Protein AF-A0A955AS54-F1 (afdb_monomer_lite)

Foldseek 3Di:
DDDDDPPPDPDQPPVNVLLVVLVVLLDPVLLVVLVVLLVVLVLLLVLVLLQAANLVSCVQAAPDQFKHWGQLCSVVRCVRPVPQDSLNSLLVVLVVVLVVVVVVVVVVVVVPDDDPDPVPVVCVVVSVVVSVVSSVCNSRTHIGGGNNNSLVSNLSNLVSNCVPVFAWPDDDPLLVVLVVLLVVLVVLVVVLLQCVLVCVDCLVDPPDPLLVLVVVVLVVLLVQLVVLCVCLVPPDDDDPLSPLSSLVSNLSSLVSNVVSVVCVVCDCVPVPDDLVSSLVSLLVSLLVSLVSQLVSLCSTGNLCSLVVLLSVLVSLVSVLVVVQVVPKDKWKDKAWAQDKDQKTFDLQWKWKWKFFPPDPVQPRNGPIDTDTQGDSNHGDPQQDQDWDDDPPDQKIKTFHHKAQAKDKDFAADPVQNVFEDDPNHGIDIDHDRHDRNPDDPDRGKMKTWMWMAGPVRHTQGIYIAIQPQDDDDPPDRDPSAWDWDDDPNTIMTIHIHGDIDGHPKMKHWNDWDFDFQPPDPHGPKIKTWIDIRDDPRIDMEMAPRWDADPSKTWHFDDWDADPNVRIIMTMIIIMNGSRPSSNSSSVSSSVSSVVSSVSSCSSVDDDDDDPDPPPQDPVSSCCVSVVVVVVVVVVVVVVVDDDDDDPPDDPLVVQQQDWDQDSSDTHGLLVVLQVVLCLFQVGQKFWAFDDQVVCVVCVVVLLVVLCVVPVQDDSVLQPVQFDDDPHDTGGNLVVSLVSSPVRDPDDSQVSNVSSSVSGIDIGGSSVLVCCVVPPVPRNQQTQRGAQDDPVVCVLQVHDDDDSRTDGNVSRVVNVVSLVVLQVVLVVDDPVPDDPVNVSSVSRD

Secondary structure (DSSP, 8-state):
--------PPPPPHHHHHHHHHHHHT-HHHHHHHHHHHHHHHHHHHHHTTTS-HHHHIIIIIS-SSEEEE-GGGGS-TTT-TT--HHHHHHHHHHHHHHHHHHHHHHHHHTS-S--SSSHHHHHHHHHHHHHHHHHHHHT-EEEE-HHHHHHHHHHHHHHHHHHH------THHHHHHHHHHHHHHHHHHHHHHHTT-TTTTTTS-SS-HHHHHHHHHHHHHHHHHHHHHHHHHSPP-SHHHHHHHHHHHHHHHHHHHHHHHHHHHGGGG---HHHHHHHHHHHHHHHHHHHHHHHHHHHHGGGHHHHHHHHHHHHHHHHHHHHHHH-EEEEEEEETT-EEEEEEEEEEEEEEEEETT-GGGTTS---EEEESEETTEE-GGGSS-EEE-TT-SEEEEEEEEESSEEEEES--STTTTTEEGGGGTEEEEE-PPPPTTT--PPP--EEEEEEEETT--EEEEEEEES-S---SSS-----S-EEEEETTEEEEEEEEEEEEEEEEEEEEEEEEEEEPTTSSSEEEEEEEEEESSTT-EEEEETTB-EEETTEEEEEEEEEE-TTT--EEEEEEEEE-SSTHHHHHHHHHHHHHHHHHHHHHHHH---SS--------TTHHHHHHHHHHHHHHHHHHHHHSPPPPPTTS--HHHHHHSEEEETTEEEEHHHHHHHHHHHHHSSSEEEEEPPHHHHHHHHHHHHHHHHHH-TT--GGGGGGGEEEETTEEEE-HHHHHHHHHHHS-S-HHHHHHHHHHHHEEEEEHHHHHHHHHH-TTTGGGS--EE---HHHHHHTT----TT-EE-HHHHGGGHHHHHHHHHHHHTS-TTT--HHHHHHHHH-

pLDDT: mean 81.89, std 12.98, range [36.34, 98.0]

Structure (mmCIF, N/CA/C/O backbone):
data_AF-A0A955AS54-F1
#
_entry.id   AF-A0A955AS54-F1
#
loop_
_atom_site.group_PDB
_atom_site.id
_atom_site.type_symbol
_atom_site.label_atom_id
_atom_site.label_alt_id
_atom_site.label_comp_id
_atom_site.label_asym_id
_atom_site.label_entity_id
_atom_site.label_seq_id
_atom_site.pdbx_PDB_ins_code
_atom_site.Cartn_x
_atom_site.Cartn_y
_atom_site.Cartn_z
_atom_site.occupancy
_atom_site.B_iso_or_equiv
_atom_site.auth_seq_id
_atom_site.auth_comp_id
_atom_site.auth_asym_id
_atom_site.auth_atom_id
_atom_site.pdbx_PDB_model_num
ATOM 1 N N . MET A 1 1 ? -10.988 -20.288 79.671 1.00 38.31 1 MET A N 1
ATOM 2 C CA . MET A 1 1 ? -12.114 -19.622 78.988 1.00 38.31 1 MET A CA 1
ATOM 3 C C . MET A 1 1 ? -11.554 -18.543 78.075 1.00 38.31 1 MET A C 1
ATOM 5 O O . MET A 1 1 ? -10.853 -17.669 78.559 1.00 38.31 1 MET A O 1
ATOM 9 N N . SER A 1 2 ? -11.781 -18.737 76.771 1.00 37.91 2 SER A N 1
ATOM 10 C CA . SER A 1 2 ? -11.820 -17.765 75.661 1.00 37.91 2 SER A CA 1
ATOM 11 C C . SER A 1 2 ? -10.861 -16.563 75.667 1.00 37.91 2 SER A C 1
ATOM 13 O O . SER A 1 2 ? -11.193 -15.494 76.169 1.00 37.91 2 SER A O 1
ATOM 15 N N . VAL A 1 3 ? -9.738 -16.714 74.957 1.00 40.75 3 VAL A N 1
ATOM 16 C CA . VAL A 1 3 ? -9.064 -15.597 74.276 1.00 40.75 3 VAL A CA 1
ATOM 17 C C . VAL A 1 3 ? -9.625 -15.548 72.854 1.00 40.75 3 VAL A C 1
ATOM 19 O O . VAL A 1 3 ? -9.291 -16.389 72.020 1.00 40.75 3 VAL A O 1
ATOM 22 N N . GLU A 1 4 ? -10.530 -14.603 72.597 1.00 44.72 4 GLU A N 1
ATOM 23 C CA . GLU A 1 4 ? -10.999 -14.272 71.249 1.00 44.72 4 GLU A CA 1
ATOM 24 C C . GLU A 1 4 ? -9.835 -13.710 70.429 1.00 44.72 4 GLU A C 1
ATOM 26 O O . GLU A 1 4 ? -9.341 -12.608 70.665 1.00 44.72 4 GLU A O 1
ATOM 31 N N . THR A 1 5 ? -9.397 -14.477 69.435 1.00 44.41 5 THR A N 1
ATOM 32 C CA . THR A 1 5 ? -8.552 -13.975 68.354 1.00 44.41 5 THR A CA 1
ATOM 33 C C . THR A 1 5 ? -9.470 -13.468 67.249 1.00 44.41 5 THR A C 1
ATOM 35 O O . THR A 1 5 ? -9.893 -14.209 66.368 1.00 44.41 5 THR A O 1
ATOM 38 N N . ASN A 1 6 ? -9.800 -12.177 67.299 1.00 42.59 6 ASN A N 1
ATOM 39 C CA . ASN A 1 6 ? -10.427 -11.484 66.177 1.00 42.59 6 ASN A CA 1
ATOM 40 C C . ASN A 1 6 ? -9.415 -11.364 65.026 1.00 42.59 6 ASN A C 1
ATOM 42 O O . ASN A 1 6 ? -8.720 -10.357 64.882 1.00 42.59 6 ASN A O 1
ATOM 46 N N . SER A 1 7 ? -9.322 -12.399 64.190 1.00 43.31 7 SER A N 1
ATOM 47 C CA . SER A 1 7 ? -8.664 -12.319 62.888 1.00 43.31 7 SER A CA 1
ATOM 48 C C . SER A 1 7 ? -9.579 -11.580 61.911 1.00 43.31 7 SER A C 1
ATOM 50 O O . SER A 1 7 ? -10.291 -12.186 61.110 1.00 43.31 7 SER A O 1
ATOM 52 N N . VAL A 1 8 ? -9.576 -10.250 61.979 1.00 46.72 8 VAL A N 1
ATOM 53 C CA . VAL A 1 8 ? -10.167 -9.419 60.929 1.00 46.72 8 VAL A CA 1
ATOM 54 C C . VAL A 1 8 ? -9.272 -9.549 59.697 1.00 46.72 8 VAL A C 1
ATOM 56 O O . VAL A 1 8 ? -8.224 -8.913 59.598 1.00 46.72 8 VAL A O 1
ATOM 59 N N . THR A 1 9 ? -9.656 -10.402 58.747 1.00 53.22 9 THR A N 1
ATOM 60 C CA . THR A 1 9 ? -9.115 -10.350 57.385 1.00 53.22 9 THR A CA 1
ATOM 61 C C . THR A 1 9 ? -9.379 -8.951 56.823 1.00 53.22 9 THR A C 1
ATOM 63 O O . THR A 1 9 ? -10.548 -8.560 56.758 1.00 53.22 9 THR A O 1
ATOM 66 N N . PRO A 1 10 ? -8.356 -8.175 56.418 1.00 54.34 10 PRO A N 1
ATOM 67 C CA . PRO A 1 10 ? -8.595 -6.870 55.823 1.00 54.34 10 PRO A CA 1
ATOM 68 C C . PRO A 1 10 ? -9.382 -7.073 54.527 1.00 54.34 10 PRO A C 1
ATOM 70 O O . PRO A 1 10 ? -8.944 -7.801 53.630 1.00 54.34 10 PRO A O 1
ATOM 73 N N . SER A 1 11 ? -10.558 -6.452 54.435 1.00 59.31 11 SER A N 1
ATOM 74 C CA . SER A 1 11 ? -11.320 -6.397 53.193 1.00 59.31 11 SER A CA 1
ATOM 75 C C . SER A 1 11 ? -10.424 -5.762 52.128 1.00 59.31 11 SER A C 1
ATOM 77 O O . SER A 1 11 ? -9.921 -4.649 52.287 1.00 59.31 11 SER A O 1
ATOM 79 N N . ARG A 1 12 ? -10.127 -6.508 51.057 1.00 61.66 12 ARG A N 1
ATOM 80 C CA . ARG A 1 12 ? -9.329 -5.965 49.954 1.00 61.66 12 ARG A CA 1
ATOM 81 C C . ARG A 1 12 ? -10.096 -4.786 49.373 1.00 61.66 12 ARG A C 1
ATOM 83 O O . ARG A 1 12 ? -11.229 -4.950 48.928 1.00 61.66 12 ARG A O 1
ATOM 90 N N . SER A 1 13 ? -9.473 -3.613 49.366 1.00 79.38 13 SER A N 1
ATOM 91 C CA . SER A 1 13 ? -10.045 -2.443 48.709 1.00 79.38 13 SER A CA 1
ATOM 92 C C . SER A 1 13 ? -10.291 -2.749 47.227 1.00 79.38 13 SER A C 1
ATOM 94 O O . SER A 1 13 ? -9.527 -3.492 46.604 1.00 79.38 13 SER A O 1
ATOM 96 N N . ILE A 1 14 ? -11.324 -2.145 46.631 1.00 76.00 14 ILE A N 1
ATOM 97 C CA . ILE A 1 14 ? -11.624 -2.256 45.190 1.00 76.00 14 ILE A CA 1
ATOM 98 C C . ILE A 1 14 ? -10.370 -1.951 44.351 1.00 76.00 14 ILE A C 1
ATOM 100 O O . ILE A 1 14 ? -10.112 -2.595 43.335 1.00 76.00 14 ILE A O 1
ATOM 104 N N . THR A 1 15 ? -9.525 -1.026 44.811 1.00 77.94 15 THR A N 1
ATOM 105 C CA . THR A 1 15 ? -8.265 -0.669 44.146 1.00 77.94 15 THR A CA 1
ATOM 106 C C . THR A 1 15 ? -7.228 -1.794 44.156 1.00 77.94 15 THR A C 1
ATOM 108 O O . THR A 1 15 ? -6.478 -1.935 43.186 1.00 77.94 15 THR A O 1
ATOM 111 N N . ASP A 1 16 ? -7.191 -2.618 45.203 1.00 81.56 16 ASP A N 1
ATOM 112 C CA . ASP A 1 16 ? -6.292 -3.770 45.297 1.00 81.56 16 ASP A CA 1
ATOM 113 C C . ASP A 1 16 ? -6.770 -4.922 44.413 1.00 81.56 16 ASP A C 1
ATOM 115 O O . ASP A 1 16 ? -5.950 -5.589 43.776 1.00 81.56 16 ASP A O 1
ATOM 119 N N . ILE A 1 17 ? -8.088 -5.105 44.295 1.00 83.00 17 ILE A N 1
ATOM 120 C CA . ILE A 1 17 ? -8.697 -6.067 43.366 1.00 83.00 17 ILE A CA 1
ATOM 121 C C . ILE A 1 17 ? -8.372 -5.672 41.919 1.00 83.00 17 ILE A C 1
ATOM 123 O O . ILE A 1 17 ? -7.788 -6.465 41.180 1.00 83.00 17 ILE A O 1
ATOM 127 N N . VAL A 1 18 ? -8.637 -4.416 41.538 1.00 82.81 18 VAL A N 1
ATOM 128 C CA . VAL A 1 18 ? -8.337 -3.891 40.193 1.00 82.81 18 VAL A CA 1
ATOM 129 C C . VAL A 1 18 ? -6.844 -4.000 39.875 1.00 82.81 18 VAL A C 1
ATOM 131 O O . VAL A 1 18 ? -6.465 -4.449 38.793 1.00 82.81 18 VAL A O 1
ATOM 134 N N . ARG A 1 19 ? -5.962 -3.654 40.821 1.00 83.81 19 ARG A N 1
ATOM 135 C CA . ARG A 1 19 ? -4.511 -3.791 40.622 1.00 83.81 19 ARG A CA 1
ATOM 136 C C . ARG A 1 19 ? -4.092 -5.249 40.436 1.00 83.81 19 ARG A C 1
ATOM 138 O O . ARG A 1 19 ? -3.207 -5.511 39.623 1.00 83.81 19 ARG A O 1
ATOM 145 N N . THR A 1 20 ? -4.693 -6.176 41.179 1.00 88.19 20 THR A N 1
ATOM 146 C CA . THR A 1 20 ? -4.393 -7.612 41.078 1.00 88.19 20 THR A CA 1
ATOM 147 C C . THR A 1 20 ? -4.753 -8.152 39.694 1.00 88.19 20 THR A C 1
ATOM 149 O O . THR A 1 20 ? -3.956 -8.887 39.116 1.00 88.19 20 THR A O 1
ATOM 152 N N . ILE A 1 21 ? -5.878 -7.706 39.125 1.00 87.19 21 ILE A N 1
ATOM 153 C CA . ILE A 1 21 ? -6.333 -8.087 37.778 1.00 87.19 21 ILE A CA 1
ATOM 154 C C . ILE A 1 21 ? -5.460 -7.454 36.681 1.00 87.19 21 ILE A C 1
ATOM 156 O O . ILE A 1 21 ? -5.039 -8.134 35.749 1.00 87.19 21 ILE A O 1
ATOM 160 N N . LEU A 1 22 ? -5.136 -6.161 36.788 1.00 89.38 22 LEU A N 1
ATOM 161 C CA . LEU A 1 22 ? -4.386 -5.451 35.742 1.00 89.38 22 LEU A CA 1
ATOM 162 C C . LEU A 1 22 ? -2.899 -5.827 35.689 1.00 89.38 22 LEU A C 1
ATOM 164 O O . LEU A 1 22 ? -2.266 -5.686 34.645 1.00 89.38 22 LEU A O 1
ATOM 168 N N . LYS A 1 23 ? -2.304 -6.276 36.801 1.00 90.19 23 LYS A N 1
ATOM 169 C CA . LYS A 1 23 ? -0.862 -6.562 36.885 1.00 90.19 23 LYS A CA 1
ATOM 170 C C . LYS A 1 23 ? -0.374 -7.615 35.875 1.00 90.19 23 LYS A C 1
ATOM 172 O O . LYS A 1 23 ? 0.630 -7.328 35.219 1.00 90.19 23 LYS A O 1
ATOM 177 N N . PRO A 1 24 ? -1.015 -8.791 35.715 1.00 91.38 24 PRO A N 1
ATOM 178 C CA . PRO A 1 24 ? -0.625 -9.748 34.679 1.00 91.38 24 PRO A CA 1
ATOM 179 C C . PRO A 1 24 ? -0.858 -9.197 33.266 1.00 91.38 24 PRO A C 1
ATOM 181 O O . PRO A 1 24 ? 0.007 -9.356 32.407 1.00 91.38 24 PRO A O 1
ATOM 184 N N . LEU A 1 25 ? -1.965 -8.477 33.047 1.00 92.62 25 LEU A N 1
ATOM 185 C CA . LEU A 1 25 ? -2.293 -7.868 31.753 1.00 92.62 25 LEU A CA 1
ATOM 186 C C . LEU A 1 25 ? -1.279 -6.798 31.341 1.00 92.62 25 LEU A C 1
ATOM 188 O O . LEU A 1 25 ? -0.974 -6.670 30.168 1.00 92.62 25 LEU A O 1
ATOM 192 N N . ALA A 1 26 ? -0.683 -6.081 32.291 1.00 91.81 26 ALA A N 1
ATOM 193 C CA . ALA A 1 26 ? 0.346 -5.075 32.046 1.00 91.81 26 ALA A CA 1
ATOM 194 C C . ALA A 1 26 ? 1.759 -5.653 31.827 1.00 91.81 26 ALA A C 1
ATOM 196 O O . ALA A 1 26 ? 2.728 -4.889 31.820 1.00 91.81 26 ALA A O 1
ATOM 197 N N . SER A 1 27 ? 1.927 -6.975 31.724 1.00 93.38 27 SER A N 1
ATOM 198 C CA . SER A 1 27 ? 3.239 -7.632 31.652 1.00 93.38 27 SER A CA 1
ATOM 199 C C . SER A 1 27 ? 3.988 -7.327 30.350 1.00 93.38 27 SER A C 1
ATOM 201 O O . SER A 1 27 ? 3.429 -7.448 29.266 1.00 93.38 27 SER A O 1
ATOM 203 N N . LEU A 1 28 ? 5.291 -7.021 30.450 1.00 90.31 28 LEU A N 1
ATOM 204 C CA . LEU A 1 28 ? 6.166 -6.893 29.272 1.00 90.31 28 LEU A CA 1
ATOM 205 C C . LEU A 1 28 ? 6.380 -8.248 28.577 1.00 90.31 28 LEU A C 1
ATOM 207 O O . LEU A 1 28 ? 6.509 -8.298 27.361 1.00 90.31 28 LEU A O 1
ATOM 211 N N . LYS A 1 29 ? 6.387 -9.354 29.337 1.00 93.31 29 LYS A N 1
ATOM 212 C CA . LYS A 1 29 ? 6.490 -10.705 28.760 1.00 93.31 29 LYS A CA 1
ATOM 213 C C . LYS A 1 29 ? 5.277 -11.017 27.887 1.00 93.31 29 LYS A C 1
ATOM 215 O O . LYS A 1 29 ? 5.438 -11.590 26.819 1.00 93.31 29 LYS A O 1
ATOM 220 N N . LEU A 1 30 ? 4.090 -10.588 28.330 1.00 93.31 30 LEU A N 1
ATOM 221 C CA . LEU A 1 30 ? 2.868 -10.698 27.538 1.00 93.31 30 LEU A CA 1
ATOM 222 C C . LEU A 1 30 ? 2.982 -9.862 26.260 1.00 93.31 30 LEU A C 1
ATOM 224 O O . LEU A 1 30 ? 2.704 -10.379 25.189 1.00 93.31 30 LEU A O 1
ATOM 228 N N . THR A 1 31 ? 3.469 -8.621 26.355 1.00 92.56 31 THR A N 1
ATOM 229 C CA . THR A 1 31 ? 3.711 -7.764 25.184 1.00 92.56 31 THR A CA 1
ATOM 230 C C . THR A 1 31 ? 4.609 -8.451 24.151 1.00 92.56 31 THR A C 1
ATOM 232 O O . THR A 1 31 ? 4.241 -8.537 22.987 1.00 92.56 31 THR A O 1
ATOM 235 N N . VAL A 1 32 ? 5.763 -8.981 24.571 1.00 94.81 32 VAL A N 1
ATOM 236 C CA . VAL A 1 32 ? 6.710 -9.665 23.671 1.00 94.81 32 VAL A CA 1
ATOM 237 C C . VAL A 1 32 ? 6.087 -10.918 23.050 1.00 94.81 32 VAL A C 1
ATOM 239 O O . VAL A 1 32 ? 6.248 -11.137 21.854 1.00 94.81 32 VAL A O 1
ATOM 242 N N . ALA A 1 33 ? 5.344 -11.709 23.829 1.00 94.62 33 ALA A N 1
ATOM 243 C CA . ALA A 1 33 ? 4.651 -12.890 23.316 1.00 94.62 33 ALA A CA 1
ATOM 244 C C . ALA A 1 33 ? 3.589 -12.524 22.265 1.00 94.62 33 ALA A C 1
ATOM 246 O O . ALA A 1 33 ? 3.561 -13.123 21.195 1.00 94.62 33 ALA A O 1
ATOM 247 N N . LEU A 1 34 ? 2.768 -11.504 22.533 1.00 95.19 34 LEU A N 1
ATOM 248 C CA . LEU A 1 34 ? 1.750 -11.023 21.596 1.00 95.19 34 LEU A CA 1
ATOM 249 C C . LEU A 1 34 ? 2.367 -10.458 20.313 1.00 95.19 34 LEU A C 1
ATOM 251 O O . LEU A 1 34 ? 1.862 -10.740 19.233 1.00 95.19 34 LEU A O 1
ATOM 255 N N . PHE A 1 35 ? 3.484 -9.728 20.406 1.00 94.50 35 PHE A N 1
ATOM 256 C CA . PHE A 1 35 ? 4.236 -9.302 19.222 1.00 94.50 35 PHE A CA 1
ATOM 257 C C . PHE A 1 35 ? 4.791 -10.490 18.432 1.00 94.50 35 PHE A C 1
ATOM 259 O O . PHE A 1 35 ? 4.710 -10.488 17.208 1.00 94.50 35 PHE A O 1
ATOM 266 N N . GLY A 1 36 ? 5.316 -11.514 19.110 1.00 95.44 36 GLY A N 1
ATOM 267 C CA . GLY A 1 36 ? 5.751 -12.752 18.462 1.00 95.44 36 GLY A CA 1
ATOM 268 C C . GLY A 1 36 ? 4.611 -13.439 17.708 1.00 95.44 36 GLY A C 1
ATOM 269 O O . GLY A 1 36 ? 4.785 -13.821 16.553 1.00 95.44 36 GLY A O 1
ATOM 270 N N . PHE A 1 37 ? 3.423 -13.521 18.317 1.00 95.94 37 PHE A N 1
ATOM 271 C CA . PHE A 1 37 ? 2.237 -14.058 17.650 1.00 95.94 37 PHE A CA 1
ATOM 272 C C . PHE A 1 37 ? 1.770 -13.193 16.477 1.00 95.94 37 PHE A C 1
ATOM 274 O O . PHE A 1 37 ? 1.427 -13.738 15.433 1.00 95.94 37 PHE A O 1
ATOM 281 N N . ALA A 1 38 ? 1.813 -11.865 16.609 1.00 94.56 38 ALA A N 1
ATOM 282 C CA . ALA A 1 38 ? 1.482 -10.945 15.523 1.00 94.56 38 ALA A CA 1
ATOM 283 C C . ALA A 1 38 ? 2.431 -11.115 14.322 1.00 94.56 38 ALA A C 1
ATOM 285 O O . ALA A 1 38 ? 1.981 -11.176 13.184 1.00 94.56 38 ALA A O 1
ATOM 286 N N . ILE A 1 39 ? 3.739 -11.248 14.561 1.00 95.88 39 ILE A N 1
ATOM 287 C CA . ILE A 1 39 ? 4.719 -11.498 13.492 1.00 95.88 39 ILE A CA 1
ATOM 288 C C . ILE A 1 39 ? 4.445 -12.847 12.818 1.00 95.88 39 ILE A C 1
ATOM 290 O O . ILE A 1 39 ? 4.434 -12.928 11.592 1.00 95.88 39 ILE A O 1
ATOM 294 N N . ALA A 1 40 ? 4.193 -13.895 13.606 1.00 93.94 40 ALA A N 1
ATOM 295 C CA . ALA A 1 40 ? 3.927 -15.228 13.078 1.00 93.94 40 ALA A CA 1
ATOM 296 C C . ALA A 1 40 ? 2.650 -15.274 12.222 1.00 93.94 40 ALA A C 1
ATOM 298 O O . ALA A 1 40 ? 2.688 -15.828 11.128 1.00 93.94 40 ALA A O 1
ATOM 299 N N . ILE A 1 41 ? 1.546 -14.658 12.664 1.00 94.25 41 ILE A N 1
ATOM 300 C CA . ILE A 1 41 ? 0.297 -14.661 11.886 1.00 94.25 41 ILE A CA 1
ATOM 301 C C . ILE A 1 41 ? 0.397 -13.817 10.613 1.00 94.25 41 ILE A C 1
ATOM 303 O O . ILE A 1 41 ? -0.155 -14.201 9.586 1.00 94.25 41 ILE A O 1
ATOM 307 N N . ILE A 1 42 ? 1.158 -12.714 10.643 1.00 94.19 42 ILE A N 1
ATOM 308 C CA . ILE A 1 42 ? 1.462 -11.927 9.440 1.00 94.19 42 ILE A CA 1
ATOM 309 C C . ILE A 1 42 ? 2.254 -12.772 8.438 1.00 94.19 42 ILE A C 1
ATOM 311 O O . ILE A 1 42 ? 1.934 -12.770 7.249 1.00 94.19 42 ILE A O 1
ATOM 315 N N . LEU A 1 43 ? 3.251 -13.528 8.907 1.00 93.69 43 LEU A N 1
ATOM 316 C CA . LEU A 1 43 ? 4.032 -14.426 8.057 1.00 93.69 43 LEU A CA 1
ATOM 317 C C . LEU A 1 43 ? 3.165 -15.543 7.456 1.00 93.69 43 LEU A C 1
ATOM 319 O O . LEU A 1 43 ? 3.228 -15.768 6.251 1.00 93.69 43 LEU A O 1
ATOM 323 N N . ILE A 1 44 ? 2.325 -16.189 8.273 1.00 93.44 44 ILE A N 1
ATOM 324 C CA . ILE A 1 44 ? 1.377 -17.224 7.829 1.00 93.44 44 ILE A CA 1
ATOM 325 C C . ILE A 1 44 ? 0.449 -16.668 6.745 1.00 93.44 44 ILE A C 1
ATOM 327 O O . ILE A 1 44 ? 0.347 -17.257 5.672 1.00 93.44 44 ILE A O 1
ATOM 331 N N . GLY A 1 45 ? -0.169 -15.508 6.984 1.00 92.44 45 GLY A N 1
ATOM 332 C CA . GLY A 1 45 ? -1.041 -14.868 6.002 1.00 92.44 45 GLY A CA 1
ATOM 333 C C . GLY A 1 45 ? -0.308 -14.503 4.709 1.00 92.44 45 GLY A C 1
ATOM 334 O O . GLY A 1 45 ? -0.844 -14.699 3.625 1.00 92.44 45 GLY A O 1
ATOM 335 N N . THR A 1 46 ? 0.942 -14.042 4.801 1.00 91.56 46 THR A N 1
ATOM 336 C CA . THR A 1 46 ? 1.766 -13.720 3.621 1.00 91.56 46 THR A CA 1
ATOM 337 C C . THR A 1 46 ? 2.057 -14.961 2.779 1.00 91.56 46 THR A C 1
ATOM 339 O O . THR A 1 46 ? 2.002 -14.896 1.555 1.00 91.56 46 THR A O 1
ATOM 342 N N . PHE A 1 47 ? 2.341 -16.105 3.406 1.00 90.75 47 PHE A N 1
ATOM 343 C CA . PHE A 1 47 ? 2.532 -17.354 2.669 1.00 90.75 47 PHE A CA 1
ATOM 344 C C . PHE A 1 47 ? 1.227 -17.904 2.091 1.00 90.75 47 PHE A C 1
ATOM 346 O O . PHE A 1 47 ? 1.232 -18.410 0.971 1.00 90.75 47 PHE A O 1
ATOM 353 N N . ALA A 1 48 ? 0.105 -17.744 2.794 1.00 89.44 48 ALA A N 1
ATOM 354 C CA . ALA A 1 48 ? -1.202 -18.161 2.295 1.00 89.44 48 ALA A CA 1
ATOM 355 C C . ALA A 1 48 ? -1.618 -17.409 1.014 1.00 89.44 48 ALA A C 1
ATOM 357 O O . ALA A 1 48 ? -2.286 -17.992 0.165 1.00 89.44 48 ALA A O 1
ATOM 358 N N . GLN A 1 49 ? -1.159 -16.165 0.814 1.00 88.12 49 GLN A N 1
ATOM 359 C CA . GLN A 1 49 ? -1.428 -15.377 -0.406 1.00 88.12 49 GLN A CA 1
ATOM 360 C C . GLN A 1 49 ? -0.827 -15.970 -1.694 1.00 88.12 49 GLN A C 1
ATOM 362 O O . GLN A 1 49 ? -1.119 -15.494 -2.791 1.00 88.12 49 GLN A O 1
ATOM 367 N N . VAL A 1 50 ? 0.033 -16.990 -1.590 1.00 83.44 50 VAL A N 1
ATOM 368 C CA . VAL A 1 50 ? 0.548 -17.713 -2.763 1.00 83.44 50 VAL A CA 1
ATOM 369 C C . VAL A 1 50 ? -0.551 -18.535 -3.435 1.00 83.44 50 VAL A C 1
ATOM 371 O O . VAL A 1 50 ? -0.572 -18.605 -4.662 1.00 83.44 50 VAL A O 1
ATOM 374 N N . ASP A 1 51 ? -1.451 -19.119 -2.641 1.00 78.69 51 ASP A N 1
ATOM 375 C CA . ASP A 1 51 ? -2.506 -20.023 -3.114 1.00 78.69 51 ASP A CA 1
ATOM 376 C C . ASP A 1 51 ? -3.917 -19.421 -2.990 1.00 78.69 51 ASP A C 1
ATOM 378 O O . ASP A 1 51 ? -4.846 -19.948 -3.595 1.00 78.69 51 ASP A O 1
ATOM 382 N N . ASN A 1 52 ? -4.075 -18.342 -2.218 1.00 81.38 52 ASN A N 1
ATOM 383 C CA . ASN A 1 52 ? -5.359 -17.717 -1.912 1.00 81.38 52 ASN A CA 1
ATOM 384 C C . ASN A 1 52 ? -5.346 -16.213 -2.213 1.00 81.38 52 ASN A C 1
ATOM 386 O O . ASN A 1 52 ? -4.304 -15.550 -2.138 1.00 81.38 52 ASN A O 1
ATOM 390 N N . ASP A 1 53 ? -6.529 -15.657 -2.462 1.00 78.94 53 ASP A N 1
ATOM 391 C CA . ASP A 1 53 ? -6.721 -14.218 -2.570 1.00 78.94 53 ASP A CA 1
ATOM 392 C C . ASP A 1 53 ? -6.552 -13.521 -1.204 1.00 78.94 53 ASP A C 1
ATOM 394 O O . ASP A 1 53 ? -6.694 -14.113 -0.126 1.00 78.94 53 ASP A O 1
ATOM 398 N N . ILE A 1 54 ? -6.241 -12.223 -1.232 1.00 83.94 54 ILE A N 1
ATOM 399 C CA . ILE A 1 54 ? -5.968 -11.453 -0.012 1.00 83.94 54 ILE A CA 1
ATOM 400 C C . ILE A 1 54 ? -7.183 -11.360 0.924 1.00 83.94 54 ILE A C 1
ATOM 402 O O . ILE A 1 54 ? -7.013 -11.277 2.143 1.00 83.94 54 ILE A O 1
ATOM 406 N N . TRP A 1 55 ? -8.405 -11.385 0.388 1.00 82.19 55 TRP A N 1
ATOM 407 C CA . TRP A 1 55 ? -9.627 -11.227 1.171 1.00 82.19 55 TRP A CA 1
ATOM 408 C C . TRP A 1 55 ? -9.947 -12.495 1.949 1.00 82.19 55 TRP A C 1
ATOM 410 O O . TRP A 1 55 ? -10.233 -12.410 3.146 1.00 82.19 55 TRP A O 1
ATOM 420 N N . LEU A 1 56 ? -9.804 -13.659 1.316 1.00 85.44 56 LEU A N 1
ATOM 421 C CA . LEU A 1 56 ? -9.924 -14.941 1.998 1.00 85.44 56 LEU A CA 1
ATOM 422 C C . LEU A 1 56 ? -8.880 -15.072 3.111 1.00 85.44 56 LEU A C 1
ATOM 424 O O . LEU A 1 56 ? -9.229 -15.410 4.240 1.00 85.44 56 LEU A O 1
ATOM 428 N N . VAL A 1 57 ? -7.622 -14.705 2.844 1.00 89.62 57 VAL A N 1
ATOM 429 C CA . VAL A 1 57 ? -6.557 -14.694 3.864 1.00 89.62 57 VAL A CA 1
ATOM 430 C C . VAL A 1 57 ? -6.927 -13.792 5.052 1.00 89.62 57 VAL A C 1
ATOM 432 O O . VAL A 1 57 ? -6.718 -14.155 6.214 1.00 89.62 57 VAL A O 1
ATOM 435 N N . MET A 1 58 ? -7.518 -12.622 4.795 1.00 88.38 58 MET A N 1
ATOM 436 C CA . MET A 1 58 ? -8.003 -11.730 5.851 1.00 88.38 58 MET A CA 1
ATOM 437 C C . MET A 1 58 ? -9.118 -12.363 6.699 1.00 88.38 58 MET A C 1
ATOM 439 O O . MET A 1 58 ? -9.083 -12.238 7.927 1.00 88.38 58 MET A O 1
ATOM 443 N N . GLU A 1 59 ? -10.078 -13.051 6.078 1.00 87.88 59 GLU A N 1
ATOM 444 C CA . GLU A 1 59 ? -11.175 -13.746 6.770 1.00 87.88 59 GLU A CA 1
ATOM 445 C C . GLU A 1 59 ? -10.739 -15.025 7.504 1.00 87.88 59 GLU A C 1
ATOM 447 O O . GLU A 1 59 ? -11.345 -15.382 8.516 1.00 87.88 59 GLU A O 1
ATOM 452 N N . GLU A 1 60 ? -9.700 -15.719 7.039 1.00 89.31 60 GLU A N 1
ATOM 453 C CA . GLU A 1 60 ? -9.245 -16.986 7.629 1.00 89.31 60 GLU A CA 1
ATOM 454 C C . GLU A 1 60 ? -8.232 -16.817 8.762 1.00 89.31 60 GLU A C 1
ATOM 456 O O . GLU A 1 60 ? -8.237 -17.610 9.707 1.00 89.31 60 GLU A O 1
ATOM 461 N N . TYR A 1 61 ? -7.387 -15.783 8.709 1.00 92.62 61 TYR A N 1
ATOM 462 C CA . TYR A 1 61 ? -6.304 -15.612 9.683 1.00 92.62 61 TYR A CA 1
ATOM 463 C C . TYR A 1 61 ? -6.476 -14.375 10.569 1.00 92.62 61 TYR A C 1
ATOM 465 O O . TYR A 1 61 ? -6.268 -14.442 11.784 1.00 92.62 61 TYR A O 1
ATOM 473 N N . PHE A 1 62 ? -6.884 -13.235 10.008 1.00 91.19 62 PHE A N 1
ATOM 474 C CA . PHE A 1 62 ? -6.823 -11.959 10.728 1.00 91.19 62 PHE A CA 1
ATOM 475 C C . PHE A 1 62 ? -8.126 -11.580 11.436 1.00 91.19 62 PHE A C 1
ATOM 477 O O . PHE A 1 62 ? -8.083 -11.134 12.582 1.00 91.19 62 PHE A O 1
ATOM 484 N N . LYS A 1 63 ? -9.280 -11.768 10.792 1.00 88.50 63 LYS A N 1
ATOM 485 C CA . LYS A 1 63 ? -10.598 -11.445 11.361 1.00 88.50 63 LYS A CA 1
ATOM 486 C C . LYS A 1 63 ? -11.144 -12.441 12.395 1.00 88.50 63 LYS A C 1
ATOM 488 O O . LYS A 1 63 ? -11.898 -11.985 13.259 1.00 88.50 63 LYS A O 1
ATOM 493 N N . PRO A 1 64 ? -10.803 -13.749 12.390 1.00 87.75 64 PRO A N 1
ATOM 494 C CA . PRO A 1 64 ? -11.310 -14.666 13.401 1.00 87.75 64 PRO A CA 1
ATOM 495 C C . PRO A 1 64 ? -10.952 -14.206 14.811 1.00 87.75 64 PRO A C 1
ATOM 497 O O . PRO A 1 64 ? -9.793 -13.933 15.127 1.00 87.75 64 PRO A O 1
ATOM 500 N N . PHE A 1 65 ? -11.966 -14.125 15.674 1.00 84.62 65 PHE A N 1
ATOM 501 C CA . PHE A 1 65 ? -11.783 -13.583 17.017 1.00 84.62 65 PHE A CA 1
ATOM 502 C C . PHE A 1 65 ? -11.037 -14.528 17.958 1.00 84.62 65 PHE A C 1
ATOM 504 O O . PHE A 1 65 ? -10.392 -14.050 18.876 1.00 84.62 65 PHE A O 1
ATOM 511 N N . TRP A 1 66 ? -11.126 -15.846 17.770 1.00 85.88 66 TRP A N 1
ATOM 512 C CA . TRP A 1 66 ? -10.554 -16.815 18.712 1.00 85.88 66 TRP A CA 1
ATOM 513 C C . TRP A 1 66 ? -9.392 -17.595 18.102 1.00 85.88 66 TRP A C 1
ATOM 515 O O . TRP A 1 66 ? -8.270 -17.533 18.602 1.00 85.88 66 TRP A O 1
ATOM 525 N N . ILE A 1 67 ? -9.659 -18.329 17.022 1.00 90.75 67 ILE A N 1
ATOM 526 C CA . ILE A 1 67 ? -8.734 -19.307 16.451 1.00 90.75 67 ILE A CA 1
ATOM 527 C C . ILE A 1 67 ? -8.689 -19.128 14.934 1.00 90.75 67 ILE A C 1
ATOM 529 O O . ILE A 1 67 ? -9.735 -19.039 14.294 1.00 90.75 67 ILE A O 1
ATOM 533 N N . ALA A 1 68 ? -7.477 -19.113 14.388 1.00 91.50 68 ALA A N 1
ATOM 534 C CA . ALA A 1 68 ? -7.180 -19.301 12.977 1.00 91.50 68 ALA A CA 1
ATOM 535 C C . ALA A 1 68 ? -6.641 -20.724 12.777 1.00 91.50 68 ALA A C 1
ATOM 537 O O . ALA A 1 68 ? -5.753 -21.165 13.512 1.00 91.50 68 ALA A O 1
ATOM 538 N N . HIS A 1 69 ? -7.191 -21.458 11.815 1.00 91.44 69 HIS A N 1
ATOM 539 C CA . HIS A 1 69 ? -6.692 -22.783 11.457 1.00 91.44 69 HIS A CA 1
ATOM 540 C C . HIS A 1 69 ? -5.663 -22.649 10.332 1.00 91.44 69 HIS A C 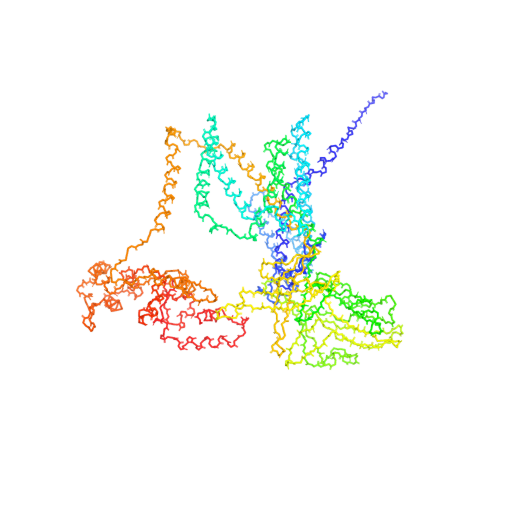1
ATOM 542 O O . HIS A 1 69 ? -5.919 -21.981 9.334 1.00 91.44 69 HIS A O 1
ATOM 548 N N . VAL A 1 70 ? -4.486 -23.241 10.515 1.00 90.69 70 VAL A N 1
ATOM 549 C CA . VAL A 1 70 ? -3.328 -23.083 9.635 1.00 90.69 70 VAL A CA 1
ATOM 550 C C . VAL A 1 70 ? -2.941 -24.450 9.075 1.00 90.69 70 VAL A C 1
ATOM 552 O O . VAL A 1 70 ? -2.322 -25.237 9.796 1.00 90.69 70 VAL A O 1
ATOM 555 N N . PRO A 1 71 ? -3.261 -24.737 7.801 1.00 89.12 71 PRO A N 1
ATOM 556 C CA . PRO A 1 71 ? -2.735 -25.913 7.117 1.00 89.12 71 PRO A CA 1
ATOM 557 C C . PRO A 1 71 ? -1.201 -25.880 7.117 1.00 89.12 71 PRO A C 1
ATOM 559 O O . PRO A 1 71 ? -0.591 -24.832 6.885 1.00 89.12 71 PRO A O 1
ATOM 562 N N . ALA A 1 72 ? -0.551 -27.010 7.376 1.00 86.62 72 ALA A N 1
ATOM 563 C CA . ALA A 1 72 ? 0.903 -27.113 7.398 1.00 86.62 72 ALA A CA 1
ATOM 564 C C . ALA A 1 72 ? 1.528 -26.774 6.041 1.00 86.62 72 ALA A C 1
ATOM 566 O O . ALA A 1 72 ? 2.622 -26.202 6.009 1.00 86.62 72 ALA A O 1
ATOM 567 N N . LYS A 1 73 ? 0.836 -27.047 4.925 1.00 86.38 73 LYS A N 1
ATOM 568 C CA . LYS A 1 73 ? 1.308 -26.677 3.583 1.00 86.38 73 LYS A CA 1
ATOM 569 C C . LYS A 1 73 ? 1.488 -25.171 3.400 1.00 86.38 73 LYS A C 1
ATOM 571 O O . LYS A 1 73 ? 2.359 -24.769 2.637 1.00 86.38 73 LYS A O 1
ATOM 576 N N . VAL A 1 74 ? 0.770 -24.330 4.151 1.00 88.06 74 VAL A N 1
ATOM 577 C CA . VAL A 1 74 ? 0.954 -22.866 4.105 1.00 88.06 74 VAL A CA 1
ATOM 578 C C . VAL A 1 74 ? 2.382 -22.466 4.488 1.00 88.06 74 VAL A C 1
ATOM 580 O O . VAL A 1 74 ? 2.920 -21.514 3.938 1.00 88.06 74 VAL A O 1
ATOM 583 N N . LEU A 1 75 ? 3.045 -23.204 5.385 1.00 87.88 75 LEU A N 1
ATOM 584 C CA . LEU A 1 75 ? 4.433 -22.914 5.775 1.00 87.88 75 LEU A CA 1
ATOM 585 C C . LEU A 1 75 ? 5.473 -23.373 4.739 1.00 87.88 75 LEU A C 1
ATOM 587 O O . LEU A 1 75 ? 6.657 -23.066 4.886 1.00 87.88 75 LEU A O 1
ATOM 591 N N . PHE A 1 76 ? 5.038 -24.070 3.688 1.00 86.81 76 PHE A N 1
ATOM 592 C CA . PHE A 1 76 ? 5.868 -24.522 2.576 1.00 86.81 76 PHE A CA 1
ATOM 593 C C . PHE A 1 76 ? 5.225 -24.098 1.251 1.00 86.81 76 PHE A C 1
ATOM 595 O O . PHE A 1 76 ? 4.605 -24.924 0.576 1.00 86.81 76 PHE A O 1
ATOM 602 N N . PRO A 1 77 ? 5.365 -22.816 0.864 1.00 78.38 77 PRO A N 1
ATOM 603 C CA . PRO A 1 77 ? 4.782 -22.302 -0.367 1.00 78.38 77 PRO A CA 1
ATOM 604 C C . PRO A 1 77 ? 5.097 -23.182 -1.580 1.00 78.38 77 PRO A C 1
ATOM 606 O O . PRO A 1 77 ? 6.231 -23.641 -1.754 1.00 78.38 77 PRO A O 1
ATOM 609 N N . ARG A 1 78 ? 4.116 -23.362 -2.473 1.00 70.81 78 ARG A N 1
ATOM 610 C CA . ARG A 1 78 ? 4.265 -24.192 -3.687 1.00 70.81 78 ARG A CA 1
ATOM 611 C C . ARG A 1 78 ? 5.391 -23.729 -4.608 1.00 70.81 78 ARG A C 1
ATOM 613 O O . ARG A 1 78 ? 5.949 -24.526 -5.347 1.00 70.81 78 ARG A O 1
ATOM 620 N N . THR A 1 79 ? 5.756 -22.451 -4.541 1.00 72.81 79 THR A N 1
ATOM 621 C CA . THR A 1 79 ? 6.912 -21.894 -5.258 1.00 72.81 79 THR A CA 1
ATOM 622 C C . THR A 1 79 ? 8.238 -22.525 -4.838 1.00 72.81 79 THR A C 1
ATOM 624 O O . THR A 1 79 ? 9.189 -22.496 -5.614 1.00 72.81 79 THR A O 1
ATOM 627 N N . TRP A 1 80 ? 8.321 -23.078 -3.627 1.00 79.06 80 TRP A N 1
ATOM 628 C CA . TRP A 1 80 ? 9.485 -23.819 -3.144 1.00 79.06 80 TRP A CA 1
ATOM 629 C C . TRP A 1 80 ? 9.315 -25.324 -3.336 1.00 79.06 80 TRP A C 1
ATOM 631 O O . TRP A 1 80 ? 10.279 -26.003 -3.678 1.00 79.06 80 TRP A O 1
ATOM 641 N N . LEU A 1 81 ? 8.108 -25.846 -3.085 1.00 80.00 81 LEU A N 1
ATOM 642 C CA . LEU A 1 81 ? 7.796 -27.279 -3.110 1.00 80.00 81 LEU A CA 1
ATOM 643 C C . LEU A 1 81 ? 6.416 -27.523 -3.770 1.00 80.00 81 LEU A C 1
ATOM 645 O O . LEU A 1 81 ? 5.413 -27.608 -3.057 1.00 80.00 81 LEU A O 1
ATOM 649 N N . PRO A 1 82 ? 6.338 -27.627 -5.112 1.00 73.25 82 PRO A N 1
ATOM 650 C CA . PRO A 1 82 ? 5.067 -27.631 -5.846 1.00 73.25 82 PRO A CA 1
ATOM 651 C C . PRO A 1 82 ? 4.161 -28.833 -5.535 1.00 73.25 82 PRO A C 1
ATOM 653 O O . PRO A 1 82 ? 2.955 -28.657 -5.347 1.00 73.25 82 PRO A O 1
ATOM 656 N N . ASP A 1 83 ? 4.750 -30.023 -5.390 1.00 81.50 83 ASP A N 1
ATOM 657 C CA . ASP A 1 83 ? 4.022 -31.298 -5.257 1.00 81.50 83 ASP A CA 1
ATOM 658 C C . ASP A 1 83 ? 3.907 -31.795 -3.808 1.00 81.50 83 ASP A C 1
ATOM 660 O O . ASP A 1 83 ? 3.632 -32.966 -3.546 1.00 81.50 83 ASP A O 1
ATOM 664 N N . LEU A 1 84 ? 4.134 -30.917 -2.827 1.00 81.31 84 LEU A N 1
ATOM 665 C CA . LEU A 1 84 ? 4.037 -31.299 -1.423 1.00 81.31 84 LEU A CA 1
ATOM 666 C C . LEU A 1 84 ? 2.562 -31.485 -1.024 1.00 81.31 84 LEU A C 1
ATOM 668 O O . LEU A 1 84 ? 1.765 -30.538 -1.077 1.00 81.31 84 LEU A O 1
ATOM 672 N N . SER A 1 85 ? 2.192 -32.703 -0.622 1.00 82.75 85 SER A N 1
ATOM 673 C CA . SER A 1 85 ? 0.883 -32.975 -0.020 1.00 82.75 85 SER A CA 1
ATOM 674 C C . SER A 1 85 ? 0.797 -32.376 1.390 1.00 82.75 85 SER A C 1
ATOM 676 O O . SER A 1 85 ? 1.820 -32.147 2.040 1.00 82.75 85 SER A O 1
ATOM 678 N N . GLU A 1 86 ? -0.423 -32.128 1.875 1.00 80.62 86 GLU A N 1
ATOM 679 C CA . GLU A 1 86 ? -0.659 -31.624 3.239 1.00 80.62 86 GLU A CA 1
ATOM 680 C C . GLU A 1 86 ? -0.036 -32.552 4.292 1.00 80.62 86 GLU A C 1
ATOM 682 O O . GLU A 1 86 ? 0.651 -32.105 5.211 1.00 80.62 86 GLU A O 1
ATOM 687 N N . GLU A 1 87 ? -0.174 -33.863 4.084 1.00 81.31 87 GLU A N 1
ATOM 688 C CA . GLU A 1 87 ? 0.381 -34.877 4.974 1.00 81.31 87 GLU A CA 1
ATOM 689 C C . GLU A 1 87 ? 1.914 -34.795 5.049 1.00 81.31 87 GLU A C 1
ATOM 691 O O . GLU A 1 87 ? 2.498 -34.747 6.136 1.00 81.31 87 GLU A O 1
ATOM 696 N N . MET A 1 88 ? 2.584 -34.699 3.895 1.00 82.56 88 MET A N 1
ATOM 697 C CA . MET A 1 88 ? 4.040 -34.560 3.832 1.00 82.56 88 MET A CA 1
ATOM 698 C C . MET A 1 88 ? 4.517 -33.228 4.419 1.00 82.56 88 MET A C 1
ATOM 700 O O . MET A 1 88 ? 5.584 -33.174 5.037 1.00 82.56 88 MET A O 1
ATOM 704 N N . ALA A 1 89 ? 3.750 -32.151 4.239 1.00 82.00 89 ALA A N 1
ATOM 705 C CA . ALA A 1 89 ? 4.045 -30.850 4.827 1.00 82.00 89 ALA A CA 1
ATOM 706 C C . ALA A 1 89 ? 4.002 -30.908 6.360 1.00 82.00 89 ALA A C 1
ATOM 708 O O . ALA A 1 89 ? 4.951 -30.470 7.018 1.00 82.00 89 ALA A O 1
ATOM 709 N N . GLY A 1 90 ? 2.959 -31.520 6.929 1.00 80.44 90 GLY A N 1
ATOM 710 C CA . GLY A 1 90 ? 2.839 -31.731 8.371 1.00 80.44 90 GLY A CA 1
ATOM 711 C C . GLY A 1 90 ? 3.980 -32.573 8.941 1.00 80.44 90 GLY A C 1
ATOM 712 O O . GLY A 1 90 ? 4.605 -32.180 9.930 1.00 80.44 90 GLY A O 1
ATOM 713 N N . GLN A 1 91 ? 4.341 -33.671 8.269 1.00 80.94 91 GLN A N 1
ATOM 714 C CA . GLN A 1 91 ? 5.478 -34.513 8.661 1.00 80.94 91 GLN A CA 1
ATOM 715 C C . GLN A 1 91 ? 6.813 -33.750 8.633 1.00 80.94 91 GLN A C 1
ATOM 717 O O . GLN A 1 91 ? 7.606 -33.844 9.576 1.00 80.94 91 GLN A O 1
ATOM 722 N N . ARG A 1 92 ? 7.068 -32.953 7.585 1.00 82.50 92 ARG A N 1
ATOM 723 C CA . ARG A 1 92 ? 8.284 -32.126 7.476 1.00 82.50 92 ARG A CA 1
ATOM 724 C C . ARG A 1 92 ? 8.351 -31.069 8.571 1.00 82.50 92 ARG A C 1
ATOM 726 O O . ARG A 1 92 ? 9.400 -30.911 9.195 1.00 82.50 92 ARG A O 1
ATOM 733 N N . LEU A 1 93 ? 7.244 -30.378 8.837 1.00 80.88 93 LEU A N 1
ATOM 734 C CA . LEU A 1 93 ? 7.165 -29.386 9.907 1.00 80.88 93 LEU A CA 1
ATOM 735 C C . LEU A 1 93 ? 7.435 -30.014 11.275 1.00 80.88 93 LEU A C 1
ATOM 737 O O . LEU A 1 93 ? 8.234 -29.487 12.049 1.00 80.88 93 LEU A O 1
ATOM 741 N N . ALA A 1 94 ? 6.832 -31.172 11.548 1.00 78.19 94 ALA A N 1
ATOM 742 C CA . ALA A 1 94 ? 7.068 -31.923 12.774 1.00 78.19 94 ALA A CA 1
ATOM 743 C C . ALA A 1 94 ? 8.542 -32.323 12.924 1.00 78.19 94 ALA A C 1
ATOM 745 O O . ALA A 1 94 ? 9.113 -32.187 14.008 1.00 78.19 94 ALA A O 1
ATOM 746 N N . GLY A 1 95 ? 9.180 -32.762 11.833 1.00 78.31 95 GLY A N 1
ATOM 747 C CA . GLY A 1 95 ? 10.613 -33.050 11.788 1.00 78.31 95 GLY A CA 1
ATOM 748 C C . GLY A 1 95 ? 11.483 -31.827 12.100 1.00 78.31 95 GLY A C 1
ATOM 749 O O . GLY A 1 95 ? 12.404 -31.923 12.911 1.00 78.31 95 GLY A O 1
ATOM 750 N N . ILE A 1 96 ? 11.163 -30.661 11.525 1.00 80.75 96 ILE A N 1
ATOM 751 C CA . ILE A 1 96 ? 11.877 -29.398 11.787 1.00 80.75 96 ILE A CA 1
ATOM 752 C C . ILE A 1 96 ? 11.739 -28.987 13.258 1.00 80.75 96 ILE A C 1
ATOM 754 O O . ILE A 1 96 ? 12.738 -28.662 13.902 1.00 80.75 96 ILE A O 1
ATOM 758 N N . ILE A 1 97 ? 10.524 -29.024 13.814 1.00 76.00 97 ILE A N 1
ATOM 759 C CA . ILE A 1 97 ? 10.279 -28.668 15.219 1.00 76.00 97 ILE A CA 1
ATOM 760 C C . ILE A 1 97 ? 11.015 -29.628 16.157 1.00 76.00 97 ILE A C 1
ATOM 762 O O . ILE A 1 97 ? 11.645 -29.176 17.115 1.00 76.00 97 ILE A O 1
ATOM 766 N N . ALA A 1 98 ? 10.998 -30.932 15.871 1.00 73.19 98 ALA A N 1
ATOM 767 C CA . ALA A 1 98 ? 11.757 -31.909 16.644 1.00 73.19 98 ALA A CA 1
ATOM 768 C C . ALA A 1 98 ? 13.263 -31.628 16.587 1.00 73.19 98 ALA A C 1
ATOM 770 O O . ALA A 1 98 ? 13.910 -31.588 17.632 1.00 73.19 98 ALA A O 1
ATOM 771 N N . ALA A 1 99 ? 13.816 -31.359 15.401 1.00 74.19 99 ALA A N 1
ATOM 772 C CA . ALA A 1 99 ? 15.228 -31.021 15.234 1.00 74.19 99 ALA A CA 1
ATOM 773 C C . ALA A 1 99 ? 15.619 -29.759 16.023 1.00 74.19 99 ALA A C 1
ATOM 775 O O . ALA A 1 99 ? 16.633 -29.761 16.721 1.00 74.19 99 ALA A O 1
ATOM 776 N N . LEU A 1 100 ? 14.793 -28.705 15.985 1.00 75.44 100 LEU A N 1
ATOM 777 C CA . LEU A 1 100 ? 14.993 -27.492 16.788 1.00 75.44 100 LEU A CA 1
ATOM 778 C C . LEU A 1 100 ? 14.897 -27.771 18.294 1.00 75.44 100 LEU A C 1
ATOM 780 O O . LEU A 1 100 ? 15.677 -27.217 19.073 1.00 75.44 100 LEU A O 1
ATOM 784 N N . GLY A 1 101 ? 13.976 -28.644 18.708 1.00 70.19 101 GLY A N 1
ATOM 785 C CA . GLY A 1 101 ? 13.845 -29.109 20.087 1.00 70.19 101 GLY A CA 1
ATOM 786 C C . GLY A 1 101 ? 15.096 -29.845 20.570 1.00 70.19 101 GLY A C 1
ATOM 787 O O . GLY A 1 101 ? 15.637 -29.508 21.625 1.00 70.19 101 GLY A O 1
ATOM 788 N N . PHE A 1 102 ? 15.615 -30.782 19.771 1.00 71.50 102 PHE A N 1
ATOM 789 C CA . PHE A 1 102 ? 16.863 -31.496 20.053 1.00 71.50 102 PHE A CA 1
ATOM 790 C C . PHE A 1 102 ? 18.073 -30.562 20.084 1.00 71.50 102 PHE A C 1
ATOM 792 O O . PHE A 1 102 ? 18.894 -30.662 20.993 1.00 71.50 102 PHE A O 1
ATOM 799 N N . LEU A 1 103 ? 18.164 -29.615 19.147 1.00 70.94 103 LEU A N 1
ATOM 800 C CA . LEU A 1 103 ? 19.240 -28.625 19.106 1.00 70.94 103 LEU A CA 1
ATOM 801 C C . LEU A 1 103 ? 19.213 -27.714 20.344 1.00 70.94 103 LEU A C 1
ATOM 803 O O . LEU A 1 103 ? 20.250 -27.459 20.953 1.00 70.94 103 LEU A O 1
ATOM 807 N N . SER A 1 104 ? 18.021 -27.287 20.768 1.00 67.12 104 SER A N 1
ATOM 808 C CA . SER A 1 104 ? 17.821 -26.488 21.983 1.00 67.12 104 SER A CA 1
ATOM 809 C C . SER A 1 104 ? 18.186 -27.271 23.246 1.00 67.12 104 SER A C 1
ATOM 811 O O . SER A 1 104 ? 18.894 -26.753 24.110 1.00 67.12 104 SER A O 1
ATOM 813 N N . ALA A 1 105 ? 17.761 -28.533 23.347 1.00 66.12 105 ALA A N 1
ATOM 814 C CA . ALA A 1 105 ? 18.130 -29.420 24.449 1.00 66.12 105 ALA A CA 1
ATOM 815 C C . ALA A 1 105 ? 19.646 -29.685 24.487 1.00 66.12 105 ALA A C 1
ATOM 817 O O . ALA A 1 105 ? 20.244 -29.667 25.563 1.00 66.12 105 ALA A O 1
ATOM 818 N N . GLY A 1 106 ? 20.280 -29.850 23.321 1.00 65.62 106 GLY A N 1
ATOM 819 C CA . GLY A 1 106 ? 21.729 -29.978 23.172 1.00 65.62 106 GLY A CA 1
ATOM 820 C C . GLY A 1 106 ? 22.485 -28.727 23.623 1.00 65.62 106 GLY A C 1
ATOM 821 O O . GLY A 1 106 ? 23.442 -28.837 24.384 1.00 65.62 106 GLY A O 1
ATOM 822 N N . LEU A 1 107 ? 22.018 -27.532 23.244 1.00 66.06 107 LEU A N 1
ATOM 823 C CA . LEU A 1 107 ? 22.585 -26.249 23.684 1.00 66.06 107 LEU A CA 1
ATOM 824 C C . LEU A 1 107 ? 22.448 -26.034 25.199 1.00 66.06 107 LEU A C 1
ATOM 826 O O . LEU A 1 107 ? 23.378 -25.551 25.845 1.00 66.06 107 LEU A O 1
ATOM 830 N N . VAL A 1 108 ? 21.312 -26.419 25.789 1.00 63.59 108 VAL A N 1
ATOM 831 C CA . VAL A 1 108 ? 21.103 -26.364 27.246 1.00 63.59 108 VAL A CA 1
ATOM 832 C C . VAL A 1 108 ? 21.994 -27.380 27.968 1.00 63.59 108 VAL A C 1
ATOM 834 O O . VAL A 1 108 ? 22.585 -27.048 28.996 1.00 63.59 108 VAL A O 1
ATOM 837 N N . GLY A 1 109 ? 22.147 -28.587 27.415 1.00 61.56 109 GLY A N 1
ATOM 838 C CA . GLY A 1 109 ? 23.048 -29.619 27.932 1.00 61.56 109 GLY A CA 1
ATOM 839 C C . GLY A 1 109 ? 24.528 -29.226 27.854 1.00 61.56 109 GLY A C 1
ATOM 840 O O . GLY A 1 109 ? 25.277 -29.469 28.799 1.00 61.56 109 GLY A O 1
ATOM 841 N N . ALA A 1 110 ? 24.935 -28.539 26.783 1.00 60.19 110 ALA A N 1
ATOM 842 C CA . ALA A 1 110 ? 26.292 -28.023 26.598 1.00 60.19 110 ALA A CA 1
ATOM 843 C C . ALA A 1 110 ? 26.662 -26.908 27.597 1.00 60.19 110 ALA A C 1
ATOM 845 O O . ALA A 1 110 ? 27.841 -26.685 27.857 1.00 60.19 110 ALA A O 1
ATOM 846 N N . ASN A 1 111 ? 25.674 -26.251 28.222 1.00 57.06 111 ASN A N 1
ATOM 847 C CA . ASN A 1 111 ? 25.881 -25.193 29.220 1.00 57.06 111 ASN A CA 1
ATOM 848 C C . ASN A 1 111 ? 26.143 -25.715 30.659 1.00 57.06 111 ASN A C 1
ATOM 850 O O . ASN A 1 111 ? 26.087 -24.963 31.634 1.00 57.06 111 ASN A O 1
ATOM 854 N N . GLY A 1 112 ? 26.472 -27.006 30.801 1.00 51.88 112 GLY A N 1
ATOM 855 C CA . GLY A 1 112 ? 27.433 -27.486 31.803 1.00 51.88 112 GLY A CA 1
ATOM 856 C C . GLY A 1 112 ? 26.982 -27.627 33.263 1.00 51.88 112 GLY A C 1
ATOM 857 O O . GLY A 1 112 ? 27.845 -27.730 34.132 1.00 51.88 112 GLY A O 1
ATOM 858 N N . LYS A 1 113 ? 25.679 -27.650 33.587 1.00 57.94 113 LYS A N 1
ATOM 859 C CA . LYS A 1 113 ? 25.219 -27.790 34.994 1.00 57.94 113 LYS A CA 1
ATOM 860 C C . LYS A 1 113 ? 24.275 -28.953 35.314 1.00 57.94 113 LYS A C 1
ATOM 862 O O . LYS A 1 113 ? 23.886 -29.095 36.471 1.00 57.94 113 LYS A O 1
ATOM 867 N N . THR A 1 114 ? 23.940 -29.824 34.367 1.00 55.50 114 THR A N 1
ATOM 868 C CA . THR A 1 114 ? 23.018 -30.949 34.610 1.00 55.50 114 THR A CA 1
ATOM 869 C C . THR A 1 114 ? 23.659 -32.299 34.267 1.00 55.50 114 THR A C 1
ATOM 871 O O . THR A 1 114 ? 24.134 -32.519 33.155 1.00 55.50 114 THR A O 1
ATOM 874 N N . ARG A 1 115 ? 23.689 -33.216 35.252 1.00 53.12 115 ARG A N 1
ATOM 875 C CA . ARG A 1 115 ? 24.148 -34.613 35.109 1.00 53.12 115 ARG A CA 1
ATOM 876 C C . ARG A 1 115 ? 23.313 -35.323 34.033 1.00 53.12 115 ARG A C 1
ATOM 878 O O . ARG A 1 115 ? 22.106 -35.482 34.184 1.00 53.12 115 ARG A O 1
ATOM 885 N N . THR A 1 116 ? 23.971 -35.746 32.959 1.00 57.28 116 THR A N 1
ATOM 886 C CA . THR A 1 116 ? 23.398 -35.905 31.609 1.00 57.28 116 THR A CA 1
ATOM 887 C C . THR A 1 116 ? 23.199 -37.360 31.150 1.00 57.28 116 THR A C 1
ATOM 889 O O . THR A 1 116 ? 23.124 -37.614 29.956 1.00 57.28 116 THR A O 1
ATOM 892 N N . GLY A 1 117 ? 23.084 -38.333 32.063 1.00 52.12 117 GLY A N 1
ATOM 893 C CA . GLY A 1 117 ? 22.906 -39.753 31.693 1.00 52.12 117 GLY A CA 1
ATOM 894 C C . GLY A 1 117 ? 21.481 -40.295 31.862 1.00 52.12 117 GLY A C 1
ATOM 895 O O . GLY A 1 117 ? 20.924 -40.907 30.958 1.00 52.12 117 GLY A O 1
ATOM 896 N N . THR A 1 118 ? 20.856 -40.056 33.016 1.00 51.09 118 THR A N 1
ATOM 897 C CA . THR A 1 118 ? 19.663 -40.816 33.448 1.00 51.09 118 THR A CA 1
ATOM 898 C C . THR A 1 118 ? 18.323 -40.202 33.025 1.00 51.09 118 THR A C 1
ATOM 900 O O . THR A 1 118 ? 17.298 -40.872 33.063 1.00 51.09 118 THR A O 1
ATOM 903 N N . ILE A 1 119 ? 18.318 -38.937 32.590 1.00 54.78 119 ILE A N 1
ATOM 904 C CA . ILE A 1 119 ? 17.117 -38.210 32.124 1.00 54.78 119 ILE A CA 1
ATOM 905 C C . ILE A 1 119 ? 16.971 -38.302 30.590 1.00 54.78 119 ILE A C 1
ATOM 907 O O . ILE A 1 119 ? 15.914 -38.006 30.037 1.00 54.78 119 ILE A O 1
ATOM 911 N N . PHE A 1 120 ? 18.013 -38.764 29.891 1.00 56.94 120 PHE A N 1
ATOM 912 C CA . PHE A 1 120 ? 18.097 -38.704 28.433 1.00 56.94 120 PHE A CA 1
ATOM 913 C C . PHE A 1 120 ? 17.149 -39.690 27.738 1.00 56.94 120 PHE A C 1
ATOM 915 O O . PHE A 1 120 ? 16.459 -39.312 26.798 1.00 56.94 120 PHE A O 1
ATOM 922 N N . LEU A 1 121 ? 17.057 -40.931 28.230 1.00 56.94 121 LEU A N 1
ATOM 923 C CA . LEU A 1 121 ? 16.213 -41.967 27.627 1.00 56.94 121 LEU A CA 1
ATOM 924 C C . LEU A 1 121 ? 14.706 -41.739 27.883 1.00 56.94 121 LEU A C 1
ATOM 926 O O . LEU A 1 121 ? 13.946 -41.769 26.916 1.00 56.94 121 LEU A O 1
ATOM 930 N N . PRO A 1 122 ? 14.247 -41.407 29.111 1.00 57.62 122 PRO A N 1
ATOM 931 C CA . PRO A 1 122 ? 12.859 -40.993 29.330 1.00 57.62 122 PRO A CA 1
ATOM 932 C C . PRO A 1 122 ? 12.513 -39.701 28.580 1.00 57.62 122 PRO A C 1
ATOM 934 O O . PRO A 1 122 ? 11.411 -39.581 28.058 1.00 57.62 122 PRO A O 1
ATOM 937 N N . GLY A 1 123 ? 13.457 -38.757 28.474 1.00 57.31 123 GLY A N 1
ATOM 938 C CA . GLY A 1 123 ? 13.300 -37.527 27.694 1.00 57.31 123 GLY A CA 1
ATOM 939 C C . GLY A 1 123 ? 13.203 -37.767 26.184 1.00 57.31 123 GLY A C 1
ATOM 940 O O . GLY A 1 123 ? 12.417 -37.099 25.524 1.00 57.31 123 GLY A O 1
ATOM 941 N N . LEU A 1 124 ? 13.929 -38.750 25.642 1.00 62.16 124 LEU A N 1
ATOM 942 C CA . LEU A 1 124 ? 13.812 -39.194 24.248 1.00 62.16 124 LEU A CA 1
ATOM 943 C C . LEU A 1 124 ? 12.480 -39.893 23.980 1.00 62.16 124 LEU A C 1
ATOM 945 O O . LEU A 1 124 ? 11.871 -39.637 22.951 1.00 62.16 124 LEU A O 1
ATOM 949 N N . ILE A 1 125 ? 12.002 -40.734 24.901 1.00 64.19 125 ILE A N 1
ATOM 950 C CA . ILE A 1 125 ? 10.711 -41.427 24.765 1.00 64.19 125 ILE A CA 1
ATOM 951 C C . ILE A 1 125 ? 9.546 -40.434 24.891 1.00 64.19 125 ILE A C 1
ATOM 953 O O . ILE A 1 125 ? 8.620 -40.465 24.081 1.00 64.19 125 ILE A O 1
ATOM 957 N N . LEU A 1 126 ? 9.606 -39.502 25.849 1.00 59.81 126 LEU A N 1
ATOM 958 C CA . LEU A 1 126 ? 8.655 -38.388 25.967 1.00 59.81 126 LEU A CA 1
ATOM 959 C C . LEU A 1 126 ? 8.748 -37.431 24.768 1.00 59.81 126 LEU A C 1
ATOM 961 O O . LEU A 1 126 ? 7.733 -36.928 24.301 1.00 59.81 126 LEU A O 1
ATOM 965 N N . GLY A 1 127 ? 9.950 -37.216 24.231 1.00 63.34 127 GLY A N 1
ATOM 966 C CA . GLY A 1 127 ? 10.185 -36.422 23.028 1.00 63.34 127 GLY A CA 1
ATOM 967 C C . GLY A 1 127 ? 9.666 -37.091 21.757 1.00 63.34 127 GLY A C 1
ATOM 968 O O . GLY A 1 127 ? 9.106 -36.408 20.911 1.00 63.34 127 GLY A O 1
ATOM 969 N N . TYR A 1 128 ? 9.784 -38.415 21.636 1.00 66.31 128 TYR A N 1
ATOM 970 C CA . TYR A 1 128 ? 9.285 -39.195 20.501 1.00 66.31 128 TYR A CA 1
ATOM 971 C C . TYR A 1 128 ? 7.762 -39.352 20.539 1.00 66.31 128 TYR A C 1
ATOM 973 O O . TYR A 1 128 ? 7.097 -39.162 19.528 1.00 66.31 128 TYR A O 1
ATOM 981 N N . SER A 1 129 ? 7.186 -39.625 21.712 1.00 62.03 129 SER A N 1
ATOM 982 C CA . SER A 1 129 ? 5.726 -39.627 21.897 1.00 62.03 129 SER A CA 1
ATOM 983 C C . SER A 1 129 ? 5.127 -38.227 21.723 1.00 62.03 129 SER A C 1
ATOM 985 O O . SER A 1 129 ? 4.095 -38.078 21.071 1.00 62.03 129 SER A O 1
ATOM 987 N N . GLY A 1 130 ? 5.814 -37.189 22.211 1.00 64.69 130 GLY A N 1
ATOM 988 C CA . GLY A 1 130 ? 5.497 -35.794 21.921 1.00 64.69 130 GLY A CA 1
ATOM 989 C C . GLY A 1 130 ? 5.619 -35.464 20.433 1.00 64.69 130 GLY A C 1
ATOM 990 O O . GLY A 1 130 ? 4.746 -34.799 19.894 1.00 64.69 130 GLY A O 1
ATOM 991 N N . TRP A 1 131 ? 6.641 -35.976 19.744 1.00 67.12 131 TRP A N 1
ATOM 992 C CA . TRP A 1 131 ? 6.807 -35.828 18.298 1.00 67.12 131 TRP A CA 1
ATOM 993 C C . TRP A 1 131 ? 5.690 -36.519 17.520 1.00 67.12 131 TRP A C 1
ATOM 995 O O . TRP A 1 131 ? 5.151 -35.899 16.616 1.00 67.12 131 TRP A O 1
ATOM 1005 N N . LEU A 1 132 ? 5.274 -37.732 17.892 1.00 66.94 132 LEU A N 1
ATOM 1006 C CA . LEU A 1 132 ? 4.135 -38.413 17.267 1.00 66.94 132 LEU A CA 1
ATOM 1007 C C . LEU A 1 132 ? 2.838 -37.614 17.452 1.00 66.94 132 LEU A C 1
ATOM 1009 O O . LEU A 1 132 ? 2.120 -37.375 16.483 1.00 66.94 132 LEU A O 1
ATOM 1013 N N . ALA A 1 133 ? 2.576 -37.123 18.665 1.00 66.56 133 ALA A N 1
ATOM 1014 C CA . ALA A 1 133 ? 1.408 -36.291 18.944 1.00 66.56 133 ALA A CA 1
ATOM 1015 C C . ALA A 1 133 ? 1.440 -34.954 18.179 1.00 66.56 133 ALA A C 1
ATOM 1017 O O . ALA A 1 133 ? 0.439 -34.560 17.584 1.00 66.56 133 ALA A O 1
ATOM 1018 N N . VAL A 1 134 ? 2.596 -34.282 18.145 1.00 68.50 134 VAL A N 1
ATOM 1019 C CA . VAL A 1 134 ? 2.806 -33.036 17.390 1.00 68.50 134 VAL A CA 1
ATOM 1020 C C . VAL A 1 134 ? 2.721 -33.294 15.890 1.00 68.50 134 VAL A C 1
ATOM 1022 O O . VAL A 1 134 ? 2.130 -32.492 15.185 1.00 68.50 134 VAL A O 1
ATOM 1025 N N . SER A 1 135 ? 3.245 -34.414 15.395 1.00 68.19 135 SER A N 1
ATOM 1026 C CA . SER A 1 135 ? 3.176 -34.770 13.980 1.00 68.19 135 SER A CA 1
ATOM 1027 C C . SER A 1 135 ? 1.734 -34.963 13.542 1.00 68.19 135 SER A C 1
ATOM 1029 O O . SER A 1 135 ? 1.308 -34.254 12.647 1.00 68.19 135 SER A O 1
ATOM 1031 N N . ASN A 1 136 ? 0.941 -35.766 14.257 1.00 70.44 136 ASN A N 1
ATOM 1032 C CA . ASN A 1 136 ? -0.478 -35.950 13.953 1.00 70.44 136 ASN A CA 1
ATOM 1033 C C . ASN A 1 136 ? -1.283 -34.648 14.046 1.00 70.44 136 ASN A C 1
ATOM 1035 O O . ASN A 1 136 ? -2.213 -34.444 13.267 1.00 70.44 136 ASN A O 1
ATOM 1039 N N . TRP A 1 137 ? -0.929 -33.766 14.986 1.00 71.31 137 TRP A N 1
ATOM 1040 C CA . TRP A 1 137 ? -1.530 -32.438 15.081 1.00 71.31 137 TRP A CA 1
ATOM 1041 C C . TRP A 1 137 ? -1.169 -31.559 13.879 1.00 71.31 137 TRP A C 1
ATOM 1043 O O . TRP A 1 137 ? -2.042 -30.899 13.338 1.00 71.31 137 TRP A O 1
ATOM 1053 N N . LEU A 1 138 ? 0.080 -31.581 13.413 1.00 76.19 138 LEU A N 1
ATOM 1054 C CA . LEU A 1 138 ? 0.533 -30.785 12.269 1.00 76.19 138 LEU A CA 1
ATOM 1055 C C . LEU A 1 138 ? 0.095 -31.358 10.915 1.00 76.19 138 LEU A C 1
ATOM 1057 O O . LEU A 1 138 ? -0.082 -30.589 9.978 1.00 76.19 138 LEU A O 1
ATOM 1061 N N . THR A 1 139 ? -0.109 -32.672 10.802 1.00 71.81 139 THR A N 1
ATOM 1062 C CA . THR A 1 139 ? -0.575 -33.349 9.577 1.00 71.81 139 THR A CA 1
ATOM 1063 C C . THR A 1 139 ? -1.936 -32.845 9.105 1.00 71.81 139 THR A C 1
ATOM 1065 O O . THR A 1 139 ? -2.178 -32.790 7.907 1.00 71.81 139 THR A O 1
ATOM 1068 N N . ASN A 1 140 ? -2.806 -32.441 10.032 1.00 70.69 140 ASN A N 1
ATOM 1069 C CA . ASN A 1 140 ? -4.130 -31.897 9.720 1.00 70.69 140 ASN A CA 1
ATOM 1070 C C . ASN A 1 140 ? -4.177 -30.363 9.818 1.00 70.69 140 ASN A C 1
ATOM 1072 O O . ASN A 1 140 ? -5.260 -29.793 9.920 1.00 70.69 140 ASN A O 1
ATOM 1076 N N . GLY A 1 141 ? -3.017 -29.700 9.855 1.00 78.94 141 GLY A N 1
ATOM 1077 C CA . GLY A 1 141 ? -2.914 -28.282 10.183 1.00 78.94 141 GLY A CA 1
ATOM 1078 C C . GLY A 1 141 ? -3.088 -27.989 11.678 1.00 78.94 141 GLY A C 1
ATOM 1079 O O . GLY A 1 141 ? -3.669 -28.755 12.443 1.00 78.94 141 GLY A O 1
ATOM 1080 N N . PHE A 1 142 ? -2.585 -26.838 12.117 1.00 86.50 142 PHE A N 1
ATOM 1081 C CA . PHE A 1 142 ? -2.591 -26.438 13.522 1.00 86.50 142 PHE A CA 1
ATOM 1082 C C . PHE A 1 142 ? -3.489 -25.240 13.805 1.00 86.50 142 PHE A C 1
ATOM 1084 O O . PHE A 1 142 ? -3.800 -24.434 12.934 1.00 86.50 142 PHE A O 1
ATOM 1091 N N . THR A 1 143 ? -3.903 -25.092 15.061 1.00 90.19 143 THR A N 1
ATOM 1092 C CA . THR A 1 143 ? -4.647 -23.917 15.519 1.00 90.19 143 THR A CA 1
ATOM 1093 C C . THR A 1 143 ? -3.696 -22.843 16.034 1.00 90.19 143 THR A C 1
ATOM 1095 O O . THR A 1 143 ? -2.754 -23.112 16.780 1.00 90.19 143 THR A O 1
ATOM 1098 N N . PHE A 1 144 ? -3.959 -21.600 15.648 1.00 92.38 144 PHE A N 1
ATOM 1099 C CA . PHE A 1 144 ? -3.201 -20.423 16.052 1.00 92.38 144 PHE A CA 1
ATOM 1100 C C . PHE A 1 144 ? -4.156 -19.341 16.583 1.00 92.38 144 PHE A C 1
ATOM 1102 O O . PHE A 1 144 ? -5.307 -19.290 16.146 1.00 92.38 144 PHE A O 1
ATOM 1109 N N . PRO A 1 145 ? -3.748 -18.472 17.527 1.00 93.69 145 PRO A N 1
ATOM 1110 C CA . PRO A 1 145 ? -4.580 -17.343 17.942 1.00 93.69 145 PRO A CA 1
ATOM 1111 C C . PRO A 1 145 ? -4.933 -16.449 16.748 1.00 93.69 145 PRO A C 1
ATOM 1113 O O . PRO A 1 145 ? -4.040 -16.034 16.015 1.00 93.69 145 PRO A O 1
ATOM 1116 N N . GLY A 1 146 ? -6.218 -16.140 16.559 1.00 92.81 146 GLY A N 1
ATOM 1117 C CA . GLY A 1 146 ? -6.657 -15.268 15.464 1.00 92.81 146 GLY A CA 1
ATOM 1118 C C . GLY A 1 146 ? -6.136 -13.830 15.602 1.00 92.81 146 GLY A C 1
ATOM 1119 O O . GLY A 1 146 ? -5.877 -13.350 16.712 1.00 92.81 146 GLY A O 1
ATOM 1120 N N . GLY A 1 147 ? -5.991 -13.118 14.481 1.00 92.25 147 GLY A N 1
ATOM 1121 C CA . GLY A 1 147 ? -5.426 -11.761 14.465 1.00 92.25 147 GLY A CA 1
ATOM 1122 C C . GLY A 1 147 ? -6.202 -10.765 15.334 1.00 92.25 147 GLY A C 1
ATOM 1123 O O . GLY A 1 147 ? -5.596 -9.974 16.061 1.00 92.25 147 GLY A O 1
ATOM 1124 N N . ALA A 1 148 ? -7.534 -10.856 15.343 1.00 91.38 148 ALA A N 1
ATOM 1125 C CA . ALA A 1 148 ? -8.401 -10.027 16.173 1.00 91.38 148 ALA A CA 1
ATOM 1126 C C . ALA A 1 148 ? -8.194 -10.285 17.678 1.00 91.38 148 ALA A C 1
ATOM 1128 O O . ALA A 1 148 ? -8.172 -9.326 18.455 1.00 91.38 148 ALA A O 1
ATOM 1129 N N . LEU A 1 149 ? -7.948 -11.539 18.093 1.00 93.81 149 LEU A N 1
ATOM 1130 C CA . LEU A 1 149 ? -7.596 -11.861 19.482 1.00 93.81 149 LEU A CA 1
ATOM 1131 C C . LEU A 1 149 ? -6.290 -11.188 19.883 1.00 93.81 149 LEU A C 1
ATOM 1133 O O . LEU A 1 149 ? -6.205 -10.544 20.928 1.00 93.81 149 LEU A O 1
ATOM 1137 N N . ILE A 1 150 ? -5.263 -11.357 19.045 1.00 94.31 150 ILE A N 1
ATOM 1138 C CA . ILE A 1 150 ? -3.925 -10.819 19.289 1.00 94.31 150 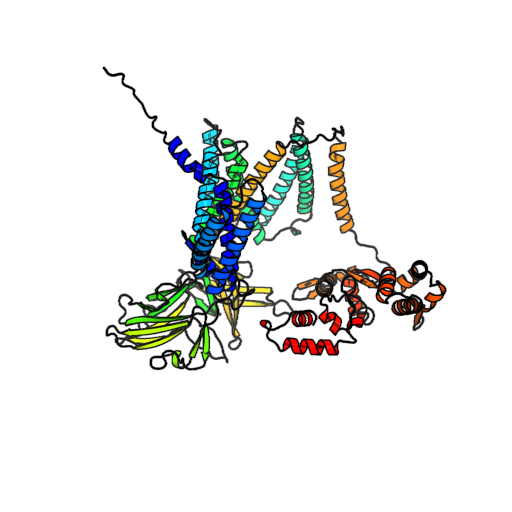ILE A CA 1
ATOM 1139 C C . ILE A 1 150 ? -4.012 -9.294 19.400 1.00 94.31 150 ILE A C 1
ATOM 1141 O O . ILE A 1 150 ? -3.522 -8.726 20.377 1.00 94.31 150 ILE A O 1
ATOM 1145 N N . GLY A 1 151 ? -4.703 -8.641 18.460 1.00 92.00 151 GLY A N 1
ATOM 1146 C CA . GLY A 1 151 ? -4.931 -7.197 18.466 1.00 92.00 151 GLY A CA 1
ATOM 1147 C C . GLY A 1 151 ? -5.650 -6.708 19.726 1.00 92.00 151 GLY A C 1
ATOM 1148 O O . GLY A 1 151 ? -5.185 -5.761 20.368 1.00 92.00 151 GLY A O 1
ATOM 1149 N N . LEU A 1 152 ? -6.730 -7.382 20.142 1.00 92.75 152 LEU A N 1
ATOM 1150 C CA . LEU A 1 152 ? -7.458 -7.051 21.371 1.00 92.75 152 LEU A CA 1
ATOM 1151 C C . LEU A 1 152 ? -6.578 -7.216 22.613 1.00 92.75 152 LEU A C 1
ATOM 1153 O O . LEU A 1 152 ? -6.527 -6.325 23.461 1.00 92.75 152 LEU A O 1
ATOM 1157 N N . LEU A 1 153 ? -5.858 -8.333 22.728 1.00 94.38 153 LEU A N 1
ATOM 1158 C CA . LEU A 1 153 ? -4.969 -8.586 23.860 1.00 94.38 153 LEU A CA 1
ATOM 1159 C C . LEU A 1 153 ? -3.823 -7.574 23.912 1.00 94.38 153 LEU A C 1
ATOM 1161 O O . LEU A 1 153 ? -3.446 -7.145 25.003 1.00 94.38 153 LEU A O 1
ATOM 1165 N N . MET A 1 154 ? -3.301 -7.139 22.762 1.00 93.94 154 MET A N 1
ATOM 1166 C CA . MET A 1 154 ? -2.312 -6.062 22.692 1.00 93.94 154 MET A CA 1
ATOM 1167 C C . MET A 1 154 ? -2.904 -4.732 23.161 1.00 93.94 154 MET A C 1
ATOM 1169 O O . MET A 1 154 ? -2.258 -4.020 23.931 1.00 93.94 154 MET A O 1
ATOM 1173 N N . PHE A 1 155 ? -4.137 -4.410 22.762 1.00 93.62 155 PHE A N 1
ATOM 1174 C CA . PHE A 1 155 ? -4.825 -3.198 23.207 1.00 93.62 155 PHE A CA 1
ATOM 1175 C C . PHE A 1 155 ? -5.072 -3.213 24.723 1.00 93.62 155 PHE A C 1
ATOM 1177 O O . PHE A 1 155 ? -4.746 -2.251 25.422 1.00 93.62 155 PHE A O 1
ATOM 1184 N N . VAL A 1 156 ? -5.566 -4.331 25.263 1.00 94.12 156 VAL A N 1
ATOM 1185 C CA . VAL A 1 156 ? -5.765 -4.524 26.708 1.00 94.12 156 VAL A CA 1
ATOM 1186 C C . VAL A 1 156 ? -4.434 -4.451 27.459 1.00 94.12 156 VAL A C 1
ATOM 1188 O O . VAL A 1 156 ? -4.353 -3.797 28.500 1.00 94.12 156 VAL A O 1
ATOM 1191 N N . ASN A 1 157 ? -3.374 -5.070 26.933 1.00 94.25 157 ASN A N 1
ATOM 1192 C CA . ASN A 1 157 ? -2.029 -5.004 27.502 1.00 94.25 157 ASN A CA 1
ATOM 1193 C C . ASN A 1 157 ? -1.514 -3.562 27.561 1.00 94.25 157 ASN A C 1
ATOM 1195 O O . ASN A 1 157 ? -1.023 -3.126 28.607 1.00 94.25 157 ASN A O 1
ATOM 1199 N N . LEU A 1 158 ? -1.683 -2.812 26.472 1.00 91.94 158 LEU A N 1
ATOM 1200 C CA . LEU A 1 158 ? -1.316 -1.407 26.383 1.00 91.94 158 LEU A CA 1
ATOM 1201 C C . LEU A 1 158 ? -2.080 -0.568 27.419 1.00 91.94 158 LEU A C 1
ATOM 1203 O O . LEU A 1 158 ? -1.462 0.159 28.202 1.00 91.94 158 LEU A O 1
ATOM 1207 N N . ALA A 1 159 ? -3.406 -0.713 27.479 1.00 91.62 159 ALA A N 1
ATOM 1208 C CA . ALA A 1 159 ? -4.260 0.004 28.421 1.00 91.62 159 ALA A CA 1
ATOM 1209 C C . ALA A 1 159 ? -3.911 -0.323 29.886 1.00 91.62 159 ALA A C 1
ATOM 1211 O O . ALA A 1 159 ? -3.735 0.584 30.705 1.00 91.62 159 ALA A O 1
ATOM 1212 N N . ALA A 1 160 ? -3.723 -1.605 30.215 1.00 92.06 160 ALA A N 1
ATOM 1213 C CA . ALA A 1 160 ? -3.342 -2.055 31.553 1.00 92.06 160 ALA A CA 1
ATOM 1214 C C . ALA A 1 160 ? -1.951 -1.542 31.961 1.00 92.06 160 ALA A C 1
ATOM 1216 O O . ALA A 1 160 ? -1.751 -1.090 33.096 1.00 92.06 160 ALA A O 1
ATOM 1217 N N . ALA A 1 161 ? -0.983 -1.566 31.037 1.00 89.00 161 ALA A N 1
ATOM 1218 C CA . ALA A 1 161 ? 0.347 -1.012 31.264 1.00 89.00 161 ALA A CA 1
ATOM 1219 C C . ALA A 1 161 ? 0.285 0.491 31.558 1.00 89.00 161 ALA A C 1
ATOM 1221 O O . ALA A 1 161 ? 0.968 0.954 32.480 1.00 89.00 161 ALA A O 1
ATOM 1222 N N . HIS A 1 162 ? -0.566 1.233 30.844 1.00 87.44 162 HIS A N 1
ATOM 1223 C CA . HIS A 1 162 ? -0.769 2.658 31.091 1.00 87.44 162 HIS A CA 1
ATOM 1224 C C . HIS A 1 162 ? -1.409 2.938 32.447 1.00 87.44 162 HIS A C 1
ATOM 1226 O O . HIS A 1 162 ? -0.853 3.707 33.238 1.00 87.44 162 HIS A O 1
ATOM 1232 N N . ALA A 1 163 ? -2.493 2.231 32.768 1.00 85.38 163 ALA A N 1
ATOM 1233 C CA . ALA A 1 163 ? -3.212 2.374 34.031 1.00 85.38 163 ALA A CA 1
ATOM 1234 C C . ALA A 1 163 ? -2.329 2.107 35.267 1.00 85.38 163 ALA A C 1
ATOM 1236 O O . ALA A 1 163 ? -2.473 2.772 36.296 1.00 85.38 163 ALA A O 1
ATOM 1237 N N . LEU A 1 164 ? -1.384 1.160 35.187 1.00 85.88 164 LEU A N 1
ATOM 1238 C CA . LEU A 1 164 ? -0.535 0.794 36.326 1.00 85.88 164 LEU A CA 1
ATOM 1239 C C . LEU A 1 164 ? 0.778 1.582 36.427 1.00 85.88 164 LEU A C 1
ATOM 1241 O O . LEU A 1 164 ? 1.200 1.922 37.538 1.00 85.88 164 LEU A O 1
ATOM 1245 N N . ARG A 1 165 ? 1.458 1.853 35.304 1.00 84.62 165 ARG A N 1
ATOM 1246 C CA . ARG A 1 165 ? 2.822 2.429 35.305 1.00 84.62 165 ARG A CA 1
ATOM 1247 C C . ARG A 1 165 ? 2.835 3.961 35.322 1.00 84.62 165 ARG A C 1
ATOM 1249 O O . ARG A 1 165 ? 3.829 4.566 35.757 1.00 84.62 165 ARG A O 1
ATOM 1256 N N . TYR A 1 166 ? 1.758 4.600 34.867 1.00 84.75 166 TYR A N 1
ATOM 1257 C CA . TYR A 1 166 ? 1.683 6.049 34.674 1.00 84.75 166 TYR A CA 1
ATOM 1258 C C . TYR A 1 166 ? 0.608 6.649 35.576 1.00 84.75 166 TYR A C 1
ATOM 1260 O O . TYR A 1 166 ? -0.546 6.813 35.202 1.00 84.75 166 TYR A O 1
ATOM 1268 N N . ARG A 1 167 ? 1.004 7.003 36.802 1.00 85.06 167 ARG A N 1
ATOM 1269 C CA . ARG A 1 167 ? 0.110 7.692 37.738 1.00 85.06 167 ARG A CA 1
ATOM 1270 C C . ARG A 1 167 ? 0.020 9.180 37.420 1.00 85.06 167 ARG A C 1
ATOM 1272 O O . ARG A 1 167 ? 1.019 9.810 37.062 1.00 85.06 167 ARG A O 1
ATOM 1279 N N . ILE A 1 168 ? -1.170 9.737 37.606 1.00 89.25 168 ILE A N 1
ATOM 1280 C CA . ILE A 1 168 ? -1.399 11.179 37.560 1.00 89.25 168 ILE A CA 1
ATOM 1281 C C . ILE A 1 168 ? -0.718 11.813 38.779 1.00 89.25 168 ILE A C 1
ATOM 1283 O O . ILE A 1 168 ? -0.882 11.350 39.907 1.00 89.25 168 ILE A O 1
ATOM 1287 N N . HIS A 1 169 ? 0.077 12.857 38.546 1.00 88.50 169 HIS A N 1
ATOM 1288 C CA . HIS A 1 169 ? 0.804 13.585 39.594 1.00 88.50 169 HIS A CA 1
ATOM 1289 C C . HIS A 1 169 ? 0.105 14.896 39.991 1.00 88.50 169 HIS A C 1
ATOM 1291 O O . HIS A 1 169 ? 0.523 15.553 40.944 1.00 88.50 169 HIS A O 1
ATOM 1297 N N . ALA A 1 170 ? -0.921 15.312 39.246 1.00 89.38 170 ALA A N 1
ATOM 1298 C CA . ALA A 1 170 ? -1.672 16.535 39.503 1.00 89.38 170 ALA A CA 1
ATOM 1299 C C . ALA A 1 170 ? -2.677 16.371 40.658 1.00 89.38 170 ALA A C 1
ATOM 1301 O O . ALA A 1 170 ? -3.246 15.300 40.854 1.00 89.38 170 ALA A O 1
ATOM 1302 N N . ARG A 1 171 ? -2.909 17.457 41.404 1.00 92.00 171 ARG A N 1
ATOM 1303 C CA . ARG A 1 171 ? -3.928 17.583 42.460 1.00 92.00 171 ARG A CA 1
ATOM 1304 C C . ARG A 1 171 ? -4.593 18.962 42.364 1.00 92.00 171 ARG A C 1
ATOM 1306 O O . ARG A 1 171 ? -4.010 19.872 41.772 1.00 92.00 171 ARG A O 1
ATOM 1313 N N . GLY A 1 172 ? -5.779 19.115 42.954 1.00 94.12 172 GLY A N 1
ATOM 1314 C CA . GLY A 1 172 ? -6.495 20.395 43.020 1.00 94.12 172 GLY A CA 1
ATOM 1315 C C . GLY A 1 172 ? -6.870 20.948 41.641 1.00 94.12 172 GLY A C 1
ATOM 1316 O O . GLY A 1 172 ? -7.228 20.192 40.741 1.00 94.12 172 GLY A O 1
ATOM 1317 N N . THR A 1 173 ? -6.752 22.264 41.456 1.00 91.31 173 THR A N 1
ATOM 1318 C CA . THR A 1 173 ? -7.101 22.962 40.202 1.00 91.31 173 THR A CA 1
ATOM 1319 C C . THR A 1 173 ? -6.346 22.416 38.994 1.00 91.31 173 THR A C 1
ATOM 1321 O O . THR A 1 173 ? -6.943 22.167 37.955 1.00 91.31 173 THR A O 1
ATOM 1324 N N . ARG A 1 174 ? -5.052 22.113 39.145 1.00 92.31 174 ARG A N 1
ATOM 1325 C CA . ARG A 1 174 ? -4.222 21.551 38.071 1.00 92.31 174 ARG A CA 1
ATOM 1326 C C . ARG A 1 174 ? -4.727 20.195 37.565 1.00 92.31 174 ARG A C 1
ATOM 1328 O O . ARG A 1 174 ? -4.547 19.896 36.388 1.00 92.31 174 ARG A O 1
ATOM 1335 N N . LEU A 1 175 ? -5.311 19.369 38.439 1.00 94.06 175 LEU A N 1
ATOM 1336 C CA . LEU A 1 175 ? -5.902 18.089 38.038 1.00 94.06 175 LEU A CA 1
ATOM 1337 C C . LEU A 1 175 ? -7.107 18.332 37.129 1.00 94.06 175 LEU A C 1
ATOM 1339 O O . LEU A 1 175 ? -7.152 17.786 36.034 1.00 94.06 175 LEU A O 1
ATOM 1343 N N . TRP A 1 176 ? -8.028 19.192 37.560 1.00 95.38 176 TRP A N 1
ATOM 1344 C CA . TRP A 1 176 ? -9.237 19.514 36.805 1.00 95.38 176 TRP A CA 1
ATOM 1345 C C . TRP A 1 176 ? -8.940 20.245 35.499 1.00 95.38 176 TRP A C 1
ATOM 1347 O O . TRP A 1 176 ? -9.492 19.869 34.472 1.00 95.38 176 TRP A O 1
ATOM 1357 N N . SER A 1 177 ? -8.007 21.203 35.494 1.00 94.56 177 SER A N 1
ATOM 1358 C CA . SER A 1 177 ? -7.547 21.841 34.256 1.00 94.56 177 SER A CA 1
ATOM 1359 C C . SER A 1 177 ? -6.917 20.823 33.308 1.00 94.56 177 SER A C 1
ATOM 1361 O O . SER A 1 177 ? -7.245 20.807 32.131 1.00 94.56 177 SER A O 1
ATOM 1363 N N . GLY A 1 178 ? -6.058 19.930 33.816 1.00 94.81 178 GLY A N 1
ATOM 1364 C CA . GLY A 1 178 ? -5.441 18.881 33.005 1.00 94.81 178 GLY A CA 1
ATOM 1365 C C . GLY A 1 178 ? -6.461 17.914 32.402 1.00 94.81 178 GLY A C 1
ATOM 1366 O O . GLY A 1 178 ? -6.396 17.635 31.209 1.00 94.81 178 GLY A O 1
ATOM 1367 N N . LEU A 1 179 ? -7.420 17.438 33.203 1.00 96.06 179 LEU A N 1
ATOM 1368 C CA . LEU A 1 179 ? -8.506 16.568 32.741 1.00 96.06 179 LEU A CA 1
ATOM 1369 C C . LEU A 1 179 ? -9.408 17.279 31.727 1.00 96.06 179 LEU A C 1
ATOM 1371 O O . LEU A 1 179 ? -9.716 16.697 30.693 1.00 96.06 179 LEU A O 1
ATOM 1375 N N . GLY A 1 180 ? -9.768 18.539 31.986 1.00 97.19 180 GLY A N 1
ATOM 1376 C CA . GLY A 1 180 ? -10.547 19.366 31.067 1.00 97.19 180 GLY A CA 1
ATOM 1377 C C . GLY A 1 180 ? -9.848 19.539 29.720 1.00 97.19 180 GLY A C 1
ATOM 1378 O O . GLY A 1 180 ? -10.449 19.276 28.687 1.00 97.19 180 GLY A O 1
ATOM 1379 N N . THR A 1 181 ? -8.553 19.874 29.713 1.00 97.31 181 THR A N 1
ATOM 1380 C CA . THR A 1 181 ? -7.775 19.999 28.469 1.00 97.31 181 THR A CA 1
ATOM 1381 C C . THR A 1 181 ? -7.660 18.671 27.716 1.00 97.31 181 THR A C 1
ATOM 1383 O O . THR A 1 181 ? -7.779 18.659 26.493 1.00 97.31 181 THR A O 1
ATOM 1386 N N . VAL A 1 182 ? -7.466 17.541 28.412 1.00 96.69 182 VAL A N 1
ATOM 1387 C CA . VAL A 1 182 ? -7.478 16.216 27.761 1.00 96.69 182 VAL A CA 1
ATOM 1388 C C . VAL A 1 182 ? -8.849 15.923 27.152 1.00 96.69 182 VAL A C 1
ATOM 1390 O O . VAL A 1 182 ? -8.905 15.488 26.007 1.00 96.69 182 VAL A O 1
ATOM 1393 N N . ALA A 1 183 ? -9.941 16.202 27.867 1.00 97.44 183 ALA A N 1
ATOM 1394 C CA . ALA A 1 183 ? -11.294 16.020 27.350 1.00 97.44 183 ALA A CA 1
ATOM 1395 C C . ALA A 1 183 ? -11.547 16.881 26.101 1.00 97.44 183 ALA A C 1
ATOM 1397 O O . ALA A 1 183 ? -12.061 16.365 25.114 1.00 97.44 183 ALA A O 1
ATOM 1398 N N . THR A 1 184 ? -11.105 18.144 26.088 1.00 97.56 184 THR A N 1
ATOM 1399 C CA . THR A 1 184 ? -11.152 19.002 24.891 1.00 97.56 184 THR A CA 1
ATOM 1400 C C . THR A 1 184 ? -10.352 18.406 23.733 1.00 97.56 184 THR A C 1
ATOM 1402 O O . THR A 1 184 ? -10.835 18.387 22.605 1.00 97.56 184 THR A O 1
ATOM 1405 N N . GLY A 1 185 ? -9.146 17.890 23.991 1.00 97.25 185 GLY A N 1
ATOM 1406 C CA . GLY A 1 185 ? -8.318 17.259 22.961 1.00 97.25 185 GLY A CA 1
ATOM 1407 C C . GLY A 1 185 ? -8.938 15.980 22.389 1.00 97.25 185 GLY A C 1
ATOM 1408 O O . GLY A 1 185 ? -8.890 15.764 21.178 1.00 97.25 185 GLY A O 1
ATOM 1409 N N . LEU A 1 186 ? -9.563 15.155 23.235 1.00 96.75 186 LEU A N 1
ATOM 1410 C CA . LEU A 1 186 ? -10.297 13.957 22.814 1.00 96.75 186 LEU A CA 1
ATOM 1411 C C . LEU A 1 186 ? -11.564 14.316 22.031 1.00 96.75 186 LEU A C 1
ATOM 1413 O O . LEU A 1 186 ? -11.829 13.697 21.006 1.00 96.75 186 LEU A O 1
ATOM 1417 N N . LEU A 1 187 ? -12.306 15.336 22.468 1.00 96.62 187 LEU A N 1
ATOM 1418 C CA . LEU A 1 187 ? -13.477 15.834 21.749 1.00 96.62 187 LEU A CA 1
ATOM 1419 C C . LEU A 1 187 ? -13.082 16.371 20.371 1.00 96.62 187 LEU A C 1
ATOM 1421 O O . LEU A 1 187 ? -13.702 16.003 19.383 1.00 96.62 187 LEU A O 1
ATOM 1425 N N . LEU A 1 188 ? -12.021 17.179 20.283 1.00 95.62 188 LEU A N 1
ATOM 1426 C CA . LEU A 1 188 ? -11.516 17.671 19.002 1.00 95.62 188 LEU A CA 1
ATOM 1427 C C . LEU A 1 188 ? -11.054 16.519 18.099 1.00 95.62 188 LEU A C 1
ATOM 1429 O O . LEU A 1 188 ? -11.356 16.522 16.913 1.00 95.62 188 LEU A O 1
ATOM 1433 N N . THR A 1 189 ? -10.370 15.517 18.658 1.00 95.00 189 THR A N 1
ATOM 1434 C CA . THR A 1 189 ? -9.978 14.298 17.928 1.00 95.00 189 THR A CA 1
ATOM 1435 C C . THR A 1 189 ? -11.200 13.590 17.346 1.00 95.00 189 THR A C 1
ATOM 1437 O O . THR A 1 189 ? -11.211 13.270 16.162 1.00 95.00 189 THR A O 1
ATOM 1440 N N . TYR A 1 190 ? -12.240 13.387 18.160 1.00 93.25 190 TYR A N 1
ATOM 1441 C CA . TYR A 1 190 ? -13.498 12.788 17.725 1.00 93.25 190 TYR A CA 1
ATOM 1442 C C . TYR A 1 190 ? -14.156 13.612 16.615 1.00 93.25 190 TYR A C 1
ATOM 1444 O O . TYR A 1 190 ? -14.455 13.057 15.567 1.00 93.25 190 TYR A O 1
ATOM 1452 N N . LEU A 1 191 ? -14.293 14.930 16.802 1.00 91.69 191 LEU A N 1
ATOM 1453 C CA . LEU A 1 191 ? -14.891 15.831 15.813 1.00 91.69 191 LEU A CA 1
ATOM 1454 C C . LEU A 1 191 ? -14.125 15.847 14.485 1.00 91.69 191 LEU A C 1
ATOM 1456 O O . LEU A 1 191 ? -14.750 15.872 13.436 1.00 91.69 191 LEU A O 1
ATOM 1460 N N . ILE A 1 192 ? -12.788 15.812 14.502 1.00 91.12 192 ILE A N 1
ATOM 1461 C CA . ILE A 1 192 ? -11.982 15.739 13.271 1.00 91.12 192 ILE A CA 1
ATOM 1462 C C . ILE A 1 192 ? -12.227 14.414 12.546 1.00 91.12 192 ILE A C 1
ATOM 1464 O O . ILE A 1 192 ? -12.372 14.403 11.325 1.00 91.12 192 ILE A O 1
ATOM 1468 N N . VAL A 1 193 ? -12.265 13.302 13.289 1.00 89.25 193 VAL A N 1
ATOM 1469 C CA . VAL A 1 193 ? -12.494 11.970 12.717 1.00 89.25 193 VAL A CA 1
ATOM 1470 C C . VAL A 1 193 ? -13.899 11.866 12.129 1.00 89.25 193 VAL A C 1
ATOM 1472 O O . VAL A 1 193 ? -14.031 11.425 10.993 1.00 89.25 193 VAL A O 1
ATOM 1475 N N . THR A 1 194 ? -14.931 12.312 12.849 1.00 84.44 194 THR A N 1
ATOM 1476 C CA . THR A 1 194 ? -16.317 12.255 12.362 1.00 84.44 194 THR A CA 1
ATOM 1477 C C . THR A 1 194 ? -16.593 13.255 11.245 1.00 84.44 194 THR A C 1
ATOM 1479 O O . THR A 1 194 ? -17.313 12.928 10.309 1.00 84.44 194 THR A O 1
ATOM 1482 N N . ALA A 1 195 ? -15.969 14.437 11.271 1.00 83.00 195 ALA A N 1
ATOM 1483 C CA . ALA A 1 195 ? -16.012 15.372 10.147 1.00 83.00 195 ALA A CA 1
ATOM 1484 C C . ALA A 1 195 ? -15.311 14.821 8.894 1.00 83.00 195 ALA A C 1
ATOM 1486 O O . ALA A 1 195 ? -15.529 15.339 7.805 1.00 83.00 195 ALA A O 1
ATOM 1487 N N . GLY A 1 196 ? -14.499 13.761 9.019 1.00 74.56 196 GLY A N 1
ATOM 1488 C CA . GLY A 1 196 ? -13.926 13.018 7.894 1.00 74.56 196 GLY A CA 1
ATOM 1489 C C . GLY A 1 196 ? -14.965 12.552 6.867 1.00 74.56 196 GLY A C 1
ATOM 1490 O O . GLY A 1 196 ? -14.646 12.450 5.683 1.00 74.56 196 GLY A O 1
ATOM 1491 N N . HIS A 1 197 ? -16.200 12.289 7.297 1.00 67.50 197 HIS A N 1
ATOM 1492 C CA . HIS A 1 197 ? -17.306 11.878 6.425 1.00 67.50 197 HIS A CA 1
ATOM 1493 C C . HIS A 1 197 ? -17.942 12.976 5.616 1.00 67.50 197 HIS A C 1
ATOM 1495 O O . HIS A 1 197 ? -18.546 12.689 4.584 1.00 67.50 197 HIS A O 1
ATOM 1501 N N . ASP A 1 198 ? -17.863 14.203 6.116 1.00 67.38 198 ASP A N 1
ATOM 1502 C CA . ASP A 1 198 ? -18.500 15.341 5.487 1.00 67.38 198 ASP A CA 1
ATOM 1503 C C . ASP A 1 198 ? -17.577 15.871 4.390 1.00 67.38 198 ASP A C 1
ATOM 1505 O O . ASP A 1 198 ? -16.713 16.731 4.587 1.00 67.38 198 ASP A O 1
ATOM 1509 N N . GLN A 1 199 ? -17.703 15.229 3.234 1.00 57.97 199 GLN A N 1
ATOM 1510 C CA . GLN A 1 199 ? -16.797 15.379 2.106 1.00 57.97 199 GLN A CA 1
ATOM 1511 C C . GLN A 1 199 ? -17.036 16.655 1.286 1.00 57.97 199 GLN A C 1
ATOM 1513 O O . GLN A 1 199 ? -16.142 17.038 0.529 1.00 57.97 199 GLN A O 1
ATOM 1518 N N . GLU A 1 200 ? -18.177 17.321 1.482 1.00 60.09 200 GLU A N 1
ATOM 1519 C CA . GLU A 1 200 ? -18.468 18.681 0.996 1.00 60.09 200 GLU A CA 1
ATOM 1520 C C . GLU A 1 200 ? -18.138 19.752 2.055 1.00 60.09 200 GLU A C 1
ATOM 1522 O O . GLU A 1 200 ? -18.094 20.941 1.755 1.00 60.09 200 GLU A O 1
ATOM 1527 N N . GLY A 1 201 ? -17.860 19.335 3.294 1.00 63.81 201 GLY A N 1
ATOM 1528 C CA . GLY A 1 201 ? -17.487 20.211 4.396 1.00 63.81 201 GLY A CA 1
ATOM 1529 C C . GLY A 1 201 ? -15.980 20.477 4.516 1.00 63.81 201 GLY A C 1
ATOM 1530 O O . GLY A 1 201 ? -15.191 20.375 3.574 1.00 63.81 201 GLY A O 1
ATOM 1531 N N . LEU A 1 202 ? -15.560 20.781 5.750 1.00 69.94 202 LEU A N 1
ATOM 1532 C CA . LEU A 1 202 ? -14.219 21.260 6.135 1.00 69.94 202 LEU A CA 1
ATOM 1533 C C . LEU A 1 202 ? -13.032 20.380 5.692 1.00 69.94 202 LEU A C 1
ATOM 1535 O O . LEU A 1 202 ? -11.886 20.826 5.787 1.00 69.94 202 LEU A O 1
ATOM 1539 N N . GLN A 1 203 ? -13.267 19.129 5.286 1.00 71.56 203 GLN A N 1
ATOM 1540 C CA . GLN A 1 203 ? -12.227 18.179 4.870 1.00 71.56 203 GLN A CA 1
ATOM 1541 C C . GLN A 1 203 ? -12.001 18.141 3.354 1.00 71.56 203 GLN A C 1
ATOM 1543 O O . GLN A 1 203 ? -10.881 17.871 2.907 1.00 71.56 203 GLN A O 1
ATOM 1548 N N . GLY A 1 204 ? -13.049 18.384 2.560 1.00 64.75 204 GLY A N 1
ATOM 1549 C CA . GLY A 1 204 ? -12.980 18.425 1.097 1.00 64.75 204 GLY A CA 1
ATOM 1550 C C . GLY A 1 204 ? -12.510 19.783 0.585 1.00 64.75 204 GLY A C 1
ATOM 1551 O O . GLY A 1 204 ? -11.585 19.853 -0.236 1.00 64.75 204 GLY A O 1
ATOM 1552 N N . GLU A 1 205 ? -13.092 20.841 1.148 1.00 72.31 205 GLU A N 1
ATOM 1553 C CA . GLU A 1 205 ? -12.795 22.236 0.841 1.00 72.31 205 GLU A CA 1
ATOM 1554 C C . GLU A 1 205 ? -12.434 22.975 2.136 1.00 72.31 205 GLU A C 1
ATOM 1556 O O . GLU A 1 205 ? -13.310 23.354 2.916 1.00 72.31 205 GLU A O 1
ATOM 1561 N N . PRO A 1 206 ? -11.130 23.154 2.427 1.00 78.69 206 PRO A N 1
ATOM 1562 C CA . PRO A 1 206 ? -10.720 23.927 3.585 1.00 78.69 206 PRO A CA 1
ATOM 1563 C C . PRO A 1 206 ? -11.331 25.334 3.528 1.00 78.69 206 PRO A C 1
ATOM 1565 O O . PRO A 1 206 ? -11.401 25.925 2.450 1.00 78.69 206 PRO A O 1
ATOM 1568 N N . PRO A 1 207 ? -11.689 25.929 4.678 1.00 82.75 207 PRO A N 1
ATOM 1569 C CA . PRO A 1 207 ? -12.329 27.248 4.729 1.00 82.75 207 PRO A CA 1
ATOM 1570 C C . PRO A 1 207 ? -11.415 28.382 4.236 1.00 82.75 207 PRO A C 1
ATOM 1572 O O . PRO A 1 207 ? -11.845 29.525 4.107 1.00 82.75 207 PRO A O 1
ATOM 1575 N N . ILE A 1 208 ? -10.140 28.075 3.994 1.00 87.56 208 ILE A N 1
ATOM 1576 C CA . ILE A 1 208 ? -9.142 28.972 3.429 1.00 87.56 208 ILE A CA 1
ATOM 1577 C C . ILE A 1 208 ? -8.638 28.408 2.096 1.00 87.56 208 ILE A C 1
ATOM 1579 O O . ILE A 1 208 ? -8.356 27.207 2.012 1.00 87.56 208 ILE A O 1
ATOM 1583 N N . PRO A 1 209 ? -8.449 29.253 1.065 1.00 90.12 209 PRO A N 1
ATOM 1584 C CA . PRO A 1 209 ? -7.858 28.826 -0.196 1.00 90.12 209 PRO A CA 1
ATOM 1585 C C . PRO A 1 209 ? -6.512 28.122 0.014 1.00 90.12 209 PRO A C 1
ATOM 1587 O O . PRO A 1 209 ? -5.688 28.548 0.828 1.00 90.12 209 PRO A O 1
ATOM 1590 N N . LEU A 1 210 ? -6.255 27.058 -0.751 1.00 88.50 210 LEU A N 1
ATOM 1591 C CA . LEU A 1 210 ? -5.067 26.214 -0.566 1.00 88.50 210 LEU A CA 1
ATOM 1592 C C . LEU A 1 210 ? -3.744 26.978 -0.762 1.00 88.50 210 LEU A C 1
ATOM 1594 O O . LEU A 1 210 ? -2.735 26.637 -0.146 1.00 88.50 210 LEU A O 1
ATOM 1598 N N . GLU A 1 211 ? -3.739 28.031 -1.576 1.00 88.75 211 GLU A N 1
ATOM 1599 C CA . GLU A 1 211 ? -2.589 28.929 -1.767 1.00 88.75 211 GLU A CA 1
ATOM 1600 C C . GLU A 1 211 ? -2.308 29.793 -0.524 1.00 88.75 211 GLU A C 1
ATOM 1602 O O . GLU A 1 211 ? -1.155 30.014 -0.135 1.00 88.75 211 GLU A O 1
ATOM 1607 N N . GLN A 1 212 ? -3.365 30.234 0.163 1.00 91.38 212 GLN A N 1
ATOM 1608 C CA . GLN A 1 212 ? -3.239 30.956 1.429 1.00 91.38 212 GLN A CA 1
ATOM 1609 C C . GLN A 1 212 ? -2.773 30.015 2.539 1.00 91.38 212 GLN A C 1
ATOM 1611 O O . GLN A 1 212 ? -1.870 30.362 3.302 1.00 91.38 212 GLN A O 1
ATOM 1616 N N . LEU A 1 213 ? -3.304 28.788 2.577 1.00 91.31 213 LEU A N 1
ATOM 1617 C CA . LEU A 1 213 ? -2.817 27.746 3.479 1.00 91.31 213 LEU A CA 1
ATOM 1618 C C . LEU A 1 213 ? -1.316 27.482 3.270 1.00 91.31 213 LEU A C 1
ATOM 1620 O O . LEU A 1 213 ? -0.569 27.392 4.243 1.00 91.31 213 LEU A O 1
ATOM 1624 N N . TRP A 1 214 ? -0.846 27.423 2.020 1.00 92.50 214 TRP A N 1
ATOM 1625 C CA . TRP A 1 214 ? 0.582 27.288 1.714 1.00 92.50 214 TRP A CA 1
ATOM 1626 C C . TRP A 1 214 ? 1.412 28.454 2.264 1.00 92.50 214 TRP A C 1
ATOM 1628 O O . TRP A 1 214 ? 2.488 28.257 2.835 1.00 92.50 214 TRP A O 1
ATOM 1638 N N . SER A 1 215 ? 0.890 29.675 2.169 1.00 92.06 215 SER A N 1
ATOM 1639 C CA . SER A 1 215 ? 1.532 30.857 2.748 1.00 92.06 215 SER A CA 1
ATOM 1640 C C . SER A 1 215 ? 1.622 30.782 4.276 1.00 92.06 215 SER A C 1
ATOM 1642 O O . SER A 1 215 ? 2.666 31.119 4.835 1.00 92.06 215 SER A O 1
ATOM 1644 N N . PHE A 1 216 ? 0.598 30.256 4.956 1.00 92.12 216 PHE A N 1
ATOM 1645 C CA . PHE A 1 216 ? 0.658 30.008 6.400 1.00 92.12 216 PHE A CA 1
ATOM 1646 C C . PHE A 1 216 ? 1.666 28.926 6.781 1.00 92.12 216 PHE A C 1
ATOM 1648 O O . PHE A 1 216 ? 2.350 29.077 7.790 1.00 92.12 216 PHE A O 1
ATOM 1655 N N . VAL A 1 217 ? 1.825 27.875 5.973 1.00 91.88 217 VAL A N 1
ATOM 1656 C CA . VAL A 1 217 ? 2.870 26.861 6.194 1.00 91.88 217 VAL A CA 1
ATOM 1657 C C . VAL A 1 217 ? 4.260 27.491 6.093 1.00 91.88 217 VAL A C 1
ATOM 1659 O O . VAL A 1 217 ? 5.077 27.311 6.999 1.00 91.88 217 VAL A O 1
ATOM 1662 N N . LYS A 1 218 ? 4.521 28.289 5.046 1.00 92.31 218 LYS A N 1
ATOM 1663 C CA . LYS A 1 218 ? 5.787 29.031 4.896 1.00 92.31 218 LYS A CA 1
ATOM 1664 C C . LYS A 1 218 ? 6.034 29.959 6.086 1.00 92.31 218 LYS A C 1
ATOM 1666 O O . LYS A 1 218 ? 7.115 29.925 6.671 1.00 92.31 218 LYS A O 1
ATOM 1671 N N . ALA A 1 219 ? 5.025 30.733 6.484 1.00 93.69 219 ALA A N 1
ATOM 1672 C CA . ALA A 1 219 ? 5.111 31.633 7.631 1.00 93.69 219 ALA A CA 1
ATOM 1673 C C . ALA A 1 219 ? 5.348 30.879 8.951 1.00 93.69 219 ALA A C 1
ATOM 1675 O O . ALA A 1 219 ? 6.162 31.308 9.766 1.00 93.69 219 ALA A O 1
ATOM 1676 N N . GLY A 1 220 ? 4.696 29.730 9.146 1.00 92.25 220 GLY A N 1
ATOM 1677 C CA . GLY A 1 220 ? 4.885 28.861 10.306 1.00 92.25 220 GLY A CA 1
ATOM 1678 C C . GLY A 1 220 ? 6.304 28.298 10.395 1.00 92.25 220 GLY A C 1
ATOM 1679 O O . GLY A 1 220 ? 6.899 28.311 11.471 1.00 92.25 220 GLY A O 1
ATOM 1680 N N . LEU A 1 221 ? 6.888 27.880 9.266 1.00 91.62 221 LEU A N 1
ATOM 1681 C CA . LEU A 1 221 ? 8.291 27.457 9.197 1.00 91.62 221 LEU A CA 1
ATOM 1682 C C . LEU A 1 221 ? 9.252 28.611 9.506 1.00 91.62 221 LEU A C 1
ATOM 1684 O O . LEU A 1 221 ? 10.207 28.414 10.258 1.00 91.62 221 LEU A O 1
ATOM 1688 N N . SER A 1 222 ? 8.984 29.816 8.989 1.00 93.25 222 SER A N 1
ATOM 1689 C CA . SER A 1 222 ? 9.760 31.017 9.326 1.00 93.25 222 SER A CA 1
ATOM 1690 C C . SER A 1 222 ? 9.692 31.322 10.824 1.00 93.25 222 SER A C 1
ATOM 1692 O O . SER A 1 222 ? 10.720 31.539 11.463 1.00 93.25 222 SER A O 1
ATOM 1694 N N . ALA A 1 223 ? 8.491 31.284 11.404 1.00 94.00 223 ALA A N 1
ATOM 1695 C CA . ALA A 1 223 ? 8.274 31.537 12.823 1.00 94.00 223 ALA A CA 1
ATOM 1696 C C . ALA A 1 223 ? 8.976 30.493 13.702 1.00 94.00 223 ALA A C 1
ATOM 1698 O O . ALA A 1 223 ? 9.612 30.857 14.691 1.00 94.00 223 ALA A O 1
ATOM 1699 N N . LEU A 1 224 ? 8.923 29.212 13.323 1.00 91.81 224 LEU A N 1
ATOM 1700 C CA . LEU A 1 224 ? 9.625 28.136 14.021 1.00 91.81 224 LEU A CA 1
ATOM 1701 C C . LEU A 1 224 ? 11.148 28.308 13.940 1.00 91.81 224 LEU A C 1
ATOM 1703 O O . LEU A 1 224 ? 11.826 28.183 14.958 1.00 91.81 224 LEU A O 1
ATOM 1707 N N . ALA A 1 225 ? 11.681 28.657 12.765 1.00 91.94 225 ALA A N 1
ATOM 1708 C CA . ALA A 1 225 ? 13.100 28.957 12.592 1.00 91.94 225 ALA A CA 1
ATOM 1709 C C . ALA A 1 225 ? 13.542 30.098 13.522 1.00 91.94 225 ALA A C 1
ATOM 1711 O O . ALA A 1 225 ? 14.520 29.962 14.259 1.00 91.94 225 ALA A O 1
ATOM 1712 N N . CYS A 1 226 ? 12.781 31.197 13.548 1.00 92.12 226 CYS A N 1
ATOM 1713 C CA . CYS A 1 226 ? 13.027 32.315 14.453 1.00 92.12 226 CYS A CA 1
ATOM 1714 C C . CYS A 1 226 ? 12.950 31.889 15.924 1.00 92.12 226 CYS A C 1
ATOM 1716 O O . CYS A 1 226 ? 13.832 32.251 16.698 1.00 92.12 226 CYS A O 1
ATOM 1718 N N . ALA A 1 227 ? 11.942 31.107 16.318 1.00 88.44 227 ALA A N 1
ATOM 1719 C CA . ALA A 1 227 ? 11.766 30.650 17.694 1.00 88.44 227 ALA A CA 1
ATOM 1720 C C . ALA A 1 227 ? 12.935 29.774 18.176 1.00 88.44 227 ALA A C 1
ATOM 1722 O O . ALA A 1 227 ? 13.439 29.992 19.276 1.00 88.44 227 ALA A O 1
ATOM 1723 N N . GLU A 1 228 ? 13.409 28.835 17.354 1.00 88.25 228 GLU A N 1
ATOM 1724 C CA . GLU A 1 228 ? 14.550 27.965 17.676 1.00 88.25 228 GLU A CA 1
ATOM 1725 C C . GLU A 1 228 ? 15.862 28.756 17.794 1.00 88.25 228 GLU A C 1
ATOM 1727 O O . GLU A 1 228 ? 16.643 28.554 18.730 1.00 88.25 228 GLU A O 1
ATOM 1732 N N . ILE A 1 229 ? 16.083 29.720 16.892 1.00 85.94 229 ILE A N 1
ATOM 1733 C CA . ILE A 1 229 ? 17.238 30.624 16.949 1.00 85.94 229 ILE A CA 1
ATOM 1734 C C . ILE A 1 229 ? 17.169 31.482 18.219 1.00 85.94 229 ILE A C 1
ATOM 1736 O O . ILE A 1 229 ? 18.128 31.526 18.992 1.00 85.94 229 ILE A O 1
ATOM 1740 N N . LEU A 1 230 ? 16.026 32.124 18.480 1.00 86.38 230 LEU A N 1
ATOM 1741 C CA . LEU A 1 230 ? 15.811 32.937 19.677 1.00 86.38 230 LEU A CA 1
ATOM 1742 C C . LEU A 1 230 ? 15.997 32.114 20.951 1.00 86.38 230 LEU A C 1
ATOM 1744 O O . LEU A 1 230 ? 16.658 32.577 21.878 1.00 86.38 230 LEU A O 1
ATOM 1748 N N . TYR A 1 231 ? 15.488 30.882 20.996 1.00 84.75 231 TYR A N 1
ATOM 1749 C CA . TYR A 1 231 ? 15.695 29.969 22.116 1.00 84.75 231 TYR A CA 1
ATOM 1750 C C . TYR A 1 231 ? 17.184 29.662 22.330 1.00 84.75 231 TYR A C 1
ATOM 1752 O O . TYR A 1 231 ? 17.676 29.738 23.461 1.00 84.75 231 TYR A O 1
ATOM 1760 N N . ALA A 1 232 ? 17.936 29.387 21.260 1.00 84.31 232 ALA A N 1
ATOM 1761 C CA . ALA A 1 232 ? 19.375 29.137 21.338 1.00 84.31 232 ALA A CA 1
ATOM 1762 C C . ALA A 1 232 ? 20.155 30.324 21.947 1.00 84.31 232 ALA A C 1
ATOM 1764 O O . ALA A 1 232 ? 21.117 30.112 22.705 1.00 84.31 232 ALA A O 1
ATOM 1765 N N . PHE A 1 233 ? 19.716 31.560 21.680 1.00 80.31 233 PHE A N 1
ATOM 1766 C CA . PHE A 1 233 ? 20.300 32.784 22.239 1.00 80.31 233 PHE A CA 1
ATOM 1767 C C . PHE A 1 233 ? 19.816 33.106 23.661 1.00 80.31 233 PHE A C 1
ATOM 1769 O O . PHE A 1 233 ? 20.641 33.401 24.527 1.00 80.31 233 PHE A O 1
ATOM 1776 N N . ALA A 1 234 ? 18.510 33.019 23.920 1.00 79.56 234 ALA A N 1
ATOM 1777 C CA . ALA A 1 234 ? 17.879 33.469 25.161 1.00 79.56 234 ALA A CA 1
ATOM 1778 C C . ALA A 1 234 ? 17.979 32.458 26.318 1.00 79.56 234 ALA A C 1
ATOM 1780 O O . ALA A 1 234 ? 17.902 32.841 27.489 1.00 79.56 234 ALA A O 1
ATOM 1781 N N . ALA A 1 235 ? 18.151 31.163 26.034 1.00 75.75 235 ALA A N 1
ATOM 1782 C CA . ALA A 1 235 ? 18.196 30.139 27.073 1.00 75.75 235 ALA A CA 1
ATOM 1783 C C . ALA A 1 235 ? 19.444 30.283 27.972 1.00 75.75 235 ALA A C 1
ATOM 1785 O O . ALA A 1 235 ? 20.591 30.165 27.524 1.00 75.75 235 ALA A O 1
ATOM 1786 N N . LYS A 1 236 ? 19.219 30.494 29.279 1.00 73.31 236 LYS A N 1
ATOM 1787 C CA . LYS A 1 236 ? 20.285 30.701 30.274 1.00 73.31 236 LYS A CA 1
ATOM 1788 C C . LYS A 1 236 ? 21.226 29.480 30.354 1.00 73.31 236 LYS A C 1
ATOM 1790 O O . LYS A 1 236 ? 20.760 28.348 30.526 1.00 73.31 236 LYS A O 1
ATOM 1795 N N . PRO A 1 237 ? 22.555 29.667 30.240 1.00 61.47 237 PRO A N 1
ATOM 1796 C CA . PRO A 1 237 ? 23.516 28.589 30.439 1.00 61.47 237 PRO A CA 1
ATOM 1797 C C . PRO A 1 237 ? 23.532 28.184 31.917 1.00 61.47 237 PRO A C 1
ATOM 1799 O O . PRO A 1 237 ? 23.758 29.018 32.785 1.00 61.47 237 PRO A O 1
ATOM 1802 N N . GLY A 1 238 ? 23.276 26.907 32.201 1.00 59.00 238 GLY A N 1
ATOM 1803 C CA . GLY A 1 238 ? 23.250 26.408 33.580 1.00 59.00 238 GLY A CA 1
ATOM 1804 C C . GLY A 1 238 ? 23.557 24.920 33.735 1.00 59.00 238 GLY A C 1
ATOM 1805 O O . GLY A 1 238 ? 23.936 24.502 34.822 1.00 59.00 238 GLY A O 1
ATOM 1806 N N . GLN A 1 239 ? 23.438 24.106 32.675 1.00 61.34 239 GLN A N 1
ATOM 1807 C CA . GLN A 1 239 ? 23.751 22.669 32.700 1.00 61.34 239 GLN A CA 1
ATOM 1808 C C . GLN A 1 239 ? 24.271 22.197 31.325 1.00 61.34 239 GLN A C 1
ATOM 1810 O O . GLN A 1 239 ? 23.884 22.734 30.289 1.00 61.34 239 GLN A O 1
ATOM 1815 N N . ARG A 1 240 ? 25.127 21.163 31.273 1.00 59.72 240 ARG A N 1
ATOM 1816 C CA . ARG A 1 240 ? 25.684 20.615 30.007 1.00 59.72 240 ARG A CA 1
ATOM 1817 C C . ARG A 1 240 ? 24.593 20.126 29.037 1.00 59.72 240 ARG A C 1
ATOM 1819 O O . ARG A 1 240 ? 24.741 20.258 27.822 1.00 59.72 240 ARG A O 1
ATOM 1826 N N . ALA A 1 241 ? 23.467 19.653 29.571 1.00 58.47 241 ALA A N 1
ATOM 1827 C CA . ALA A 1 241 ? 22.291 19.297 28.782 1.00 58.47 241 ALA A CA 1
ATOM 1828 C C . ALA A 1 241 ? 21.598 20.530 28.158 1.00 58.47 241 ALA A C 1
ATOM 1830 O O . ALA A 1 241 ? 21.210 20.480 26.993 1.00 58.47 241 ALA A O 1
ATOM 1831 N N . SER A 1 242 ? 21.558 21.682 28.852 1.00 68.44 242 SER A N 1
ATOM 1832 C CA . SER A 1 242 ? 21.039 22.930 28.266 1.00 68.44 242 SER A CA 1
ATOM 1833 C C . SER A 1 242 ? 21.966 23.506 27.192 1.00 68.44 242 SER A C 1
ATOM 1835 O O . SER A 1 242 ? 21.489 24.093 26.228 1.00 68.44 242 SER A O 1
ATOM 1837 N N . LYS A 1 243 ? 23.285 23.279 27.289 1.00 73.81 243 LYS A N 1
ATOM 1838 C CA . LYS A 1 243 ? 24.242 23.618 26.218 1.00 73.81 243 LYS A CA 1
ATOM 1839 C C . LYS A 1 243 ? 23.992 22.796 24.946 1.00 73.81 243 LYS A C 1
ATOM 1841 O O . LYS A 1 243 ? 23.958 23.375 23.867 1.00 73.81 243 LYS A O 1
ATOM 1846 N N . THR A 1 244 ? 23.803 21.480 25.071 1.00 74.69 244 THR A N 1
ATOM 1847 C CA . THR A 1 244 ? 23.547 20.585 23.922 1.00 74.69 244 THR A CA 1
ATOM 1848 C C . THR A 1 244 ? 22.242 20.951 23.224 1.00 74.69 244 THR A C 1
ATOM 1850 O O . THR A 1 244 ? 22.238 21.165 22.017 1.00 74.69 244 THR A O 1
ATOM 1853 N N . LEU A 1 245 ? 21.163 21.127 23.994 1.00 79.19 245 LEU A N 1
ATOM 1854 C CA . LEU A 1 245 ? 19.861 21.509 23.454 1.00 79.19 245 LEU A CA 1
ATOM 1855 C C . LEU A 1 245 ? 19.920 22.846 22.700 1.00 79.19 245 LEU A C 1
ATOM 1857 O O . LEU A 1 245 ? 19.418 22.931 21.590 1.00 79.19 245 LEU A O 1
ATOM 1861 N N . ARG A 1 246 ? 20.612 23.859 23.239 1.00 81.31 246 ARG A N 1
ATOM 1862 C CA . ARG A 1 246 ? 20.804 25.152 22.558 1.00 81.31 246 ARG A CA 1
ATOM 1863 C C . ARG A 1 246 ? 21.565 25.037 21.238 1.00 81.31 246 ARG A C 1
ATOM 1865 O O . ARG A 1 246 ? 21.211 25.723 20.288 1.00 81.31 246 ARG A O 1
ATOM 1872 N N . ILE A 1 247 ? 22.606 24.203 21.180 1.00 81.44 247 ILE A N 1
ATOM 1873 C CA . ILE A 1 247 ? 23.377 23.977 19.946 1.00 81.44 247 ILE A CA 1
ATOM 1874 C C . ILE A 1 247 ? 22.500 23.279 18.903 1.00 81.44 247 ILE A C 1
ATOM 1876 O O . ILE A 1 247 ? 22.456 23.722 17.759 1.00 81.44 247 ILE A O 1
ATOM 1880 N N . CYS A 1 248 ? 21.777 22.228 19.301 1.00 82.19 248 CYS A N 1
ATOM 1881 C CA . CYS A 1 248 ? 20.862 21.511 18.417 1.00 82.19 248 CYS A CA 1
ATOM 1882 C C . CYS A 1 248 ? 19.741 22.424 17.899 1.00 82.19 248 CYS A C 1
ATOM 1884 O O . CYS A 1 248 ? 19.526 22.471 16.693 1.00 82.19 248 CYS A O 1
ATOM 1886 N N . SER A 1 249 ? 19.095 23.192 18.781 1.00 83.19 249 SER A N 1
ATOM 1887 C CA . SER A 1 249 ? 18.083 24.194 18.421 1.00 83.19 249 SER A CA 1
ATOM 1888 C C . SER A 1 249 ? 18.634 25.265 17.484 1.00 83.19 249 SER A C 1
ATOM 1890 O O . SER A 1 249 ? 18.023 25.563 16.467 1.00 83.19 249 SER A O 1
ATOM 1892 N N . GLY A 1 250 ? 19.829 25.802 17.754 1.00 85.44 250 GLY A N 1
ATOM 1893 C CA . GLY A 1 250 ? 20.460 26.794 16.880 1.00 85.44 250 GLY A CA 1
ATOM 1894 C C . GLY A 1 250 ? 20.766 26.241 15.485 1.00 85.44 250 GLY A C 1
ATOM 1895 O O . GLY A 1 250 ? 20.470 26.894 14.487 1.00 85.44 250 GLY A O 1
ATOM 1896 N N . ALA A 1 251 ? 21.309 25.023 15.402 1.00 85.06 251 ALA A N 1
ATOM 1897 C CA . ALA A 1 251 ? 21.576 24.359 14.127 1.00 85.06 251 ALA A CA 1
ATOM 1898 C C . ALA A 1 251 ? 20.280 24.061 13.352 1.00 85.06 251 ALA A C 1
ATOM 1900 O O . ALA A 1 251 ? 20.192 24.377 12.166 1.00 85.06 251 ALA A O 1
ATOM 1901 N N . ALA A 1 252 ? 19.262 23.514 14.025 1.00 85.56 252 ALA A N 1
ATOM 1902 C CA . ALA A 1 252 ? 17.951 23.259 13.435 1.00 85.56 252 ALA A CA 1
ATOM 1903 C C . ALA A 1 252 ? 17.288 24.558 12.952 1.00 85.56 252 ALA A C 1
ATOM 1905 O O . ALA A 1 252 ? 16.800 24.616 11.827 1.00 85.56 252 ALA A O 1
ATOM 1906 N N . GLY A 1 253 ? 17.342 25.619 13.758 1.00 89.50 253 GLY A N 1
ATOM 1907 C CA . GLY A 1 253 ? 16.813 26.935 13.421 1.00 89.50 253 GLY A CA 1
ATOM 1908 C C . GLY A 1 253 ? 17.482 27.556 12.192 1.00 89.50 253 GLY A C 1
ATOM 1909 O O . GLY A 1 253 ? 16.783 28.069 11.325 1.00 89.50 253 GLY A O 1
ATOM 1910 N N . ILE A 1 254 ? 18.812 27.454 12.054 1.00 87.81 254 ILE A N 1
ATOM 1911 C CA . ILE A 1 254 ? 19.535 27.930 10.858 1.00 87.81 254 ILE A CA 1
ATOM 1912 C C . ILE A 1 254 ? 19.119 27.141 9.612 1.00 87.81 254 ILE A C 1
ATOM 1914 O O . ILE A 1 254 ? 18.841 27.743 8.576 1.00 87.81 254 ILE A O 1
ATOM 1918 N N . ILE A 1 255 ? 19.042 25.809 9.701 1.00 87.00 255 ILE A N 1
ATOM 1919 C CA . ILE A 1 255 ? 18.600 24.963 8.581 1.00 87.00 255 ILE A CA 1
ATOM 1920 C C . ILE A 1 255 ? 17.180 25.353 8.159 1.00 87.00 255 ILE A C 1
ATOM 1922 O O . ILE A 1 255 ? 16.933 25.588 6.977 1.00 87.00 255 ILE A O 1
ATOM 1926 N N . LEU A 1 256 ? 16.262 25.486 9.121 1.00 88.56 256 LEU A N 1
ATOM 1927 C CA . LEU A 1 256 ? 14.890 25.911 8.856 1.00 88.56 256 LEU A CA 1
ATOM 1928 C C . LEU A 1 256 ? 14.829 27.323 8.265 1.00 88.56 256 LEU A C 1
ATOM 1930 O O . LEU A 1 256 ? 14.022 27.554 7.372 1.00 88.56 256 LEU A O 1
ATOM 1934 N N . ALA A 1 257 ? 15.691 28.249 8.693 1.00 89.38 257 ALA A N 1
ATOM 1935 C CA . ALA A 1 257 ? 15.759 29.598 8.133 1.00 89.38 257 ALA A CA 1
ATOM 1936 C C . ALA A 1 257 ? 16.221 29.589 6.668 1.00 89.38 257 ALA A C 1
ATOM 1938 O O . ALA A 1 257 ? 15.636 30.290 5.845 1.00 89.38 257 ALA A O 1
ATOM 1939 N N . VAL A 1 258 ? 17.218 28.765 6.320 1.00 88.50 258 VAL A N 1
ATOM 1940 C CA . VAL A 1 258 ? 17.684 28.597 4.931 1.00 88.50 258 VAL A CA 1
ATOM 1941 C C . VAL A 1 258 ? 16.583 27.995 4.059 1.00 88.50 258 VAL A C 1
ATOM 1943 O O . VAL A 1 258 ? 16.284 28.535 2.995 1.00 88.50 258 VAL A O 1
ATOM 1946 N N . VAL A 1 259 ? 15.940 26.919 4.522 1.00 87.88 259 VAL A N 1
ATOM 1947 C CA . VAL A 1 259 ? 14.823 26.279 3.806 1.00 87.88 259 VAL A CA 1
ATOM 1948 C C . VAL A 1 259 ? 13.661 27.256 3.642 1.00 87.88 259 VAL A C 1
ATOM 1950 O O . VAL A 1 259 ? 13.145 27.423 2.542 1.00 87.88 259 VAL A O 1
ATOM 1953 N N . SER A 1 260 ? 13.282 27.951 4.712 1.00 90.38 260 SER A N 1
ATOM 1954 C CA . SER A 1 260 ? 12.234 28.967 4.691 1.00 90.38 260 SER A CA 1
ATOM 1955 C C . SER A 1 260 ? 12.567 30.092 3.709 1.00 90.38 260 SER A C 1
ATOM 1957 O O . SER A 1 260 ? 11.716 30.472 2.910 1.00 90.38 260 SER A O 1
ATOM 1959 N N . GLY A 1 261 ? 13.796 30.616 3.728 1.00 89.25 261 GLY A N 1
ATOM 1960 C CA . GLY A 1 261 ? 14.246 31.643 2.788 1.00 89.25 261 GLY A CA 1
ATOM 1961 C C . GLY A 1 261 ? 14.160 31.168 1.338 1.00 89.25 261 GLY A C 1
ATOM 1962 O O . GLY A 1 261 ? 13.637 31.883 0.487 1.00 89.25 261 GLY A O 1
ATOM 1963 N N . TRP A 1 262 ? 14.578 29.931 1.067 1.00 88.00 262 TRP A N 1
ATOM 1964 C CA . TRP A 1 262 ? 14.449 29.317 -0.253 1.00 88.00 262 TRP A CA 1
ATOM 1965 C C . TRP A 1 262 ? 12.984 29.182 -0.704 1.00 88.00 262 TRP A C 1
ATOM 1967 O O . TRP A 1 262 ? 12.673 29.530 -1.844 1.00 88.00 262 TRP A O 1
ATOM 1977 N N . LEU A 1 263 ? 12.071 28.761 0.179 1.00 88.00 263 LEU A N 1
ATOM 1978 C CA . LEU A 1 263 ? 10.632 28.668 -0.117 1.00 88.00 263 LEU A CA 1
ATOM 1979 C C . LEU A 1 263 ? 10.007 30.034 -0.437 1.00 88.00 263 LEU A C 1
ATOM 1981 O O . LEU A 1 263 ? 9.159 30.137 -1.321 1.00 88.00 263 LEU A O 1
ATOM 1985 N N . TRP A 1 264 ? 10.427 31.097 0.254 1.00 89.38 264 TRP A N 1
ATOM 1986 C CA . TRP A 1 264 ? 9.957 32.453 -0.039 1.00 89.38 264 TRP A CA 1
ATOM 1987 C C . TRP A 1 264 ? 10.523 32.996 -1.356 1.00 89.38 264 TRP A C 1
ATOM 1989 O O . TRP A 1 264 ? 9.772 33.578 -2.132 1.00 89.38 264 TRP A O 1
ATOM 1999 N N . VAL A 1 265 ? 11.809 32.761 -1.647 1.00 89.56 265 VAL A N 1
ATOM 2000 C CA . VAL A 1 265 ? 12.465 33.221 -2.889 1.00 89.56 265 VAL A CA 1
ATOM 2001 C C . VAL A 1 265 ? 11.912 32.517 -4.128 1.00 89.56 265 VAL A C 1
ATOM 2003 O O . VAL A 1 265 ? 11.751 33.132 -5.178 1.00 89.56 265 VAL A O 1
ATOM 2006 N N . THR A 1 266 ? 11.628 31.220 -4.028 1.00 80.38 266 THR A N 1
ATOM 2007 C CA . THR A 1 266 ? 11.097 30.432 -5.152 1.00 80.38 266 THR A CA 1
ATOM 2008 C C . THR A 1 266 ? 9.602 30.648 -5.394 1.00 80.38 266 THR A C 1
ATOM 2010 O O . THR A 1 266 ? 9.118 30.333 -6.485 1.00 80.38 266 THR A O 1
ATOM 2013 N N . GLY A 1 267 ? 8.881 31.215 -4.420 1.00 80.56 267 GLY A N 1
ATOM 2014 C CA . GLY A 1 267 ? 7.470 31.571 -4.542 1.00 80.56 267 GLY A CA 1
ATOM 2015 C C . GLY A 1 267 ? 6.591 30.367 -4.883 1.00 80.56 267 GLY A C 1
ATOM 2016 O O . GLY A 1 267 ? 6.757 29.277 -4.331 1.00 80.56 267 GLY A O 1
ATOM 2017 N N . ASP A 1 268 ? 5.670 30.555 -5.825 1.00 78.69 268 ASP A N 1
ATOM 2018 C CA . ASP A 1 268 ? 4.663 29.546 -6.183 1.00 78.69 268 ASP A CA 1
ATOM 2019 C C . ASP A 1 268 ? 5.230 28.370 -6.983 1.00 78.69 268 ASP A C 1
ATOM 2021 O O . ASP A 1 268 ? 4.582 27.335 -7.111 1.00 78.69 268 ASP A O 1
ATOM 2025 N N . ARG A 1 269 ? 6.491 28.451 -7.435 1.00 78.12 269 ARG A N 1
ATOM 2026 C CA . ARG A 1 269 ? 7.178 27.323 -8.091 1.00 78.12 269 ARG A CA 1
ATOM 2027 C C . ARG A 1 269 ? 7.346 26.110 -7.172 1.00 78.12 269 ARG A C 1
ATOM 2029 O O . ARG A 1 269 ? 7.614 25.018 -7.660 1.00 78.12 269 ARG A O 1
ATOM 2036 N N . THR A 1 270 ? 7.228 26.305 -5.857 1.00 83.06 270 THR A N 1
ATOM 2037 C CA . THR A 1 270 ? 7.292 25.235 -4.849 1.00 83.06 270 THR A CA 1
ATOM 2038 C C . THR A 1 270 ? 5.923 24.805 -4.334 1.00 83.06 270 THR A C 1
ATOM 2040 O O . THR A 1 270 ? 5.853 23.960 -3.442 1.00 83.06 270 THR A O 1
ATOM 2043 N N . TYR A 1 271 ? 4.832 25.357 -4.879 1.00 84.56 271 TYR A N 1
ATOM 2044 C CA . TYR A 1 271 ? 3.488 24.924 -4.526 1.00 84.56 271 TYR A CA 1
ATOM 2045 C C . TYR A 1 271 ? 3.298 23.449 -4.898 1.00 84.56 271 TYR A C 1
ATOM 2047 O O . TYR A 1 271 ? 3.457 23.046 -6.048 1.00 84.56 271 TYR A O 1
ATOM 2055 N N . ILE A 1 272 ? 2.954 22.635 -3.902 1.00 83.19 272 ILE A N 1
ATOM 2056 C CA . ILE A 1 272 ? 2.912 21.168 -4.017 1.00 83.19 272 ILE A CA 1
ATOM 2057 C C . ILE A 1 272 ? 1.617 20.631 -4.653 1.00 83.19 272 ILE A C 1
ATOM 2059 O O . ILE A 1 272 ? 1.438 19.420 -4.768 1.00 83.19 272 ILE A O 1
ATOM 2063 N N . GLY A 1 273 ? 0.722 21.520 -5.085 1.00 84.00 273 GLY A N 1
ATOM 2064 C CA . GLY A 1 273 ? -0.534 21.180 -5.746 1.00 84.00 273 GLY A CA 1
ATOM 2065 C C . GLY A 1 273 ? -1.719 20.982 -4.784 1.00 84.00 273 GLY A C 1
ATOM 2066 O O . GLY A 1 273 ? -1.524 20.725 -3.590 1.00 84.00 273 GLY A O 1
ATOM 2067 N N . PRO A 1 274 ? -2.968 21.056 -5.288 1.00 80.75 274 PRO A N 1
ATOM 2068 C CA . PRO A 1 274 ? -4.171 21.013 -4.452 1.00 80.75 274 PRO A CA 1
ATOM 2069 C C . PRO A 1 274 ? -4.310 19.727 -3.628 1.00 80.75 274 PRO A C 1
ATOM 2071 O O . PRO A 1 274 ? -4.615 19.773 -2.436 1.00 80.75 274 PRO A O 1
ATOM 2074 N N . SER A 1 275 ? -4.036 18.571 -4.237 1.00 79.00 275 SER A N 1
ATOM 2075 C CA . SER A 1 275 ? -4.168 17.268 -3.574 1.00 79.00 275 SER A CA 1
ATOM 2076 C C . SER A 1 275 ? -3.207 17.116 -2.396 1.00 79.00 275 SER A C 1
ATOM 2078 O O . SER A 1 275 ? -3.614 16.670 -1.326 1.00 79.00 275 SER A O 1
ATOM 2080 N N . ALA A 1 276 ? -1.951 17.541 -2.555 1.00 85.00 276 ALA A N 1
ATOM 2081 C CA . ALA A 1 276 ? -0.974 17.497 -1.472 1.00 85.00 276 ALA A CA 1
ATOM 2082 C C . ALA A 1 276 ? -1.308 18.511 -0.364 1.00 85.00 276 ALA A C 1
ATOM 2084 O O . ALA A 1 276 ? -1.171 18.201 0.818 1.00 85.00 276 ALA A O 1
ATOM 2085 N N . MET A 1 277 ? -1.825 19.691 -0.720 1.00 89.12 277 MET A N 1
ATOM 2086 C CA . MET A 1 277 ? -2.255 20.688 0.265 1.00 89.12 277 MET A CA 1
ATOM 2087 C C . MET A 1 277 ? -3.450 20.234 1.111 1.00 89.12 277 MET A C 1
ATOM 2089 O O . MET A 1 277 ? -3.500 20.562 2.296 1.00 89.12 277 MET A O 1
ATOM 2093 N N . ARG A 1 278 ? -4.372 19.430 0.563 1.00 84.38 278 ARG A N 1
ATOM 2094 C CA . ARG A 1 278 ? -5.434 18.787 1.362 1.00 84.38 278 ARG A CA 1
ATOM 2095 C C . ARG A 1 278 ? -4.860 17.843 2.424 1.00 84.38 278 ARG A C 1
ATOM 2097 O O . ARG A 1 278 ? -5.336 17.840 3.554 1.00 84.38 278 ARG A O 1
ATOM 2104 N N . ILE A 1 279 ? -3.799 17.101 2.101 1.00 87.38 279 ILE A N 1
ATOM 2105 C CA . ILE A 1 279 ? -3.108 16.249 3.082 1.00 87.38 279 ILE A CA 1
ATOM 2106 C C . ILE A 1 279 ? -2.461 17.108 4.171 1.00 87.38 279 ILE A C 1
ATOM 2108 O O . ILE A 1 279 ? -2.595 16.816 5.358 1.00 87.38 279 ILE A O 1
ATOM 2112 N N . VAL A 1 280 ? -1.801 18.206 3.792 1.00 91.12 280 VAL A N 1
ATOM 2113 C CA . VAL A 1 280 ? -1.221 19.147 4.763 1.00 91.12 280 VAL A CA 1
ATOM 2114 C C . VAL A 1 280 ? -2.293 19.693 5.710 1.00 91.12 280 VAL A C 1
ATOM 2116 O O . VAL A 1 280 ? -2.062 19.748 6.917 1.00 91.12 280 VAL A O 1
ATOM 2119 N N . TRP A 1 281 ? -3.478 20.031 5.199 1.00 90.75 281 TRP A N 1
ATOM 2120 C CA . TRP A 1 281 ? -4.615 20.456 6.019 1.00 90.75 281 TRP A CA 1
ATOM 2121 C C . TRP A 1 281 ? -5.028 19.399 7.058 1.00 90.75 281 TRP A C 1
ATOM 2123 O O . TRP A 1 281 ? -5.126 19.709 8.247 1.00 90.75 281 TRP A O 1
ATOM 2133 N N . GLN A 1 282 ? -5.175 18.140 6.643 1.00 90.50 282 GLN A N 1
ATOM 2134 C CA . GLN A 1 282 ? -5.529 17.018 7.527 1.00 90.50 282 GLN A CA 1
ATOM 2135 C C . GLN A 1 282 ? -4.473 16.801 8.623 1.00 90.50 282 GLN A C 1
ATOM 2137 O O . GLN A 1 282 ? -4.799 16.595 9.797 1.00 90.50 282 GLN A O 1
ATOM 2142 N N . LEU A 1 283 ? -3.189 16.912 8.264 1.00 93.50 283 LEU A N 1
ATOM 2143 C CA . LEU A 1 283 ? -2.080 16.818 9.213 1.00 93.50 283 LEU A CA 1
ATOM 2144 C C . LEU A 1 283 ? -2.078 17.982 10.214 1.00 93.50 283 LEU A C 1
ATOM 2146 O O . LEU A 1 283 ? -1.810 17.757 11.392 1.00 93.50 283 LEU A O 1
ATOM 2150 N N . ILE A 1 284 ? -2.415 19.206 9.792 1.00 92.88 284 ILE A N 1
ATOM 2151 C CA . ILE A 1 284 ? -2.525 20.370 10.689 1.00 92.88 284 ILE A CA 1
ATOM 2152 C C . ILE A 1 284 ? -3.630 20.157 11.729 1.00 92.88 284 ILE A C 1
ATOM 2154 O O . ILE A 1 284 ? -3.418 20.424 12.912 1.00 92.88 284 ILE A O 1
ATOM 2158 N N . GLN A 1 285 ? -4.786 19.633 11.324 1.00 93.06 285 GLN A N 1
ATOM 2159 C CA . GLN A 1 285 ? -5.878 19.329 12.252 1.00 93.06 285 GLN A CA 1
ATOM 2160 C C . GLN A 1 285 ? -5.474 18.251 13.267 1.00 93.06 285 GLN A C 1
ATOM 2162 O O . GLN A 1 285 ? -5.640 18.437 14.477 1.00 93.06 285 GLN A O 1
ATOM 2167 N N . GLY A 1 286 ? -4.872 17.153 12.795 1.00 94.88 286 GLY A N 1
ATOM 2168 C CA . GLY A 1 286 ? -4.331 16.109 13.670 1.00 94.88 286 GLY A CA 1
ATOM 2169 C C . GLY A 1 286 ? -3.256 16.643 14.623 1.00 94.88 286 GLY A C 1
ATOM 2170 O O . GLY A 1 286 ? -3.227 16.281 15.802 1.00 94.88 286 GLY A O 1
ATOM 2171 N N . ALA A 1 287 ? -2.406 17.559 14.147 1.00 95.69 287 ALA A N 1
ATOM 2172 C CA . ALA A 1 287 ? -1.401 18.229 14.964 1.00 95.69 287 ALA A CA 1
ATOM 2173 C C . ALA A 1 287 ? -2.040 19.087 16.063 1.00 95.69 287 ALA A C 1
ATOM 2175 O O . ALA A 1 287 ? -1.622 19.014 17.218 1.00 95.69 287 ALA A O 1
ATOM 2176 N N . ALA A 1 288 ? -3.076 19.862 15.735 1.00 95.62 288 ALA A N 1
ATOM 2177 C CA . ALA A 1 288 ? -3.788 20.693 16.702 1.00 95.62 288 ALA A CA 1
ATOM 2178 C C . ALA A 1 288 ? -4.382 19.847 17.842 1.00 95.62 288 ALA A C 1
ATOM 2180 O O . ALA A 1 288 ? -4.163 20.153 19.018 1.00 95.62 288 ALA A O 1
ATOM 2181 N N . ALA A 1 289 ? -5.041 18.731 17.512 1.00 96.81 289 ALA A N 1
ATOM 2182 C CA . ALA A 1 289 ? -5.546 17.784 18.505 1.00 96.81 289 ALA A CA 1
ATOM 2183 C C . ALA A 1 289 ? -4.420 17.204 19.379 1.00 96.81 289 ALA A C 1
ATOM 2185 O O . ALA A 1 289 ? -4.517 17.209 20.611 1.00 96.81 289 ALA A O 1
ATOM 2186 N N . GLY A 1 290 ? -3.310 16.781 18.764 1.00 97.44 290 GLY A N 1
ATOM 2187 C CA . GLY A 1 290 ? -2.148 16.269 19.489 1.00 97.44 290 GLY A CA 1
ATOM 2188 C C . GLY A 1 290 ? -1.497 17.296 20.422 1.00 97.44 290 GLY A C 1
ATOM 2189 O O . GLY A 1 290 ? -1.076 16.931 21.521 1.00 97.44 290 GLY A O 1
ATOM 2190 N N . VAL A 1 291 ? -1.451 18.581 20.048 1.00 97.62 291 VAL A N 1
ATOM 2191 C CA . VAL A 1 291 ? -0.901 19.657 20.892 1.00 97.62 291 VAL A CA 1
ATOM 2192 C C . VAL A 1 291 ? -1.780 19.883 22.120 1.00 97.62 291 VAL A C 1
ATOM 2194 O O . VAL A 1 291 ? -1.258 19.965 23.232 1.00 97.62 291 VAL A O 1
ATOM 2197 N N . ILE A 1 292 ? -3.105 19.923 21.959 1.00 97.75 292 ILE A N 1
ATOM 2198 C CA . ILE A 1 292 ? -4.037 20.075 23.088 1.00 97.75 292 ILE A CA 1
ATOM 2199 C C . ILE A 1 292 ? -3.914 18.881 24.043 1.00 97.75 292 ILE A C 1
ATOM 2201 O O . ILE A 1 292 ? -3.753 19.065 25.254 1.00 97.75 292 ILE A O 1
ATOM 2205 N N . LEU A 1 293 ? -3.890 17.657 23.504 1.00 98.00 293 LEU A N 1
ATOM 2206 C CA . LEU A 1 293 ? -3.661 16.441 24.290 1.00 98.00 293 LEU A CA 1
ATOM 2207 C C . LEU A 1 293 ? -2.314 16.484 25.023 1.00 98.00 293 LEU A C 1
ATOM 2209 O O . LEU A 1 293 ? -2.239 16.102 26.192 1.00 98.00 293 LEU A O 1
ATOM 2213 N N . MET A 1 294 ? -1.264 17.004 24.382 1.00 97.81 294 MET A N 1
ATOM 2214 C CA . MET A 1 294 ? 0.042 17.195 25.008 1.00 97.81 294 MET A CA 1
ATOM 2215 C C . MET A 1 294 ? -0.009 18.184 26.171 1.00 97.81 294 MET A C 1
ATOM 2217 O O . MET A 1 294 ? 0.519 17.877 27.239 1.00 97.81 294 MET A O 1
ATOM 2221 N N . ILE A 1 295 ? -0.664 19.337 26.017 1.00 97.31 295 ILE A N 1
ATOM 2222 C CA . ILE A 1 295 ? -0.807 20.327 27.097 1.00 97.31 295 ILE A CA 1
ATOM 2223 C C . ILE A 1 295 ? -1.497 19.683 28.307 1.00 97.31 295 ILE A C 1
ATOM 2225 O O . ILE A 1 295 ? -0.970 19.738 29.424 1.00 97.31 295 ILE A O 1
ATOM 2229 N N . GLY A 1 296 ? -2.621 18.994 28.085 1.00 96.31 296 GLY A N 1
ATOM 2230 C CA . GLY A 1 296 ? -3.328 18.262 29.137 1.00 96.31 296 GLY A CA 1
ATOM 2231 C C . GLY A 1 296 ? -2.457 17.179 29.788 1.00 96.31 296 GLY A C 1
ATOM 2232 O O . GLY A 1 296 ? -2.345 17.102 31.015 1.00 96.31 296 GLY A O 1
ATOM 2233 N N . ALA A 1 297 ? -1.739 16.393 28.984 1.00 95.94 297 ALA A N 1
ATOM 2234 C CA . ALA A 1 297 ? -0.847 15.351 29.481 1.00 95.94 297 ALA A CA 1
ATOM 2235 C C . ALA A 1 297 ? 0.336 15.913 30.289 1.00 95.94 297 ALA A C 1
ATOM 2237 O O . ALA A 1 297 ? 0.720 15.322 31.300 1.00 95.94 297 ALA A O 1
ATOM 2238 N N . VAL A 1 298 ? 0.904 17.062 29.913 1.00 95.94 298 VAL A N 1
ATOM 2239 C CA . VAL A 1 298 ? 1.969 17.742 30.673 1.00 95.94 298 VAL A CA 1
ATOM 2240 C C . VAL A 1 298 ? 1.456 18.203 32.037 1.00 95.94 298 VAL A C 1
ATOM 2242 O O . VAL A 1 298 ? 2.149 18.041 33.055 1.00 95.94 298 VAL A O 1
ATOM 2245 N N . LEU A 1 299 ? 0.223 18.717 32.098 1.00 95.31 299 LEU A N 1
ATOM 2246 C CA . LEU A 1 299 ? -0.420 19.084 33.357 1.00 95.31 299 LEU A CA 1
ATOM 2247 C C . LEU A 1 299 ? -0.580 17.866 34.276 1.00 95.31 299 LEU A C 1
ATOM 2249 O O . LEU A 1 299 ? -0.211 17.967 35.451 1.00 95.31 299 LEU A O 1
ATOM 2253 N N . LEU A 1 300 ? -1.019 16.721 33.744 1.00 94.00 300 LEU A N 1
ATOM 2254 C CA . LEU A 1 300 ? -1.321 15.505 34.510 1.00 94.00 300 LEU A CA 1
ATOM 2255 C C . LEU A 1 300 ? -0.089 14.651 34.869 1.00 94.00 300 LEU A C 1
ATOM 2257 O O . LEU A 1 300 ? 0.046 14.207 36.014 1.00 94.00 300 LEU A O 1
ATOM 2261 N N . TYR A 1 301 ? 0.822 14.426 33.920 1.00 93.19 301 TYR A N 1
ATOM 2262 C CA . TYR A 1 301 ? 1.886 13.411 33.997 1.00 93.19 301 TYR A CA 1
ATOM 2263 C C . TYR A 1 301 ? 3.314 13.979 34.004 1.00 93.19 301 TYR A C 1
ATOM 2265 O O . TYR A 1 301 ? 4.271 13.231 34.239 1.00 93.19 301 TYR A O 1
ATOM 2273 N N . ARG A 1 302 ? 3.493 15.288 33.770 1.00 90.44 302 ARG A N 1
ATOM 2274 C CA . ARG A 1 302 ? 4.805 15.963 33.713 1.00 90.44 302 ARG A CA 1
ATOM 2275 C C . ARG A 1 302 ? 5.786 15.243 32.775 1.00 90.44 302 ARG A C 1
ATOM 2277 O O . ARG A 1 302 ? 5.541 15.138 31.582 1.00 90.44 302 ARG A O 1
ATOM 2284 N N . ARG A 1 303 ? 6.885 14.698 33.316 1.00 87.75 303 ARG A N 1
ATOM 2285 C CA . ARG A 1 303 ? 7.968 14.051 32.555 1.00 87.75 303 ARG A CA 1
ATOM 2286 C C . ARG A 1 303 ? 7.506 12.839 31.746 1.00 87.75 303 ARG A C 1
ATOM 2288 O O . ARG A 1 303 ? 8.175 12.461 30.795 1.00 87.75 303 ARG A O 1
ATOM 2295 N N . LYS A 1 304 ? 6.384 12.216 32.115 1.00 90.94 304 LYS A N 1
ATOM 2296 C CA . LYS A 1 304 ? 5.856 11.059 31.385 1.00 90.94 304 LYS A CA 1
ATOM 2297 C C . LYS A 1 304 ? 4.812 11.425 30.323 1.00 90.94 304 LYS A C 1
ATOM 2299 O O . LYS A 1 304 ? 4.343 10.524 29.638 1.00 90.94 304 LYS A O 1
ATOM 2304 N N . ALA A 1 305 ? 4.473 12.708 30.164 1.00 93.62 305 ALA A N 1
ATOM 2305 C CA . ALA A 1 305 ? 3.432 13.171 29.245 1.00 93.62 305 ALA A CA 1
ATOM 2306 C C . ALA A 1 305 ? 3.648 12.691 27.805 1.00 93.62 305 ALA A C 1
ATOM 2308 O O . ALA A 1 305 ? 2.749 12.081 27.238 1.00 93.62 305 ALA A O 1
ATOM 2309 N N . GLY A 1 306 ? 4.858 12.864 27.259 1.00 94.12 306 GLY A N 1
ATOM 2310 C CA . GLY A 1 306 ? 5.159 12.445 25.884 1.00 94.12 306 GLY A CA 1
ATOM 2311 C C . GLY A 1 306 ? 4.936 10.955 25.639 1.00 94.12 306 GLY A C 1
ATOM 2312 O O . GLY A 1 306 ? 4.356 10.577 24.629 1.00 94.12 306 GLY A O 1
ATOM 2313 N N . VAL A 1 307 ? 5.295 10.107 26.609 1.00 93.56 307 VAL A N 1
ATOM 2314 C CA . VAL A 1 307 ? 5.070 8.659 26.509 1.00 93.56 307 VAL A CA 1
ATOM 2315 C C . VAL A 1 307 ? 3.578 8.324 26.556 1.00 93.56 307 VAL A C 1
ATOM 2317 O O . VAL A 1 307 ? 3.140 7.445 25.825 1.00 93.56 307 VAL A O 1
ATOM 2320 N N . VAL A 1 308 ? 2.788 9.013 27.385 1.00 93.69 308 VAL A N 1
ATOM 2321 C CA . VAL A 1 308 ? 1.331 8.801 27.460 1.00 93.69 308 VAL A CA 1
ATOM 2322 C C . VAL A 1 308 ? 0.653 9.198 26.148 1.00 93.69 308 VAL A C 1
ATOM 2324 O O . VAL A 1 308 ? -0.109 8.409 25.601 1.00 93.69 308 VAL A O 1
ATOM 2327 N N . VAL A 1 309 ? 0.980 10.373 25.601 1.00 96.19 309 VAL A N 1
ATOM 2328 C CA . VAL A 1 309 ? 0.403 10.860 24.334 1.00 96.19 309 VAL A CA 1
ATOM 2329 C C . VAL A 1 309 ? 0.818 9.976 23.157 1.00 96.19 309 VAL A C 1
ATOM 2331 O O . VAL A 1 309 ? -0.022 9.623 22.338 1.00 96.19 309 VAL A O 1
ATOM 2334 N N . LEU A 1 310 ? 2.081 9.538 23.105 1.00 95.56 310 LEU A N 1
ATOM 2335 C CA . LEU A 1 310 ? 2.563 8.624 22.067 1.00 95.56 310 LEU A CA 1
ATOM 2336 C C . LEU A 1 310 ? 1.728 7.340 21.998 1.00 95.56 310 LEU A C 1
ATOM 2338 O O . LEU A 1 310 ? 1.289 6.942 20.919 1.00 95.56 310 LEU A O 1
ATOM 2342 N N . HIS A 1 311 ? 1.493 6.716 23.151 1.00 93.69 311 HIS A N 1
ATOM 2343 C CA . HIS A 1 311 ? 0.712 5.488 23.231 1.00 93.69 311 HIS A CA 1
ATOM 2344 C C . HIS A 1 311 ? -0.790 5.714 23.057 1.00 93.69 311 HIS A C 1
ATOM 2346 O O . HIS A 1 311 ? -1.466 4.803 22.596 1.00 93.69 311 HIS A O 1
ATOM 2352 N N . LEU A 1 312 ? -1.311 6.901 23.385 1.00 95.06 312 LEU A N 1
ATOM 2353 C CA . LEU A 1 312 ? -2.682 7.274 23.039 1.00 95.06 312 LEU A CA 1
ATOM 2354 C C . LEU A 1 312 ? -2.868 7.279 21.515 1.00 95.06 312 LEU A C 1
ATOM 2356 O O . LEU A 1 312 ? -3.849 6.724 21.034 1.00 95.06 312 LEU A O 1
ATOM 2360 N N . GLY A 1 313 ? -1.903 7.822 20.764 1.00 96.06 313 GLY A N 1
ATOM 2361 C CA . GLY A 1 313 ? -1.904 7.755 19.298 1.00 96.06 313 GLY A CA 1
ATOM 2362 C C . GLY A 1 313 ? -1.824 6.317 18.770 1.00 96.06 313 GLY A C 1
ATOM 2363 O O . GLY A 1 313 ? -2.610 5.940 17.909 1.00 96.06 313 GLY A O 1
ATOM 2364 N N . ILE A 1 314 ? -0.962 5.469 19.348 1.00 94.38 314 ILE A N 1
ATOM 2365 C CA . ILE A 1 314 ? -0.890 4.038 18.987 1.00 94.38 314 ILE A CA 1
ATOM 2366 C C . ILE A 1 314 ? -2.218 3.326 19.286 1.00 94.38 314 ILE A C 1
ATOM 2368 O O . ILE A 1 314 ? -2.722 2.585 18.448 1.00 94.38 314 ILE A O 1
ATOM 2372 N N . GLY A 1 315 ? -2.810 3.566 20.458 1.00 94.00 315 GLY A N 1
ATOM 2373 C CA . GLY A 1 315 ? -4.095 2.984 20.842 1.00 94.00 315 GLY A CA 1
ATOM 2374 C C . GLY A 1 315 ? -5.234 3.423 19.921 1.00 94.00 315 GLY A C 1
ATOM 2375 O O . GLY A 1 315 ? -6.051 2.590 19.537 1.00 94.00 315 GLY A O 1
ATOM 2376 N N . LEU A 1 316 ? -5.252 4.697 19.515 1.00 94.75 316 LEU A N 1
ATOM 2377 C CA . LEU A 1 316 ? -6.207 5.219 18.537 1.00 94.75 316 LEU A CA 1
ATOM 2378 C C . LEU A 1 316 ? -6.015 4.573 17.158 1.00 94.75 316 LEU A C 1
ATOM 2380 O O . LEU A 1 316 ? -7.001 4.216 16.525 1.00 94.75 316 LEU A O 1
ATOM 2384 N N . MET A 1 317 ? -4.772 4.345 16.724 1.00 94.06 317 MET A N 1
ATOM 2385 C CA . MET A 1 317 ? -4.485 3.642 15.471 1.00 94.06 317 MET A CA 1
ATOM 2386 C C . MET A 1 317 ? -4.966 2.188 15.516 1.00 94.06 317 MET A C 1
ATOM 2388 O O . MET A 1 317 ? -5.616 1.735 14.578 1.00 94.06 317 MET A O 1
ATOM 2392 N N . MET A 1 318 ? -4.698 1.466 16.609 1.00 91.81 318 MET A N 1
ATOM 2393 C CA . MET A 1 318 ? -5.173 0.089 16.798 1.00 91.81 318 MET A CA 1
ATOM 2394 C C . MET A 1 318 ? -6.703 0.014 16.795 1.00 91.81 318 MET A C 1
ATOM 2396 O O . MET A 1 318 ? -7.278 -0.836 16.118 1.00 91.81 318 MET A O 1
ATOM 2400 N N . PHE A 1 319 ? -7.360 0.928 17.513 1.00 90.50 319 PHE A N 1
ATOM 2401 C CA . PHE A 1 319 ? -8.815 1.054 17.493 1.00 90.50 319 PHE A CA 1
ATOM 2402 C C . PHE A 1 319 ? -9.333 1.383 16.089 1.00 90.50 319 PHE A C 1
ATOM 2404 O O . PHE A 1 319 ? -10.312 0.792 15.650 1.00 90.50 319 PHE A O 1
ATOM 2411 N N . GLY A 1 320 ? -8.653 2.278 15.370 1.00 90.06 320 GLY A N 1
ATOM 2412 C CA . GLY A 1 320 ? -8.997 2.671 14.008 1.00 90.06 320 GLY A CA 1
ATOM 2413 C C . GLY A 1 320 ? -8.985 1.509 13.026 1.00 90.06 320 GLY A C 1
ATOM 2414 O O . GLY A 1 320 ? -9.916 1.386 12.242 1.00 90.06 320 GLY A O 1
ATOM 2415 N N . GLN A 1 321 ? -7.983 0.629 13.105 1.00 87.62 321 GLN A N 1
ATOM 2416 C CA . GLN A 1 321 ? -7.921 -0.562 12.251 1.00 87.62 321 GLN A CA 1
ATOM 2417 C C . GLN A 1 321 ? -9.080 -1.522 12.521 1.00 87.62 321 GLN A C 1
ATOM 2419 O O . GLN A 1 321 ? -9.704 -2.023 11.586 1.00 87.62 321 GLN A O 1
ATOM 2424 N N . TRP A 1 322 ? -9.421 -1.738 13.795 1.00 86.56 322 TRP A N 1
ATOM 2425 C CA . TRP A 1 322 ? -10.614 -2.505 14.140 1.00 86.56 322 TRP A CA 1
ATOM 2426 C C . TRP A 1 322 ? -11.882 -1.819 13.617 1.00 86.56 322 TRP A C 1
ATOM 2428 O O . TRP A 1 322 ? -12.667 -2.461 12.932 1.00 86.56 322 TRP A O 1
ATOM 2438 N N . PHE A 1 323 ? -12.052 -0.519 13.856 1.00 86.62 323 PHE A N 1
ATOM 2439 C CA . PHE A 1 323 ? -13.217 0.247 13.416 1.00 86.62 323 PHE A CA 1
ATOM 2440 C C . PHE A 1 323 ? -13.417 0.172 11.893 1.00 86.62 323 PHE A C 1
ATOM 2442 O O . PHE A 1 323 ? -14.469 -0.259 11.432 1.00 86.62 323 PHE A O 1
ATOM 2449 N N . VAL A 1 324 ? -12.383 0.492 11.112 1.00 84.75 324 VAL A N 1
ATOM 2450 C CA . VAL A 1 324 ? -12.397 0.397 9.643 1.00 84.75 324 VAL A CA 1
ATOM 2451 C C . VAL A 1 324 ? -12.781 -1.009 9.184 1.00 84.75 324 VAL A C 1
ATOM 2453 O O . VAL A 1 324 ? -13.667 -1.154 8.350 1.00 84.75 324 VAL A O 1
ATOM 2456 N N . SER A 1 325 ? -12.218 -2.057 9.797 1.00 79.50 325 SER A N 1
ATOM 2457 C CA . SER A 1 325 ? -12.532 -3.442 9.417 1.00 79.50 325 SER A CA 1
ATOM 2458 C C . SER A 1 325 ? -14.006 -3.839 9.588 1.00 79.50 325 SER A C 1
ATOM 2460 O O . SER A 1 325 ? -14.433 -4.821 8.982 1.00 79.50 325 SER A O 1
ATOM 2462 N N . GLN A 1 326 ? -14.757 -3.128 10.440 1.00 81.31 326 GLN A N 1
ATOM 2463 C CA . GLN A 1 326 ? -16.164 -3.416 10.728 1.00 81.31 326 GLN A CA 1
ATOM 2464 C C . GLN A 1 326 ? -17.134 -2.556 9.911 1.00 81.31 326 GLN A C 1
ATOM 2466 O O . GLN A 1 326 ? -18.242 -3.009 9.631 1.00 81.31 326 GLN A O 1
ATOM 2471 N N . TYR A 1 327 ? -16.751 -1.323 9.566 1.00 82.69 327 TYR A N 1
ATOM 2472 C CA . TYR A 1 327 ? -17.673 -0.325 9.008 1.00 82.69 327 TYR A CA 1
ATOM 2473 C C . TYR A 1 327 ? -17.362 0.100 7.572 1.00 82.69 327 TYR A C 1
ATOM 2475 O O . TYR A 1 327 ? -18.238 0.680 6.923 1.00 82.69 327 TYR A O 1
ATOM 2483 N N . ASP A 1 328 ? -16.150 -0.148 7.072 1.00 82.00 328 ASP A N 1
ATOM 2484 C CA . ASP A 1 328 ? -15.804 0.236 5.708 1.00 82.00 328 ASP A CA 1
ATOM 2485 C C . ASP A 1 328 ? -16.421 -0.730 4.700 1.00 82.00 328 ASP A C 1
ATOM 2487 O O . ASP A 1 328 ? -16.400 -1.953 4.856 1.00 82.00 328 ASP A O 1
ATOM 2491 N N . VAL A 1 329 ? -16.985 -0.147 3.645 1.00 84.19 329 VAL A N 1
ATOM 2492 C CA . VAL A 1 329 ? -17.623 -0.881 2.557 1.00 84.19 329 VAL A CA 1
ATOM 2493 C C . VAL A 1 329 ? -16.937 -0.484 1.261 1.00 84.19 329 VAL A C 1
ATOM 2495 O O . VAL A 1 329 ? -16.895 0.692 0.902 1.00 84.19 329 VAL A O 1
ATOM 2498 N N . GLU A 1 330 ? -16.402 -1.481 0.567 1.00 87.12 330 GLU A N 1
ATOM 2499 C CA . GLU A 1 330 ? -15.780 -1.328 -0.750 1.00 87.12 330 GLU A CA 1
ATOM 2500 C C . GLU A 1 330 ? -16.613 -2.062 -1.791 1.00 87.12 330 GLU A C 1
ATOM 2502 O O . GLU A 1 330 ? -17.003 -3.210 -1.575 1.00 87.12 330 GLU A O 1
ATOM 2507 N N . GLN A 1 331 ? -16.904 -1.384 -2.892 1.00 90.12 331 GLN A N 1
ATOM 2508 C CA . GLN A 1 331 ? -17.775 -1.854 -3.960 1.00 90.12 331 GLN A CA 1
ATOM 2509 C C . GLN A 1 331 ? -17.223 -1.403 -5.312 1.00 90.12 331 GLN A C 1
ATOM 2511 O O . GLN A 1 331 ? -16.324 -0.564 -5.387 1.00 90.12 331 GLN A O 1
ATOM 2516 N N . GLN A 1 332 ? -17.793 -1.929 -6.387 1.00 89.38 332 GLN A N 1
ATOM 2517 C CA . GLN A 1 332 ? -17.511 -1.501 -7.749 1.00 89.38 332 GLN A CA 1
ATOM 2518 C C . GLN A 1 332 ? -18.806 -1.259 -8.519 1.00 89.38 332 GLN A C 1
ATOM 2520 O O . GLN A 1 332 ? -19.813 -1.933 -8.304 1.00 89.38 332 GLN A O 1
ATOM 2525 N N . ILE A 1 333 ? -18.777 -0.290 -9.425 1.00 87.75 333 ILE A N 1
ATOM 2526 C CA . ILE A 1 333 ? -19.805 -0.093 -10.438 1.00 87.75 333 ILE A CA 1
ATOM 2527 C C . ILE A 1 333 ? -19.107 -0.180 -11.790 1.00 87.75 333 ILE A C 1
ATOM 2529 O O . ILE A 1 333 ? -18.299 0.680 -12.126 1.00 87.75 333 ILE A O 1
ATOM 2533 N N . THR A 1 334 ? -19.411 -1.224 -12.552 1.00 86.25 334 THR A N 1
ATOM 2534 C CA . THR A 1 334 ? -19.009 -1.339 -13.958 1.00 86.25 334 THR A CA 1
ATOM 2535 C C . THR A 1 334 ? -20.157 -0.827 -14.811 1.00 86.25 334 THR A C 1
ATOM 2537 O O . THR A 1 334 ? -21.273 -1.309 -14.641 1.00 86.25 334 THR A O 1
ATOM 2540 N N . ILE A 1 335 ? -19.913 0.169 -15.659 1.00 85.12 335 ILE A N 1
ATOM 2541 C CA . ILE A 1 335 ? -20.936 0.819 -16.489 1.00 85.12 335 ILE A CA 1
ATOM 2542 C C . ILE A 1 335 ? -20.378 0.992 -17.897 1.00 85.12 335 ILE A C 1
ATOM 2544 O O . ILE A 1 335 ? -19.241 1.443 -18.059 1.00 85.12 335 ILE A O 1
ATOM 2548 N N . THR A 1 336 ? -21.185 0.657 -18.893 1.00 88.06 336 THR A N 1
ATOM 2549 C CA . THR A 1 336 ? -20.872 0.861 -20.309 1.00 88.06 336 THR A CA 1
ATOM 2550 C C . THR A 1 336 ? -21.329 2.250 -20.758 1.00 88.06 336 THR A C 1
ATOM 2552 O O . THR A 1 336 ? -22.286 2.794 -20.208 1.00 88.06 336 THR A O 1
ATOM 2555 N N . GLU A 1 337 ? -20.670 2.869 -21.734 1.00 87.69 337 GLU A N 1
ATOM 2556 C CA . GLU A 1 337 ? -21.104 4.174 -22.246 1.00 87.69 337 GLU A CA 1
ATOM 2557 C C . GLU A 1 337 ? -22.571 4.164 -22.692 1.00 87.69 337 GLU A C 1
ATOM 2559 O O . GLU A 1 337 ? -23.019 3.278 -23.425 1.00 87.69 337 GLU A O 1
ATOM 2564 N N . GLY A 1 338 ? -23.325 5.159 -22.216 1.00 87.38 338 GLY A N 1
ATOM 2565 C CA . GLY A 1 338 ? -24.766 5.293 -22.418 1.00 87.38 338 GLY A CA 1
ATOM 2566 C C . GLY A 1 338 ? -25.634 4.560 -21.388 1.00 87.38 338 GLY A C 1
ATOM 2567 O O . GLY A 1 338 ? -26.813 4.897 -21.260 1.00 87.38 338 GLY A O 1
ATOM 2568 N N . GLU A 1 339 ? -25.075 3.615 -20.628 1.00 84.56 339 GLU A N 1
ATOM 2569 C CA . GLU A 1 339 ? -25.787 2.824 -19.621 1.00 84.56 339 GLU A CA 1
ATOM 2570 C C . GLU A 1 339 ? -26.009 3.624 -18.323 1.00 84.56 339 GLU A C 1
ATOM 2572 O O . GLU A 1 339 ? -25.168 4.425 -17.897 1.00 84.56 339 GLU A O 1
ATOM 2577 N N . THR A 1 340 ? -27.145 3.370 -17.669 1.00 87.75 340 THR A N 1
ATOM 2578 C CA . THR A 1 340 ? -27.482 3.899 -16.342 1.00 87.75 340 THR A CA 1
ATOM 2579 C C . THR A 1 340 ? -27.545 2.758 -15.333 1.00 87.75 340 THR A C 1
ATOM 2581 O O . THR A 1 340 ? -28.211 1.751 -15.572 1.00 87.75 340 THR A O 1
ATOM 2584 N N . ARG A 1 341 ? -26.900 2.921 -14.171 1.00 86.88 341 ARG A N 1
ATOM 2585 C CA . ARG A 1 341 ? -26.961 1.965 -13.055 1.00 86.88 341 ARG A CA 1
ATOM 2586 C C . ARG A 1 341 ? -27.357 2.623 -11.739 1.00 86.88 341 ARG A C 1
ATOM 2588 O O . ARG A 1 341 ? -26.898 3.711 -11.405 1.00 86.88 341 ARG A O 1
ATOM 2595 N N . ALA A 1 342 ? -28.154 1.896 -10.958 1.00 87.62 342 ALA A N 1
ATOM 2596 C CA . ALA A 1 342 ? -28.638 2.290 -9.631 1.00 87.62 342 ALA A CA 1
ATOM 2597 C C . ALA A 1 342 ? -28.107 1.380 -8.504 1.00 87.62 342 ALA A C 1
ATOM 2599 O O . ALA A 1 342 ? -28.663 1.334 -7.408 1.00 87.62 342 ALA A O 1
ATOM 2600 N N . TYR A 1 343 ? -27.064 0.589 -8.765 1.00 86.94 343 TYR A N 1
ATOM 2601 C CA . TYR A 1 343 ? -26.485 -0.330 -7.786 1.00 86.94 343 TYR A CA 1
ATOM 2602 C C . TYR A 1 343 ? -24.965 -0.396 -7.909 1.00 86.94 343 TYR A C 1
ATOM 2604 O O . TYR A 1 343 ? -24.401 -0.177 -8.979 1.00 86.94 343 TYR A O 1
ATOM 2612 N N . ALA A 1 344 ? -24.315 -0.751 -6.804 1.00 89.25 344 ALA A N 1
ATOM 2613 C CA . ALA A 1 344 ? -22.912 -1.142 -6.770 1.00 89.25 344 ALA A CA 1
ATOM 2614 C C . ALA A 1 344 ? -22.785 -2.610 -6.356 1.00 89.25 344 ALA A C 1
ATOM 2616 O O . ALA A 1 344 ? -23.682 -3.160 -5.722 1.00 89.25 344 ALA A O 1
ATOM 2617 N N . GLN A 1 345 ? -21.691 -3.259 -6.728 1.00 85.75 345 GLN A N 1
ATOM 2618 C CA . GLN A 1 345 ? -21.454 -4.679 -6.491 1.00 85.75 345 GLN A CA 1
ATOM 2619 C C . GLN A 1 345 ? -20.293 -4.880 -5.519 1.00 85.75 345 GLN A C 1
ATOM 2621 O O . GLN A 1 345 ? -19.268 -4.207 -5.620 1.00 85.75 345 GLN A O 1
ATOM 2626 N N . ASP A 1 346 ? -20.437 -5.812 -4.579 1.00 87.56 346 ASP A N 1
ATOM 2627 C CA . ASP A 1 346 ? -19.319 -6.305 -3.769 1.00 87.56 346 ASP A CA 1
ATOM 2628 C C . ASP A 1 346 ? -18.718 -7.541 -4.440 1.00 87.56 346 ASP A C 1
ATOM 2630 O O . ASP A 1 346 ? -19.241 -8.645 -4.300 1.00 87.56 346 ASP A O 1
ATOM 2634 N N . ILE A 1 347 ? -17.601 -7.354 -5.148 1.00 81.50 347 ILE A N 1
ATOM 2635 C CA . ILE A 1 347 ? -16.938 -8.418 -5.922 1.00 81.50 347 ILE A CA 1
ATOM 2636 C C . ILE A 1 347 ? -16.378 -9.563 -5.061 1.00 81.50 347 ILE A C 1
ATOM 2638 O O . ILE A 1 347 ? -15.930 -10.578 -5.580 1.00 81.50 347 ILE A O 1
ATOM 2642 N N . ARG A 1 348 ? -16.400 -9.419 -3.731 1.00 82.31 348 ARG A N 1
ATOM 2643 C CA . ARG A 1 348 ? -15.963 -10.457 -2.786 1.00 82.31 348 ARG A CA 1
ATOM 2644 C C . ARG A 1 348 ? -17.106 -11.374 -2.361 1.00 82.31 348 ARG A C 1
ATOM 2646 O O . ARG A 1 348 ? -16.853 -12.407 -1.751 1.00 82.31 348 ARG A O 1
ATOM 2653 N N . SER A 1 349 ? -18.357 -11.000 -2.607 1.00 87.81 349 SER A N 1
ATOM 2654 C CA . SER A 1 349 ? -19.524 -11.733 -2.115 1.00 87.81 349 SER A CA 1
ATOM 2655 C C . SER A 1 349 ? -20.392 -12.172 -3.285 1.00 87.81 349 SER A C 1
ATOM 2657 O O . SER A 1 349 ? -20.778 -11.356 -4.119 1.00 87.81 349 SER A O 1
ATOM 2659 N N . LEU A 1 350 ? -20.717 -13.459 -3.326 1.00 88.62 350 LEU A N 1
ATOM 2660 C CA . LEU A 1 350 ? -21.496 -14.076 -4.389 1.00 88.62 350 LEU A CA 1
ATOM 2661 C C . LEU A 1 350 ? -22.852 -14.497 -3.880 1.00 88.62 350 LEU A C 1
ATOM 2663 O O . LEU A 1 350 ? -22.973 -15.113 -2.818 1.00 88.62 350 LEU A O 1
ATOM 2667 N N . GLU A 1 351 ? -23.859 -14.201 -4.684 1.00 89.50 351 GLU A N 1
ATOM 2668 C CA . GLU A 1 351 ? -25.230 -14.587 -4.432 1.00 89.50 351 GLU A CA 1
ATOM 2669 C C . GLU A 1 351 ? -25.829 -15.279 -5.653 1.00 89.50 351 GLU A C 1
ATOM 2671 O O . GLU A 1 351 ? -25.596 -14.894 -6.802 1.00 89.50 351 GLU A O 1
ATOM 2676 N N . LEU A 1 352 ? -26.614 -16.310 -5.374 1.00 89.94 352 LEU A N 1
ATOM 2677 C CA . LEU A 1 352 ? -27.520 -16.919 -6.326 1.00 89.94 352 LEU A CA 1
ATOM 2678 C C . LEU A 1 352 ? -28.849 -16.171 -6.220 1.00 89.94 352 LEU A C 1
ATOM 2680 O O . LEU A 1 352 ? -29.562 -16.304 -5.225 1.00 89.94 352 LEU A O 1
ATOM 2684 N N . ALA A 1 353 ? -29.128 -15.323 -7.202 1.00 87.69 353 ALA A N 1
ATOM 2685 C CA . ALA A 1 353 ? -30.327 -14.506 -7.260 1.00 87.69 353 ALA A CA 1
ATOM 2686 C C . ALA A 1 353 ? -31.431 -15.250 -8.011 1.00 87.69 353 ALA A C 1
ATOM 2688 O O . ALA A 1 353 ? -31.214 -15.718 -9.127 1.00 87.69 353 ALA A O 1
ATOM 2689 N N . VAL A 1 354 ? -32.606 -15.322 -7.395 1.00 87.25 354 VAL A N 1
ATOM 2690 C CA . VAL A 1 354 ? -33.841 -15.822 -7.997 1.00 87.25 354 VAL A CA 1
ATOM 2691 C C . VAL A 1 354 ? -34.751 -14.629 -8.250 1.00 87.25 354 VAL A C 1
ATOM 2693 O O . VAL A 1 354 ? -35.021 -13.851 -7.330 1.00 87.25 354 VAL A O 1
ATOM 2696 N N . ILE A 1 355 ? -35.183 -14.483 -9.498 1.00 81.19 355 ILE A N 1
ATOM 2697 C CA . ILE A 1 355 ? -35.955 -13.352 -10.007 1.00 81.19 355 ILE A CA 1
ATOM 2698 C C . ILE A 1 355 ? -37.271 -13.894 -10.567 1.00 81.19 355 ILE A C 1
ATOM 2700 O O . ILE A 1 355 ? -37.282 -14.866 -11.320 1.00 81.19 355 ILE A O 1
ATOM 2704 N N . ASP A 1 356 ? -38.384 -13.275 -10.189 1.00 78.31 356 ASP A N 1
ATOM 2705 C CA . ASP A 1 356 ? -39.703 -13.579 -10.743 1.00 78.31 356 ASP A CA 1
ATOM 2706 C C . ASP A 1 356 ? -39.908 -12.818 -12.060 1.00 78.31 356 ASP A C 1
ATOM 2708 O O . ASP A 1 356 ? -40.094 -11.600 -12.068 1.00 78.31 356 ASP A O 1
ATOM 2712 N N . SER A 1 357 ? -39.873 -13.535 -13.185 1.00 66.88 357 SER A N 1
ATOM 2713 C CA . SER A 1 357 ? -39.891 -12.942 -14.527 1.00 66.88 357 SER A CA 1
ATOM 2714 C C . SER A 1 357 ? -41.256 -12.368 -14.931 1.00 66.88 357 SER A C 1
ATOM 2716 O O . SER A 1 357 ? -41.342 -11.652 -15.930 1.00 66.88 357 SER A O 1
ATOM 2718 N N . ASN A 1 358 ? -42.335 -12.694 -14.205 1.00 62.44 358 ASN A N 1
ATOM 2719 C CA . ASN A 1 358 ? -43.702 -12.275 -14.539 1.00 62.44 358 ASN A CA 1
ATOM 2720 C C . ASN A 1 358 ? -44.158 -11.017 -13.784 1.00 62.44 358 ASN A C 1
ATOM 2722 O O . ASN A 1 358 ? -45.231 -10.486 -14.086 1.00 62.44 358 ASN A O 1
ATOM 2726 N N . ASN A 1 359 ? -43.370 -10.515 -12.830 1.00 53.84 359 ASN A N 1
ATOM 2727 C CA . ASN A 1 359 ? -43.738 -9.328 -12.075 1.00 53.84 359 ASN A CA 1
ATOM 2728 C C . ASN A 1 359 ? -43.164 -8.041 -12.703 1.00 53.84 359 ASN A C 1
ATOM 2730 O O . ASN A 1 359 ? -42.015 -7.664 -12.484 1.00 53.84 359 ASN A O 1
ATOM 2734 N N . SER A 1 360 ? -43.997 -7.330 -13.472 1.00 45.00 360 SER A N 1
ATOM 2735 C CA . SER A 1 360 ? -43.644 -6.040 -14.087 1.00 45.00 360 SER A CA 1
ATOM 2736 C C . SER A 1 360 ? -43.501 -4.884 -13.089 1.00 45.00 360 SER A C 1
ATOM 2738 O O . SER A 1 360 ? -43.014 -3.820 -13.464 1.00 45.00 360 SER A O 1
ATOM 2740 N N . GLU A 1 361 ? -43.941 -5.057 -11.838 1.00 41.00 361 GLU A N 1
ATOM 2741 C CA . GLU A 1 361 ? -43.815 -4.059 -10.762 1.00 41.00 361 GLU A CA 1
ATOM 2742 C C . GLU A 1 361 ? -42.348 -3.849 -10.337 1.00 41.00 361 GLU A C 1
ATOM 2744 O O . GLU A 1 361 ? -42.010 -2.831 -9.732 1.00 41.00 361 GLU A O 1
ATOM 2749 N N . TYR A 1 362 ? -41.468 -4.784 -10.710 1.00 46.03 362 TYR A N 1
ATOM 2750 C CA . TYR A 1 362 ? -40.096 -4.891 -10.222 1.00 46.03 362 TYR A CA 1
ATOM 2751 C C . TYR A 1 362 ? -39.008 -4.655 -11.274 1.00 46.03 362 TYR A C 1
ATOM 2753 O O . TYR A 1 362 ? -37.824 -4.777 -10.968 1.00 46.03 362 TYR A O 1
ATOM 2761 N N . ALA A 1 363 ? -39.364 -4.219 -12.486 1.00 43.72 363 ALA A N 1
ATOM 2762 C CA . ALA A 1 363 ? -38.389 -3.772 -13.480 1.00 43.72 363 ALA A CA 1
ATOM 2763 C C . ALA A 1 363 ? -37.480 -2.664 -12.895 1.00 43.72 363 ALA A C 1
ATOM 2765 O O . ALA A 1 363 ? -37.877 -1.507 -12.763 1.00 43.72 363 ALA A O 1
ATOM 2766 N N . GLY A 1 364 ? -36.254 -3.036 -12.509 1.00 49.66 364 GLY A N 1
ATOM 2767 C CA . GLY A 1 364 ? -35.267 -2.143 -11.892 1.00 49.66 364 GLY A CA 1
ATOM 2768 C C . GLY A 1 364 ? -35.287 -2.061 -10.357 1.00 49.66 364 GLY A C 1
ATOM 2769 O O . GLY A 1 364 ? -34.435 -1.369 -9.796 1.00 49.66 364 GLY A O 1
ATOM 2770 N N . LYS A 1 365 ? -36.192 -2.762 -9.659 1.00 48.31 365 LYS A N 1
ATOM 2771 C CA . LYS A 1 365 ? -36.239 -2.876 -8.187 1.00 48.31 365 LYS A CA 1
ATOM 2772 C C . LYS A 1 365 ? -36.885 -4.204 -7.800 1.00 48.31 365 LYS A C 1
ATOM 2774 O O . LYS A 1 365 ? -38.101 -4.288 -7.773 1.00 48.31 365 LYS A O 1
ATOM 2779 N N . ASP A 1 366 ? -36.091 -5.215 -7.474 1.00 51.62 366 ASP A N 1
ATOM 2780 C CA . ASP A 1 366 ? -36.632 -6.568 -7.329 1.00 51.62 366 ASP A CA 1
ATOM 2781 C C . ASP A 1 366 ? -37.024 -6.963 -5.898 1.00 51.62 366 ASP A C 1
ATOM 2783 O O . ASP A 1 366 ? -36.251 -6.765 -4.954 1.00 51.62 366 ASP A O 1
ATOM 2787 N N . ASP A 1 367 ? -38.136 -7.700 -5.789 1.00 55.50 367 ASP A N 1
ATOM 2788 C CA . ASP A 1 367 ? -38.268 -8.847 -4.875 1.00 55.50 367 ASP A CA 1
ATOM 2789 C C . ASP A 1 367 ? -37.285 -9.962 -5.307 1.00 55.50 367 ASP A C 1
ATOM 2791 O O . ASP A 1 367 ? -37.667 -11.035 -5.768 1.00 55.50 367 ASP A O 1
ATOM 2795 N N . VAL A 1 368 ? -35.974 -9.678 -5.244 1.00 73.38 368 VAL A N 1
ATOM 2796 C CA . VAL A 1 368 ? -34.931 -10.694 -5.443 1.00 73.38 368 VAL A CA 1
ATOM 2797 C C . VAL A 1 368 ? -34.775 -11.458 -4.146 1.00 73.38 368 VAL A C 1
ATOM 2799 O O . VAL A 1 368 ? -34.415 -10.898 -3.105 1.00 73.38 368 VAL A O 1
ATOM 2802 N N . ARG A 1 369 ? -34.885 -12.777 -4.251 1.00 83.81 369 ARG A N 1
ATOM 2803 C CA . ARG A 1 369 ? -34.435 -13.681 -3.198 1.00 83.81 369 ARG A CA 1
ATOM 2804 C C . ARG A 1 369 ? -33.032 -14.151 -3.541 1.00 83.81 369 ARG A C 1
ATOM 2806 O O . ARG A 1 369 ? -32.801 -14.728 -4.599 1.00 83.81 369 ARG A O 1
ATOM 2813 N N . ALA A 1 370 ? -32.087 -13.866 -2.656 1.00 86.38 370 ALA A N 1
ATOM 2814 C CA . ALA A 1 370 ? -30.672 -14.137 -2.866 1.00 86.38 370 ALA A CA 1
ATOM 2815 C C . ALA A 1 370 ? -30.170 -15.185 -1.866 1.00 86.38 370 ALA A C 1
ATOM 2817 O O . ALA A 1 370 ? -30.311 -15.008 -0.655 1.00 86.38 370 ALA A O 1
ATOM 2818 N N . ILE A 1 371 ? -29.546 -16.252 -2.365 1.00 88.25 371 ILE A N 1
ATOM 2819 C CA . ILE A 1 371 ? -28.849 -17.245 -1.541 1.00 88.25 371 ILE A CA 1
ATOM 2820 C C . ILE A 1 371 ? -27.359 -16.882 -1.543 1.00 88.25 371 ILE A C 1
ATOM 2822 O O . ILE A 1 371 ? -26.721 -16.953 -2.596 1.00 88.25 371 ILE A O 1
ATOM 2826 N N . PRO A 1 372 ? -26.770 -16.474 -0.406 1.00 90.38 372 PRO A N 1
ATOM 2827 C CA . PRO A 1 372 ? -25.365 -16.089 -0.367 1.00 90.38 372 PRO A CA 1
ATOM 2828 C C . PRO A 1 372 ? -24.490 -17.342 -0.455 1.00 90.38 372 PRO A C 1
ATOM 2830 O O . PRO A 1 372 ? -24.439 -18.111 0.501 1.00 90.38 372 PRO A O 1
ATOM 2833 N N . LEU A 1 373 ? -23.778 -17.542 -1.565 1.00 89.31 373 LEU A N 1
ATOM 2834 C CA . LEU A 1 373 ? -22.819 -18.645 -1.728 1.00 89.31 373 LEU A CA 1
ATOM 2835 C C . LEU A 1 373 ? -21.458 -18.293 -1.117 1.00 89.31 373 LEU A C 1
ATOM 2837 O O . LEU A 1 373 ? -20.774 -19.145 -0.550 1.00 89.31 373 LEU A O 1
ATOM 2841 N N . THR A 1 374 ? -21.070 -17.017 -1.167 1.00 88.56 374 THR A N 1
ATOM 2842 C CA . THR A 1 374 ? -19.881 -16.519 -0.468 1.00 88.56 374 THR A CA 1
ATOM 2843 C C . THR A 1 374 ? -20.169 -15.215 0.265 1.00 88.56 374 THR A C 1
ATOM 2845 O O . THR A 1 374 ? -21.032 -14.423 -0.115 1.00 88.56 374 THR A O 1
ATOM 2848 N N . LYS A 1 375 ? -19.425 -14.983 1.344 1.00 86.69 375 LYS A N 1
ATOM 2849 C CA . LYS A 1 375 ? -19.435 -13.741 2.113 1.00 86.69 375 LYS A CA 1
ATOM 2850 C C . LYS A 1 375 ? -17.991 -13.345 2.388 1.00 86.69 375 LYS A C 1
ATOM 2852 O O . LYS A 1 375 ? -17.287 -14.077 3.079 1.00 86.69 375 LYS A O 1
ATOM 2857 N N . ASN A 1 376 ? -17.562 -12.197 1.860 1.00 81.00 376 ASN A N 1
ATOM 2858 C CA . ASN A 1 376 ? -16.177 -11.718 1.958 1.00 81.00 376 ASN A CA 1
ATOM 2859 C C . ASN A 1 376 ? -15.142 -12.768 1.481 1.00 81.00 376 ASN A C 1
ATOM 2861 O O . ASN A 1 376 ? -14.207 -13.091 2.202 1.00 81.00 376 ASN A O 1
ATOM 2865 N N . ALA A 1 377 ? -15.338 -13.347 0.298 1.00 80.56 377 ALA A N 1
ATOM 2866 C CA . ALA A 1 377 ? -14.539 -14.413 -0.327 1.00 80.56 377 ALA A CA 1
ATOM 2867 C C . ALA A 1 377 ? -14.602 -15.794 0.360 1.00 80.56 377 ALA A C 1
ATOM 2869 O O . ALA A 1 377 ? -14.226 -16.805 -0.232 1.00 80.56 377 ALA A O 1
ATOM 2870 N N . LYS A 1 378 ? -15.157 -15.893 1.575 1.00 84.56 378 LYS A N 1
ATOM 2871 C CA . LYS A 1 378 ? -15.361 -17.170 2.268 1.00 84.56 378 LYS A CA 1
ATOM 2872 C C . LYS A 1 378 ? -16.669 -17.837 1.834 1.00 84.56 378 LYS A C 1
ATOM 2874 O O . LYS A 1 378 ? -17.718 -17.195 1.826 1.00 84.56 378 LYS A O 1
ATOM 2879 N N . THR A 1 379 ? -16.631 -19.132 1.520 1.00 87.31 379 THR A N 1
ATOM 2880 C CA . THR A 1 379 ? -17.837 -19.932 1.231 1.00 87.31 379 THR A CA 1
ATOM 2881 C C . THR A 1 379 ? -18.753 -20.026 2.443 1.00 87.31 379 THR A C 1
ATOM 2883 O O . THR A 1 379 ? -18.290 -20.220 3.570 1.00 87.31 379 THR A O 1
ATOM 2886 N N . THR A 1 380 ? -20.052 -19.898 2.203 1.00 88.25 380 THR A N 1
ATOM 2887 C CA . THR A 1 380 ? -21.091 -20.113 3.212 1.00 88.25 380 THR A CA 1
ATOM 2888 C C . THR A 1 380 ? -21.470 -21.594 3.284 1.00 88.25 380 THR A C 1
ATOM 2890 O O . THR A 1 380 ? -21.003 -22.413 2.492 1.00 88.25 380 THR A O 1
ATOM 2893 N N . GLU A 1 381 ? -22.353 -21.938 4.220 1.00 85.81 381 GLU A N 1
ATOM 2894 C CA . GLU A 1 381 ? -22.970 -23.268 4.286 1.00 85.81 381 GLU A CA 1
ATOM 2895 C C . GLU A 1 381 ? -23.797 -23.611 3.036 1.00 85.81 381 GLU A C 1
ATOM 2897 O O . GLU A 1 381 ? -23.957 -24.783 2.720 1.00 85.81 381 GLU A O 1
ATOM 2902 N N . PHE A 1 382 ? -24.257 -22.604 2.284 1.00 86.00 382 PHE A N 1
ATOM 2903 C CA . PHE A 1 382 ? -25.090 -22.794 1.097 1.00 86.00 382 PHE A CA 1
ATOM 2904 C C . PHE A 1 382 ? -24.308 -23.196 -0.156 1.00 86.00 382 PHE A C 1
ATOM 2906 O O . PHE A 1 382 ? -24.908 -23.648 -1.122 1.00 86.00 382 PHE A O 1
ATOM 2913 N N . ALA A 1 383 ? -22.982 -23.033 -0.160 1.00 84.50 383 ALA A N 1
ATOM 2914 C CA . ALA A 1 383 ? -22.163 -23.305 -1.338 1.00 84.50 383 ALA A CA 1
ATOM 2915 C C . ALA A 1 383 ? -22.001 -24.801 -1.649 1.00 84.50 383 ALA A C 1
ATOM 2917 O O . ALA A 1 383 ? -21.760 -25.143 -2.798 1.00 84.50 383 ALA A O 1
ATOM 2918 N N . ASN A 1 384 ? -22.114 -25.689 -0.654 1.00 78.12 384 ASN A N 1
ATOM 2919 C CA . ASN A 1 384 ? -21.755 -27.101 -0.814 1.00 78.12 384 ASN A CA 1
ATOM 2920 C C . ASN A 1 384 ? -22.863 -28.031 -0.306 1.00 78.12 384 ASN A C 1
ATOM 2922 O O . ASN A 1 384 ? -22.962 -28.276 0.896 1.00 78.12 384 ASN A O 1
ATOM 2926 N N . GLY A 1 385 ? -23.664 -28.583 -1.222 1.00 72.44 385 GLY A N 1
ATOM 2927 C CA . GLY A 1 385 ? -24.638 -29.642 -0.929 1.00 72.44 385 GLY A CA 1
ATOM 2928 C C . GLY A 1 385 ? -25.849 -29.195 -0.107 1.00 72.44 385 GLY A C 1
ATOM 2929 O O . GLY A 1 385 ? -26.600 -30.033 0.394 1.00 72.44 385 GLY A O 1
ATOM 2930 N N . ALA A 1 386 ? -26.048 -27.887 0.061 1.00 79.19 386 ALA A N 1
ATOM 2931 C CA . ALA A 1 386 ? -27.202 -27.357 0.768 1.00 79.19 386 ALA A CA 1
ATOM 2932 C C . ALA A 1 386 ? -28.439 -27.383 -0.133 1.00 79.19 386 ALA A C 1
ATOM 2934 O O . ALA A 1 386 ? -28.418 -26.884 -1.259 1.00 79.19 386 ALA A O 1
ATOM 2935 N N . THR A 1 387 ? -29.536 -27.921 0.399 1.00 83.25 387 THR A N 1
ATOM 2936 C CA . THR A 1 387 ? -30.874 -27.721 -0.162 1.00 83.25 387 THR A CA 1
ATOM 2937 C C . THR A 1 387 ? -31.522 -26.540 0.547 1.00 83.25 387 THR A C 1
ATOM 2939 O O . THR A 1 387 ? -31.696 -26.560 1.765 1.00 83.25 387 THR A O 1
ATOM 2942 N N . VAL A 1 388 ? -31.875 -25.511 -0.213 1.00 85.50 388 VAL A N 1
ATOM 2943 C CA . VAL A 1 388 ? -32.463 -24.266 0.272 1.00 85.50 388 VAL A CA 1
ATOM 2944 C C . VAL A 1 388 ? -33.899 -24.173 -0.232 1.00 85.50 388 VAL A C 1
ATOM 2946 O O . VAL A 1 388 ? -34.138 -24.161 -1.438 1.00 85.50 388 VAL A O 1
ATOM 2949 N N . GLN A 1 389 ? -34.849 -24.096 0.701 1.00 83.69 389 GLN A N 1
ATOM 2950 C CA . GLN A 1 389 ? -36.220 -23.663 0.425 1.00 83.69 389 GLN A CA 1
ATOM 2951 C C . GLN A 1 389 ? -36.346 -22.207 0.859 1.00 83.69 389 GLN A C 1
ATOM 2953 O O . GLN A 1 389 ? -36.046 -21.882 2.007 1.00 83.69 389 GLN A O 1
ATOM 2958 N N . LEU A 1 390 ? -36.770 -21.332 -0.049 1.00 81.75 390 LEU A N 1
ATOM 2959 C CA . LEU A 1 390 ? -37.001 -19.919 0.251 1.00 81.75 390 LEU A CA 1
ATOM 2960 C C . LEU A 1 390 ? -38.500 -19.681 0.486 1.00 81.75 390 LEU A C 1
ATOM 2962 O O . LEU A 1 390 ? -39.336 -20.193 -0.255 1.00 81.75 390 LEU A O 1
ATOM 2966 N N . ASP A 1 391 ? -38.841 -18.884 1.501 1.00 78.44 391 ASP A N 1
ATOM 2967 C CA . ASP A 1 391 ? -40.217 -18.722 1.999 1.00 78.44 391 ASP A CA 1
ATOM 2968 C C . ASP A 1 391 ? -41.201 -18.154 0.963 1.00 78.44 391 ASP A C 1
ATOM 2970 O O . ASP A 1 391 ? -41.285 -16.941 0.795 1.00 78.44 391 ASP A O 1
ATOM 2974 N N . GLY A 1 392 ? -41.992 -18.990 0.296 1.00 77.75 392 GLY A N 1
ATOM 2975 C CA . GLY A 1 392 ? -42.968 -18.548 -0.712 1.00 77.75 392 GLY A CA 1
ATOM 2976 C C . GLY A 1 392 ? -42.528 -18.749 -2.163 1.00 77.75 392 GLY A C 1
ATOM 2977 O O . GLY A 1 392 ? -43.168 -18.198 -3.053 1.00 77.75 392 GLY A O 1
ATOM 2978 N N . LEU A 1 393 ? -41.474 -19.535 -2.410 1.00 84.50 393 LEU A N 1
ATOM 2979 C CA . LEU A 1 393 ? -41.190 -20.102 -3.733 1.00 84.50 393 LEU A CA 1
ATOM 2980 C C . LEU A 1 393 ? -41.737 -21.542 -3.833 1.00 84.50 393 LEU A C 1
ATOM 2982 O O . LEU A 1 393 ? -41.597 -22.285 -2.862 1.00 84.50 393 LEU A O 1
ATOM 2986 N N . PRO A 1 394 ? -42.312 -21.962 -4.980 1.00 87.62 394 PRO A N 1
ATOM 2987 C CA . PRO A 1 394 ? -42.885 -23.303 -5.168 1.00 87.62 394 PRO A CA 1
ATOM 2988 C C . PRO A 1 394 ? -41.842 -24.383 -5.539 1.00 87.62 394 PRO A C 1
ATOM 2990 O O . PRO A 1 394 ? -42.161 -25.379 -6.199 1.00 87.62 394 PRO A O 1
ATOM 2993 N N . PHE A 1 395 ? -40.568 -24.151 -5.210 1.00 89.75 395 PHE A N 1
ATOM 2994 C CA . PHE A 1 395 ? -39.447 -25.026 -5.548 1.00 89.75 395 PHE A CA 1
ATOM 2995 C C . PHE A 1 395 ? -38.272 -24.865 -4.580 1.00 89.75 395 PHE A C 1
ATOM 2997 O O . PHE A 1 395 ? -38.014 -23.783 -4.050 1.00 89.75 395 PHE A O 1
ATOM 3004 N N . ARG A 1 396 ? -37.511 -25.954 -4.444 1.00 90.81 396 ARG A N 1
ATOM 3005 C CA . ARG A 1 396 ? -36.256 -26.075 -3.703 1.00 90.81 396 ARG A CA 1
ATOM 3006 C C . ARG A 1 396 ? -35.061 -25.964 -4.636 1.00 90.81 396 ARG A C 1
ATOM 3008 O O . ARG A 1 396 ? -35.062 -26.510 -5.740 1.00 90.81 396 ARG A O 1
ATOM 3015 N N . ILE A 1 397 ? -34.015 -25.316 -4.139 1.00 91.31 397 ILE A N 1
ATOM 3016 C CA . ILE A 1 397 ? -32.731 -25.161 -4.820 1.00 91.31 397 ILE A CA 1
ATOM 3017 C C . ILE A 1 397 ? -31.683 -26.003 -4.095 1.00 91.31 397 ILE A C 1
ATOM 3019 O O . ILE A 1 397 ? -31.421 -25.783 -2.918 1.00 91.31 397 ILE A O 1
ATOM 3023 N N . GLU A 1 398 ? -31.052 -26.941 -4.790 1.00 91.75 398 GLU A N 1
ATOM 3024 C CA . GLU A 1 398 ? -29.923 -27.721 -4.281 1.00 91.75 398 GLU A CA 1
ATOM 3025 C C . GLU A 1 398 ? -28.638 -27.282 -4.993 1.00 91.75 398 GLU A C 1
ATOM 3027 O O . GLU A 1 398 ? -28.509 -27.416 -6.211 1.00 91.75 398 GLU A O 1
ATOM 3032 N N . VAL A 1 399 ? -27.673 -26.754 -4.237 1.00 91.94 399 VAL A N 1
ATOM 3033 C CA . VAL A 1 399 ? -26.354 -26.400 -4.778 1.00 91.94 399 VAL A CA 1
ATOM 3034 C C . VAL A 1 399 ? -25.498 -27.660 -4.829 1.00 91.94 399 VAL A C 1
ATOM 3036 O O . VAL A 1 399 ? -24.978 -28.110 -3.807 1.00 91.94 399 VAL A O 1
ATOM 3039 N N . VAL A 1 400 ? -25.386 -28.252 -6.018 1.00 90.50 400 VAL A N 1
ATOM 3040 C CA . VAL A 1 400 ? -24.763 -29.569 -6.203 1.00 90.50 400 VAL A CA 1
ATOM 3041 C C . VAL A 1 400 ? -23.241 -29.462 -6.207 1.00 90.50 400 VAL A C 1
ATOM 3043 O O . VAL A 1 400 ? -22.558 -30.262 -5.572 1.00 90.50 400 VAL A O 1
ATOM 3046 N N . GLU A 1 401 ? -22.709 -28.455 -6.897 1.00 90.75 401 GLU A N 1
ATOM 3047 C CA . GLU A 1 401 ? -21.272 -28.203 -6.979 1.00 90.75 401 GLU A CA 1
ATOM 3048 C C . GLU A 1 401 ? -21.011 -26.705 -7.151 1.00 90.75 401 GLU A C 1
ATOM 3050 O O . GLU A 1 401 ? -21.606 -26.061 -8.016 1.00 90.75 401 GLU A O 1
ATOM 3055 N N . PHE A 1 402 ? -20.103 -26.153 -6.345 1.00 90.81 402 PHE A N 1
ATOM 3056 C CA . PHE A 1 402 ? -19.663 -24.763 -6.427 1.00 90.81 402 PHE A CA 1
ATOM 3057 C C . PHE A 1 402 ? -18.156 -24.695 -6.674 1.00 90.81 402 PHE A C 1
ATOM 3059 O O . PHE A 1 402 ? -17.355 -25.155 -5.860 1.00 90.81 402 PHE A O 1
ATOM 3066 N N . LEU A 1 403 ? -17.775 -24.073 -7.785 1.00 88.44 403 LEU A N 1
ATOM 3067 C CA . LEU A 1 403 ? -16.391 -23.850 -8.187 1.00 88.44 403 LEU A CA 1
ATOM 3068 C C . LEU A 1 403 ? -16.039 -22.390 -7.916 1.00 88.44 403 LEU A C 1
ATOM 3070 O O . LEU A 1 403 ? -16.606 -21.499 -8.544 1.00 88.44 403 LEU A O 1
ATOM 3074 N N . ARG A 1 404 ? -15.104 -22.127 -6.993 1.00 83.81 404 ARG A N 1
ATOM 3075 C CA . ARG A 1 404 ? -14.707 -20.753 -6.613 1.00 83.81 404 ARG A CA 1
ATOM 3076 C C . ARG A 1 404 ? -14.084 -19.969 -7.762 1.00 83.81 404 ARG A C 1
ATOM 3078 O O . ARG A 1 404 ? -14.345 -18.778 -7.888 1.00 83.81 404 ARG A O 1
ATOM 3085 N N . ASN A 1 405 ? -13.276 -20.643 -8.572 1.00 85.81 405 ASN A N 1
ATOM 3086 C CA . ASN A 1 405 ? -12.722 -20.101 -9.797 1.00 85.81 405 ASN A CA 1
ATOM 3087 C C . ASN A 1 405 ? -12.844 -21.153 -10.896 1.00 85.81 405 ASN A C 1
ATOM 3089 O O . ASN A 1 405 ? -12.631 -22.344 -10.663 1.00 85.81 405 ASN A O 1
ATOM 3093 N N . SER A 1 406 ? -13.217 -20.720 -12.088 1.00 85.75 406 SER A N 1
ATOM 3094 C CA . SER A 1 406 ? -13.553 -21.611 -13.186 1.00 85.75 406 SER A CA 1
ATOM 3095 C C . SER A 1 406 ? -13.251 -20.977 -14.533 1.00 85.75 406 SER A C 1
ATOM 3097 O O . SER A 1 406 ? -13.179 -19.755 -14.678 1.00 85.75 406 SER A O 1
ATOM 3099 N N . ARG A 1 407 ? -13.071 -21.832 -15.534 1.00 83.81 407 ARG A N 1
ATOM 3100 C CA . ARG A 1 407 ? -12.986 -21.461 -16.940 1.00 83.81 407 ARG A CA 1
ATOM 3101 C C . ARG A 1 407 ? -14.137 -22.120 -17.675 1.00 83.81 407 ARG A C 1
ATOM 3103 O O . ARG A 1 407 ? -14.365 -23.312 -17.515 1.00 83.81 407 ARG A O 1
ATOM 3110 N N . ILE A 1 408 ? -14.845 -21.337 -18.479 1.00 81.00 408 ILE A N 1
ATOM 3111 C CA . ILE A 1 408 ? -15.923 -21.838 -19.328 1.00 81.00 408 ILE A CA 1
ATOM 3112 C C . ILE A 1 408 ? -15.341 -22.241 -20.672 1.00 81.00 408 ILE A C 1
ATOM 3114 O O . ILE A 1 408 ? -14.643 -21.452 -21.315 1.00 81.00 408 ILE A O 1
ATOM 3118 N N . GLU A 1 409 ? -15.695 -23.438 -21.120 1.00 81.62 409 GLU A N 1
ATOM 3119 C CA . GLU A 1 409 ? -15.320 -23.957 -22.426 1.00 81.62 409 GLU A CA 1
ATOM 3120 C C . GLU A 1 409 ? -16.549 -24.440 -23.206 1.00 81.62 409 GLU A C 1
ATOM 3122 O O . GLU A 1 409 ? -17.594 -24.791 -22.648 1.00 81.62 409 GLU A O 1
ATOM 3127 N N . GLN A 1 410 ? -16.445 -24.395 -24.536 1.00 82.00 410 GLN A N 1
ATOM 3128 C CA . GLN A 1 410 ? -17.530 -24.792 -25.430 1.00 82.00 410 GLN A CA 1
ATOM 3129 C C . GLN A 1 410 ? -17.611 -26.319 -25.512 1.00 82.00 410 GLN A C 1
ATOM 3131 O O . GLN A 1 410 ? -16.609 -26.982 -25.766 1.00 82.00 410 GLN A O 1
ATOM 3136 N N . GLY A 1 411 ? -18.815 -26.863 -25.354 1.00 83.19 411 GLY A N 1
ATOM 3137 C CA . GLY A 1 411 ? -19.099 -28.298 -25.346 1.00 83.19 411 GLY A CA 1
ATOM 3138 C C . GLY A 1 411 ? -20.062 -28.654 -24.209 1.00 83.19 411 GLY A C 1
ATOM 3139 O O . GLY A 1 411 ? -20.023 -27.980 -23.182 1.00 83.19 411 GLY A O 1
ATOM 3140 N N . PRO A 1 412 ? -20.942 -29.659 -24.373 1.00 86.31 412 PRO A N 1
ATOM 3141 C CA . PRO A 1 412 ? -21.869 -30.065 -23.318 1.00 86.31 412 PRO A CA 1
ATOM 3142 C C . PRO A 1 412 ? -21.108 -30.533 -22.075 1.00 86.31 412 PRO A C 1
ATOM 3144 O O . PRO A 1 412 ? -20.067 -31.177 -22.189 1.00 86.31 412 PRO A O 1
ATOM 3147 N N . SER A 1 413 ? -21.644 -30.249 -20.890 1.00 86.31 413 SER A N 1
ATOM 3148 C CA . SER A 1 413 ? -21.092 -30.792 -19.652 1.00 86.31 413 SER A CA 1
ATOM 3149 C C . SER A 1 413 ? -21.332 -32.298 -19.567 1.00 86.31 413 SER A C 1
ATOM 3151 O O . SER A 1 413 ? -22.465 -32.766 -19.671 1.00 86.31 413 SER A O 1
ATOM 3153 N N . GLU A 1 414 ? -20.263 -33.064 -19.341 1.00 88.19 414 GLU A N 1
ATOM 3154 C CA . GLU A 1 414 ? -20.362 -34.493 -19.014 1.00 88.19 414 GLU A CA 1
ATOM 3155 C C . GLU A 1 414 ? -20.919 -34.705 -17.596 1.00 88.19 414 GLU A C 1
ATOM 3157 O O . GLU A 1 414 ? -21.510 -35.743 -17.287 1.00 88.19 414 GLU A O 1
ATOM 3162 N N . LYS A 1 415 ? -20.777 -33.699 -16.720 1.00 84.00 415 LYS A N 1
ATOM 3163 C CA . LYS A 1 415 ? -21.349 -33.725 -15.373 1.00 84.00 415 LYS A CA 1
ATOM 3164 C C . LYS A 1 415 ? -22.865 -33.559 -15.453 1.00 84.00 415 LYS A C 1
ATOM 3166 O O . LYS A 1 415 ? -23.369 -32.603 -16.035 1.00 84.00 415 LYS A O 1
ATOM 3171 N N . TYR A 1 416 ? -23.589 -34.472 -14.806 1.00 85.81 416 TYR A N 1
ATOM 3172 C CA . TYR A 1 416 ? -25.057 -34.495 -14.778 1.00 85.81 416 TYR A CA 1
ATOM 3173 C C . TYR A 1 416 ? -25.704 -34.582 -16.170 1.00 85.81 416 TYR A C 1
ATOM 3175 O O . TYR A 1 416 ? -26.825 -34.112 -16.328 1.00 85.81 416 TYR A O 1
ATOM 3183 N N . ALA A 1 417 ? -25.037 -35.187 -17.161 1.00 84.00 417 ALA A N 1
ATOM 3184 C CA . ALA A 1 417 ? -25.469 -35.197 -18.564 1.00 84.00 417 ALA A CA 1
ATOM 3185 C C . ALA A 1 417 ? -26.947 -35.593 -18.781 1.00 84.00 417 ALA A C 1
ATOM 3187 O O . ALA A 1 417 ? -27.625 -34.990 -19.608 1.00 84.00 417 ALA A O 1
ATOM 3188 N N . ASP A 1 418 ? -27.478 -36.539 -17.997 1.00 85.19 418 ASP A N 1
ATOM 3189 C CA . ASP A 1 418 ? -28.878 -36.987 -18.105 1.00 85.19 418 ASP A CA 1
ATOM 3190 C C . ASP A 1 418 ? -29.903 -35.976 -17.547 1.00 85.19 418 ASP A C 1
ATOM 3192 O O . ASP A 1 418 ? -31.093 -36.058 -17.847 1.00 85.19 418 ASP A O 1
ATOM 3196 N N . GLN A 1 419 ? -29.460 -35.038 -16.705 1.00 89.44 419 GLN A N 1
ATOM 3197 C CA . GLN A 1 419 ? -30.293 -34.063 -15.984 1.00 89.44 419 GLN A CA 1
ATOM 3198 C C . GLN A 1 419 ? -29.985 -32.612 -16.385 1.00 89.44 419 GLN A C 1
ATOM 3200 O O . GLN A 1 419 ? -30.716 -31.707 -15.980 1.00 89.44 419 GLN A O 1
ATOM 3205 N N . ILE A 1 420 ? -28.905 -32.368 -17.136 1.00 91.19 420 ILE A N 1
ATOM 3206 C CA . ILE A 1 420 ? -28.410 -31.026 -17.434 1.00 91.19 420 ILE A CA 1
ATOM 3207 C C . ILE A 1 420 ? -29.357 -30.288 -18.391 1.00 91.19 420 ILE A C 1
ATOM 3209 O O . ILE A 1 420 ? -29.738 -30.775 -19.459 1.00 91.19 420 ILE A O 1
ATOM 3213 N N . GLN A 1 421 ? -29.739 -29.079 -18.000 1.00 90.38 421 GLN A N 1
ATOM 3214 C CA . GLN A 1 421 ? -30.605 -28.185 -18.756 1.00 90.38 421 GLN A CA 1
ATOM 3215 C C . GLN A 1 421 ? -29.877 -26.876 -19.071 1.00 90.38 421 GLN A C 1
ATOM 3217 O O . GLN A 1 421 ? -28.853 -26.529 -18.468 1.00 90.38 421 GLN A O 1
ATOM 3222 N N . GLY A 1 422 ? -30.406 -26.141 -20.049 1.00 87.62 422 GLY A N 1
ATOM 3223 C CA . GLY A 1 422 ? -29.969 -24.777 -20.317 1.00 87.62 422 GLY A CA 1
ATOM 3224 C C . GLY A 1 422 ? -28.506 -24.667 -20.754 1.00 87.62 422 GLY A C 1
ATOM 3225 O O . GLY A 1 422 ? -28.055 -25.399 -21.637 1.00 87.62 422 GLY A O 1
ATOM 3226 N N . ASN A 1 423 ? -27.745 -23.754 -20.141 1.00 85.62 423 ASN A N 1
ATOM 3227 C CA . ASN A 1 423 ? -26.351 -23.492 -20.533 1.00 85.62 423 ASN A CA 1
ATOM 3228 C C . ASN A 1 423 ? -25.447 -24.731 -20.466 1.00 85.62 423 ASN A C 1
ATOM 3230 O O . ASN A 1 423 ? -24.560 -24.870 -21.308 1.00 85.62 423 ASN A O 1
ATOM 3234 N N . GLY A 1 424 ? -25.696 -25.661 -19.541 1.00 84.81 424 GLY A N 1
ATOM 3235 C CA . GLY A 1 424 ? -24.880 -26.870 -19.398 1.00 84.81 424 GLY A CA 1
ATOM 3236 C C . GLY A 1 424 ? -24.961 -27.838 -20.590 1.00 84.81 424 GLY A C 1
ATOM 3237 O O . GLY A 1 424 ? -24.112 -28.711 -20.730 1.00 84.81 424 GLY A O 1
ATOM 3238 N N . GLN A 1 425 ? -25.934 -27.666 -21.494 1.00 88.25 425 GLN A N 1
ATOM 3239 C CA . GLN A 1 425 ? -26.046 -28.452 -22.733 1.00 88.25 425 GLN A CA 1
ATOM 3240 C C . GLN A 1 425 ? -25.095 -27.976 -23.841 1.00 88.25 425 GLN A C 1
ATOM 3242 O O . GLN A 1 425 ? -24.886 -28.679 -24.827 1.00 88.25 425 GLN A O 1
ATOM 3247 N N . ARG A 1 426 ? -24.548 -26.762 -23.719 1.00 84.62 426 ARG A N 1
ATOM 3248 C CA . ARG A 1 426 ? -23.656 -26.148 -24.720 1.00 84.62 426 ARG A CA 1
ATOM 3249 C C . ARG A 1 426 ? -22.282 -25.800 -24.160 1.00 84.62 426 ARG A C 1
ATOM 3251 O O . ARG A 1 426 ? -21.356 -25.597 -24.946 1.00 84.62 426 ARG A O 1
ATOM 3258 N N . TRP A 1 427 ? -22.174 -25.721 -22.839 1.00 86.56 427 TRP A N 1
ATOM 3259 C CA . TRP A 1 427 ? -20.995 -25.264 -22.122 1.00 86.56 427 TRP A CA 1
ATOM 3260 C C . TRP A 1 427 ? -20.682 -26.192 -20.958 1.00 86.56 427 TRP A C 1
ATOM 3262 O O . TRP A 1 427 ? -21.583 -26.725 -20.308 1.00 86.56 427 TRP A O 1
ATOM 3272 N N . HIS A 1 428 ? -19.397 -26.310 -20.662 1.00 88.00 428 HIS A N 1
ATOM 3273 C CA . HIS A 1 428 ? -18.901 -26.933 -19.448 1.00 88.00 428 HIS A CA 1
ATOM 3274 C C . HIS A 1 428 ? -17.922 -25.988 -18.761 1.00 88.00 428 HIS A C 1
ATOM 3276 O O . HIS A 1 428 ? -17.506 -24.968 -19.320 1.00 88.00 428 HIS A O 1
ATOM 3282 N N . VAL A 1 429 ? -17.610 -26.310 -17.512 1.00 88.38 429 VAL A N 1
ATOM 3283 C CA . VAL A 1 429 ? -16.693 -25.527 -16.691 1.00 88.38 429 VAL A CA 1
ATOM 3284 C C . VAL A 1 429 ? -15.600 -26.411 -16.135 1.00 88.38 429 VAL A C 1
ATOM 3286 O O . VAL A 1 429 ? -15.885 -27.445 -15.527 1.00 88.38 429 VAL A O 1
ATOM 3289 N N . ASP A 1 430 ? -14.374 -25.936 -16.293 1.00 86.06 430 ASP A N 1
ATOM 3290 C CA . ASP A 1 430 ? -13.190 -26.505 -15.676 1.00 86.06 430 ASP A CA 1
ATOM 3291 C C . ASP A 1 430 ? -12.814 -25.692 -14.443 1.00 86.06 430 ASP A C 1
ATOM 3293 O O . ASP A 1 430 ? -12.848 -24.457 -14.448 1.00 86.06 430 ASP A O 1
ATOM 3297 N N . GLU A 1 431 ? -12.451 -26.385 -13.369 1.00 86.25 431 GLU A N 1
ATOM 3298 C CA . GLU A 1 431 ? -11.973 -25.738 -12.155 1.00 86.25 431 GLU A CA 1
ATOM 3299 C C . GLU A 1 431 ? -10.609 -25.086 -12.410 1.00 86.25 431 GLU A C 1
ATOM 3301 O O . GLU A 1 431 ? -9.657 -25.718 -12.873 1.00 86.25 431 GLU A O 1
ATOM 3306 N N . MET A 1 432 ? -10.506 -23.804 -12.072 1.00 82.56 432 MET A N 1
ATOM 3307 C CA . MET A 1 432 ? -9.261 -23.051 -12.138 1.00 82.56 432 MET A CA 1
ATOM 3308 C C . MET A 1 432 ? -8.729 -22.822 -10.728 1.00 82.56 432 MET A C 1
ATOM 3310 O O . MET A 1 432 ? -9.474 -22.712 -9.757 1.00 82.56 432 MET A O 1
ATOM 3314 N N . LYS A 1 433 ? -7.407 -22.700 -10.601 1.00 76.50 433 LYS A N 1
ATOM 3315 C CA . LYS A 1 433 ? -6.794 -22.291 -9.330 1.00 76.50 433 LYS A CA 1
ATOM 3316 C C . LYS A 1 433 ? -7.187 -20.848 -9.019 1.00 76.50 433 LYS A C 1
ATOM 3318 O O . LYS A 1 433 ? -7.223 -20.024 -9.930 1.00 76.50 433 LYS A O 1
ATOM 3323 N N . ALA A 1 434 ? -7.440 -20.550 -7.748 1.00 71.88 434 ALA A N 1
ATOM 3324 C CA . ALA A 1 434 ? -7.684 -19.183 -7.297 1.00 71.88 434 ALA A CA 1
ATOM 3325 C C . ALA A 1 434 ? -6.516 -18.256 -7.678 1.00 71.88 434 ALA A C 1
ATOM 3327 O O . ALA A 1 434 ? -5.351 -18.675 -7.720 1.00 71.88 434 ALA A O 1
ATOM 3328 N N . ALA A 1 435 ? -6.834 -17.001 -7.973 1.00 69.25 435 ALA A N 1
ATOM 3329 C CA . ALA A 1 435 ? -5.860 -15.968 -8.261 1.00 69.25 435 ALA A CA 1
ATOM 3330 C C . ALA A 1 435 ? -4.944 -15.753 -7.046 1.00 69.25 435 ALA A C 1
ATOM 3332 O O . ALA A 1 435 ? -5.395 -15.666 -5.903 1.00 69.25 435 ALA A O 1
ATOM 3333 N N . SER A 1 436 ? -3.631 -15.646 -7.283 1.00 69.00 436 SER A N 1
ATOM 3334 C CA . SER A 1 436 ? -2.702 -15.367 -6.185 1.00 69.00 436 SER A CA 1
ATOM 3335 C C . SER A 1 436 ? -2.756 -13.894 -5.792 1.00 69.00 436 SER A C 1
ATOM 3337 O O . SER A 1 436 ? -2.693 -13.005 -6.650 1.00 69.00 436 SER A O 1
ATOM 3339 N N . GLY A 1 437 ? -2.757 -13.626 -4.484 1.00 57.34 437 GLY A N 1
ATOM 3340 C CA . GLY A 1 437 ? -2.688 -12.267 -3.942 1.00 57.34 437 GLY A CA 1
ATOM 3341 C C . GLY A 1 437 ? -1.366 -11.535 -4.228 1.00 57.34 437 GLY A C 1
ATOM 3342 O O . GLY A 1 437 ? -1.245 -10.355 -3.919 1.00 57.34 437 GLY A O 1
ATOM 3343 N N . VAL A 1 438 ? -0.367 -12.213 -4.811 1.00 52.94 438 VAL A N 1
ATOM 3344 C CA . VAL A 1 438 ? 0.984 -11.671 -5.058 1.00 52.94 438 VAL A CA 1
ATOM 3345 C C . VAL A 1 438 ? 1.172 -11.183 -6.500 1.00 52.94 438 VAL A C 1
ATOM 3347 O O . VAL A 1 438 ? 2.081 -10.393 -6.756 1.00 52.94 438 VAL A O 1
ATOM 3350 N N . LYS A 1 439 ? 0.372 -11.668 -7.462 1.00 47.81 439 LYS A N 1
ATOM 3351 C CA . LYS A 1 439 ? 0.653 -11.465 -8.897 1.00 47.81 439 LYS A CA 1
ATOM 3352 C C . LYS A 1 439 ? -0.526 -11.048 -9.774 1.00 47.81 439 LYS A C 1
ATOM 3354 O O . LYS A 1 439 ? -0.277 -10.793 -10.949 1.00 47.81 439 LYS A O 1
ATOM 3359 N N . SER A 1 440 ? -1.765 -11.009 -9.283 1.00 46.75 440 SER A N 1
ATOM 3360 C CA . SER A 1 440 ? -2.910 -10.898 -10.189 1.00 46.75 440 SER A CA 1
ATOM 3361 C C . SER A 1 440 ? -3.833 -9.713 -9.931 1.00 46.75 440 SER A C 1
ATOM 3363 O O . SER A 1 440 ? -4.393 -9.586 -8.850 1.00 46.75 440 SER A O 1
ATOM 3365 N N . ASP A 1 441 ? -4.055 -8.930 -10.989 1.00 51.22 441 ASP A N 1
ATOM 3366 C CA . ASP A 1 441 ? -5.227 -8.060 -11.161 1.00 51.22 441 ASP A CA 1
ATOM 3367 C C . ASP A 1 441 ? -6.455 -8.858 -11.667 1.00 51.22 441 ASP A C 1
ATOM 3369 O O . ASP A 1 441 ? -7.479 -8.270 -12.012 1.00 51.22 441 ASP A O 1
ATOM 3373 N N . SER A 1 442 ? -6.360 -10.195 -11.774 1.00 58.00 442 SER A N 1
ATOM 3374 C CA . SER A 1 442 ? -7.479 -11.038 -12.208 1.00 58.00 442 SER A CA 1
ATOM 3375 C C . SER A 1 442 ? -8.466 -11.298 -11.071 1.00 58.00 442 SER A C 1
ATOM 3377 O O . SER A 1 442 ? -8.087 -11.455 -9.910 1.00 58.00 442 SER A O 1
ATOM 3379 N N . VAL A 1 443 ? -9.747 -11.323 -11.427 1.00 65.12 443 VAL A N 1
ATOM 3380 C CA . VAL A 1 443 ? -10.853 -11.652 -10.527 1.00 65.12 443 VAL A CA 1
ATOM 3381 C C . VAL A 1 443 ? -11.174 -13.133 -10.700 1.00 65.12 443 VAL A C 1
ATOM 3383 O O . VAL A 1 443 ? -11.296 -13.597 -11.833 1.00 65.12 443 VAL A O 1
ATOM 3386 N N . ASP A 1 444 ? -11.315 -13.860 -9.592 1.00 76.12 444 ASP A N 1
ATOM 3387 C CA . ASP A 1 444 ? -11.799 -15.242 -9.613 1.00 76.12 444 ASP A CA 1
ATOM 3388 C C . ASP A 1 444 ? -13.250 -15.283 -10.100 1.00 76.12 444 ASP A C 1
ATOM 3390 O O . ASP A 1 444 ? -14.118 -14.594 -9.559 1.00 76.12 444 ASP A O 1
ATOM 3394 N N . LEU A 1 445 ? -13.522 -16.107 -11.112 1.00 79.50 445 LEU A N 1
ATOM 3395 C CA . LEU A 1 445 ? -14.847 -16.234 -11.709 1.00 79.50 445 LEU A CA 1
ATOM 3396 C C . LEU A 1 445 ? -15.452 -17.579 -11.344 1.00 79.50 445 LEU A C 1
ATOM 3398 O O . LEU A 1 445 ? -15.042 -18.627 -11.846 1.00 79.50 445 LEU A O 1
ATOM 3402 N N . ALA A 1 446 ? -16.447 -17.553 -10.463 1.00 87.94 446 ALA A N 1
ATOM 3403 C CA . ALA A 1 446 ? -17.078 -18.772 -9.986 1.00 87.94 446 ALA A CA 1
ATOM 3404 C C . ALA A 1 446 ? -18.087 -19.340 -10.990 1.00 87.94 446 ALA A C 1
ATOM 3406 O O . ALA A 1 446 ? -18.713 -18.612 -11.771 1.00 87.94 446 ALA A O 1
ATOM 3407 N N . ALA A 1 447 ? -18.305 -20.645 -10.876 1.00 89.69 447 ALA A N 1
ATOM 3408 C CA . ALA A 1 447 ? -19.406 -21.357 -11.501 1.00 89.69 447 ALA A CA 1
ATOM 3409 C C . ALA A 1 447 ? -20.126 -22.221 -10.465 1.00 89.69 447 ALA A C 1
ATOM 3411 O O . ALA A 1 447 ? -19.546 -22.633 -9.460 1.00 89.69 447 ALA A O 1
ATOM 3412 N N . VAL A 1 448 ? -21.407 -22.482 -10.697 1.00 91.31 448 VAL A N 1
ATOM 3413 C CA . VAL A 1 448 ? -22.231 -23.301 -9.815 1.00 91.31 448 VAL A CA 1
ATOM 3414 C C . VAL A 1 448 ? -23.174 -24.179 -10.628 1.00 91.31 448 VAL A C 1
ATOM 3416 O O . VAL A 1 448 ? -23.801 -23.720 -11.583 1.00 91.31 448 VAL A O 1
ATOM 3419 N N . TYR A 1 449 ? -23.274 -25.443 -10.227 1.00 91.75 449 TYR A N 1
ATOM 3420 C CA . TYR A 1 449 ? -24.294 -26.375 -10.687 1.00 91.75 449 TYR A CA 1
ATOM 3421 C C . TYR A 1 449 ? -25.420 -26.419 -9.664 1.00 91.75 449 TYR A C 1
ATOM 3423 O O . TYR A 1 449 ? -25.205 -26.733 -8.490 1.00 91.75 449 TYR A O 1
ATOM 3431 N N . VAL A 1 450 ? -26.628 -26.104 -10.117 1.00 93.06 450 VAL A N 1
ATOM 3432 C CA . VAL A 1 450 ? -27.807 -25.993 -9.263 1.00 93.06 450 VAL A CA 1
ATOM 3433 C C . VAL A 1 450 ? -28.880 -26.951 -9.748 1.00 93.06 450 VAL A C 1
ATOM 3435 O O . VAL A 1 450 ? -29.295 -26.869 -10.900 1.00 93.06 450 VAL A O 1
ATOM 3438 N N . ARG A 1 451 ? -29.353 -27.841 -8.875 1.00 93.00 451 ARG A N 1
ATOM 3439 C CA . ARG A 1 451 ? -30.518 -28.687 -9.140 1.00 93.00 451 ARG A CA 1
ATOM 3440 C C . ARG A 1 451 ? -31.769 -28.009 -8.604 1.00 93.00 451 ARG A C 1
ATOM 3442 O O . ARG A 1 451 ? -31.782 -27.530 -7.470 1.00 93.00 451 ARG A O 1
ATOM 3449 N N . ILE A 1 452 ? -32.821 -27.997 -9.411 1.00 92.75 452 ILE A N 1
ATOM 3450 C CA . ILE A 1 452 ? -34.109 -27.416 -9.037 1.00 92.75 452 ILE A CA 1
ATOM 3451 C C . ILE A 1 452 ? -35.119 -28.549 -8.874 1.00 92.75 452 ILE A C 1
ATOM 3453 O O . ILE A 1 452 ? -35.256 -29.395 -9.756 1.00 92.75 452 ILE A O 1
ATOM 3457 N N . LYS A 1 453 ? -35.831 -28.568 -7.747 1.00 91.75 453 LYS A N 1
ATOM 3458 C CA . LYS A 1 453 ? -36.912 -29.525 -7.479 1.00 91.75 453 LYS A CA 1
ATOM 3459 C C . LYS A 1 453 ? -38.184 -28.788 -7.112 1.00 91.75 453 LYS A C 1
ATOM 3461 O O . LYS A 1 453 ? -38.115 -27.827 -6.357 1.00 91.75 453 LYS A O 1
ATOM 3466 N N . ASP A 1 454 ? -39.335 -29.236 -7.588 1.00 89.38 454 ASP A N 1
ATOM 3467 C CA . ASP A 1 454 ? -40.605 -28.654 -7.144 1.00 89.38 454 ASP A CA 1
ATOM 3468 C C . ASP A 1 454 ? -40.979 -29.085 -5.706 1.00 89.38 454 ASP A C 1
ATOM 3470 O O . ASP A 1 454 ? -40.316 -29.912 -5.062 1.00 89.38 454 ASP A O 1
ATOM 3474 N N . ASP A 1 455 ? -42.063 -28.514 -5.177 1.00 85.44 455 ASP A N 1
ATOM 3475 C CA . ASP A 1 455 ? -42.605 -28.876 -3.859 1.00 85.44 455 ASP A CA 1
ATOM 3476 C C . ASP A 1 455 ? -43.054 -30.350 -3.760 1.00 85.44 455 ASP A C 1
ATOM 3478 O O . ASP A 1 455 ? -43.168 -30.888 -2.658 1.00 85.44 455 ASP A O 1
ATOM 3482 N N . GLN A 1 456 ? -43.274 -31.027 -4.894 1.00 83.31 456 GLN A N 1
ATOM 3483 C CA . GLN A 1 456 ? -43.616 -32.452 -4.979 1.00 83.31 456 GLN A CA 1
ATOM 3484 C C . GLN A 1 456 ? -42.377 -33.356 -5.127 1.00 83.31 456 GLN A C 1
ATOM 3486 O O . GLN A 1 456 ? -42.519 -34.561 -5.333 1.00 83.31 456 GLN A O 1
ATOM 3491 N N . ASP A 1 457 ? -41.171 -32.793 -4.982 1.00 83.94 457 ASP A N 1
ATOM 3492 C CA . ASP A 1 457 ? -39.873 -33.465 -5.132 1.00 83.94 457 ASP A CA 1
ATOM 3493 C C . ASP A 1 457 ? -39.561 -33.952 -6.559 1.00 83.94 457 ASP A C 1
ATOM 3495 O O . ASP A 1 457 ? -38.648 -34.754 -6.767 1.00 83.94 457 ASP A O 1
ATOM 3499 N N . LYS A 1 458 ? -40.279 -33.445 -7.565 1.00 88.06 458 LYS A N 1
ATOM 3500 C CA . LYS A 1 458 ? -39.974 -33.699 -8.973 1.00 88.06 458 LYS A CA 1
ATOM 3501 C C . LYS A 1 458 ? -38.732 -32.910 -9.379 1.00 88.06 458 LYS A C 1
ATOM 3503 O O . LYS A 1 458 ? -38.669 -31.695 -9.193 1.00 88.06 458 LYS A O 1
ATOM 3508 N N . ASP A 1 459 ? -37.767 -33.603 -9.975 1.00 89.94 459 ASP A N 1
ATOM 3509 C CA . ASP A 1 459 ? -36.546 -32.999 -10.513 1.00 89.94 459 ASP A CA 1
ATOM 3510 C C . ASP A 1 459 ? -36.848 -32.230 -11.811 1.00 89.94 459 ASP A C 1
ATOM 3512 O O . ASP A 1 459 ? -37.405 -32.783 -12.764 1.00 89.94 459 ASP A O 1
ATOM 3516 N N . LEU A 1 460 ? -36.509 -30.942 -11.822 1.00 89.81 460 LEU A N 1
ATOM 3517 C CA . LEU A 1 460 ? -36.672 -30.031 -12.956 1.00 89.81 460 LEU A CA 1
ATOM 3518 C C . LEU A 1 460 ? -35.365 -29.841 -13.742 1.00 89.81 460 LEU A C 1
ATOM 3520 O O . LEU A 1 460 ? -35.345 -29.111 -14.736 1.00 89.81 460 LEU A O 1
ATOM 3524 N N . GLY A 1 461 ? -34.289 -30.506 -13.317 1.00 92.31 461 GLY A N 1
ATOM 3525 C CA . GLY A 1 461 ? -32.992 -30.521 -13.976 1.00 92.31 461 GLY A CA 1
ATOM 3526 C C . GLY A 1 461 ? -31.901 -29.761 -13.224 1.00 92.31 461 GLY A C 1
ATOM 3527 O O . GLY A 1 461 ? -32.132 -29.063 -12.231 1.00 92.31 461 GLY A O 1
ATOM 3528 N N . VAL A 1 462 ? -30.679 -29.914 -13.736 1.00 92.94 462 VAL A N 1
ATOM 3529 C CA . VAL A 1 462 ? -29.468 -29.248 -13.249 1.00 92.94 462 VAL A CA 1
ATOM 3530 C C . VAL A 1 462 ? -29.092 -28.117 -14.201 1.00 92.94 462 VAL A C 1
ATOM 3532 O O . VAL A 1 462 ? -28.963 -28.328 -15.403 1.00 92.94 462 VAL A O 1
ATOM 3535 N N . TYR A 1 463 ? -28.872 -26.923 -13.663 1.00 92.44 463 TYR A N 1
ATOM 3536 C CA . TYR A 1 463 ? -28.519 -25.723 -14.413 1.00 92.44 463 TYR A CA 1
ATOM 3537 C C . TYR A 1 463 ? -27.087 -25.302 -14.083 1.00 92.44 463 TYR A C 1
ATOM 3539 O O . TYR A 1 463 ? -26.702 -25.238 -12.914 1.00 92.44 463 TYR A O 1
ATOM 3547 N N . LEU A 1 464 ? -26.305 -25.005 -15.123 1.00 90.62 464 LEU A N 1
ATOM 3548 C CA . LEU A 1 464 ? -24.969 -24.424 -15.003 1.00 90.62 464 LEU A CA 1
ATOM 3549 C C . LEU A 1 464 ? -25.067 -22.897 -15.029 1.00 90.62 464 LEU A C 1
ATOM 3551 O O . LEU A 1 464 ? -25.529 -22.314 -16.013 1.00 90.62 464 LEU A O 1
ATOM 3555 N N . LEU A 1 465 ? -24.585 -22.261 -13.966 1.00 89.12 465 LEU A N 1
ATOM 3556 C CA . LEU A 1 465 ? -24.519 -20.811 -13.820 1.00 89.12 465 LEU A CA 1
ATOM 3557 C C . LEU A 1 465 ? -23.069 -20.378 -13.621 1.00 89.12 465 LEU A C 1
ATOM 3559 O O . LEU A 1 465 ? -22.288 -21.066 -12.967 1.00 89.12 465 LEU A O 1
ATOM 3563 N N . SER A 1 466 ? -22.709 -19.211 -14.143 1.00 86.38 466 SER A N 1
ATOM 3564 C CA . SER A 1 466 ? -21.405 -18.594 -13.908 1.00 86.38 466 SER A CA 1
ATOM 3565 C C . SER A 1 466 ? -21.563 -17.086 -13.765 1.00 86.38 466 SER A C 1
ATOM 3567 O O . SER A 1 466 ? -22.507 -16.508 -14.295 1.00 86.38 466 SER A O 1
ATOM 3569 N N . GLN A 1 467 ? -20.631 -16.447 -13.057 1.00 74.25 467 GLN A N 1
ATOM 3570 C CA . GLN A 1 467 ? -20.555 -14.984 -12.960 1.00 74.25 467 GLN A CA 1
ATOM 3571 C C . GLN A 1 467 ? -20.167 -14.310 -14.282 1.00 74.25 467 GLN A C 1
ATOM 3573 O O . GLN A 1 467 ? -20.123 -13.081 -14.353 1.00 74.25 467 GLN A O 1
ATOM 3578 N N . SER A 1 468 ? -19.787 -15.094 -15.295 1.00 57.19 468 SER A N 1
ATOM 3579 C CA . SER A 1 468 ? -19.223 -14.603 -16.546 1.00 57.19 468 SER A CA 1
ATOM 3580 C C . SER A 1 468 ? -20.253 -13.828 -17.369 1.00 57.19 468 SER A C 1
ATOM 3582 O O . SER A 1 468 ? -20.864 -14.348 -18.296 1.00 57.19 468 SER A O 1
ATOM 3584 N N . GLN A 1 469 ? -20.404 -12.547 -17.072 1.00 51.12 469 GLN A N 1
ATOM 3585 C CA . GLN A 1 469 ? -21.128 -11.626 -17.938 1.00 51.12 469 GLN A CA 1
ATOM 3586 C C . GLN A 1 469 ? -20.317 -11.213 -19.172 1.00 51.12 469 GLN A C 1
ATOM 3588 O O . GLN A 1 469 ? -20.886 -10.731 -20.141 1.00 51.12 469 GLN A O 1
ATOM 3593 N N . LEU A 1 470 ? -18.994 -11.421 -19.177 1.00 47.28 470 LEU A N 1
ATOM 3594 C CA . LEU A 1 470 ? -18.131 -10.998 -20.279 1.00 47.28 470 LEU A CA 1
ATOM 3595 C C . LEU A 1 470 ? -16.984 -11.980 -20.523 1.00 47.28 470 LEU A C 1
ATOM 3597 O O . LEU A 1 470 ? -15.903 -11.839 -19.958 1.00 47.28 470 LEU A O 1
ATOM 3601 N N . PHE A 1 471 ? -17.186 -12.919 -21.445 1.00 45.84 471 PHE A N 1
ATOM 3602 C CA . PHE A 1 471 ? -16.090 -13.411 -22.277 1.00 45.84 471 PHE A CA 1
ATOM 3603 C C . PHE A 1 471 ? -16.541 -13.502 -23.729 1.00 45.84 471 PHE A C 1
ATOM 3605 O O . PHE A 1 471 ? -17.326 -14.362 -24.118 1.00 45.84 471 PHE A O 1
ATOM 3612 N N . MET A 1 472 ? -15.988 -12.605 -24.538 1.00 43.97 472 MET A N 1
ATOM 3613 C CA . MET A 1 472 ? -16.045 -12.651 -25.990 1.00 43.97 472 MET A CA 1
ATOM 3614 C C . MET A 1 472 ? -15.040 -13.686 -26.501 1.00 43.97 472 MET A C 1
ATOM 3616 O O . MET A 1 472 ? -13.829 -13.460 -26.456 1.00 43.97 472 MET A O 1
ATOM 3620 N N . ARG A 1 473 ? -15.526 -14.803 -27.049 1.00 37.34 473 ARG A N 1
ATOM 3621 C CA . ARG A 1 473 ? -14.744 -15.653 -27.959 1.00 37.34 473 ARG A CA 1
ATOM 3622 C C . ARG A 1 473 ? -15.405 -15.597 -29.333 1.00 37.34 473 ARG A C 1
ATOM 3624 O O . ARG A 1 473 ? -16.456 -16.186 -29.540 1.00 37.34 473 ARG A O 1
ATOM 3631 N N . GLY A 1 474 ? -14.790 -14.873 -30.269 1.00 39.50 474 GLY A N 1
ATOM 3632 C CA . GLY A 1 474 ? -15.246 -14.822 -31.664 1.00 39.50 474 GLY A CA 1
ATOM 3633 C C . GLY A 1 474 ? -16.364 -13.819 -31.987 1.00 39.50 474 GLY A C 1
ATOM 3634 O O . GLY A 1 474 ? -17.034 -14.004 -32.995 1.00 39.50 474 GLY A O 1
ATOM 3635 N N . GLY A 1 475 ? -16.562 -12.768 -31.181 1.00 38.28 475 GLY A N 1
ATOM 3636 C CA . GLY A 1 475 ? -17.471 -11.663 -31.527 1.00 38.28 475 GLY A CA 1
ATOM 3637 C C . GLY A 1 475 ? -18.966 -11.939 -31.317 1.00 38.28 475 GLY A C 1
ATOM 3638 O O . GLY A 1 475 ? -19.789 -11.231 -31.890 1.00 38.28 475 GLY A O 1
ATOM 3639 N N . ALA A 1 476 ? -19.327 -12.953 -30.524 1.00 36.34 476 ALA A N 1
ATOM 3640 C CA . ALA A 1 476 ? -20.703 -13.196 -30.099 1.00 36.34 476 ALA A CA 1
ATOM 3641 C C . ALA A 1 476 ? -20.853 -12.927 -28.595 1.00 36.34 476 ALA A C 1
ATOM 3643 O O . ALA A 1 476 ? -20.115 -13.487 -27.782 1.00 36.34 476 ALA A O 1
ATOM 3644 N N . GLU A 1 477 ? -21.825 -12.086 -28.244 1.00 38.66 477 GLU A N 1
ATOM 3645 C CA . GLU A 1 477 ? -22.252 -11.843 -26.869 1.00 38.66 477 GLU A CA 1
ATOM 3646 C C . GLU A 1 477 ? -22.918 -13.116 -26.322 1.00 38.66 477 GLU A C 1
ATOM 3648 O O . GLU A 1 477 ? -23.967 -13.553 -26.800 1.00 38.66 477 GLU A O 1
ATOM 3653 N N . LEU A 1 478 ? -22.273 -13.761 -25.350 1.00 49.06 478 LEU A N 1
ATOM 3654 C CA . LEU A 1 478 ? -22.824 -14.908 -24.634 1.00 49.06 478 LEU A CA 1
ATOM 3655 C C . LEU A 1 478 ? -23.378 -14.423 -23.300 1.00 49.06 478 LEU A C 1
ATOM 3657 O O . LEU A 1 478 ? -22.636 -14.274 -22.333 1.00 49.06 478 LEU A O 1
ATOM 3661 N N . SER A 1 479 ? -24.689 -14.195 -23.247 1.00 54.16 479 SER A N 1
ATOM 3662 C CA . SER A 1 479 ? -25.381 -13.927 -21.988 1.00 54.16 479 SER A CA 1
ATOM 3663 C C . SER A 1 479 ? -25.440 -15.218 -21.157 1.00 54.16 479 SER A C 1
ATOM 3665 O O . SER A 1 479 ? -26.215 -16.132 -21.438 1.00 54.16 479 SER A O 1
ATOM 3667 N N . PHE A 1 480 ? -24.595 -15.304 -20.125 1.00 63.22 480 PHE A N 1
ATOM 3668 C CA . PHE A 1 480 ? -24.762 -16.239 -19.000 1.00 63.22 480 PHE A CA 1
ATOM 3669 C C . PHE A 1 480 ? -25.661 -15.640 -17.903 1.00 63.22 480 PHE A C 1
ATOM 3671 O O . PHE A 1 480 ? -25.712 -16.167 -16.793 1.00 63.22 480 PHE A O 1
ATOM 3678 N N . ASP A 1 481 ? -26.354 -14.536 -18.207 1.00 59.53 481 ASP A N 1
ATOM 3679 C CA . ASP A 1 481 ? -26.948 -13.646 -17.210 1.00 59.53 481 ASP A CA 1
ATOM 3680 C C . ASP A 1 481 ? -27.981 -14.336 -16.349 1.00 59.53 481 ASP A C 1
ATOM 3682 O O . ASP A 1 481 ? -27.976 -14.151 -15.140 1.00 59.53 481 ASP A O 1
ATOM 3686 N N . ALA A 1 482 ? -28.851 -15.134 -16.950 1.00 74.88 482 ALA A N 1
ATOM 3687 C CA . ALA A 1 482 ? -29.852 -15.875 -16.216 1.00 74.88 482 ALA A CA 1
ATOM 3688 C C . ALA A 1 482 ? -30.228 -17.161 -16.949 1.00 74.88 482 ALA A C 1
ATOM 3690 O O . ALA A 1 482 ? -30.186 -17.244 -18.177 1.00 74.88 482 ALA A O 1
ATOM 3691 N N . GLN A 1 483 ? -30.611 -18.169 -16.174 1.00 85.12 483 GLN A N 1
ATOM 3692 C CA . GLN A 1 483 ? -31.289 -19.359 -16.666 1.00 85.12 483 GLN A CA 1
ATOM 3693 C C . GLN A 1 483 ? -32.761 -19.267 -16.308 1.00 85.12 483 GLN A C 1
ATOM 3695 O O . GLN A 1 483 ? -33.100 -19.085 -15.141 1.00 85.12 483 GLN A O 1
ATOM 3700 N N . ARG A 1 484 ? -33.619 -19.430 -17.310 1.00 85.25 484 ARG A N 1
ATOM 3701 C CA . ARG A 1 484 ? -35.063 -19.442 -17.116 1.00 85.25 484 ARG A CA 1
ATOM 3702 C C . ARG A 1 484 ? -35.565 -20.863 -16.923 1.00 85.25 484 ARG A C 1
ATOM 3704 O O . ARG A 1 484 ? -35.169 -21.761 -17.667 1.00 85.25 484 ARG A O 1
ATOM 3711 N N . PHE A 1 485 ? -36.474 -21.047 -15.977 1.00 87.12 485 PHE A N 1
ATOM 3712 C CA . PHE A 1 485 ? -37.203 -22.295 -15.776 1.00 87.12 485 PHE A CA 1
ATOM 3713 C C . PHE A 1 485 ? -38.637 -22.002 -15.320 1.00 87.12 485 PHE A C 1
ATOM 3715 O O . PHE A 1 485 ? -38.911 -20.977 -14.695 1.00 87.12 485 PHE A O 1
ATOM 3722 N N . ASP A 1 486 ? -39.558 -22.909 -15.642 1.00 87.50 486 ASP A N 1
ATOM 3723 C CA . ASP A 1 486 ? -40.980 -22.760 -15.328 1.00 87.50 486 ASP A CA 1
ATOM 3724 C C . ASP A 1 486 ? -41.399 -23.757 -14.237 1.00 87.50 486 ASP A C 1
ATOM 3726 O O . ASP A 1 486 ? -41.160 -24.962 -14.356 1.00 87.50 486 ASP A O 1
ATOM 3730 N N . VAL A 1 487 ? -42.067 -23.270 -13.185 1.00 86.94 487 VAL A N 1
ATOM 3731 C CA . VAL A 1 487 ? -42.609 -24.084 -12.080 1.00 86.94 487 VAL A CA 1
ATOM 3732 C C . VAL A 1 487 ? -43.982 -23.570 -11.688 1.00 86.94 487 VAL A C 1
ATOM 3734 O O . VAL A 1 487 ? -44.191 -22.367 -11.584 1.00 86.94 487 VAL A O 1
ATOM 3737 N N . ALA A 1 488 ? -44.935 -24.479 -11.463 1.00 82.50 488 ALA A N 1
ATOM 3738 C CA . ALA A 1 488 ? -46.293 -24.137 -11.025 1.00 82.50 488 ALA A CA 1
ATOM 3739 C C . ALA A 1 488 ? -47.010 -23.086 -11.913 1.00 82.50 488 ALA A C 1
ATOM 3741 O O . ALA A 1 488 ? -47.880 -22.359 -11.444 1.00 82.50 488 ALA A O 1
ATOM 3742 N N . GLY A 1 489 ? -46.668 -23.020 -13.208 1.00 80.31 489 GLY A N 1
ATOM 3743 C CA . GLY A 1 489 ? -47.241 -22.058 -14.160 1.00 80.31 489 GLY A CA 1
ATOM 3744 C C . GLY A 1 489 ? -46.624 -20.654 -14.111 1.00 80.31 489 GLY A C 1
ATOM 3745 O O . GLY A 1 489 ? -47.128 -19.756 -14.783 1.00 80.31 489 GLY A O 1
ATOM 3746 N N . GLN A 1 490 ? -45.543 -20.467 -13.352 1.00 83.06 490 GLN A N 1
ATOM 3747 C CA . GLN A 1 490 ? -44.793 -19.221 -13.236 1.00 83.06 490 GLN A CA 1
ATOM 3748 C C . GLN A 1 490 ? -43.353 -19.404 -13.725 1.00 83.06 490 GLN A C 1
ATOM 3750 O O . GLN A 1 490 ? -42.753 -20.463 -13.534 1.00 83.06 490 GLN A O 1
ATOM 3755 N N . ALA A 1 491 ? -42.818 -18.369 -14.369 1.00 85.25 491 ALA A N 1
ATOM 3756 C CA . ALA A 1 491 ? -41.458 -18.358 -14.885 1.00 85.25 491 ALA A CA 1
ATOM 3757 C C . ALA A 1 491 ? -40.516 -17.655 -13.910 1.00 85.25 491 ALA A C 1
ATOM 3759 O O . ALA A 1 491 ? -40.813 -16.548 -13.455 1.00 85.25 491 ALA A O 1
ATOM 3760 N N . TYR A 1 492 ? -39.377 -18.283 -13.645 1.00 86.19 492 TYR A N 1
ATOM 3761 C CA . TYR A 1 492 ? -38.333 -17.744 -12.788 1.00 86.19 492 TYR A CA 1
ATOM 3762 C C . TYR A 1 492 ? -37.000 -17.718 -13.525 1.00 86.19 492 TYR A C 1
ATOM 3764 O O . TYR A 1 492 ? -36.668 -18.638 -14.275 1.00 86.19 492 TYR A O 1
ATOM 3772 N N . ASP A 1 493 ? -36.220 -16.682 -13.247 1.00 85.62 493 ASP A N 1
ATOM 3773 C CA . ASP A 1 493 ? -34.852 -16.522 -13.715 1.00 85.62 493 ASP A CA 1
ATOM 3774 C C . ASP A 1 493 ? -33.886 -16.727 -12.543 1.00 85.62 493 ASP A C 1
ATOM 3776 O O . ASP A 1 493 ? -34.057 -16.152 -11.464 1.00 85.62 493 ASP A O 1
ATOM 3780 N N . ILE A 1 494 ? -32.854 -17.547 -12.744 1.00 86.88 494 ILE A N 1
ATOM 3781 C CA . ILE A 1 494 ? -31.798 -17.783 -11.758 1.00 86.88 494 ILE A CA 1
ATOM 3782 C C . ILE A 1 494 ? -30.440 -17.328 -12.288 1.00 86.88 494 ILE A C 1
ATOM 3784 O O . ILE A 1 494 ? -30.036 -17.675 -13.398 1.00 86.88 494 ILE A O 1
ATOM 3788 N N . GLN A 1 495 ? -29.729 -16.544 -11.480 1.00 86.69 495 GLN A N 1
ATOM 3789 C CA . GLN A 1 495 ? -28.476 -15.889 -11.851 1.00 86.69 495 GLN A CA 1
ATOM 3790 C C . GLN A 1 495 ? -27.428 -16.051 -10.747 1.00 86.69 495 GLN A C 1
ATOM 3792 O O . GLN A 1 495 ? -27.694 -15.750 -9.584 1.00 86.69 495 GLN A O 1
ATOM 3797 N N . LEU A 1 496 ? -26.200 -16.429 -11.114 1.00 87.19 496 LEU A N 1
ATOM 3798 C CA . LEU A 1 496 ? -25.041 -16.269 -10.236 1.00 87.19 496 LEU A CA 1
ATOM 3799 C C . LEU A 1 496 ? -24.438 -14.877 -10.456 1.00 87.19 496 LEU A C 1
ATOM 3801 O O . LEU A 1 496 ? -24.001 -14.560 -11.558 1.00 87.19 496 LEU A O 1
ATOM 3805 N N . ARG A 1 497 ? -24.390 -14.043 -9.416 1.00 83.31 497 ARG A N 1
ATOM 3806 C CA . ARG A 1 497 ? -23.861 -12.675 -9.521 1.00 83.31 497 ARG A CA 1
ATOM 3807 C C . ARG A 1 497 ? -23.115 -12.235 -8.269 1.00 83.31 497 ARG A C 1
ATOM 3809 O O . ARG A 1 497 ? -23.276 -12.805 -7.190 1.00 83.31 497 ARG A O 1
ATOM 3816 N N . PHE A 1 498 ? -22.337 -11.165 -8.403 1.00 86.00 498 PHE A N 1
ATOM 3817 C CA . PHE A 1 498 ? -21.854 -10.423 -7.243 1.00 86.00 498 PHE A CA 1
ATOM 3818 C C . PHE A 1 498 ? -23.019 -9.800 -6.481 1.00 86.00 498 PHE A C 1
ATOM 3820 O O . PHE A 1 498 ? -23.986 -9.319 -7.082 1.00 86.00 498 PHE A O 1
ATOM 3827 N N . LYS A 1 499 ? -22.890 -9.750 -5.155 1.00 87.12 499 LYS A N 1
ATOM 3828 C CA . LYS A 1 499 ? -23.868 -9.123 -4.270 1.00 87.12 499 LYS A CA 1
ATOM 3829 C C . LYS A 1 499 ? -24.121 -7.681 -4.695 1.00 87.12 499 LYS A C 1
ATOM 3831 O O . LYS A 1 499 ? -23.208 -6.852 -4.650 1.00 87.12 499 LYS A O 1
ATOM 3836 N N . ARG A 1 500 ? -25.365 -7.369 -5.066 1.00 86.69 500 ARG A N 1
ATOM 3837 C CA . ARG A 1 500 ? -25.778 -6.008 -5.434 1.00 86.69 500 ARG A CA 1
ATOM 3838 C C . ARG A 1 500 ? -26.208 -5.224 -4.196 1.00 86.69 500 ARG A C 1
ATOM 3840 O O . ARG A 1 500 ? -26.943 -5.712 -3.345 1.00 86.69 500 ARG A O 1
ATOM 3847 N N . LEU A 1 501 ? -25.757 -3.979 -4.107 1.00 87.00 501 LEU A N 1
ATOM 3848 C CA . LEU A 1 501 ? -26.173 -2.995 -3.117 1.00 87.00 501 LEU A CA 1
ATOM 3849 C C . LEU A 1 501 ? -26.776 -1.806 -3.863 1.00 87.00 501 L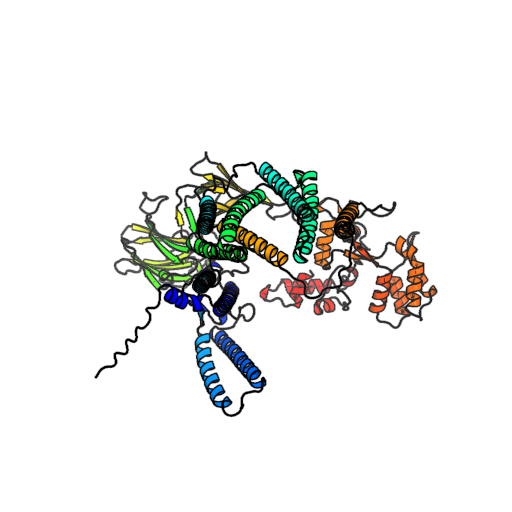EU A C 1
ATOM 3851 O O . LEU A 1 501 ? -26.054 -0.974 -4.418 1.00 87.00 501 LEU A O 1
ATOM 3855 N N . TYR A 1 502 ? -28.106 -1.766 -3.894 1.00 87.56 502 TYR A N 1
ATOM 3856 C CA . TYR A 1 502 ? -28.867 -0.697 -4.532 1.00 87.56 502 TYR A CA 1
ATOM 3857 C C . TYR A 1 502 ? -28.635 0.640 -3.828 1.00 87.56 502 TYR A C 1
ATOM 3859 O O . TYR A 1 502 ? -28.531 0.717 -2.600 1.00 87.56 502 TYR A O 1
ATOM 3867 N N . LYS A 1 503 ? -28.520 1.693 -4.631 1.00 87.94 503 LYS A N 1
ATOM 3868 C CA . LYS A 1 503 ? -28.187 3.048 -4.206 1.00 87.94 503 LYS A CA 1
ATOM 3869 C C . LYS A 1 503 ? -29.420 3.946 -4.286 1.00 87.94 503 LYS A C 1
ATOM 3871 O O . LYS A 1 503 ? -30.300 3.707 -5.107 1.00 87.94 503 LYS A O 1
ATOM 3876 N N . PRO A 1 504 ? -29.492 5.005 -3.462 1.00 87.25 504 PRO A N 1
ATOM 3877 C CA . PRO A 1 504 ? -30.570 5.991 -3.529 1.00 87.25 504 PRO A CA 1
ATOM 3878 C C . PRO A 1 504 ? -30.389 7.001 -4.680 1.00 87.25 504 PRO A C 1
ATOM 3880 O O . PRO A 1 504 ? -31.058 8.030 -4.696 1.00 87.25 504 PRO A O 1
ATOM 3883 N N . TYR A 1 505 ? -29.456 6.745 -5.599 1.00 87.56 505 TYR A N 1
ATOM 3884 C CA . TYR A 1 505 ? -29.136 7.582 -6.748 1.00 87.56 505 TYR A CA 1
ATOM 3885 C C . TYR A 1 505 ? -28.809 6.706 -7.960 1.00 87.56 505 TYR A C 1
ATOM 3887 O O . TYR A 1 505 ? -28.420 5.544 -7.815 1.00 87.56 505 TYR A O 1
ATOM 3895 N N . GLU A 1 506 ? -28.919 7.294 -9.145 1.00 89.50 506 GLU A N 1
ATOM 3896 C CA . GLU A 1 506 ? -28.593 6.652 -10.419 1.00 89.50 506 GLU A CA 1
ATOM 3897 C C . GLU A 1 506 ? -27.376 7.324 -11.051 1.00 89.50 506 GLU A C 1
ATOM 3899 O O . GLU A 1 506 ? -27.252 8.549 -11.013 1.00 89.50 506 GLU A O 1
ATOM 3904 N N . ILE A 1 507 ? -26.479 6.524 -11.627 1.00 90.88 507 ILE A N 1
ATOM 3905 C CA . ILE A 1 507 ? -25.287 6.989 -12.337 1.00 90.88 507 ILE A CA 1
ATOM 3906 C C . ILE A 1 507 ? -25.392 6.559 -13.793 1.00 90.88 507 ILE A C 1
ATOM 3908 O O . ILE A 1 507 ? -25.471 5.365 -14.078 1.00 90.88 507 ILE A O 1
ATOM 3912 N N . LYS A 1 508 ? -25.334 7.527 -14.705 1.00 93.19 508 LYS A N 1
ATOM 3913 C CA . LYS A 1 508 ? -25.204 7.301 -16.146 1.00 93.19 508 LYS A CA 1
ATOM 3914 C C . LYS A 1 508 ? -23.780 7.601 -16.591 1.00 93.19 508 LYS A C 1
ATOM 3916 O O . LYS A 1 508 ? -23.270 8.682 -16.285 1.00 93.19 508 LYS A O 1
ATOM 3921 N N . LEU A 1 509 ? -23.147 6.684 -17.321 1.00 93.31 509 LEU A N 1
ATOM 3922 C CA . LEU A 1 509 ? -21.858 6.959 -17.956 1.00 93.31 509 LEU A CA 1
ATOM 3923 C C . LEU A 1 509 ? -22.098 7.684 -19.283 1.00 93.31 509 LEU A C 1
ATOM 3925 O O . LEU A 1 509 ? -22.699 7.127 -20.198 1.00 93.31 509 LEU A O 1
ATOM 3929 N N . ILE A 1 510 ? -21.662 8.940 -19.368 1.00 93.12 510 ILE A N 1
ATOM 3930 C CA . ILE A 1 510 ? -21.791 9.749 -20.585 1.00 93.12 510 ILE A CA 1
ATOM 3931 C C . ILE A 1 510 ? -20.648 9.430 -21.551 1.00 93.12 510 ILE A C 1
ATOM 3933 O O . ILE A 1 510 ? -20.899 9.279 -22.738 1.00 93.12 510 ILE A O 1
ATOM 3937 N N . ASP A 1 511 ? -19.421 9.366 -21.030 1.00 93.19 511 ASP A N 1
ATOM 3938 C CA . ASP A 1 511 ? -18.183 9.220 -21.807 1.00 93.19 511 ASP A CA 1
ATOM 3939 C C . ASP A 1 511 ? -17.065 8.681 -20.898 1.00 93.19 511 ASP A C 1
ATOM 3941 O O . ASP A 1 511 ? -16.977 9.072 -19.724 1.00 93.19 511 ASP A O 1
ATOM 3945 N N . VAL A 1 512 ? -16.200 7.810 -21.413 1.00 92.38 512 VAL A N 1
ATOM 3946 C CA . VAL A 1 512 ? -14.978 7.359 -20.746 1.00 92.38 512 VAL A CA 1
ATOM 3947 C C . VAL A 1 512 ? -13.783 7.375 -21.695 1.00 92.38 512 VAL A C 1
ATOM 3949 O O . VAL A 1 512 ? -13.567 6.486 -22.497 1.00 92.38 512 VAL A O 1
ATOM 3952 N N . ALA A 1 513 ? -12.868 8.314 -21.481 1.00 89.38 513 ALA A N 1
ATOM 3953 C CA . ALA A 1 513 ? -11.677 8.435 -22.308 1.00 89.38 513 ALA A CA 1
ATOM 3954 C C . ALA A 1 513 ? -10.439 7.791 -21.661 1.00 89.38 513 ALA A C 1
ATOM 3956 O O . ALA A 1 513 ? -10.027 8.160 -20.550 1.00 89.38 513 ALA A O 1
ATOM 3957 N N . LYS A 1 514 ? -9.749 6.926 -22.418 1.00 89.44 514 LYS A N 1
ATOM 3958 C CA . LYS A 1 514 ? -8.342 6.554 -22.183 1.00 89.44 514 LYS A CA 1
ATOM 3959 C C . LYS A 1 514 ? -7.427 7.410 -23.059 1.00 89.44 514 LYS A C 1
ATOM 3961 O O . LYS A 1 514 ? -7.362 7.258 -24.274 1.00 89.44 514 LYS A O 1
ATOM 3966 N N . LYS A 1 515 ? -6.661 8.309 -22.440 1.00 87.06 515 LYS A N 1
ATOM 3967 C CA . LYS A 1 515 ? -5.641 9.108 -23.136 1.00 87.06 515 LYS A CA 1
ATOM 3968 C C . LYS A 1 515 ? -4.296 8.438 -22.982 1.00 87.06 515 LYS A C 1
ATOM 3970 O O . LYS A 1 515 ? -3.747 8.449 -21.881 1.00 87.06 515 LYS A O 1
ATOM 3975 N N . ASP A 1 516 ? -3.736 7.948 -24.074 1.00 85.38 516 ASP A N 1
ATOM 3976 C CA . ASP A 1 516 ? -2.410 7.349 -24.062 1.00 85.38 516 ASP A CA 1
ATOM 3977 C C . ASP A 1 516 ? -1.296 8.393 -24.110 1.00 85.38 516 ASP A C 1
ATOM 3979 O O . ASP A 1 516 ? -1.445 9.551 -24.517 1.00 85.38 516 ASP A O 1
ATOM 3983 N N . TYR A 1 517 ? -0.148 7.972 -23.614 1.00 79.75 517 TYR A N 1
ATOM 3984 C CA . TYR A 1 517 ? 1.095 8.669 -23.819 1.00 79.75 517 TYR A CA 1
ATOM 3985 C C . TYR A 1 517 ? 1.478 8.645 -25.304 1.00 79.75 517 TYR A C 1
ATOM 3987 O O . TYR A 1 517 ? 1.334 7.637 -25.987 1.00 79.75 517 TYR A O 1
ATOM 3995 N N . LEU A 1 518 ? 2.013 9.759 -25.807 1.00 80.31 518 LEU A N 1
ATOM 3996 C CA . LEU A 1 518 ? 2.359 9.865 -27.222 1.00 80.31 518 LEU A CA 1
ATOM 3997 C C . LEU A 1 518 ? 3.359 8.767 -27.631 1.00 80.31 518 LEU A C 1
ATOM 3999 O O . LEU A 1 518 ? 4.413 8.621 -27.005 1.00 80.31 518 LEU A O 1
ATOM 4003 N N . GLY A 1 519 ? 3.022 8.025 -28.689 1.00 76.25 519 GLY A N 1
ATOM 4004 C CA . GLY A 1 519 ? 3.853 6.947 -29.229 1.00 76.25 519 GLY A CA 1
ATOM 4005 C C . GLY A 1 519 ? 3.883 5.671 -28.381 1.00 76.25 519 GLY A C 1
ATOM 4006 O O . GLY A 1 519 ? 4.768 4.844 -28.585 1.00 76.25 519 GLY A O 1
ATOM 4007 N N . THR A 1 520 ? 2.970 5.501 -27.419 1.00 80.25 520 THR A N 1
ATOM 4008 C CA . THR A 1 520 ? 2.817 4.258 -26.650 1.00 80.25 520 THR A CA 1
ATOM 4009 C C . THR A 1 520 ? 1.340 3.900 -26.477 1.00 80.25 520 THR A C 1
ATOM 4011 O O . THR A 1 520 ? 0.466 4.726 -26.701 1.00 80.25 520 THR A O 1
ATOM 4014 N N . THR A 1 521 ? 1.060 2.672 -26.039 1.00 77.50 521 THR A N 1
ATOM 4015 C CA . THR A 1 521 ? -0.276 2.224 -25.593 1.00 77.50 521 THR A CA 1
ATOM 4016 C C . THR A 1 521 ? -0.481 2.398 -24.080 1.00 77.50 521 THR A C 1
ATOM 4018 O O . THR A 1 521 ? -1.471 1.935 -23.505 1.00 77.50 521 THR A O 1
ATOM 4021 N N . MET A 1 522 ? 0.490 3.032 -23.409 1.00 75.75 522 MET A N 1
ATOM 4022 C CA . MET A 1 522 ? 0.479 3.252 -21.966 1.00 75.75 522 MET A CA 1
ATOM 4023 C C . MET A 1 522 ? -0.445 4.424 -21.650 1.00 75.75 522 MET A C 1
ATOM 4025 O O . MET A 1 522 ? -0.212 5.538 -22.123 1.00 75.75 522 MET A O 1
ATOM 4029 N N . ALA A 1 523 ? -1.438 4.196 -20.795 1.00 78.38 523 ALA A N 1
ATOM 4030 C CA . ALA A 1 523 ? -2.364 5.241 -20.384 1.00 78.38 523 ALA A CA 1
ATOM 4031 C C . ALA A 1 523 ? -1.644 6.377 -19.644 1.00 78.38 523 ALA A C 1
ATOM 4033 O O . ALA A 1 523 ? -0.888 6.156 -18.696 1.00 78.38 523 ALA A O 1
ATOM 4034 N N . ARG A 1 524 ? -1.907 7.611 -20.071 1.00 80.00 524 ARG A N 1
ATOM 4035 C CA . ARG A 1 524 ? -1.533 8.855 -19.388 1.00 80.00 524 ARG A CA 1
ATOM 4036 C C . ARG A 1 524 ? -2.650 9.353 -18.477 1.00 80.00 524 ARG A C 1
ATOM 4038 O O . ARG A 1 524 ? -2.358 9.917 -17.426 1.00 80.00 524 ARG A O 1
ATOM 4045 N N . ALA A 1 525 ? -3.901 9.209 -18.904 1.00 83.50 525 ALA A N 1
ATOM 4046 C CA . ALA A 1 525 ? -5.067 9.601 -18.126 1.00 83.50 525 ALA A CA 1
ATOM 4047 C C . ALA A 1 525 ? -6.262 8.700 -18.446 1.00 83.50 525 ALA A C 1
ATOM 4049 O O . ALA A 1 525 ? -6.508 8.399 -19.612 1.00 83.50 525 ALA A O 1
ATOM 4050 N N . TYR A 1 526 ? -7.008 8.341 -17.406 1.00 87.06 526 TYR A N 1
ATOM 4051 C CA . TYR A 1 526 ? -8.363 7.812 -17.501 1.00 87.06 526 TYR A CA 1
ATOM 4052 C C . TYR A 1 526 ? -9.325 8.854 -16.955 1.00 87.06 526 TYR A C 1
ATOM 4054 O O . TYR A 1 526 ? -9.090 9.406 -15.873 1.00 87.06 526 TYR A O 1
ATOM 4062 N N . GLU A 1 527 ? -10.377 9.132 -17.711 1.00 91.75 527 GLU A N 1
ATOM 4063 C CA . GLU A 1 527 ? -11.374 10.146 -17.398 1.00 91.75 527 GLU A CA 1
ATOM 4064 C C . GLU A 1 527 ? -12.759 9.563 -17.671 1.00 91.75 527 GLU A C 1
ATOM 4066 O O . GLU A 1 527 ? -13.000 9.080 -18.766 1.00 91.75 527 GLU A O 1
ATOM 4071 N N . SER A 1 528 ? -13.657 9.625 -16.694 1.00 93.50 528 SER A N 1
ATOM 4072 C CA . SER A 1 528 ? -15.057 9.226 -16.824 1.00 93.50 528 SER A CA 1
ATOM 4073 C C . SER A 1 528 ? -15.944 10.429 -16.545 1.00 93.50 528 SER A C 1
ATOM 4075 O O . SER A 1 528 ? -15.824 11.071 -15.496 1.00 93.50 528 SER A O 1
ATOM 4077 N N . THR A 1 529 ? -16.835 10.736 -17.476 1.00 94.12 529 THR A N 1
ATOM 4078 C CA . THR A 1 529 ? -17.856 11.768 -17.331 1.00 94.12 529 THR A CA 1
ATOM 4079 C C . THR A 1 529 ? -19.172 11.081 -17.015 1.00 94.12 529 THR A C 1
ATOM 4081 O O . THR A 1 529 ? -19.668 10.280 -17.804 1.00 94.12 529 THR A O 1
ATOM 4084 N N . ILE A 1 530 ? -19.731 11.380 -15.848 1.00 93.69 530 ILE A N 1
ATOM 4085 C CA . ILE A 1 530 ? -20.958 10.755 -15.365 1.00 93.69 530 ILE A CA 1
ATOM 4086 C C . ILE A 1 530 ? -22.043 11.794 -15.113 1.00 93.69 530 ILE A C 1
ATOM 4088 O O . ILE A 1 530 ? -21.754 12.942 -14.774 1.00 93.69 530 ILE A O 1
ATOM 4092 N N . SER A 1 531 ? -23.293 11.373 -15.249 1.00 92.75 531 SER A N 1
ATOM 4093 C CA . SER A 1 531 ? -24.473 12.117 -14.816 1.00 92.75 531 SER A CA 1
ATOM 4094 C C . SER A 1 531 ? -25.086 11.407 -13.612 1.00 92.75 531 SER A C 1
ATOM 4096 O O . SER A 1 531 ? -25.201 10.180 -13.607 1.00 92.75 531 SER A O 1
ATOM 4098 N N . ILE A 1 532 ? -25.437 12.174 -12.579 1.00 89.12 532 ILE A N 1
ATOM 4099 C CA . ILE A 1 532 ? -26.051 11.655 -11.354 1.00 89.12 532 ILE A CA 1
ATOM 4100 C C . ILE A 1 532 ? -27.495 12.151 -11.270 1.00 89.12 532 ILE A C 1
ATOM 4102 O O . ILE A 1 532 ? -27.742 13.348 -11.356 1.00 89.12 532 ILE A O 1
ATOM 4106 N N . ASN A 1 533 ? -28.452 11.240 -11.068 1.00 86.38 533 ASN A N 1
ATOM 4107 C CA . ASN A 1 533 ? -29.884 11.560 -10.938 1.00 86.38 533 ASN A CA 1
ATOM 4108 C C . ASN A 1 533 ? -30.466 12.374 -12.118 1.00 86.38 533 ASN A C 1
ATOM 4110 O O . ASN A 1 533 ? -31.356 13.203 -11.927 1.00 86.38 533 ASN A O 1
ATOM 4114 N N . GLY A 1 534 ? -29.968 12.140 -13.336 1.00 74.44 534 GLY A N 1
ATOM 4115 C CA . GLY A 1 534 ? -30.409 12.824 -14.558 1.00 74.44 534 GLY A CA 1
ATOM 4116 C C . GLY A 1 534 ? -29.376 13.794 -15.142 1.00 74.44 534 GLY A C 1
ATOM 4117 O O . GLY A 1 534 ? -28.287 13.996 -14.605 1.00 74.44 534 GLY A O 1
ATOM 4118 N N . GLU A 1 535 ? -29.690 14.380 -16.299 1.00 68.62 535 GLU A N 1
ATOM 4119 C CA . GLU A 1 535 ? -28.697 15.030 -17.176 1.00 68.62 535 GLU A CA 1
ATOM 4120 C C . GLU A 1 535 ? -28.147 16.373 -16.666 1.00 68.62 535 GLU A C 1
ATOM 4122 O O . GLU A 1 535 ? -27.139 16.854 -17.177 1.00 68.62 535 GLU A O 1
ATOM 4127 N N . THR A 1 536 ? -28.763 16.990 -15.653 1.00 73.81 536 THR A N 1
ATOM 4128 C CA . THR A 1 536 ? -28.342 18.313 -15.161 1.00 73.81 536 THR A CA 1
ATOM 4129 C C . THR A 1 536 ? -27.107 18.269 -14.268 1.00 73.81 536 THR A C 1
ATOM 4131 O O . THR A 1 536 ? -26.400 19.272 -14.176 1.00 73.81 536 THR A O 1
ATOM 4134 N N . ASP A 1 537 ? -26.836 17.139 -13.606 1.00 83.00 537 ASP A N 1
ATOM 4135 C CA . ASP A 1 537 ? -25.722 17.014 -12.664 1.00 83.00 537 ASP A CA 1
ATOM 4136 C C . ASP A 1 537 ? -24.562 16.202 -13.252 1.00 83.00 537 ASP A C 1
ATOM 4138 O O . ASP A 1 537 ? -24.359 15.027 -12.940 1.00 83.00 537 ASP A O 1
ATOM 4142 N N . VAL A 1 538 ? -23.801 16.841 -14.145 1.00 89.62 538 VAL A N 1
ATOM 4143 C CA . VAL A 1 538 ? -22.630 16.230 -14.786 1.00 89.62 538 VAL A CA 1
ATOM 4144 C C . VAL A 1 538 ? -21.391 16.419 -13.913 1.00 89.62 538 VAL A C 1
ATOM 4146 O O . VAL A 1 538 ? -21.053 17.525 -13.475 1.00 89.62 538 VAL A O 1
ATOM 4149 N N . ARG A 1 539 ? -20.690 15.319 -13.651 1.00 88.75 539 ARG A N 1
ATOM 4150 C CA . ARG A 1 539 ? -19.463 15.266 -12.855 1.00 88.75 539 ARG A CA 1
ATOM 4151 C C . ARG A 1 539 ? -18.400 14.475 -13.594 1.00 88.75 539 ARG A C 1
ATOM 4153 O O . ARG A 1 539 ? -18.691 13.622 -14.426 1.00 88.75 539 ARG A O 1
ATOM 4160 N N . LYS A 1 540 ? -17.144 14.755 -13.266 1.00 89.81 540 LYS A N 1
ATOM 4161 C CA . LYS A 1 540 ? -15.998 14.091 -13.876 1.00 89.81 540 LYS A CA 1
ATOM 4162 C C . LYS A 1 540 ? -15.166 13.396 -12.811 1.00 89.81 540 LYS A C 1
ATOM 4164 O O . LYS A 1 540 ? -14.846 13.996 -11.788 1.00 89.81 540 LYS A O 1
ATOM 4169 N N . ILE A 1 541 ? -14.805 12.150 -13.080 1.00 90.06 541 ILE A N 1
ATOM 4170 C CA . ILE A 1 541 ? -13.911 11.331 -12.266 1.00 90.06 541 ILE A CA 1
ATOM 4171 C C . ILE A 1 541 ? -12.675 11.075 -13.112 1.00 90.06 541 ILE A C 1
ATOM 4173 O O . ILE A 1 541 ? -12.786 10.647 -14.257 1.00 90.06 541 ILE A O 1
ATOM 4177 N N . TRP A 1 542 ? -11.485 11.338 -12.588 1.00 88.56 542 TRP A N 1
ATOM 4178 C CA . TRP A 1 542 ? -10.261 11.010 -13.315 1.00 88.56 542 TRP A CA 1
ATOM 4179 C C . TRP A 1 542 ? -9.145 10.578 -12.376 1.00 88.56 542 TRP A C 1
ATOM 4181 O O . TRP A 1 542 ? -9.268 10.661 -11.153 1.00 88.56 542 TRP A O 1
ATOM 4191 N N . MET A 1 543 ? -8.039 10.099 -12.944 1.00 80.62 543 MET A N 1
ATOM 4192 C CA . MET A 1 543 ? -6.905 9.585 -12.169 1.00 80.62 543 MET A CA 1
ATOM 4193 C C . MET A 1 543 ? -6.493 10.533 -11.028 1.00 80.62 543 MET A C 1
ATOM 4195 O O . MET A 1 543 ? -6.226 11.722 -11.231 1.00 80.62 543 MET A O 1
ATOM 4199 N N . ASN A 1 544 ? -6.429 9.987 -9.811 1.00 76.38 544 ASN A N 1
ATOM 4200 C CA . ASN A 1 544 ? -6.105 10.695 -8.564 1.00 76.38 544 ASN A CA 1
ATOM 4201 C C . ASN A 1 544 ? -7.052 11.854 -8.183 1.00 76.38 544 ASN A C 1
ATOM 4203 O O . ASN A 1 544 ? -6.741 12.617 -7.267 1.00 76.38 544 ASN A O 1
ATOM 4207 N N . ASN A 1 545 ? -8.194 11.994 -8.859 1.00 80.94 545 ASN A N 1
ATOM 4208 C CA . ASN A 1 545 ? -9.226 12.989 -8.579 1.00 80.94 545 ASN A CA 1
ATOM 4209 C C . ASN A 1 545 ? -10.579 12.274 -8.472 1.00 80.94 545 ASN A C 1
ATOM 4211 O O . ASN A 1 545 ? -11.353 12.259 -9.433 1.00 80.94 545 ASN A O 1
ATOM 4215 N N . PRO A 1 546 ? -10.832 11.623 -7.323 1.00 85.19 546 PRO A N 1
ATOM 4216 C CA . PRO A 1 546 ? -12.085 10.926 -7.102 1.00 85.19 546 PRO A CA 1
ATOM 4217 C C . PRO A 1 546 ? -13.249 11.905 -6.961 1.00 85.19 546 PRO A C 1
ATOM 4219 O O . PRO A 1 546 ? -13.085 12.999 -6.411 1.00 85.19 546 PRO A O 1
ATOM 4222 N N . LEU A 1 547 ? -14.435 11.471 -7.380 1.00 85.31 547 LEU A N 1
ATOM 4223 C CA . LEU A 1 547 ? -15.674 12.161 -7.038 1.00 85.31 547 LEU A CA 1
ATOM 4224 C C . LEU A 1 547 ? -16.125 11.726 -5.650 1.00 85.31 547 LEU A C 1
ATOM 4226 O O . LEU A 1 547 ? -15.972 10.572 -5.259 1.00 85.31 547 LEU A O 1
ATOM 4230 N N . ARG A 1 548 ? -16.692 12.661 -4.904 1.00 81.12 548 ARG A N 1
ATOM 4231 C CA . ARG A 1 548 ? -17.243 12.430 -3.576 1.00 81.12 548 ARG A CA 1
ATOM 4232 C C . ARG A 1 548 ? -18.700 12.837 -3.605 1.00 81.12 548 ARG A C 1
ATOM 4234 O O . ARG A 1 548 ? -18.991 13.976 -3.951 1.00 81.12 548 ARG A O 1
ATOM 4241 N N . PHE A 1 549 ? -19.591 11.897 -3.327 1.00 82.06 549 PHE A N 1
ATOM 4242 C CA . PHE A 1 549 ? -21.030 12.107 -3.439 1.00 82.06 549 PHE A CA 1
ATOM 4243 C C . PHE A 1 549 ? -21.777 11.159 -2.497 1.00 82.06 549 PHE A C 1
ATOM 4245 O O . PHE A 1 549 ? -21.401 9.998 -2.362 1.00 82.06 549 PHE A O 1
ATOM 4252 N N . SER A 1 550 ? -22.829 11.645 -1.830 1.00 81.50 550 SER A N 1
ATOM 4253 C CA . SER A 1 550 ? -23.675 10.846 -0.920 1.00 81.50 550 SER A CA 1
ATOM 4254 C C . SER A 1 550 ? -22.908 10.096 0.195 1.00 81.50 550 SER A C 1
ATOM 4256 O O . SER A 1 550 ? -23.299 9.017 0.634 1.00 81.50 550 SER A O 1
ATOM 4258 N N . GLY A 1 551 ? -21.788 10.660 0.669 1.00 77.44 551 GLY A N 1
ATOM 4259 C CA . GLY A 1 551 ? -20.934 10.033 1.690 1.00 77.44 551 GLY A CA 1
ATOM 4260 C C . GLY A 1 551 ? -20.060 8.880 1.175 1.00 77.44 551 GLY A C 1
ATOM 4261 O O . GLY A 1 551 ? -19.504 8.131 1.979 1.00 77.44 551 GLY A O 1
ATOM 4262 N N . GLU A 1 552 ? -19.930 8.737 -0.144 1.00 85.31 552 GLU A N 1
ATOM 4263 C CA . GLU A 1 552 ? -19.122 7.723 -0.817 1.00 85.31 552 GLU A CA 1
ATOM 4264 C C . GLU A 1 552 ? -18.099 8.376 -1.750 1.00 85.31 552 GLU A C 1
ATOM 4266 O O . GLU A 1 552 ? -18.278 9.495 -2.237 1.00 85.31 552 GLU A O 1
ATOM 4271 N N . THR A 1 553 ? -16.989 7.683 -1.987 1.00 85.75 553 THR A N 1
ATOM 4272 C CA . THR A 1 553 ? -15.906 8.158 -2.849 1.00 85.75 553 THR A CA 1
ATOM 4273 C C . THR A 1 553 ? -15.736 7.229 -4.045 1.00 85.75 553 THR A C 1
ATOM 4275 O O . THR A 1 553 ? -15.537 6.029 -3.873 1.00 85.75 553 THR A O 1
ATOM 4278 N N . PHE A 1 554 ? -15.797 7.803 -5.244 1.00 88.75 554 PHE A N 1
ATOM 4279 C CA . PHE A 1 554 ? -15.747 7.121 -6.531 1.00 88.75 554 PHE A CA 1
ATOM 4280 C C . PHE A 1 554 ? -14.376 7.328 -7.170 1.00 88.75 554 PHE A C 1
ATOM 4282 O O . PHE A 1 554 ? -13.985 8.458 -7.479 1.00 88.75 554 PHE A O 1
ATOM 4289 N N . TYR A 1 555 ? -13.654 6.237 -7.381 1.00 89.38 555 TYR A N 1
ATOM 4290 C CA . TYR A 1 555 ? -12.356 6.208 -8.041 1.00 89.38 555 TYR A CA 1
ATOM 4291 C C . TYR A 1 555 ? -12.487 5.545 -9.404 1.00 89.38 555 TYR A C 1
ATOM 4293 O O . TYR A 1 555 ? -13.140 4.516 -9.528 1.00 89.38 555 TYR A O 1
ATOM 4301 N N . GLN A 1 556 ? -11.832 6.111 -10.414 1.00 88.12 556 GLN A N 1
ATOM 4302 C CA . GLN A 1 556 ? -11.715 5.453 -11.709 1.00 88.12 556 GLN A CA 1
ATOM 4303 C C . GLN A 1 556 ? -10.628 4.376 -11.622 1.00 88.12 556 GLN A C 1
ATOM 4305 O O . GLN A 1 556 ? -9.454 4.713 -11.442 1.00 88.12 556 GLN A O 1
ATOM 4310 N N . THR A 1 557 ? -11.029 3.105 -11.715 1.00 81.62 557 THR A N 1
ATOM 4311 C CA . THR A 1 557 ? -10.156 1.948 -11.445 1.00 81.62 557 THR A CA 1
ATOM 4312 C C . THR A 1 557 ? -9.786 1.198 -12.711 1.00 81.62 557 THR A C 1
ATOM 4314 O O . THR A 1 557 ? -8.620 0.848 -12.874 1.00 81.62 557 THR A O 1
ATOM 4317 N N . ASN A 1 558 ? -10.745 0.970 -13.613 1.00 81.56 558 ASN A N 1
ATOM 4318 C CA . ASN A 1 558 ? -10.489 0.233 -14.848 1.00 81.56 558 ASN A CA 1
ATOM 4319 C C . ASN A 1 558 ? -11.201 0.847 -16.061 1.00 81.56 558 ASN A C 1
ATOM 4321 O O . ASN A 1 558 ? -12.194 1.569 -15.927 1.00 81.56 558 ASN A O 1
ATOM 4325 N N . TYR A 1 559 ? -10.670 0.539 -17.241 1.00 84.75 559 TYR A N 1
ATOM 4326 C CA . TYR A 1 559 ? -11.229 0.880 -18.543 1.00 84.75 559 TYR A CA 1
ATOM 4327 C C . TYR A 1 559 ? -11.108 -0.333 -19.461 1.00 84.75 559 TYR A C 1
ATOM 4329 O O . TYR A 1 559 ? -10.040 -0.942 -19.558 1.00 84.75 559 TYR A O 1
ATOM 4337 N N . PHE A 1 560 ? -12.193 -0.650 -20.153 1.00 81.00 560 PHE A N 1
ATOM 4338 C CA . PHE A 1 560 ? -12.239 -1.699 -21.159 1.00 81.00 560 PHE A CA 1
ATOM 4339 C C . PHE A 1 560 ? -12.941 -1.159 -22.401 1.00 81.00 560 PHE A C 1
ATOM 4341 O O . PHE A 1 560 ? -13.960 -0.489 -22.281 1.00 81.00 560 PHE A O 1
ATOM 4348 N N . MET A 1 561 ? -12.396 -1.448 -23.578 1.00 80.50 561 MET A N 1
ATOM 4349 C CA . MET A 1 561 ? -13.042 -1.160 -24.854 1.00 80.50 561 MET A CA 1
ATOM 4350 C C . MET A 1 561 ? -13.306 -2.482 -25.550 1.00 80.50 561 MET A C 1
ATOM 4352 O O . MET A 1 561 ? -12.384 -3.289 -25.715 1.00 80.50 561 MET A O 1
ATOM 4356 N N . ASP A 1 562 ? -14.550 -2.691 -25.957 1.00 72.69 562 ASP A N 1
ATOM 4357 C CA . ASP A 1 562 ? -14.919 -3.867 -26.723 1.00 72.69 562 ASP A CA 1
ATOM 4358 C C . ASP A 1 562 ? -14.231 -3.831 -28.104 1.00 72.69 562 ASP A C 1
ATOM 4360 O O . ASP A 1 562 ? -14.407 -2.870 -28.858 1.00 72.69 562 ASP A O 1
ATOM 4364 N N . PRO A 1 563 ? -13.437 -4.852 -28.471 1.00 71.44 563 PRO A N 1
ATOM 4365 C CA . PRO A 1 563 ? -12.689 -4.848 -29.726 1.00 71.44 563 PRO A CA 1
ATOM 4366 C C . PRO A 1 563 ? -13.559 -5.028 -30.983 1.00 71.44 563 PRO A C 1
ATOM 4368 O O . PRO A 1 563 ? -13.061 -4.800 -32.084 1.00 71.44 563 PRO A O 1
ATOM 4371 N N . PHE A 1 564 ? -14.822 -5.446 -30.849 1.00 68.56 564 PHE A N 1
ATOM 4372 C CA . PHE A 1 564 ? -15.752 -5.675 -31.958 1.00 68.56 564 PHE A CA 1
ATOM 4373 C C . PHE A 1 564 ? -16.807 -4.571 -32.070 1.00 68.56 564 PHE A C 1
ATOM 4375 O O . PHE A 1 564 ? -17.072 -4.103 -33.176 1.00 68.56 564 PHE A O 1
ATOM 4382 N N . THR A 1 565 ? -17.409 -4.159 -30.949 1.00 77.62 565 THR A N 1
ATOM 4383 C CA . THR A 1 565 ? -18.440 -3.106 -30.935 1.00 77.62 565 THR A CA 1
ATOM 4384 C C . THR A 1 565 ? -17.840 -1.707 -30.803 1.00 77.62 565 THR A C 1
ATOM 4386 O O . THR A 1 565 ? -18.492 -0.730 -31.165 1.00 77.62 565 THR A O 1
ATOM 4389 N N . GLY A 1 566 ? -16.597 -1.597 -30.315 1.00 80.25 566 GLY A N 1
ATOM 4390 C CA . GLY A 1 566 ? -15.944 -0.324 -30.008 1.00 80.25 566 GLY A CA 1
ATOM 4391 C C . GLY A 1 566 ? -16.521 0.378 -28.778 1.00 80.25 566 GLY A C 1
ATOM 4392 O O . GLY A 1 566 ? -16.152 1.516 -28.513 1.00 80.25 566 GLY A O 1
ATOM 4393 N N . GLN A 1 567 ? -17.433 -0.269 -28.046 1.00 81.69 567 GLN A N 1
ATOM 4394 C CA . GLN A 1 567 ? -18.101 0.334 -26.902 1.00 81.69 567 GLN A CA 1
ATOM 4395 C C . GLN A 1 567 ? -17.159 0.383 -25.695 1.00 81.69 567 GLN A C 1
ATOM 4397 O O . GLN A 1 567 ? -16.518 -0.613 -25.346 1.00 81.69 567 GLN A O 1
ATOM 4402 N N . GLU A 1 568 ? -17.070 1.544 -25.052 1.00 86.62 568 GLU A N 1
ATOM 4403 C CA . GLU A 1 568 ? -16.178 1.752 -23.917 1.00 86.62 568 GLU A CA 1
ATOM 4404 C C . GLU A 1 568 ? -16.910 1.512 -22.584 1.00 86.62 568 GLU A C 1
ATOM 4406 O O . GLU A 1 568 ? -18.104 1.769 -22.425 1.00 86.62 568 GLU A O 1
ATOM 4411 N N . THR A 1 569 ? -16.195 0.963 -21.606 1.00 86.00 569 THR A N 1
ATOM 4412 C CA . THR A 1 569 ? -16.698 0.605 -20.275 1.00 86.00 569 THR A CA 1
ATOM 4413 C C . THR A 1 569 ? -15.763 1.158 -19.208 1.00 86.00 569 THR A C 1
ATOM 4415 O O . THR A 1 569 ? -14.539 1.028 -19.294 1.00 86.00 569 THR A O 1
ATOM 4418 N N . SER A 1 570 ? -16.343 1.744 -18.161 1.00 88.81 570 SER A N 1
ATOM 4419 C CA . SER A 1 570 ? -15.637 2.220 -16.970 1.00 88.81 570 SER A CA 1
ATOM 4420 C C . SER A 1 570 ? -15.974 1.338 -15.772 1.00 88.81 570 SER A C 1
ATOM 4422 O O . SER A 1 570 ? -17.138 1.015 -15.530 1.00 88.81 570 SER A O 1
ATOM 4424 N N . THR A 1 571 ? -14.958 0.990 -14.980 1.00 88.94 571 THR A N 1
ATOM 4425 C CA . THR A 1 571 ? -15.155 0.440 -13.635 1.00 88.94 571 THR A CA 1
ATOM 4426 C C . THR A 1 571 ? -14.791 1.492 -12.597 1.00 88.94 571 THR A C 1
ATOM 4428 O O . THR A 1 571 ? -13.620 1.857 -12.440 1.00 88.94 571 THR A O 1
ATOM 4431 N N . LEU A 1 572 ? -15.802 1.930 -11.849 1.00 90.81 572 LEU A N 1
ATOM 4432 C CA . LEU A 1 572 ? -15.686 2.861 -10.736 1.00 90.81 572 LEU A CA 1
ATOM 4433 C C . LEU A 1 572 ? -15.615 2.087 -9.418 1.00 90.81 572 LEU A C 1
ATOM 4435 O 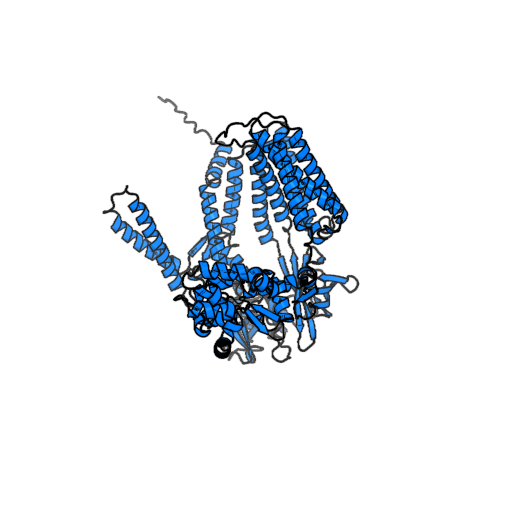O . LEU A 1 572 ? -16.562 1.390 -9.058 1.00 90.81 572 LEU A O 1
ATOM 4439 N N . GLN A 1 573 ? -14.531 2.227 -8.658 1.00 91.56 573 GLN A N 1
ATOM 4440 C CA . GLN A 1 573 ? -14.483 1.741 -7.281 1.00 91.56 573 GLN A CA 1
ATOM 4441 C C . GLN A 1 573 ? -15.201 2.731 -6.365 1.00 91.56 573 GLN A C 1
ATOM 4443 O O . GLN A 1 573 ? -14.872 3.916 -6.333 1.00 91.56 573 GLN A O 1
ATOM 4448 N N . VAL A 1 574 ? -16.162 2.231 -5.596 1.00 91.38 574 VAL A N 1
ATOM 4449 C CA . VAL A 1 574 ? -16.988 3.011 -4.676 1.00 91.38 574 VAL A CA 1
ATOM 4450 C C . VAL A 1 574 ? -16.639 2.615 -3.254 1.00 91.38 574 VAL A C 1
ATOM 4452 O O . VAL A 1 574 ? -16.808 1.464 -2.852 1.00 91.38 574 VAL A O 1
ATOM 4455 N N . VAL A 1 575 ? -16.118 3.571 -2.493 1.00 87.94 575 VAL A N 1
ATOM 4456 C CA . VAL A 1 575 ? -15.627 3.341 -1.135 1.00 87.94 575 VAL A CA 1
ATOM 4457 C C . VAL A 1 575 ? -16.404 4.202 -0.156 1.00 87.94 575 VAL A C 1
ATOM 4459 O O . VAL A 1 575 ? -16.458 5.426 -0.288 1.00 87.94 575 VAL A O 1
ATOM 4462 N N . LYS A 1 576 ? -16.943 3.564 0.879 1.00 85.94 576 LYS A N 1
ATOM 4463 C CA . LYS A 1 576 ? -17.491 4.236 2.052 1.00 85.94 576 LYS A CA 1
ATOM 4464 C C . LYS A 1 576 ? -16.525 4.047 3.218 1.00 85.94 576 LYS A C 1
ATOM 4466 O O . LYS A 1 576 ? -16.592 3.038 3.917 1.00 85.94 576 LYS A O 1
ATOM 4471 N N . ASN A 1 577 ? -15.608 4.999 3.400 1.00 77.00 577 ASN A N 1
ATOM 4472 C CA . ASN A 1 577 ? -14.558 4.908 4.416 1.00 77.00 577 ASN A CA 1
ATOM 4473 C C . ASN A 1 577 ? -14.889 5.770 5.633 1.00 77.00 577 ASN A C 1
ATOM 4475 O O . ASN A 1 577 ? -14.826 6.999 5.556 1.00 77.00 577 ASN A O 1
ATOM 4479 N N . HIS A 1 578 ? -15.216 5.122 6.754 1.00 74.06 578 HIS A N 1
ATOM 4480 C CA . HIS A 1 578 ? -15.595 5.813 7.976 1.00 74.06 578 HIS A CA 1
ATOM 4481 C C . HIS A 1 578 ? -14.451 6.195 8.911 1.00 74.06 578 HIS A C 1
ATOM 4483 O O . HIS A 1 578 ? -14.635 7.010 9.815 1.00 74.06 578 HIS A O 1
ATOM 4489 N N . GLY A 1 579 ? -13.265 5.638 8.697 1.00 78.12 579 GLY A N 1
ATOM 4490 C CA . GLY A 1 579 ? -12.124 5.819 9.585 1.00 78.12 579 GLY A CA 1
ATOM 4491 C C . GLY A 1 579 ? -10.911 6.469 8.937 1.00 78.12 579 GLY A C 1
ATOM 4492 O O . GLY A 1 579 ? -9.856 6.487 9.568 1.00 78.12 579 GLY A O 1
ATOM 4493 N N . TRP A 1 580 ? -11.008 6.998 7.715 1.00 83.38 580 TRP A N 1
ATOM 4494 C CA . TRP A 1 580 ? -9.826 7.392 6.937 1.00 83.38 580 TRP A CA 1
ATOM 4495 C C . TRP A 1 580 ? -8.980 8.487 7.599 1.00 83.38 580 TRP A C 1
ATOM 4497 O O . TRP A 1 580 ? -7.771 8.522 7.390 1.00 83.38 580 TRP A O 1
ATOM 4507 N N . MET A 1 581 ? -9.577 9.345 8.439 1.00 88.56 581 MET A N 1
ATOM 4508 C CA . MET A 1 581 ? -8.851 10.357 9.222 1.00 88.56 581 MET A CA 1
ATOM 4509 C C . MET A 1 581 ? -8.125 9.786 10.448 1.00 88.56 581 MET A C 1
ATOM 4511 O O . MET A 1 581 ? -7.189 10.411 10.952 1.00 88.56 581 MET A O 1
ATOM 4515 N N . ILE A 1 582 ? -8.510 8.601 10.937 1.00 92.62 582 ILE A N 1
ATOM 4516 C CA . ILE A 1 582 ? -7.950 8.013 12.161 1.00 92.62 582 ILE A CA 1
ATOM 4517 C C . ILE A 1 582 ? -6.431 7.808 12.045 1.00 92.62 582 ILE A C 1
ATOM 4519 O O . ILE A 1 582 ? -5.729 8.234 12.968 1.00 92.62 582 ILE A O 1
ATOM 4523 N N . PRO A 1 583 ? -5.876 7.237 10.954 1.00 92.81 583 PRO A N 1
ATOM 4524 C CA . PRO A 1 583 ? -4.429 7.126 10.786 1.00 92.81 583 PRO A CA 1
ATOM 4525 C C . PRO A 1 583 ? -3.712 8.481 10.821 1.00 92.81 583 PRO A C 1
ATOM 4527 O O . PRO A 1 583 ? -2.715 8.608 11.529 1.00 92.81 583 PRO A O 1
ATOM 4530 N N . TYR A 1 584 ? -4.233 9.507 10.135 1.00 92.56 584 TYR A N 1
ATOM 4531 C CA . TYR A 1 584 ? -3.627 10.846 10.108 1.00 92.56 584 TYR A CA 1
ATOM 4532 C C . TYR A 1 584 ? -3.563 11.464 11.506 1.00 92.56 584 TYR A C 1
ATOM 4534 O O . TYR A 1 584 ? -2.499 11.903 11.951 1.00 92.56 584 TYR A O 1
ATOM 4542 N N . VAL A 1 585 ? -4.683 11.448 12.232 1.00 95.25 585 VAL A N 1
ATOM 4543 C CA . VAL A 1 585 ? -4.757 12.019 13.582 1.00 95.25 585 VAL A CA 1
ATOM 4544 C C . VAL A 1 585 ? -3.901 11.215 14.565 1.00 95.25 585 VAL A C 1
ATOM 4546 O O . VAL A 1 585 ? -3.134 11.800 15.329 1.00 95.25 585 VAL A O 1
ATOM 4549 N N . SER A 1 586 ? -3.948 9.882 14.503 1.00 96.44 586 SER A N 1
ATOM 4550 C CA . SER A 1 586 ? -3.144 8.992 15.354 1.00 96.44 586 SER A CA 1
ATOM 4551 C C . SER A 1 586 ? -1.646 9.211 15.165 1.00 96.44 586 SER A C 1
ATOM 4553 O O . SER A 1 586 ? -0.922 9.388 16.146 1.00 96.44 586 SER A O 1
ATOM 4555 N N . CYS A 1 587 ? -1.185 9.256 13.911 1.00 96.88 587 CYS A N 1
ATOM 4556 C CA . CYS A 1 587 ? 0.206 9.538 13.571 1.00 96.88 587 CYS A CA 1
ATOM 4557 C C . CYS A 1 587 ? 0.644 10.893 14.121 1.00 96.88 587 CYS A C 1
ATOM 4559 O O . CYS A 1 587 ? 1.703 10.980 14.740 1.00 96.88 587 CYS A O 1
ATOM 4561 N N . MET A 1 588 ? -0.172 11.939 13.961 1.00 97.25 588 MET A N 1
ATOM 4562 C CA . MET A 1 588 ? 0.181 13.265 14.465 1.00 97.25 588 MET A CA 1
ATOM 4563 C C . MET A 1 588 ? 0.231 13.331 15.992 1.00 97.25 588 MET A C 1
ATOM 4565 O O . MET A 1 588 ? 1.177 13.899 16.545 1.00 97.25 588 MET A O 1
ATOM 4569 N N . ILE A 1 589 ? -0.717 12.695 16.686 1.00 97.81 589 ILE A N 1
ATOM 4570 C CA . ILE A 1 589 ? -0.684 12.538 18.146 1.00 97.81 589 ILE A CA 1
ATOM 4571 C C . ILE A 1 589 ? 0.604 11.813 18.566 1.00 97.81 589 ILE A C 1
ATOM 4573 O O . ILE A 1 589 ? 1.309 12.275 19.469 1.00 97.81 589 ILE A O 1
ATOM 4577 N N . SER A 1 590 ? 0.959 10.716 17.890 1.00 97.50 590 SER A N 1
ATOM 4578 C CA . SER A 1 590 ? 2.178 9.959 18.177 1.00 97.50 590 SER A CA 1
ATOM 4579 C C . SER A 1 590 ? 3.452 10.756 17.904 1.00 97.50 590 SER A C 1
ATOM 4581 O O . SER A 1 590 ? 4.355 10.721 18.738 1.00 97.50 590 SER A O 1
ATOM 4583 N N . ILE A 1 591 ? 3.520 11.516 16.806 1.00 97.44 591 ILE A N 1
ATOM 4584 C CA . ILE A 1 591 ? 4.646 12.404 16.481 1.00 97.44 591 ILE A CA 1
ATOM 4585 C C . ILE A 1 591 ? 4.814 13.458 17.572 1.00 97.44 591 ILE A C 1
ATOM 4587 O O . ILE A 1 591 ? 5.911 13.625 18.092 1.00 97.44 591 ILE A O 1
ATOM 4591 N N . ILE A 1 592 ? 3.737 14.122 17.991 1.00 97.38 592 ILE A N 1
ATOM 4592 C CA . ILE A 1 592 ? 3.793 15.134 19.054 1.00 97.38 592 ILE A CA 1
ATOM 4593 C C . ILE A 1 592 ? 4.247 14.505 20.378 1.00 97.38 592 ILE A C 1
ATOM 4595 O O . ILE A 1 592 ? 5.131 15.041 21.055 1.00 97.38 592 ILE A O 1
ATOM 4599 N N . GLY A 1 593 ? 3.707 13.327 20.709 1.00 96.81 593 GLY A N 1
ATOM 4600 C CA . GLY A 1 593 ? 4.154 12.472 21.811 1.00 96.81 593 GLY A CA 1
ATOM 4601 C C . GLY A 1 593 ? 5.659 12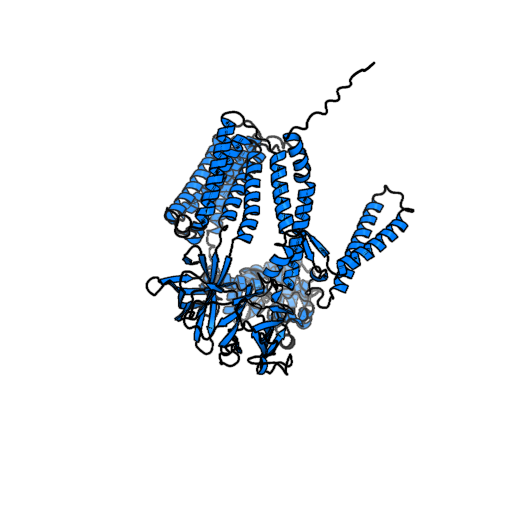.200 21.795 1.00 96.81 593 GLY A C 1
ATOM 4602 O O . GLY A 1 593 ? 6.365 12.456 22.779 1.00 96.81 593 GLY A O 1
ATOM 4603 N N . MET A 1 594 ? 6.144 11.704 20.657 1.00 96.69 594 MET A N 1
ATOM 4604 C CA . MET A 1 594 ? 7.532 11.323 20.421 1.00 96.69 594 MET A CA 1
ATOM 4605 C C . MET A 1 594 ? 8.466 12.526 20.476 1.00 96.69 594 MET A C 1
ATOM 4607 O O . MET A 1 594 ? 9.463 12.471 21.189 1.00 96.69 594 MET A O 1
ATOM 4611 N N . THR A 1 595 ? 8.129 13.621 19.794 1.00 93.88 595 THR A N 1
ATOM 4612 C CA . THR A 1 595 ? 8.926 14.851 19.760 1.00 93.88 595 THR A CA 1
ATOM 4613 C C . THR A 1 595 ? 9.089 15.421 21.162 1.00 93.88 595 THR A C 1
ATOM 4615 O O . THR A 1 595 ? 10.211 15.700 21.582 1.00 93.88 595 THR A O 1
ATOM 4618 N N . TYR A 1 596 ? 8.010 15.506 21.948 1.00 94.00 596 TYR A N 1
ATOM 4619 C CA . TYR A 1 596 ? 8.110 15.946 23.341 1.00 94.00 596 TYR A CA 1
ATOM 4620 C C . TYR A 1 596 ? 8.982 15.002 24.180 1.00 94.00 596 TYR A C 1
ATOM 4622 O O . TYR A 1 596 ? 9.830 15.456 24.951 1.00 94.00 596 TYR A O 1
ATOM 4630 N N . HIS A 1 597 ? 8.794 13.684 24.044 1.00 93.38 597 HIS A N 1
ATOM 4631 C CA . HIS A 1 597 ? 9.587 12.699 24.779 1.00 93.38 597 HIS A CA 1
ATOM 4632 C C . HIS A 1 597 ? 11.076 12.766 24.414 1.00 93.38 597 HIS A C 1
ATOM 4634 O O . HIS A 1 597 ? 11.930 12.724 25.303 1.00 93.38 597 HIS A O 1
ATOM 4640 N N . PHE A 1 598 ? 11.386 12.918 23.129 1.00 90.69 598 PHE A N 1
ATOM 4641 C CA . PHE A 1 598 ? 12.736 13.068 22.610 1.00 90.69 598 PHE A CA 1
ATOM 4642 C C . PHE A 1 598 ? 13.393 14.348 23.130 1.00 90.69 598 PHE A C 1
ATOM 4644 O O . PHE A 1 598 ? 14.466 14.264 23.722 1.00 90.69 598 PHE A O 1
ATOM 4651 N N . ILE A 1 599 ? 12.730 15.506 23.015 1.00 86.25 599 ILE A N 1
ATOM 4652 C CA . ILE A 1 599 ? 13.244 16.788 23.527 1.00 86.25 599 ILE A CA 1
ATOM 4653 C C . ILE A 1 599 ? 13.496 16.700 25.033 1.00 86.25 599 ILE A C 1
ATOM 4655 O O . ILE A 1 599 ? 14.551 17.116 25.509 1.00 86.25 599 ILE A O 1
ATOM 4659 N N . LEU A 1 600 ? 12.572 16.107 25.797 1.00 85.94 600 LEU A N 1
ATOM 4660 C CA . LEU A 1 600 ? 12.752 15.901 27.232 1.00 85.94 600 LEU A CA 1
ATOM 4661 C C . LEU A 1 600 ? 13.952 14.988 27.527 1.00 85.94 600 LEU A C 1
ATOM 4663 O O . LEU A 1 600 ? 14.706 15.244 28.464 1.00 85.94 600 LEU A O 1
ATOM 4667 N N . THR A 1 601 ? 14.130 13.916 26.759 1.00 85.19 601 THR A N 1
ATOM 4668 C CA . THR A 1 601 ? 15.237 12.967 26.939 1.00 85.19 601 THR A CA 1
ATOM 4669 C C . THR A 1 601 ? 16.570 13.627 26.609 1.00 85.19 601 THR A C 1
ATOM 4671 O O . THR A 1 601 ? 17.498 13.548 27.409 1.00 85.19 601 THR A O 1
ATOM 4674 N N . LEU A 1 602 ? 16.635 14.367 25.501 1.00 82.81 602 LEU A N 1
ATOM 4675 C CA . LEU A 1 602 ? 17.793 15.157 25.093 1.00 82.81 602 LEU A CA 1
ATOM 4676 C C . LEU A 1 602 ? 18.144 16.225 26.139 1.00 82.81 602 LEU A C 1
ATOM 4678 O O . LEU A 1 602 ? 19.302 16.355 26.528 1.00 82.81 602 LEU A O 1
ATOM 4682 N N . ALA A 1 603 ? 17.140 16.927 26.670 1.00 79.19 603 ALA A N 1
ATOM 4683 C CA . ALA A 1 603 ? 17.308 17.916 27.733 1.00 79.19 603 ALA A CA 1
ATOM 4684 C C . ALA A 1 603 ? 17.791 17.314 29.065 1.00 79.19 603 ALA A C 1
ATOM 4686 O O . ALA A 1 603 ? 18.318 18.042 29.904 1.00 79.19 603 ALA A O 1
ATOM 4687 N N . ASN A 1 604 ? 17.617 16.006 29.278 1.00 78.00 604 ASN A N 1
ATOM 4688 C CA . ASN A 1 604 ? 18.083 15.294 30.472 1.00 78.00 604 ASN A CA 1
ATOM 4689 C C . ASN A 1 604 ? 19.325 14.421 30.215 1.00 78.00 604 ASN A C 1
ATOM 4691 O O . ASN A 1 604 ? 19.848 13.824 31.159 1.00 78.00 604 ASN A O 1
ATOM 4695 N N . TYR A 1 605 ? 19.803 14.335 28.970 1.00 77.88 605 TYR A N 1
ATOM 4696 C CA . TYR A 1 605 ? 20.930 13.489 28.597 1.00 77.88 605 TYR A CA 1
ATOM 4697 C C . TYR A 1 605 ? 22.232 13.998 29.227 1.00 77.88 605 TYR A C 1
ATOM 4699 O O . TYR A 1 605 ? 22.576 15.180 29.148 1.00 77.88 605 TYR A O 1
ATOM 4707 N N . LYS A 1 606 ? 22.978 13.080 29.846 1.00 70.12 606 LYS A N 1
ATOM 4708 C CA . LYS A 1 606 ? 24.320 13.323 30.381 1.00 70.12 606 LYS A CA 1
ATOM 4709 C C . LYS A 1 606 ? 25.291 12.402 29.633 1.00 70.12 606 LYS A C 1
ATOM 4711 O O . LYS A 1 606 ? 25.199 11.194 29.835 1.00 70.12 606 LYS A O 1
ATOM 4716 N N . PRO A 1 607 ? 26.189 12.920 28.773 1.00 62.81 607 PRO A N 1
ATOM 4717 C CA . PRO A 1 607 ? 27.160 12.076 28.086 1.00 62.81 607 PRO A CA 1
ATOM 4718 C C . PRO A 1 607 ? 28.091 11.412 29.106 1.00 62.81 607 PRO A C 1
ATOM 4720 O O . PRO A 1 607 ? 28.599 12.074 30.013 1.00 62.81 607 PRO A O 1
ATOM 4723 N N . VAL A 1 608 ? 28.299 10.106 28.959 1.00 50.97 608 VAL A N 1
ATOM 4724 C CA . VAL A 1 608 ? 29.293 9.355 29.731 1.00 50.97 608 VAL A CA 1
ATOM 4725 C C . VAL A 1 608 ? 30.665 9.671 29.130 1.00 50.97 608 VAL A C 1
ATOM 4727 O O . VAL A 1 608 ? 30.907 9.375 27.966 1.00 50.97 608 VAL A O 1
ATOM 4730 N N . GLY A 1 609 ? 31.532 10.318 29.912 1.00 54.81 609 GLY A N 1
ATOM 4731 C CA . GLY A 1 609 ? 32.878 10.728 29.500 1.00 54.81 609 GLY A CA 1
ATOM 4732 C C . GLY A 1 609 ? 32.981 12.221 29.183 1.00 54.81 609 GLY A C 1
ATOM 4733 O O . GLY A 1 609 ? 32.527 12.704 28.145 1.00 54.81 609 GLY A O 1
ATOM 4734 N N . SER A 1 610 ? 33.610 12.982 30.080 1.00 42.72 610 SER A N 1
ATOM 4735 C CA . SER A 1 610 ? 34.072 14.330 29.763 1.00 42.72 610 SER A CA 1
ATOM 4736 C C . SER A 1 610 ? 35.349 14.227 28.932 1.00 42.72 610 SER A C 1
ATOM 4738 O O . SER A 1 610 ? 36.432 14.056 29.486 1.00 42.72 610 SER A O 1
ATOM 4740 N N . VAL A 1 611 ? 35.254 14.394 27.613 1.00 50.50 611 VAL A N 1
ATOM 4741 C CA . VAL A 1 611 ? 36.380 15.020 26.910 1.00 50.50 611 VAL A CA 1
ATOM 4742 C C . VAL A 1 611 ? 36.506 16.414 27.526 1.00 50.50 611 VAL A C 1
ATOM 4744 O O . VAL A 1 611 ? 35.499 17.127 27.632 1.00 50.50 611 VAL A O 1
ATOM 4747 N N . SER A 1 612 ? 37.696 16.710 28.048 1.00 46.03 612 SER A N 1
ATOM 4748 C CA . SER A 1 612 ? 38.076 17.954 28.721 1.00 46.03 612 SER A CA 1
ATOM 4749 C C . SER A 1 612 ? 37.437 19.165 28.047 1.00 46.03 612 SER A C 1
ATOM 4751 O O . SER A 1 612 ? 37.522 19.307 26.826 1.00 46.03 612 SER A O 1
ATOM 4753 N N . ASP A 1 613 ? 36.774 20.013 28.837 1.00 47.22 613 ASP A N 1
ATOM 4754 C CA . ASP A 1 613 ? 36.151 21.244 28.358 1.00 47.22 613 ASP A CA 1
ATOM 4755 C C . ASP A 1 613 ? 37.226 22.163 27.758 1.00 47.22 613 ASP A C 1
ATOM 4757 O O . ASP A 1 613 ? 37.848 22.958 28.457 1.00 47.22 613 ASP A O 1
ATOM 4761 N N . VAL A 1 614 ? 37.437 22.078 26.443 1.00 52.53 614 VAL A N 1
ATOM 4762 C CA . VAL A 1 614 ? 38.091 23.152 25.697 1.00 52.53 614 VAL A CA 1
ATOM 4763 C C . VAL A 1 614 ? 37.178 24.367 25.842 1.00 52.53 614 VAL A C 1
ATOM 4765 O O . VAL A 1 614 ? 36.036 24.372 25.363 1.00 52.53 614 VAL A O 1
ATOM 4768 N N . THR A 1 615 ? 37.646 25.385 26.558 1.00 49.69 615 THR A N 1
ATOM 4769 C CA . THR A 1 615 ? 36.955 26.659 26.776 1.00 49.69 615 THR A CA 1
ATOM 4770 C C . THR A 1 615 ? 36.950 27.478 25.488 1.00 49.69 615 THR A C 1
ATOM 4772 O O . THR A 1 615 ? 37.605 28.505 25.362 1.00 49.69 615 THR A O 1
ATOM 4775 N N . LEU A 1 616 ? 36.174 27.025 24.505 1.00 54.59 616 LEU A N 1
ATOM 4776 C CA . LEU A 1 616 ? 35.896 27.803 23.305 1.00 54.59 616 LEU A CA 1
ATOM 4777 C C . LEU A 1 616 ? 35.094 29.054 23.697 1.00 54.59 616 LEU A C 1
ATOM 4779 O O . LEU A 1 616 ? 34.073 28.959 24.397 1.00 54.59 616 LEU A O 1
ATOM 4783 N N . THR A 1 617 ? 35.547 30.224 23.243 1.00 58.38 617 THR A N 1
ATOM 4784 C CA . THR A 1 617 ? 34.864 31.509 23.453 1.00 58.38 617 THR A CA 1
ATOM 4785 C C . THR A 1 617 ? 33.449 31.477 22.864 1.00 58.38 617 THR A C 1
ATOM 4787 O O . THR A 1 617 ? 33.122 30.643 22.014 1.00 58.38 617 THR A O 1
ATOM 4790 N N . SER A 1 618 ? 32.560 32.374 23.308 1.00 55.06 618 SER A N 1
ATOM 4791 C CA . SER A 1 618 ? 31.177 32.431 22.799 1.00 55.06 618 SER A CA 1
ATOM 4792 C C . SER A 1 618 ? 31.103 32.573 21.274 1.00 55.06 618 SER A C 1
ATOM 4794 O O . SER A 1 618 ? 30.181 32.030 20.679 1.00 55.06 618 SER A O 1
ATOM 4796 N N . VAL A 1 619 ? 32.098 33.208 20.644 1.00 51.47 619 VAL A N 1
ATOM 4797 C CA . VAL A 1 619 ? 32.226 33.331 19.182 1.00 51.47 619 VAL A CA 1
ATOM 4798 C C . VAL A 1 619 ? 32.645 32.003 18.538 1.00 51.47 619 VAL A C 1
ATOM 4800 O O . VAL A 1 619 ? 32.036 31.575 17.561 1.00 51.47 619 VAL A O 1
ATOM 4803 N N . GLN A 1 620 ? 33.607 31.284 19.126 1.00 55.84 620 GLN A N 1
ATOM 4804 C CA . GLN A 1 620 ? 34.098 29.998 18.605 1.00 55.84 620 GLN A CA 1
ATOM 4805 C C . GLN A 1 620 ? 33.032 28.888 18.581 1.00 55.84 620 GLN A C 1
ATOM 4807 O O . GLN A 1 620 ? 33.115 27.974 17.765 1.00 55.84 620 GLN A O 1
ATOM 4812 N N . LYS A 1 621 ? 31.988 28.985 19.414 1.00 56.75 621 LYS A N 1
ATOM 4813 C CA . LYS A 1 621 ? 30.842 28.053 19.411 1.00 56.75 621 LYS A CA 1
ATOM 4814 C C . LYS A 1 621 ? 29.941 28.190 18.176 1.00 56.75 621 LYS A C 1
ATOM 4816 O O . LYS A 1 621 ? 29.245 27.235 17.843 1.00 56.75 621 LYS A O 1
ATOM 4821 N N . TRP A 1 622 ? 29.969 29.341 17.502 1.00 57.84 622 TRP A N 1
ATOM 4822 C CA . TRP A 1 622 ? 29.173 29.622 16.300 1.00 57.84 622 TRP A CA 1
ATOM 4823 C C . TRP A 1 622 ? 29.963 29.480 15.000 1.00 57.84 622 TRP A C 1
ATOM 4825 O O . TRP A 1 622 ? 29.355 29.404 13.936 1.00 57.84 622 TRP A O 1
ATOM 4835 N N . ILE A 1 623 ? 31.292 29.353 15.076 1.00 63.56 623 ILE A N 1
ATOM 4836 C CA . ILE A 1 623 ? 32.135 29.108 13.900 1.00 63.56 623 ILE A CA 1
ATOM 4837 C C . ILE A 1 623 ? 31.712 27.812 13.211 1.00 63.56 623 ILE A C 1
ATOM 4839 O O . ILE A 1 623 ? 31.528 27.816 12.005 1.00 63.56 623 ILE A O 1
ATOM 4843 N N . LEU A 1 624 ? 31.488 26.721 13.950 1.00 56.16 624 LEU A N 1
ATOM 4844 C CA . LEU A 1 624 ? 31.164 25.433 13.331 1.00 56.16 624 LEU A CA 1
ATOM 4845 C C . LEU A 1 624 ? 29.794 25.430 12.613 1.00 56.16 624 LEU A C 1
ATOM 4847 O O . LEU A 1 624 ? 29.764 25.009 11.461 1.00 56.16 624 LEU A O 1
ATOM 4851 N N . PRO A 1 625 ? 28.687 25.941 13.201 1.00 57.31 625 PRO A N 1
ATOM 4852 C CA . PRO A 1 625 ? 27.413 26.097 12.488 1.00 57.31 625 PRO A CA 1
ATOM 4853 C C . PRO A 1 625 ? 27.482 27.056 11.296 1.00 57.31 625 PRO A C 1
ATOM 4855 O O . PRO A 1 625 ? 26.900 26.766 10.256 1.00 57.31 625 PRO A O 1
ATOM 4858 N N . VAL A 1 626 ? 28.201 28.178 11.417 1.00 66.06 626 VAL A N 1
ATOM 4859 C CA . VAL A 1 626 ? 28.364 29.147 10.318 1.00 66.06 626 VAL A CA 1
ATOM 4860 C C . VAL A 1 626 ? 29.209 28.554 9.196 1.00 66.06 626 VAL A C 1
ATOM 4862 O O . VAL A 1 626 ? 28.842 28.676 8.036 1.00 66.06 626 VAL A O 1
ATOM 4865 N N . VAL A 1 627 ? 30.294 27.851 9.522 1.00 70.88 627 VAL A N 1
ATOM 4866 C CA . VAL A 1 627 ? 31.120 27.121 8.552 1.00 70.88 627 VAL A CA 1
ATOM 4867 C C . VAL A 1 627 ? 30.309 26.016 7.890 1.00 70.88 627 VAL A C 1
ATOM 4869 O O . VAL A 1 627 ? 30.375 25.894 6.677 1.00 70.88 627 VAL A O 1
ATOM 4872 N N . PHE A 1 628 ? 29.486 25.264 8.627 1.00 61.88 628 PHE A N 1
ATOM 4873 C CA . PHE A 1 628 ? 28.566 24.294 8.024 1.00 61.88 628 PHE A CA 1
ATOM 4874 C C . PHE A 1 628 ? 27.545 24.966 7.100 1.00 61.88 628 PHE A C 1
ATOM 4876 O O . PHE A 1 628 ? 27.313 24.472 6.001 1.00 61.88 628 PHE A O 1
ATOM 4883 N N . GLY A 1 629 ? 26.978 26.106 7.504 1.00 67.94 629 GLY A N 1
ATOM 4884 C CA . GLY A 1 629 ? 26.065 26.896 6.678 1.00 67.94 629 GLY A CA 1
ATOM 4885 C C . GLY A 1 629 ? 26.728 27.425 5.403 1.00 67.94 629 GLY A C 1
ATOM 4886 O O . GLY A 1 629 ? 26.155 27.318 4.323 1.00 67.94 629 GLY A O 1
ATOM 4887 N N . LEU A 1 630 ? 27.962 27.923 5.500 1.00 71.81 630 LEU A N 1
ATOM 4888 C CA . LEU A 1 630 ? 28.758 28.407 4.369 1.00 71.81 630 LEU A CA 1
ATOM 4889 C C . LEU A 1 630 ? 29.252 27.269 3.472 1.00 71.81 630 LEU A C 1
ATOM 4891 O O . LEU A 1 630 ? 29.279 27.429 2.257 1.00 71.81 630 LEU A O 1
ATOM 4895 N N . LEU A 1 631 ? 29.615 26.116 4.037 1.00 68.94 631 LEU A N 1
ATOM 4896 C CA . LEU A 1 631 ? 29.975 24.915 3.282 1.00 68.94 631 LEU A CA 1
ATOM 4897 C C . LEU A 1 631 ? 28.767 24.369 2.529 1.00 68.94 631 LEU A C 1
ATOM 4899 O O . LEU A 1 631 ? 28.899 24.042 1.355 1.00 68.94 631 LEU A O 1
ATOM 4903 N N . ALA A 1 632 ? 27.594 24.333 3.165 1.00 60.47 632 ALA A N 1
ATOM 4904 C CA . ALA A 1 632 ? 26.348 23.986 2.498 1.00 60.47 632 ALA A CA 1
ATOM 4905 C C . ALA A 1 632 ? 26.054 24.981 1.365 1.00 60.47 632 ALA A C 1
ATOM 4907 O O . ALA A 1 632 ? 25.877 24.562 0.225 1.00 60.47 632 ALA A O 1
ATOM 4908 N N . ALA A 1 633 ? 26.104 26.291 1.628 1.00 68.44 633 ALA A N 1
ATOM 4909 C CA . ALA A 1 633 ? 25.897 27.327 0.612 1.00 68.44 633 ALA A CA 1
ATOM 4910 C C . ALA A 1 633 ? 26.911 27.244 -0.548 1.00 68.44 633 ALA A C 1
ATOM 4912 O O . ALA A 1 633 ? 26.537 27.372 -1.710 1.00 68.44 633 ALA A O 1
ATOM 4913 N N . SER A 1 634 ? 28.184 26.970 -0.252 1.00 71.94 634 SER A N 1
ATOM 4914 C CA . SER A 1 634 ? 29.257 26.775 -1.236 1.00 71.94 634 SER A CA 1
ATOM 4915 C C . SER A 1 634 ? 29.064 25.501 -2.058 1.00 71.94 634 SER A C 1
ATOM 4917 O O . SER A 1 634 ? 29.253 25.509 -3.274 1.00 71.94 634 SER A O 1
ATOM 4919 N N . MET A 1 635 ? 28.626 24.413 -1.422 1.00 68.75 635 MET A N 1
ATOM 4920 C CA . MET A 1 635 ? 28.255 23.179 -2.107 1.00 68.75 635 MET A CA 1
ATOM 4921 C C . MET A 1 635 ? 27.089 23.435 -3.069 1.00 68.75 635 MET A C 1
ATOM 4923 O O . MET A 1 635 ? 27.179 23.055 -4.234 1.00 68.75 635 MET A O 1
ATOM 4927 N N . PHE A 1 636 ? 26.053 24.159 -2.632 1.00 60.69 636 PHE A N 1
ATOM 4928 C CA . PHE A 1 636 ? 24.943 24.573 -3.494 1.00 60.69 636 PHE A CA 1
ATOM 4929 C C . PHE A 1 636 ? 25.404 25.472 -4.653 1.00 60.69 636 PHE A C 1
ATOM 4931 O O . PHE A 1 636 ? 24.995 25.252 -5.791 1.00 60.69 636 PHE A O 1
ATOM 4938 N N . TYR A 1 637 ? 26.311 26.423 -4.410 1.00 70.94 637 TYR A N 1
ATOM 4939 C CA . TYR A 1 637 ? 26.868 27.293 -5.452 1.00 70.94 637 TYR A CA 1
ATOM 4940 C C . TYR A 1 637 ? 27.699 26.527 -6.495 1.00 70.94 637 TYR A C 1
ATOM 4942 O O . TYR A 1 637 ? 27.571 26.769 -7.698 1.00 70.94 637 TYR A O 1
ATOM 4950 N N . LYS A 1 638 ? 28.521 25.564 -6.059 1.00 60.38 638 LYS A N 1
ATOM 4951 C CA . LYS A 1 638 ? 29.312 24.708 -6.959 1.00 60.38 638 LYS A CA 1
ATOM 4952 C C . LYS A 1 638 ? 28.441 23.780 -7.795 1.00 60.38 638 LYS A C 1
ATOM 4954 O O . LYS A 1 638 ? 28.748 23.570 -8.961 1.00 60.38 638 LYS A O 1
ATOM 4959 N N . VAL A 1 639 ? 27.361 23.251 -7.223 1.00 62.25 639 VAL A N 1
ATOM 4960 C CA . VAL A 1 639 ? 26.378 22.449 -7.968 1.00 62.25 639 VAL A CA 1
ATOM 4961 C C . VAL A 1 639 ? 25.624 23.308 -8.996 1.00 62.25 639 VAL A C 1
ATOM 4963 O O . VAL A 1 639 ? 25.229 22.797 -10.039 1.00 62.25 639 VAL A O 1
ATOM 4966 N N . ALA A 1 640 ? 25.468 24.611 -8.743 1.00 56.12 640 ALA A N 1
ATOM 4967 C CA . ALA A 1 640 ? 24.759 25.538 -9.627 1.00 56.12 640 ALA A CA 1
ATOM 4968 C C . ALA A 1 640 ? 25.620 26.171 -10.745 1.00 56.12 640 ALA A C 1
ATOM 4970 O O . ALA A 1 640 ? 25.063 26.712 -11.699 1.00 56.12 640 ALA A O 1
ATOM 4971 N N . SER A 1 641 ? 26.955 26.134 -10.655 1.00 44.66 641 SER A N 1
ATOM 4972 C CA . SER A 1 641 ? 27.852 26.790 -11.624 1.00 44.66 641 SER A CA 1
ATOM 4973 C C . SER A 1 641 ? 28.123 25.919 -12.870 1.00 44.66 641 SER A C 1
ATOM 4975 O O . SER A 1 641 ? 28.603 24.794 -12.718 1.00 44.66 641 SER A O 1
ATOM 4977 N N . PRO A 1 642 ? 27.883 26.400 -14.109 1.00 50.88 642 PRO A N 1
ATOM 4978 C CA . PRO A 1 642 ? 28.181 25.632 -15.323 1.00 50.88 642 PRO A CA 1
ATOM 4979 C C . PRO A 1 642 ? 29.697 25.494 -15.579 1.00 50.88 642 PRO A C 1
ATOM 4981 O O . PRO A 1 642 ? 30.464 26.426 -15.331 1.00 50.88 642 PRO A O 1
ATOM 4984 N N . LYS A 1 643 ? 30.142 24.339 -16.105 1.00 53.06 643 LYS A N 1
ATOM 4985 C CA . LYS A 1 643 ? 31.535 24.126 -16.554 1.00 53.06 643 LYS A CA 1
ATOM 4986 C C . LYS A 1 643 ? 31.813 24.910 -17.845 1.00 53.06 643 LYS A C 1
ATOM 4988 O O . LYS A 1 643 ? 30.964 24.946 -18.729 1.00 53.06 643 LYS A O 1
ATOM 4993 N N . LYS A 1 644 ? 33.009 25.503 -17.962 1.00 51.09 644 LYS A N 1
ATOM 4994 C CA . LYS A 1 644 ? 33.504 26.106 -19.215 1.00 51.09 644 LYS A CA 1
ATOM 4995 C C . LYS A 1 644 ? 33.795 25.004 -20.244 1.00 51.09 644 LYS A C 1
ATOM 4997 O O . LYS A 1 644 ? 34.344 23.971 -19.868 1.00 51.09 644 LYS A O 1
ATOM 5002 N N . LEU A 1 645 ? 33.411 25.230 -21.500 1.00 53.06 645 LEU A N 1
ATOM 5003 C CA . LEU A 1 645 ? 33.610 24.307 -22.623 1.00 53.06 645 LEU A CA 1
ATOM 5004 C C . LEU A 1 645 ? 34.862 24.697 -23.418 1.00 53.06 645 LEU A C 1
ATOM 5006 O O . LEU A 1 645 ? 35.107 25.886 -23.620 1.00 53.06 645 LEU A O 1
ATOM 5010 N N . GLU A 1 646 ? 35.621 23.700 -23.874 1.00 57.25 646 GLU A N 1
ATOM 5011 C CA . GLU A 1 646 ? 36.745 23.883 -24.802 1.00 57.25 646 GLU A CA 1
ATOM 5012 C C . GLU A 1 646 ? 36.228 24.077 -26.247 1.00 57.25 646 GLU A C 1
ATOM 5014 O O . GLU A 1 646 ? 35.282 23.387 -26.633 1.00 57.25 646 GLU A O 1
ATOM 5019 N N . PRO A 1 647 ? 36.833 24.951 -27.078 1.00 48.91 647 PRO A N 1
ATOM 5020 C CA . PRO A 1 647 ? 36.281 25.364 -28.380 1.00 48.91 647 PRO A CA 1
ATOM 5021 C C . PRO A 1 647 ? 36.079 24.266 -29.443 1.00 48.91 647 PRO A C 1
ATOM 5023 O O . PRO A 1 647 ? 35.357 24.501 -30.408 1.00 48.91 647 PRO A O 1
ATOM 5026 N N . ALA A 1 648 ? 36.702 23.091 -29.291 1.00 59.03 648 ALA A N 1
ATOM 5027 C CA . ALA A 1 648 ? 36.625 21.970 -30.241 1.00 59.03 648 ALA A CA 1
ATOM 5028 C C . ALA A 1 648 ? 35.953 20.706 -29.665 1.00 59.03 648 ALA A C 1
ATOM 5030 O O . ALA A 1 648 ? 35.847 19.690 -30.350 1.00 59.03 648 ALA A O 1
ATOM 5031 N N . ALA A 1 649 ? 35.505 20.740 -28.406 1.00 63.38 649 ALA A N 1
ATOM 5032 C CA . ALA A 1 649 ? 34.871 19.594 -27.763 1.00 63.38 649 ALA A CA 1
ATOM 5033 C C . ALA A 1 649 ? 33.350 19.608 -27.976 1.00 63.38 649 ALA A C 1
ATOM 5035 O O . ALA A 1 649 ? 32.704 20.650 -27.869 1.00 63.38 649 ALA A O 1
ATOM 5036 N N . MET A 1 650 ? 32.759 18.433 -28.220 1.00 72.69 650 MET A N 1
ATOM 5037 C CA . MET A 1 650 ? 31.302 18.277 -28.234 1.00 72.69 650 MET A CA 1
ATOM 5038 C C . MET A 1 650 ? 30.723 18.684 -26.873 1.00 72.69 650 MET A C 1
ATOM 5040 O O . MET A 1 650 ? 31.100 18.130 -25.837 1.00 72.69 650 MET A O 1
ATOM 5044 N N . ASP A 1 651 ? 29.766 19.614 -26.875 1.00 80.38 651 ASP A N 1
ATOM 5045 C CA . ASP A 1 651 ? 29.054 20.015 -25.664 1.00 80.38 651 ASP A CA 1
ATOM 5046 C C . ASP A 1 651 ? 28.045 18.935 -25.247 1.00 80.38 651 ASP A C 1
ATOM 5048 O O . ASP A 1 651 ? 26.854 18.970 -25.565 1.00 80.38 651 ASP A O 1
ATOM 5052 N N . LEU A 1 652 ? 28.546 17.956 -24.494 1.00 82.50 652 LEU A N 1
ATOM 5053 C CA . LEU A 1 652 ? 27.751 16.873 -23.923 1.00 82.50 652 LEU A CA 1
ATOM 5054 C C . LEU A 1 652 ? 26.643 17.383 -22.989 1.00 82.50 652 LEU A C 1
ATOM 5056 O O . LEU A 1 652 ? 25.627 16.707 -22.824 1.00 82.50 652 LEU A O 1
ATOM 5060 N N . ALA A 1 653 ? 26.813 18.559 -22.373 1.00 79.69 653 ALA A N 1
ATOM 5061 C CA . ALA A 1 653 ? 25.802 19.135 -21.496 1.00 79.69 653 ALA A CA 1
ATOM 5062 C C . ALA A 1 653 ? 24.641 19.732 -22.303 1.00 79.69 653 ALA A C 1
ATOM 5064 O O . ALA A 1 653 ? 23.484 19.539 -21.925 1.00 79.69 653 ALA A O 1
ATOM 5065 N N . ALA A 1 654 ? 24.923 20.410 -23.419 1.00 83.06 654 ALA A N 1
ATOM 5066 C CA . ALA A 1 654 ? 23.891 20.856 -24.352 1.00 83.06 654 ALA A CA 1
ATOM 5067 C C . ALA A 1 654 ? 23.184 19.670 -25.019 1.00 83.06 654 ALA A C 1
ATOM 5069 O O . ALA A 1 654 ? 21.954 19.616 -24.986 1.00 83.06 654 ALA A O 1
ATOM 5070 N N . ALA A 1 655 ? 23.933 18.684 -25.527 1.00 86.94 655 ALA A N 1
ATOM 5071 C CA . ALA A 1 655 ? 23.362 17.467 -26.108 1.00 86.94 655 ALA A CA 1
ATOM 5072 C C . ALA A 1 655 ? 22.467 16.730 -25.098 1.00 86.94 655 ALA A C 1
ATOM 5074 O O . ALA A 1 655 ? 21.340 16.347 -25.401 1.00 86.94 655 ALA A O 1
ATOM 5075 N N . GLY A 1 656 ? 22.922 16.621 -23.848 1.00 86.31 656 GLY A N 1
ATOM 5076 C CA . GLY A 1 656 ? 22.173 15.989 -22.769 1.00 86.31 656 GLY A CA 1
ATOM 5077 C C . GLY A 1 656 ? 20.847 16.670 -22.420 1.00 86.31 656 GLY A C 1
ATOM 5078 O O . GLY A 1 656 ? 19.943 15.994 -21.928 1.00 86.31 656 GLY A O 1
ATOM 5079 N N . ARG A 1 657 ? 20.711 17.979 -22.683 1.00 88.25 657 ARG A N 1
ATOM 5080 C CA . ARG A 1 657 ? 19.489 18.770 -22.443 1.00 88.25 657 ARG A CA 1
ATOM 5081 C C . ARG A 1 657 ? 18.461 18.666 -23.565 1.00 88.25 657 ARG A C 1
ATOM 5083 O O . ARG A 1 657 ? 17.331 19.108 -23.354 1.00 88.25 657 ARG A O 1
ATOM 5090 N N . LEU A 1 658 ? 18.822 18.104 -24.720 1.00 90.94 658 LEU A N 1
ATOM 5091 C CA . LEU A 1 658 ? 17.879 17.932 -25.821 1.00 90.94 658 LEU A CA 1
ATOM 5092 C C . LEU A 1 658 ? 16.680 17.090 -25.351 1.00 90.94 658 LEU A C 1
ATOM 5094 O O . LEU A 1 658 ? 16.875 16.069 -24.682 1.00 90.94 658 LEU A O 1
ATOM 5098 N N . PRO A 1 659 ? 15.438 17.516 -25.635 1.00 92.12 659 PRO A N 1
ATOM 5099 C CA . PRO A 1 659 ? 14.257 16.758 -25.258 1.00 92.12 659 PRO A CA 1
ATOM 5100 C C . PRO A 1 659 ? 14.070 15.552 -26.188 1.00 92.12 659 PRO A C 1
ATOM 5102 O O . PRO A 1 659 ? 14.213 15.654 -27.403 1.00 92.12 659 PRO A O 1
ATOM 5105 N N . VAL A 1 660 ? 13.699 14.408 -25.618 1.00 89.88 660 VAL A N 1
ATOM 5106 C CA . VAL A 1 660 ? 13.235 13.218 -26.344 1.00 89.88 660 VAL A CA 1
ATOM 5107 C C . VAL A 1 660 ? 11.980 12.674 -25.684 1.00 89.88 660 VAL A C 1
ATOM 5109 O O . VAL A 1 660 ? 11.855 12.686 -24.458 1.00 89.88 660 VAL A O 1
ATOM 5112 N N . ILE A 1 661 ? 11.039 12.193 -26.490 1.00 87.25 661 ILE A N 1
ATOM 5113 C CA . ILE A 1 661 ? 9.884 11.447 -25.997 1.00 87.25 661 ILE A CA 1
ATOM 5114 C C . ILE A 1 661 ? 10.297 9.981 -25.896 1.00 87.25 661 ILE A C 1
ATOM 5116 O O . ILE A 1 661 ? 10.587 9.344 -26.902 1.00 87.25 661 ILE A O 1
ATOM 5120 N N . TYR A 1 662 ? 10.329 9.446 -24.678 1.00 82.88 662 TYR A N 1
ATOM 5121 C CA . TYR A 1 662 ? 10.593 8.029 -24.439 1.00 82.88 662 TYR A CA 1
ATOM 5122 C C . TYR A 1 662 ? 9.594 7.477 -23.431 1.00 82.88 662 TYR A C 1
ATOM 5124 O O . TYR A 1 662 ? 9.457 8.013 -22.323 1.00 82.88 662 TYR A O 1
ATOM 5132 N N . GLN A 1 663 ? 8.891 6.410 -23.821 1.00 76.06 663 GLN A N 1
ATOM 5133 C CA . GLN A 1 663 ? 7.776 5.844 -23.057 1.00 76.06 663 GLN A CA 1
ATOM 5134 C C . GLN A 1 663 ? 6.775 6.931 -22.627 1.00 76.06 663 GLN A C 1
ATOM 5136 O O . GLN A 1 663 ? 6.439 7.057 -21.447 1.00 76.06 663 GLN A O 1
ATOM 5141 N N . GLY A 1 664 ? 6.400 7.811 -23.561 1.00 73.44 664 GLY A N 1
ATOM 5142 C CA . GLY A 1 664 ? 5.428 8.870 -23.305 1.00 73.44 664 GLY A CA 1
ATOM 5143 C C . GLY A 1 664 ? 5.910 10.114 -22.577 1.00 73.44 664 GLY A C 1
ATOM 5144 O O . GLY A 1 664 ? 5.199 11.115 -22.520 1.00 73.44 664 GLY A O 1
ATOM 5145 N N . ARG A 1 665 ? 7.100 10.074 -21.981 1.00 77.12 665 ARG A N 1
ATOM 5146 C CA . ARG A 1 665 ? 7.613 11.172 -21.164 1.00 77.12 665 ARG A CA 1
ATOM 5147 C C . ARG A 1 665 ? 8.658 11.944 -21.947 1.00 77.12 665 ARG A C 1
ATOM 5149 O O . ARG A 1 665 ? 9.617 11.350 -22.437 1.00 77.12 665 ARG A O 1
ATOM 5156 N N . ILE A 1 666 ? 8.493 13.264 -22.001 1.00 84.62 666 ILE A N 1
ATOM 5157 C CA . ILE A 1 666 ? 9.557 14.164 -22.444 1.00 84.62 666 ILE A CA 1
ATOM 5158 C C . ILE A 1 666 ? 10.652 14.106 -21.380 1.00 84.62 666 ILE A C 1
ATOM 5160 O O . ILE A 1 666 ? 10.424 14.445 -20.218 1.00 84.62 666 ILE A O 1
ATOM 5164 N N . LYS A 1 667 ? 11.828 13.621 -21.761 1.00 87.75 667 LYS A N 1
ATOM 5165 C CA . LYS A 1 667 ? 13.004 13.521 -20.898 1.00 87.75 667 LYS A CA 1
ATOM 5166 C C . LYS A 1 667 ? 14.206 14.131 -21.616 1.00 87.75 667 LYS A C 1
ATOM 5168 O O . LYS A 1 667 ? 14.246 14.102 -22.843 1.00 87.75 667 LYS A O 1
ATOM 5173 N N . PRO A 1 668 ? 15.203 14.648 -20.885 1.00 92.44 668 PRO A N 1
ATOM 5174 C CA . PRO A 1 668 ? 16.484 14.989 -21.489 1.00 92.44 668 PRO A CA 1
ATOM 5175 C C . PRO A 1 668 ? 17.166 13.726 -22.039 1.00 92.44 668 PRO A C 1
ATOM 5177 O O . PRO A 1 668 ? 17.080 12.665 -21.407 1.00 92.44 668 PRO A O 1
ATOM 5180 N N . TRP A 1 669 ? 17.887 13.835 -23.156 1.00 93.00 669 TRP A N 1
ATOM 5181 C CA . TRP A 1 669 ? 18.696 12.744 -23.725 1.00 93.00 669 TRP A CA 1
ATOM 5182 C C . TRP A 1 669 ? 19.642 12.118 -22.700 1.00 93.00 669 TRP A C 1
ATOM 5184 O O . TRP A 1 669 ? 19.804 10.904 -22.650 1.00 93.00 669 TRP A O 1
ATOM 5194 N N . ASP A 1 670 ? 20.199 12.928 -21.807 1.00 91.62 670 ASP A N 1
ATOM 5195 C CA . ASP A 1 670 ? 21.063 12.469 -20.721 1.00 91.62 670 ASP A CA 1
ATOM 5196 C C . ASP A 1 670 ? 20.343 11.503 -19.756 1.00 91.62 670 ASP A C 1
ATOM 5198 O O . ASP A 1 670 ? 20.913 10.514 -19.295 1.00 91.62 670 ASP A O 1
ATOM 5202 N N . THR A 1 671 ? 19.046 11.710 -19.510 1.00 89.88 671 THR A N 1
ATOM 5203 C CA . THR A 1 671 ? 18.238 10.773 -18.712 1.00 89.88 671 THR A CA 1
ATOM 5204 C C . THR A 1 671 ? 17.962 9.478 -19.470 1.00 89.88 671 THR A C 1
ATOM 5206 O O . THR A 1 671 ? 17.994 8.407 -18.863 1.00 89.88 671 THR A O 1
ATOM 5209 N N . LEU A 1 672 ? 17.702 9.555 -20.778 1.00 92.06 672 LEU A N 1
ATOM 5210 C CA . LEU A 1 672 ? 17.552 8.369 -21.621 1.00 92.06 672 LEU A CA 1
ATOM 5211 C C . LEU A 1 672 ? 18.844 7.539 -21.610 1.00 92.06 672 LEU A C 1
ATOM 5213 O O . LEU A 1 672 ? 18.804 6.348 -21.307 1.00 92.06 672 LEU A O 1
ATOM 5217 N N . ALA A 1 673 ? 19.985 8.184 -21.850 1.00 92.69 673 ALA A N 1
ATOM 5218 C CA . ALA A 1 673 ? 21.294 7.547 -21.868 1.00 92.69 673 ALA A CA 1
ATOM 5219 C C . ALA A 1 673 ? 21.626 6.881 -20.525 1.00 92.69 673 ALA A C 1
ATOM 5221 O O . ALA A 1 673 ? 21.973 5.703 -20.494 1.00 92.69 673 ALA A O 1
ATOM 5222 N N . ARG A 1 674 ? 21.452 7.591 -19.398 1.00 92.38 674 ARG A N 1
ATOM 5223 C CA . ARG A 1 674 ? 21.688 7.020 -18.061 1.00 92.38 674 ARG A CA 1
ATOM 5224 C C . ARG A 1 674 ? 20.800 5.819 -17.763 1.00 92.38 674 ARG A C 1
ATOM 5226 O O . ARG A 1 674 ? 21.288 4.854 -17.187 1.00 92.38 674 ARG A O 1
ATOM 5233 N N . ASN A 1 675 ? 19.514 5.879 -18.112 1.00 92.06 675 ASN A N 1
ATOM 5234 C CA . ASN A 1 675 ? 18.590 4.782 -17.831 1.00 92.06 675 ASN A CA 1
ATOM 5235 C C . ASN A 1 675 ? 18.944 3.538 -18.651 1.00 92.06 675 ASN A C 1
ATOM 5237 O O . ASN A 1 675 ? 19.030 2.459 -18.075 1.00 92.06 675 ASN A O 1
ATOM 5241 N N . ASN A 1 676 ? 19.218 3.690 -19.951 1.00 91.81 676 ASN A N 1
ATOM 5242 C CA . ASN A 1 676 ? 19.637 2.570 -20.798 1.00 91.81 676 ASN A CA 1
ATOM 5243 C C . ASN A 1 676 ? 20.969 1.980 -20.329 1.00 91.81 676 ASN A C 1
ATOM 5245 O O . ASN A 1 676 ? 21.082 0.772 -20.149 1.00 91.81 676 ASN A O 1
ATOM 5249 N N . LEU A 1 677 ? 21.954 2.825 -20.018 1.00 91.56 677 LEU A N 1
ATOM 5250 C CA . LEU A 1 677 ? 23.242 2.350 -19.525 1.00 91.56 677 LEU A CA 1
ATOM 5251 C C . LEU A 1 677 ? 23.123 1.656 -18.159 1.00 91.56 677 LEU A C 1
ATOM 5253 O O . LEU A 1 677 ? 23.875 0.725 -17.876 1.00 91.56 677 LEU A O 1
ATOM 5257 N N . ARG A 1 678 ? 22.164 2.059 -17.314 1.00 92.25 678 ARG A N 1
ATOM 5258 C CA . ARG A 1 678 ? 21.885 1.386 -16.039 1.00 92.25 678 ARG A CA 1
ATOM 5259 C C . ARG A 1 678 ? 21.280 0.002 -16.249 1.00 92.25 678 ARG A C 1
ATOM 5261 O O . ARG A 1 678 ? 21.629 -0.897 -15.498 1.00 92.25 678 ARG A O 1
ATOM 5268 N N . VAL A 1 679 ? 20.430 -0.169 -17.258 1.00 89.00 679 VAL A N 1
ATOM 5269 C CA . VAL A 1 679 ? 19.893 -1.485 -17.635 1.00 89.00 679 VAL A CA 1
ATOM 5270 C C . VAL A 1 679 ? 21.011 -2.378 -18.178 1.00 89.00 679 VAL A C 1
ATOM 5272 O O . VAL A 1 679 ? 21.201 -3.477 -17.678 1.00 89.00 679 VAL A O 1
ATOM 5275 N N . LEU A 1 680 ? 21.819 -1.875 -19.116 1.00 89.94 680 LEU A N 1
ATOM 5276 C CA . LEU A 1 680 ? 22.874 -2.660 -19.773 1.00 89.94 680 LEU A CA 1
ATOM 5277 C C . LEU A 1 680 ? 24.065 -2.979 -18.856 1.00 89.94 680 LEU A C 1
ATOM 5279 O O . LEU A 1 680 ? 24.635 -4.065 -18.913 1.00 89.94 680 LEU A O 1
ATOM 5283 N N . SER A 1 681 ? 24.469 -2.015 -18.022 1.00 89.12 681 SER A N 1
ATOM 5284 C CA . SER A 1 681 ? 25.757 -2.041 -17.317 1.00 89.12 681 SER A CA 1
ATOM 5285 C C . SER A 1 681 ? 25.650 -1.958 -15.791 1.00 89.12 681 SER A C 1
ATOM 5287 O O . SER A 1 681 ? 26.681 -2.036 -15.110 1.00 89.12 681 SER A O 1
ATOM 5289 N N . GLU A 1 682 ? 24.451 -1.741 -15.238 1.00 89.44 682 GLU A N 1
ATOM 5290 C CA . GLU A 1 682 ? 24.206 -1.353 -13.836 1.00 89.44 682 GLU A CA 1
ATOM 5291 C C . GLU A 1 682 ? 24.945 -0.069 -13.401 1.00 89.44 682 GLU A C 1
ATOM 5293 O O . GLU A 1 682 ? 25.233 0.142 -12.220 1.00 89.44 682 GLU A O 1
ATOM 5298 N N . ARG A 1 683 ? 25.300 0.807 -14.350 1.00 86.75 683 ARG A N 1
ATOM 5299 C CA . ARG A 1 683 ? 25.974 2.088 -14.088 1.00 86.75 683 ARG A CA 1
ATOM 5300 C C . ARG A 1 683 ? 25.392 3.219 -14.927 1.00 86.75 683 ARG A C 1
ATOM 5302 O O . ARG A 1 683 ? 24.888 3.016 -16.018 1.00 86.75 683 ARG A O 1
ATOM 5309 N N . GLU A 1 684 ? 25.537 4.441 -14.425 1.00 87.50 684 GLU A N 1
ATOM 5310 C CA . GLU A 1 684 ? 25.159 5.680 -15.133 1.00 87.50 684 GLU A CA 1
ATOM 5311 C C . GLU A 1 684 ? 26.336 6.338 -15.872 1.00 87.50 684 GLU A C 1
ATOM 5313 O O . GLU A 1 684 ? 26.226 7.427 -16.431 1.00 87.50 684 GLU A O 1
ATOM 5318 N N . THR A 1 685 ? 27.490 5.683 -15.832 1.00 89.75 685 THR A N 1
ATOM 5319 C CA . THR A 1 685 ? 28.747 6.105 -16.448 1.00 89.75 685 THR A CA 1
ATOM 5320 C C . THR A 1 685 ? 29.475 4.863 -16.921 1.00 89.75 685 THR A C 1
ATOM 5322 O O . THR A 1 685 ? 29.420 3.836 -16.236 1.00 89.75 685 THR A O 1
ATOM 5325 N N . PHE A 1 686 ? 30.231 4.976 -17.999 1.00 89.12 686 PHE A N 1
ATOM 5326 C CA . PHE A 1 686 ? 31.032 3.883 -18.536 1.00 89.12 686 PHE A CA 1
ATOM 5327 C C . PHE A 1 686 ? 32.514 4.262 -18.546 1.00 89.12 686 PHE A C 1
ATOM 5329 O O . PHE A 1 686 ? 32.872 5.405 -18.258 1.00 89.12 686 PHE A O 1
ATOM 5336 N N . SER A 1 687 ? 33.376 3.280 -18.798 1.00 86.38 687 SER A N 1
ATOM 5337 C CA . SER A 1 687 ? 34.784 3.546 -19.079 1.00 86.38 687 SER A CA 1
ATOM 5338 C C . SER A 1 687 ? 34.912 3.682 -20.588 1.00 86.38 687 SER A C 1
ATOM 5340 O O . SER A 1 687 ? 34.795 2.678 -21.283 1.00 86.38 687 SER A O 1
ATOM 5342 N N . GLY A 1 688 ? 35.052 4.911 -21.074 1.00 84.88 688 GLY A N 1
ATOM 5343 C CA . GLY A 1 688 ? 35.205 5.198 -22.498 1.00 84.88 688 GLY A CA 1
ATOM 5344 C C . GLY A 1 688 ? 36.666 5.444 -22.834 1.00 84.88 688 GLY A C 1
ATOM 5345 O O . GLY A 1 688 ? 37.404 5.954 -21.987 1.00 84.88 688 GLY A O 1
ATOM 5346 N N . GLN A 1 689 ? 37.078 5.068 -24.043 1.00 82.62 689 GLN A N 1
ATOM 5347 C CA . GLN A 1 689 ? 38.408 5.392 -24.546 1.00 82.62 689 GLN A CA 1
ATOM 5348 C C . GLN A 1 689 ? 38.584 6.916 -24.581 1.00 82.62 689 GLN A C 1
ATOM 5350 O O . GLN A 1 689 ? 37.643 7.659 -24.873 1.00 82.62 689 GLN A O 1
ATOM 5355 N N . LEU A 1 690 ? 39.786 7.380 -24.251 1.00 82.06 690 LEU A N 1
ATOM 5356 C CA . LEU A 1 690 ? 40.188 8.762 -24.475 1.00 82.06 690 LEU A CA 1
ATOM 5357 C C . LEU A 1 690 ? 40.082 9.096 -25.972 1.00 82.06 690 LEU A C 1
ATOM 5359 O O . LEU A 1 690 ? 40.308 8.242 -26.829 1.00 82.06 690 LEU A O 1
ATOM 5363 N N . THR A 1 691 ? 39.740 10.344 -26.289 1.00 76.88 691 THR A N 1
ATOM 5364 C CA . THR A 1 691 ? 39.713 10.805 -27.688 1.00 76.88 691 THR A CA 1
ATOM 5365 C C . THR A 1 691 ? 41.100 10.703 -28.321 1.00 76.88 691 THR A C 1
ATOM 5367 O O . THR A 1 691 ? 42.099 10.779 -27.607 1.00 76.88 691 THR A O 1
ATOM 5370 N N . ASP A 1 692 ? 41.193 10.607 -29.649 1.00 78.81 692 ASP A N 1
ATOM 5371 C CA . ASP A 1 692 ? 42.494 10.522 -30.333 1.00 78.81 692 ASP A CA 1
ATOM 5372 C C . ASP A 1 692 ? 43.427 11.686 -29.960 1.00 78.81 692 ASP A C 1
ATOM 5374 O O . ASP A 1 692 ? 44.612 11.482 -29.702 1.00 78.81 692 ASP A O 1
ATOM 5378 N N . ALA A 1 693 ? 42.884 12.898 -29.811 1.00 77.38 693 ALA A N 1
ATOM 5379 C CA . ALA A 1 693 ? 43.633 14.069 -29.357 1.00 77.38 693 ALA A CA 1
ATOM 5380 C C . ALA A 1 693 ? 44.160 13.930 -27.916 1.00 77.38 693 ALA A C 1
ATOM 5382 O O . ALA A 1 693 ? 45.317 14.264 -27.647 1.00 77.38 693 ALA A O 1
ATOM 5383 N N . GLN A 1 694 ? 43.339 13.425 -26.987 1.00 82.06 694 GLN A N 1
ATOM 5384 C CA . GLN A 1 694 ? 43.768 13.147 -25.610 1.00 82.06 694 GLN A CA 1
ATOM 5385 C C . GLN A 1 694 ? 44.816 12.032 -25.582 1.00 82.06 694 GLN A C 1
ATOM 5387 O O . GLN A 1 694 ? 45.858 12.201 -24.958 1.00 82.06 694 GLN A O 1
ATOM 5392 N N . LEU A 1 695 ? 44.591 10.939 -26.315 1.00 84.62 695 LEU A N 1
ATOM 5393 C CA . LEU A 1 695 ? 45.530 9.824 -26.417 1.00 84.62 695 LEU A CA 1
ATOM 5394 C C . LEU A 1 695 ? 46.889 10.267 -26.948 1.00 84.62 695 LEU A C 1
ATOM 5396 O O . LEU A 1 695 ? 47.899 9.870 -26.385 1.00 84.62 695 LEU A O 1
ATOM 5400 N N . LEU A 1 696 ? 46.936 11.104 -27.987 1.00 85.44 696 LEU A N 1
ATOM 5401 C CA . LEU A 1 696 ? 48.188 11.653 -28.518 1.00 85.44 696 LEU A CA 1
ATOM 5402 C C . LEU A 1 696 ? 48.882 12.592 -27.529 1.00 85.44 696 LEU A C 1
ATOM 5404 O O . LEU A 1 696 ? 50.108 12.592 -27.442 1.00 85.44 696 LEU A O 1
ATOM 5408 N N . THR A 1 697 ? 48.107 13.383 -26.785 1.00 88.12 697 THR A N 1
ATOM 5409 C CA . THR A 1 697 ? 48.635 14.302 -25.767 1.00 88.12 697 THR A CA 1
ATOM 5410 C C . THR A 1 697 ? 49.236 13.529 -24.590 1.00 88.12 697 THR A C 1
ATOM 5412 O O . THR A 1 697 ? 50.313 13.872 -24.107 1.00 88.12 697 THR A O 1
ATOM 5415 N N . GLU A 1 698 ? 48.569 12.463 -24.149 1.00 89.69 698 GLU A N 1
ATOM 5416 C CA . GLU A 1 698 ? 48.992 11.614 -23.030 1.00 89.69 698 GLU A CA 1
ATOM 5417 C C . GLU A 1 698 ? 49.972 10.507 -23.452 1.00 89.69 698 GLU A C 1
ATOM 5419 O O . GLU A 1 698 ? 50.602 9.879 -22.598 1.00 89.69 698 GLU A O 1
ATOM 5424 N N . TRP A 1 699 ? 50.159 10.293 -24.760 1.00 92.38 699 TRP A N 1
ATOM 5425 C CA . TRP A 1 699 ? 50.957 9.204 -25.327 1.00 92.38 699 TRP A CA 1
ATOM 5426 C C . TRP A 1 699 ? 52.354 9.048 -24.706 1.00 92.38 699 TRP A C 1
ATOM 5428 O O . TRP A 1 699 ? 52.697 7.917 -24.351 1.00 92.38 699 TRP A O 1
ATOM 5438 N N . PRO A 1 700 ? 53.153 10.118 -24.495 1.00 92.38 700 PRO A N 1
ATOM 5439 C CA . PRO A 1 700 ? 54.477 9.982 -23.884 1.00 92.38 700 PRO A CA 1
ATOM 5440 C C . PRO A 1 700 ? 54.432 9.356 -22.483 1.00 92.38 700 PRO A C 1
ATOM 5442 O O . PRO A 1 700 ? 55.279 8.538 -22.131 1.00 92.38 700 PRO A O 1
ATOM 5445 N N . GLU A 1 701 ? 53.420 9.706 -21.689 1.00 91.94 701 GLU A N 1
ATOM 5446 C CA . GLU A 1 701 ? 53.265 9.201 -20.326 1.00 91.94 701 GLU A CA 1
ATOM 5447 C C . GLU A 1 701 ? 52.672 7.783 -20.319 1.00 91.94 701 GLU A C 1
ATOM 5449 O O . GLU A 1 701 ? 53.143 6.928 -19.569 1.00 91.94 701 GLU A O 1
ATOM 5454 N N . ILE A 1 702 ? 51.712 7.489 -21.206 1.00 91.25 702 ILE A N 1
ATOM 5455 C CA . ILE A 1 702 ? 51.154 6.137 -21.389 1.00 91.25 702 ILE A CA 1
ATOM 5456 C C . ILE A 1 702 ? 52.273 5.146 -21.730 1.00 91.25 702 ILE A C 1
ATOM 5458 O O . ILE A 1 702 ? 52.399 4.089 -21.105 1.00 91.25 702 ILE A O 1
ATOM 5462 N N . LYS A 1 703 ? 53.122 5.511 -22.693 1.00 92.06 703 LYS A N 1
ATOM 5463 C CA . LYS A 1 703 ? 54.246 4.703 -23.172 1.00 92.06 703 LYS A CA 1
ATOM 5464 C C . LYS A 1 703 ? 55.252 4.395 -22.061 1.00 92.06 703 LYS A C 1
ATOM 5466 O O . LYS A 1 703 ? 55.651 3.243 -21.885 1.00 92.06 703 LYS A O 1
ATOM 5471 N N . LYS A 1 704 ? 55.589 5.412 -21.268 1.00 92.00 704 LYS A N 1
ATOM 5472 C CA . LYS A 1 704 ? 56.471 5.314 -20.102 1.00 92.00 704 LYS A CA 1
ATOM 5473 C C . LYS A 1 704 ? 55.888 4.435 -18.993 1.00 92.00 704 LYS A C 1
ATOM 5475 O O . LYS A 1 704 ? 56.601 3.622 -18.416 1.00 92.00 704 LYS A O 1
ATOM 5480 N N . GLN A 1 705 ? 54.598 4.558 -18.681 1.00 92.31 705 GLN A N 1
ATOM 5481 C CA . GLN A 1 705 ? 53.973 3.731 -17.641 1.00 92.31 705 GLN A CA 1
ATOM 5482 C C . GLN A 1 705 ? 53.866 2.256 -18.053 1.00 92.31 705 GLN A C 1
ATOM 5484 O O . GLN A 1 705 ? 54.021 1.369 -17.210 1.00 92.31 705 GLN A O 1
ATOM 5489 N N . ILE A 1 706 ? 53.650 1.976 -19.342 1.00 91.06 706 ILE A N 1
ATOM 5490 C CA . ILE A 1 706 ? 53.648 0.610 -19.882 1.00 91.06 706 ILE A CA 1
ATOM 5491 C C . ILE A 1 706 ? 55.051 -0.011 -19.803 1.00 91.06 706 ILE A C 1
ATOM 5493 O O . ILE A 1 706 ? 55.182 -1.120 -19.282 1.00 91.06 706 ILE A O 1
ATOM 5497 N N . SER A 1 707 ? 56.098 0.698 -20.241 1.00 88.88 707 SER A N 1
ATOM 5498 C CA . SER A 1 707 ? 57.485 0.201 -20.183 1.00 88.88 707 SER A CA 1
ATOM 5499 C C . SER A 1 707 ? 57.998 0.040 -18.744 1.00 88.88 707 SER A C 1
ATOM 5501 O O . SER A 1 707 ? 58.712 -0.910 -18.436 1.00 88.88 707 SER A O 1
ATOM 5503 N N . GLN A 1 708 ? 57.573 0.901 -17.813 1.00 91.44 708 GLN A N 1
ATOM 5504 C CA . GLN A 1 708 ? 57.886 0.750 -16.385 1.00 91.44 708 GLN A CA 1
ATOM 5505 C C . GLN A 1 708 ? 57.194 -0.455 -15.745 1.00 91.44 708 GLN A C 1
ATOM 5507 O O . GLN A 1 708 ? 57.748 -1.078 -14.838 1.00 91.44 708 GLN A O 1
ATOM 5512 N N . LYS A 1 709 ? 55.974 -0.780 -16.185 1.00 90.19 709 LYS A N 1
ATOM 5513 C CA . LYS A 1 709 ? 55.217 -1.914 -15.651 1.00 90.19 709 LYS A CA 1
ATOM 5514 C C . LYS A 1 709 ? 55.808 -3.257 -16.082 1.00 90.19 709 LYS A C 1
ATOM 5516 O O . LYS A 1 709 ? 55.764 -4.210 -15.301 1.00 90.19 709 LYS A O 1
ATOM 5521 N N . TRP A 1 710 ? 56.345 -3.336 -17.297 1.00 89.69 710 TRP A N 1
ATOM 5522 C CA . TRP A 1 710 ? 56.943 -4.548 -17.848 1.00 89.69 710 TRP A CA 1
ATOM 5523 C C . TRP A 1 710 ? 58.361 -4.274 -18.335 1.00 89.69 710 TRP A C 1
ATOM 5525 O O . TRP A 1 710 ? 58.565 -3.747 -19.423 1.00 89.69 710 TRP A O 1
ATOM 5535 N N . SER A 1 711 ? 59.347 -4.716 -17.554 1.00 81.94 711 SER A N 1
ATOM 5536 C CA . SER A 1 711 ? 60.774 -4.495 -17.821 1.00 81.94 711 SER A CA 1
ATOM 5537 C C . SER A 1 711 ? 61.294 -5.123 -19.121 1.00 81.94 711 SER A C 1
ATOM 5539 O O . SER A 1 711 ? 62.426 -4.852 -19.510 1.00 81.94 711 SER A O 1
ATOM 5541 N N . THR A 1 712 ? 60.502 -5.970 -19.785 1.00 84.62 712 THR A N 1
ATOM 5542 C CA . THR A 1 712 ? 60.810 -6.566 -21.094 1.00 84.62 712 THR A CA 1
ATOM 5543 C C . THR A 1 712 ? 60.480 -5.650 -22.277 1.00 84.62 712 THR A C 1
ATOM 5545 O O . THR A 1 712 ? 60.843 -5.978 -23.405 1.00 84.62 712 THR A O 1
ATOM 5548 N N . LEU A 1 713 ? 59.807 -4.518 -22.042 1.00 88.25 713 LEU A N 1
ATOM 5549 C CA . LEU A 1 713 ? 59.407 -3.551 -23.062 1.00 88.25 713 LEU A CA 1
ATOM 5550 C C . LEU A 1 713 ? 60.247 -2.277 -22.974 1.00 88.25 713 LEU A C 1
ATOM 5552 O O . LEU A 1 713 ? 60.323 -1.635 -21.927 1.00 88.25 713 LEU A O 1
ATOM 5556 N N . SER A 1 714 ? 60.822 -1.864 -24.101 1.00 87.69 714 SER A N 1
ATOM 5557 C CA . SER A 1 714 ? 61.341 -0.509 -24.274 1.00 87.69 714 SER A CA 1
ATOM 5558 C C . SER A 1 714 ? 60.242 0.412 -24.801 1.00 87.69 714 SER A C 1
ATOM 5560 O O . SER A 1 714 ? 59.278 -0.036 -25.419 1.00 87.69 714 SER A O 1
ATOM 5562 N N . GLU A 1 715 ? 60.383 1.724 -24.603 1.00 87.38 715 GLU A N 1
ATOM 5563 C CA . GLU A 1 715 ? 59.454 2.666 -25.229 1.00 87.38 715 GLU A CA 1
ATOM 5564 C C . GLU A 1 715 ? 59.464 2.499 -26.760 1.00 87.38 715 GLU A C 1
ATOM 5566 O O . GLU A 1 715 ? 58.403 2.456 -27.366 1.00 87.38 715 GLU A O 1
ATOM 5571 N N . ALA A 1 716 ? 60.614 2.306 -27.412 1.00 87.00 716 ALA A N 1
ATOM 5572 C CA . ALA A 1 716 ? 60.684 2.131 -28.871 1.00 87.00 716 ALA A CA 1
ATOM 5573 C C . ALA A 1 716 ? 59.785 0.994 -29.412 1.00 87.00 716 ALA A C 1
ATOM 5575 O O . ALA A 1 716 ? 59.261 1.091 -30.520 1.00 87.00 716 ALA A O 1
ATOM 5576 N N . ASP A 1 717 ? 59.534 -0.043 -28.608 1.00 87.12 717 ASP A N 1
ATOM 5577 C CA . ASP A 1 717 ? 58.681 -1.179 -28.981 1.00 87.12 717 ASP A CA 1
ATOM 5578 C C . ASP A 1 717 ? 57.198 -0.815 -29.135 1.00 87.12 717 ASP A C 1
ATOM 5580 O O . ASP A 1 717 ? 56.440 -1.543 -29.775 1.00 87.12 717 ASP A O 1
ATOM 5584 N N . LEU A 1 718 ? 56.778 0.308 -28.551 1.00 89.06 718 LEU A N 1
ATOM 5585 C CA . LEU A 1 718 ? 55.387 0.753 -28.520 1.00 89.06 718 LEU A CA 1
ATOM 5586 C C . LEU A 1 718 ? 55.080 1.809 -29.590 1.00 89.06 718 LEU A C 1
ATOM 5588 O O . LEU A 1 718 ? 53.911 2.108 -29.811 1.00 89.06 718 LEU A O 1
ATOM 5592 N N . ASP A 1 719 ? 56.086 2.367 -30.278 1.00 86.94 719 ASP A N 1
ATOM 5593 C CA . ASP A 1 719 ? 55.879 3.420 -31.290 1.00 86.94 719 ASP A CA 1
ATOM 5594 C C . ASP A 1 719 ? 54.999 2.967 -32.461 1.00 86.94 719 ASP A C 1
ATOM 5596 O O . ASP A 1 719 ? 54.262 3.775 -33.025 1.00 86.94 719 ASP A O 1
ATOM 5600 N N . GLY A 1 720 ? 54.995 1.665 -32.766 1.00 84.69 720 GLY A N 1
ATOM 5601 C CA . GLY A 1 720 ? 54.110 1.066 -33.770 1.00 84.69 720 GLY A CA 1
ATOM 5602 C C . GLY A 1 720 ? 52.616 1.114 -33.418 1.00 84.69 720 GLY A C 1
ATOM 5603 O O . GLY A 1 720 ? 51.785 0.771 -34.258 1.00 84.69 720 GLY A O 1
ATOM 5604 N N . ALA A 1 721 ? 52.254 1.526 -32.197 1.00 87.31 721 ALA A N 1
ATOM 5605 C CA . ALA A 1 721 ? 50.867 1.778 -31.819 1.00 87.31 721 ALA A CA 1
ATOM 5606 C C . ALA A 1 721 ? 50.332 3.104 -32.382 1.00 87.31 721 ALA A C 1
ATOM 5608 O O . ALA A 1 721 ? 49.117 3.253 -32.509 1.00 87.31 721 ALA A O 1
ATOM 5609 N N . VAL A 1 722 ? 51.206 4.058 -32.732 1.00 88.50 722 VAL A N 1
ATOM 5610 C CA . VAL A 1 722 ? 50.796 5.298 -33.399 1.00 88.50 722 VAL A CA 1
ATOM 5611 C C . VAL A 1 722 ? 50.601 5.005 -34.880 1.00 88.50 722 VAL A C 1
ATOM 5613 O O . VAL A 1 722 ? 51.550 4.716 -35.606 1.00 88.50 722 VAL A O 1
ATOM 5616 N N . GLN A 1 723 ? 49.356 5.081 -35.328 1.00 84.25 723 GLN A N 1
ATOM 5617 C CA . GLN A 1 723 ? 48.958 4.806 -36.701 1.00 84.25 723 GLN A CA 1
ATOM 5618 C C . GLN A 1 723 ? 48.594 6.104 -37.419 1.00 84.25 723 GLN A C 1
ATOM 5620 O O . GLN A 1 723 ? 48.380 7.145 -36.792 1.00 84.25 723 GLN A O 1
ATOM 5625 N N . GLN A 1 724 ? 48.554 6.050 -38.749 1.00 81.25 724 GLN A N 1
ATOM 5626 C CA . GLN A 1 724 ? 48.170 7.179 -39.585 1.00 81.25 724 GLN A CA 1
ATOM 5627 C C . GLN A 1 724 ? 47.155 6.721 -40.630 1.00 81.25 724 GLN A C 1
ATOM 5629 O O . GLN A 1 724 ? 47.444 5.822 -41.418 1.00 81.25 724 GLN A O 1
ATOM 5634 N N . THR A 1 725 ? 45.990 7.367 -40.661 1.00 65.44 725 THR A N 1
ATOM 5635 C CA . THR A 1 725 ? 44.947 7.134 -41.671 1.00 65.44 725 THR A CA 1
ATOM 5636 C C . THR A 1 725 ? 44.550 8.485 -42.258 1.00 65.44 725 THR A C 1
ATOM 5638 O O . THR A 1 725 ? 44.345 9.438 -41.513 1.00 65.44 725 THR A O 1
ATOM 5641 N N . THR A 1 726 ? 44.490 8.603 -43.591 1.00 55.44 726 THR A N 1
ATOM 5642 C CA . THR A 1 726 ? 43.982 9.805 -44.298 1.00 55.44 726 THR A CA 1
ATOM 5643 C C . THR A 1 726 ? 44.508 11.154 -43.768 1.00 55.44 726 THR A C 1
ATOM 5645 O O . THR A 1 726 ? 43.780 12.137 -43.719 1.00 55.44 726 THR A O 1
ATOM 5648 N N . GLY A 1 727 ? 45.790 11.213 -43.388 1.00 64.44 727 GLY A N 1
ATOM 5649 C CA . GLY A 1 727 ? 46.463 12.445 -42.955 1.00 64.44 727 GLY A CA 1
ATOM 5650 C C . GLY A 1 727 ? 46.483 12.707 -41.445 1.00 64.44 727 GLY A C 1
ATOM 5651 O O . GLY A 1 727 ? 47.272 13.545 -41.012 1.00 64.44 727 GLY A O 1
ATOM 5652 N N . GLU A 1 728 ? 45.737 11.956 -40.633 1.00 75.12 728 GLU A N 1
ATOM 5653 C CA . GLU A 1 728 ? 45.673 12.143 -39.178 1.00 75.12 728 GLU A CA 1
ATOM 5654 C C . GLU A 1 728 ? 46.390 11.009 -38.435 1.00 75.12 728 GLU A C 1
ATOM 5656 O O . GLU A 1 728 ? 46.279 9.833 -38.792 1.00 75.12 728 GLU A O 1
ATOM 5661 N N . LYS A 1 729 ? 47.182 11.373 -37.417 1.00 81.56 729 LYS A N 1
ATOM 5662 C CA . LYS A 1 729 ? 47.815 10.413 -36.503 1.00 81.56 729 LYS A CA 1
ATOM 5663 C C . LYS A 1 729 ? 46.837 10.065 -35.388 1.00 81.56 729 LYS A C 1
ATOM 5665 O O . LYS A 1 729 ? 46.125 10.947 -34.933 1.00 81.56 729 LYS A O 1
ATOM 5670 N N . TYR A 1 730 ? 46.860 8.828 -34.908 1.00 81.31 730 TYR A N 1
ATOM 5671 C CA . TYR A 1 730 ? 46.101 8.390 -33.733 1.00 81.31 730 TYR A CA 1
ATOM 5672 C C . TYR A 1 730 ? 46.816 7.231 -33.032 1.00 81.31 730 TYR A C 1
ATOM 5674 O O . TYR A 1 730 ? 47.707 6.601 -33.603 1.00 81.31 730 TYR A O 1
ATOM 5682 N N . VAL A 1 731 ? 46.446 6.949 -31.783 1.00 84.44 731 VAL A N 1
ATOM 5683 C CA . VAL A 1 731 ? 46.990 5.815 -31.020 1.00 84.44 731 VAL A CA 1
ATOM 5684 C C . VAL A 1 731 ? 46.014 4.643 -31.111 1.00 84.44 731 VAL A C 1
ATOM 5686 O O . VAL A 1 731 ? 44.940 4.668 -30.515 1.00 84.44 731 VAL A O 1
ATOM 5689 N N . GLY A 1 732 ? 46.389 3.586 -31.831 1.00 85.12 732 GLY A N 1
ATOM 5690 C CA . GLY A 1 732 ? 45.586 2.372 -31.945 1.00 85.12 732 GLY A CA 1
ATOM 5691 C C . GLY A 1 732 ? 45.662 1.524 -30.675 1.00 85.12 732 GLY A C 1
ATOM 5692 O O . GLY A 1 732 ? 46.590 0.732 -30.519 1.00 85.12 732 GLY A O 1
ATOM 5693 N N . VAL A 1 733 ? 44.677 1.638 -29.777 1.00 83.69 733 VAL A N 1
ATOM 5694 C CA . VAL A 1 733 ? 44.663 0.916 -28.485 1.00 83.69 733 VAL A CA 1
ATOM 5695 C C . VAL A 1 733 ? 44.674 -0.608 -28.663 1.00 83.69 733 VAL A C 1
ATOM 5697 O O . VAL A 1 733 ? 45.403 -1.297 -27.953 1.00 83.69 733 VAL A O 1
ATOM 5700 N N . ALA A 1 734 ? 43.943 -1.149 -29.642 1.00 79.94 734 ALA A N 1
ATOM 5701 C CA . ALA A 1 734 ? 43.986 -2.581 -29.955 1.00 79.94 734 ALA A CA 1
ATOM 5702 C C . ALA A 1 734 ? 45.386 -3.025 -30.418 1.00 79.94 734 ALA A C 1
ATOM 5704 O O . ALA A 1 734 ? 45.899 -4.052 -29.973 1.00 79.94 734 ALA A O 1
ATOM 5705 N N . LYS A 1 735 ? 46.052 -2.205 -31.244 1.00 83.94 735 LYS A N 1
ATOM 5706 C CA . LYS A 1 735 ? 47.424 -2.474 -31.693 1.00 83.94 735 LYS A CA 1
ATOM 5707 C C . LYS A 1 735 ? 48.428 -2.380 -30.549 1.00 83.94 735 LYS A C 1
ATOM 5709 O O . LYS A 1 735 ? 49.363 -3.169 -30.490 1.00 83.94 735 LYS A O 1
ATOM 5714 N N . LEU A 1 736 ? 48.215 -1.455 -29.616 1.00 87.38 736 LEU A N 1
ATOM 5715 C CA . LEU A 1 736 ? 49.008 -1.344 -28.396 1.00 87.38 736 LEU A CA 1
ATOM 5716 C C . LEU A 1 736 ? 48.904 -2.613 -27.539 1.00 87.38 736 LEU A C 1
ATOM 5718 O O . LEU A 1 736 ? 49.926 -3.126 -27.092 1.00 87.38 736 LEU A O 1
ATOM 5722 N N . VAL A 1 737 ? 47.693 -3.145 -27.342 1.00 86.25 737 VAL A N 1
ATOM 5723 C CA . VAL A 1 737 ? 47.484 -4.420 -26.633 1.00 86.25 737 VAL A CA 1
ATOM 5724 C C . VAL A 1 737 ? 48.199 -5.567 -27.351 1.00 86.25 737 VAL A C 1
ATOM 5726 O O . VAL A 1 737 ? 48.889 -6.346 -26.695 1.00 86.25 737 VAL A O 1
ATOM 5729 N N . GLU A 1 738 ? 48.098 -5.649 -28.681 1.00 85.62 738 GLU A N 1
ATOM 5730 C CA . GLU A 1 738 ? 48.780 -6.666 -29.494 1.00 85.62 738 GLU A CA 1
ATOM 5731 C C . GLU A 1 738 ? 50.310 -6.607 -29.318 1.00 85.62 738 GLU A C 1
ATOM 5733 O O . GLU A 1 738 ? 50.934 -7.620 -29.001 1.00 85.62 738 GLU A O 1
ATOM 5738 N N . LEU A 1 739 ? 50.906 -5.415 -29.449 1.00 88.50 739 LEU A N 1
ATOM 5739 C CA . LEU A 1 739 ? 52.353 -5.197 -29.318 1.00 88.50 739 LEU A CA 1
ATOM 5740 C C . LEU A 1 739 ? 52.875 -5.563 -27.923 1.00 88.50 739 LEU A C 1
ATOM 5742 O O . LEU A 1 739 ? 53.934 -6.177 -27.796 1.00 88.50 739 LEU A O 1
ATOM 5746 N N . VAL A 1 740 ? 52.125 -5.215 -26.873 1.00 89.75 740 VAL A N 1
ATOM 5747 C CA . VAL A 1 740 ? 52.478 -5.574 -25.492 1.00 89.75 740 VAL A CA 1
ATOM 5748 C C . VAL A 1 740 ? 52.351 -7.085 -25.280 1.00 89.75 740 VAL A C 1
ATOM 5750 O O . VAL A 1 740 ? 53.249 -7.693 -24.705 1.00 89.75 740 VAL A O 1
ATOM 5753 N N . THR A 1 741 ? 51.286 -7.712 -25.787 1.00 88.25 741 THR A N 1
ATOM 5754 C CA . THR A 1 741 ? 51.034 -9.156 -25.616 1.00 88.25 741 THR A CA 1
ATOM 5755 C C . THR A 1 741 ? 52.094 -10.013 -26.314 1.00 88.25 741 THR A C 1
ATOM 5757 O O . THR A 1 741 ? 52.509 -11.030 -25.773 1.00 88.25 741 THR A O 1
ATOM 5760 N N . GLN A 1 742 ? 52.608 -9.586 -27.472 1.00 88.44 742 GLN A N 1
ATOM 5761 C CA . GLN A 1 742 ? 53.672 -10.306 -28.190 1.00 88.44 742 GLN A CA 1
ATOM 5762 C C . GLN A 1 742 ? 55.008 -10.365 -27.429 1.00 88.44 742 GLN A C 1
ATOM 5764 O O . GLN A 1 742 ? 55.820 -11.253 -27.687 1.00 88.44 742 GLN A O 1
ATOM 5769 N N . LYS A 1 743 ? 55.265 -9.417 -26.518 1.00 86.81 743 LYS A N 1
ATOM 5770 C CA . LYS A 1 743 ? 56.556 -9.262 -25.819 1.00 86.81 743 LYS A CA 1
ATOM 5771 C C . LYS A 1 743 ? 56.494 -9.522 -24.315 1.00 86.81 743 LYS A C 1
ATOM 5773 O O . LYS A 1 743 ? 57.524 -9.487 -23.636 1.00 86.81 743 LYS A O 1
ATOM 5778 N N . VAL A 1 744 ? 55.303 -9.757 -23.779 1.00 87.56 744 VAL A N 1
ATOM 5779 C CA . VAL A 1 744 ? 55.075 -9.971 -22.353 1.00 87.56 744 VAL A CA 1
ATOM 5780 C C . VAL A 1 744 ? 54.458 -11.350 -22.161 1.00 87.56 744 VAL A C 1
ATOM 5782 O O . VAL A 1 744 ? 53.374 -11.620 -22.662 1.00 87.56 744 VAL A O 1
ATOM 5785 N N . ASP A 1 745 ? 55.116 -12.198 -21.370 1.00 84.75 745 ASP A N 1
ATOM 5786 C CA . ASP A 1 745 ? 54.585 -13.504 -20.960 1.00 84.75 745 ASP A CA 1
ATOM 5787 C C . ASP A 1 745 ? 53.532 -13.336 -19.847 1.00 84.75 745 ASP A C 1
ATOM 5789 O O . ASP A 1 745 ? 53.759 -13.595 -18.658 1.00 84.75 745 ASP A O 1
ATOM 5793 N N . LYS A 1 746 ? 52.388 -12.756 -20.220 1.00 83.62 746 LYS A N 1
ATOM 5794 C CA . LYS A 1 746 ? 51.216 -12.572 -19.360 1.00 83.62 746 LYS A CA 1
ATOM 5795 C C . LYS A 1 746 ? 49.940 -12.901 -20.128 1.00 83.62 746 LYS A C 1
ATOM 5797 O O . LYS A 1 746 ? 49.887 -12.671 -21.334 1.00 83.62 746 LYS A O 1
ATOM 5802 N N . PRO A 1 747 ? 48.886 -13.367 -19.431 1.00 80.81 747 PRO A N 1
ATOM 5803 C CA . PRO A 1 747 ? 47.570 -13.508 -20.036 1.00 80.81 747 PRO A CA 1
ATOM 5804 C C . PRO A 1 747 ? 47.126 -12.191 -20.681 1.00 80.81 747 PRO A C 1
ATOM 5806 O O . PRO A 1 747 ? 47.298 -11.120 -20.089 1.00 80.81 747 PRO A O 1
ATOM 5809 N N . ILE A 1 748 ? 46.509 -12.272 -21.861 1.00 78.12 748 ILE A N 1
ATOM 5810 C CA . ILE A 1 748 ? 46.020 -11.103 -22.610 1.00 78.12 748 ILE A CA 1
ATOM 5811 C C . ILE A 1 748 ? 45.126 -10.199 -21.747 1.00 78.12 748 ILE A C 1
ATOM 5813 O O . ILE A 1 748 ? 45.220 -8.975 -21.812 1.00 78.12 748 ILE A O 1
ATOM 5817 N N . LEU A 1 749 ? 44.348 -10.788 -20.834 1.00 72.94 749 LEU A N 1
ATOM 5818 C CA . LEU A 1 749 ? 43.475 -10.067 -19.913 1.00 72.94 749 LEU A CA 1
ATOM 5819 C C . LEU A 1 749 ? 44.232 -9.126 -18.954 1.00 72.94 749 LEU A C 1
ATOM 5821 O O . LEU A 1 749 ? 43.752 -8.031 -18.642 1.00 72.94 749 LEU A O 1
ATOM 5825 N N . ASP A 1 750 ? 45.421 -9.522 -18.491 1.00 79.44 750 ASP A N 1
ATOM 5826 C CA . ASP A 1 750 ? 46.259 -8.690 -17.619 1.00 79.44 750 ASP A CA 1
ATOM 5827 C C . ASP A 1 750 ? 46.857 -7.507 -18.387 1.00 79.44 750 ASP A C 1
ATOM 5829 O O . ASP A 1 750 ? 46.961 -6.396 -17.847 1.00 79.44 750 ASP A O 1
ATOM 5833 N N . VAL A 1 751 ? 47.217 -7.743 -19.652 1.00 84.31 751 VAL A N 1
ATOM 5834 C CA . VAL A 1 751 ? 47.719 -6.725 -20.576 1.00 84.31 751 VAL A CA 1
ATOM 5835 C C . VAL A 1 751 ? 46.621 -5.715 -20.900 1.00 84.31 751 VAL A C 1
ATOM 5837 O O . VAL A 1 751 ? 46.802 -4.517 -20.672 1.00 84.31 751 VAL A O 1
ATOM 5840 N N . GLU A 1 752 ? 45.448 -6.185 -21.320 1.00 81.69 752 GLU A N 1
ATOM 5841 C CA . GLU A 1 752 ? 44.286 -5.342 -21.600 1.00 81.69 752 GLU A CA 1
ATOM 5842 C C . GLU A 1 752 ? 43.874 -4.502 -20.393 1.00 81.69 752 GLU A C 1
ATOM 5844 O O . GLU A 1 752 ? 43.631 -3.306 -20.520 1.00 81.69 752 GLU A O 1
ATOM 5849 N N . SER A 1 753 ? 43.817 -5.100 -19.201 1.00 80.62 753 SER A N 1
ATOM 5850 C CA . SER A 1 753 ? 43.456 -4.398 -17.964 1.00 80.62 753 SER A CA 1
ATOM 5851 C C . SER A 1 753 ? 44.453 -3.289 -17.613 1.00 80.62 753 SER A C 1
ATOM 5853 O O . SER A 1 753 ? 44.077 -2.263 -17.040 1.00 80.62 753 SER A O 1
ATOM 5855 N N . ALA A 1 754 ? 45.733 -3.471 -17.944 1.00 85.38 754 ALA A N 1
ATOM 5856 C CA . ALA A 1 754 ? 46.754 -2.449 -17.760 1.00 85.38 754 ALA A CA 1
ATOM 5857 C C . ALA A 1 754 ? 46.602 -1.304 -18.763 1.00 85.38 754 ALA A C 1
ATOM 5859 O O . ALA A 1 754 ? 46.570 -0.150 -18.349 1.00 85.38 754 ALA A O 1
ATOM 5860 N N . VAL A 1 755 ? 46.484 -1.634 -20.052 1.00 87.19 755 VAL A N 1
ATOM 5861 C CA . VAL A 1 755 ? 46.368 -0.655 -21.136 1.00 87.19 755 VAL A CA 1
ATOM 5862 C C . VAL A 1 755 ? 45.082 0.150 -20.974 1.00 87.19 755 VAL A C 1
ATOM 5864 O O . VAL A 1 755 ? 45.118 1.374 -20.967 1.00 87.19 755 VAL A O 1
ATOM 5867 N N . HIS A 1 756 ? 43.959 -0.517 -20.711 1.00 84.81 756 HIS A N 1
ATOM 5868 C CA . HIS A 1 756 ? 42.660 0.121 -20.513 1.00 84.81 756 HIS A CA 1
ATOM 5869 C C . HIS A 1 756 ? 42.651 1.111 -19.337 1.00 84.81 756 HIS A C 1
ATOM 5871 O O . HIS A 1 756 ? 41.915 2.088 -19.370 1.00 84.81 756 HIS A O 1
ATOM 5877 N N . LYS A 1 757 ? 43.456 0.913 -18.283 1.00 85.31 757 LYS A N 1
ATOM 5878 C CA . LYS A 1 757 ? 43.566 1.902 -17.189 1.00 85.31 757 LYS A CA 1
ATOM 5879 C C . LYS A 1 757 ? 44.247 3.204 -17.609 1.00 85.31 757 LYS A C 1
ATOM 5881 O O . LYS A 1 757 ? 44.051 4.204 -16.930 1.00 85.31 757 LYS A O 1
ATOM 5886 N N . LEU A 1 758 ? 45.066 3.156 -18.656 1.00 89.31 758 LEU A N 1
ATOM 5887 C CA . LEU A 1 758 ? 45.848 4.286 -19.158 1.00 89.31 758 LEU A CA 1
ATOM 5888 C C . LEU A 1 758 ? 45.190 4.950 -20.367 1.00 89.31 758 LEU A C 1
ATOM 5890 O O . LEU A 1 758 ? 45.442 6.114 -20.630 1.00 89.31 758 LEU A O 1
ATOM 5894 N N . THR A 1 759 ? 44.354 4.217 -21.103 1.00 87.31 759 THR A N 1
ATOM 5895 C CA . THR A 1 759 ? 43.724 4.703 -22.338 1.00 87.31 759 THR A CA 1
ATOM 5896 C C . THR A 1 759 ? 42.236 5.007 -22.193 1.00 87.31 759 THR A C 1
ATOM 5898 O O . THR A 1 759 ? 41.628 5.479 -23.149 1.00 87.31 759 THR A O 1
ATOM 5901 N N . HIS A 1 760 ? 41.626 4.714 -21.038 1.00 88.50 760 HIS A N 1
ATOM 5902 C CA . HIS A 1 760 ? 40.202 4.948 -20.794 1.00 88.50 760 HIS A CA 1
ATOM 5903 C C . HIS A 1 760 ? 39.969 5.738 -19.512 1.00 88.50 760 HIS A C 1
ATOM 5905 O O . HIS A 1 760 ? 40.611 5.509 -18.487 1.00 88.50 760 HIS A O 1
ATOM 5911 N N . GLU A 1 761 ? 38.942 6.581 -19.539 1.00 87.44 761 GLU A N 1
ATOM 5912 C CA . GLU A 1 761 ? 38.476 7.318 -18.372 1.00 87.44 761 GLU A CA 1
ATOM 5913 C C . GLU A 1 761 ? 36.967 7.158 -18.158 1.00 87.44 761 GLU A C 1
ATOM 5915 O O . GLU A 1 761 ? 36.225 6.616 -18.983 1.00 87.44 761 GLU A O 1
ATOM 5920 N N . ARG A 1 762 ? 36.491 7.609 -16.995 1.00 86.12 762 ARG A N 1
ATOM 5921 C CA . ARG A 1 762 ? 35.070 7.545 -16.659 1.00 86.12 762 ARG A CA 1
ATOM 5922 C C . ARG A 1 762 ? 34.304 8.618 -17.433 1.00 86.12 762 ARG A C 1
ATOM 5924 O O . ARG A 1 762 ? 34.379 9.792 -17.087 1.00 86.12 762 ARG A O 1
ATOM 5931 N N . GLN A 1 763 ? 33.488 8.192 -18.391 1.00 87.44 763 GLN A N 1
ATOM 5932 C CA . GLN A 1 763 ? 32.676 9.062 -19.239 1.00 87.44 763 GLN A CA 1
ATOM 5933 C C . GLN A 1 763 ? 31.188 9.044 -18.833 1.00 87.44 763 GLN A C 1
ATOM 5935 O O . GLN A 1 763 ? 30.679 8.027 -18.333 1.00 87.44 763 GLN A O 1
ATOM 5940 N N . PRO A 1 764 ? 30.458 10.163 -19.013 1.00 88.69 764 PRO A N 1
ATOM 5941 C CA . PRO A 1 764 ? 29.025 10.229 -18.740 1.00 88.69 764 PRO A CA 1
ATOM 5942 C C . PRO A 1 764 ? 28.224 9.445 -19.788 1.00 88.69 764 PRO A C 1
ATOM 5944 O O . PRO A 1 764 ? 28.622 9.369 -20.945 1.00 88.69 764 PRO A O 1
ATOM 5947 N N . ALA A 1 765 ? 27.057 8.908 -19.415 1.00 91.19 765 ALA A N 1
ATOM 5948 C CA . ALA A 1 765 ? 26.233 8.104 -20.327 1.00 91.19 765 ALA A CA 1
ATOM 5949 C C . ALA A 1 765 ? 25.851 8.825 -21.630 1.00 91.19 765 ALA A C 1
ATOM 5951 O O . ALA A 1 765 ? 25.751 8.183 -22.671 1.00 91.19 765 ALA A O 1
ATOM 5952 N N . ILE A 1 766 ? 25.668 10.150 -21.597 1.00 90.31 766 ILE A N 1
ATOM 5953 C CA . ILE A 1 766 ? 25.366 10.920 -22.809 1.00 90.31 766 ILE A CA 1
ATOM 5954 C C . ILE A 1 766 ? 26.462 10.774 -23.870 1.00 90.31 766 ILE A C 1
ATOM 5956 O O . ILE A 1 766 ? 26.137 10.721 -25.047 1.00 90.31 766 ILE A O 1
ATOM 5960 N N . ARG A 1 767 ? 27.737 10.622 -23.477 1.00 88.25 767 ARG A N 1
ATOM 5961 C CA . ARG A 1 767 ? 28.828 10.382 -24.429 1.00 88.25 767 ARG A CA 1
ATOM 5962 C C . ARG A 1 767 ? 28.629 9.066 -25.176 1.00 88.25 767 ARG A C 1
ATOM 5964 O O . ARG A 1 767 ? 28.711 9.064 -26.392 1.00 88.25 767 ARG A O 1
ATOM 5971 N N . TRP A 1 768 ? 28.277 7.997 -24.461 1.00 90.12 768 TRP A N 1
ATOM 5972 C CA . TRP A 1 768 ? 27.973 6.694 -25.060 1.00 90.12 768 TRP A CA 1
ATOM 5973 C C . TRP A 1 768 ? 26.826 6.785 -26.073 1.00 90.12 768 TRP A C 1
ATOM 5975 O O . TRP A 1 768 ? 26.953 6.278 -27.181 1.00 90.12 768 TRP A O 1
ATOM 5985 N N 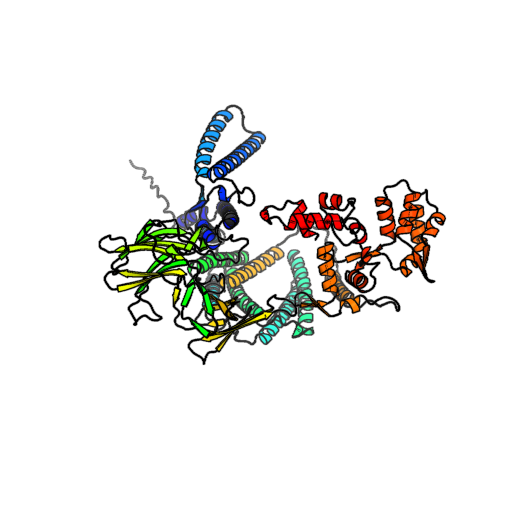. LEU A 1 769 ? 25.740 7.489 -25.731 1.00 90.38 769 LEU A N 1
ATOM 5986 C CA . LEU A 1 769 ? 24.626 7.696 -26.661 1.00 90.38 769 LEU A CA 1
ATOM 5987 C C . LEU A 1 769 ? 25.054 8.516 -27.891 1.00 90.38 769 LEU A C 1
ATOM 5989 O O . LEU A 1 769 ? 24.648 8.200 -29.004 1.00 90.38 769 LEU A O 1
ATOM 5993 N N . MET A 1 770 ? 25.879 9.550 -27.705 1.00 87.94 770 MET A N 1
ATOM 5994 C CA . MET A 1 770 ? 26.400 10.343 -28.821 1.00 87.94 770 MET A CA 1
ATOM 5995 C C . MET A 1 770 ? 27.328 9.528 -29.723 1.00 87.94 770 MET A C 1
ATOM 5997 O O . MET A 1 770 ? 27.235 9.664 -30.939 1.00 87.94 770 MET A O 1
ATOM 6001 N N . ASP A 1 771 ? 28.164 8.657 -29.157 1.00 86.56 771 ASP A N 1
ATOM 6002 C CA . ASP A 1 771 ? 29.002 7.743 -29.936 1.00 86.56 771 ASP A CA 1
ATOM 6003 C C . ASP A 1 771 ? 28.125 6.773 -30.744 1.00 86.56 771 ASP A C 1
ATOM 6005 O O . ASP A 1 771 ? 28.369 6.584 -31.929 1.00 86.56 771 ASP A O 1
ATOM 6009 N N . MET A 1 772 ? 27.041 6.236 -30.165 1.00 86.69 772 MET A N 1
ATOM 6010 C CA . MET A 1 772 ? 26.094 5.383 -30.906 1.00 86.69 772 MET A CA 1
ATOM 6011 C C . MET A 1 772 ? 25.439 6.092 -32.096 1.00 86.69 772 MET A C 1
ATOM 6013 O O . MET A 1 772 ? 25.162 5.457 -33.110 1.00 86.69 772 MET A O 1
ATOM 6017 N N . ILE A 1 773 ? 25.160 7.390 -31.965 1.00 86.38 773 ILE A N 1
ATOM 6018 C CA . ILE A 1 773 ? 24.481 8.179 -33.001 1.00 86.38 773 ILE A CA 1
ATOM 6019 C C . ILE A 1 773 ? 25.460 8.649 -34.084 1.00 86.38 773 ILE A C 1
ATOM 6021 O O . ILE A 1 773 ? 25.087 8.703 -35.253 1.00 86.38 773 ILE A O 1
ATOM 6025 N N . ASN A 1 774 ? 26.682 9.030 -33.702 1.00 80.19 774 ASN A N 1
ATOM 6026 C CA . ASN A 1 774 ? 27.601 9.777 -34.564 1.00 80.19 774 ASN A CA 1
ATOM 6027 C C . ASN A 1 774 ? 28.811 8.967 -35.054 1.00 80.19 774 ASN A C 1
ATOM 6029 O O . ASN A 1 774 ? 29.399 9.325 -36.069 1.00 80.19 774 ASN A O 1
ATOM 6033 N N . ASP A 1 775 ? 29.209 7.904 -34.352 1.00 68.50 775 ASP A N 1
ATOM 6034 C CA . ASP A 1 775 ? 30.409 7.129 -34.680 1.00 68.50 775 ASP A CA 1
ATOM 6035 C C . ASP A 1 775 ? 30.164 5.629 -34.508 1.00 68.50 775 ASP A C 1
ATOM 6037 O O . ASP A 1 775 ? 30.378 5.056 -33.436 1.00 68.50 775 ASP A O 1
ATOM 6041 N N . ALA A 1 776 ? 29.754 4.983 -35.605 1.00 57.78 776 ALA A N 1
ATOM 6042 C CA . ALA A 1 776 ? 29.399 3.567 -35.644 1.00 57.78 776 ALA A CA 1
ATOM 6043 C C . ALA A 1 776 ? 30.507 2.616 -35.147 1.00 57.78 776 ALA A C 1
ATOM 6045 O O . ALA A 1 776 ? 30.189 1.500 -34.738 1.00 57.78 776 ALA A O 1
ATOM 6046 N N . ASN A 1 777 ? 31.776 3.038 -35.155 1.00 62.25 777 ASN A N 1
ATOM 6047 C CA . ASN A 1 777 ? 32.906 2.178 -34.812 1.00 62.25 777 ASN A CA 1
ATOM 6048 C C . ASN A 1 777 ? 33.324 2.318 -33.343 1.00 62.25 777 ASN A C 1
ATOM 6050 O O . ASN A 1 777 ? 33.682 1.319 -32.718 1.00 62.25 777 ASN A O 1
ATOM 6054 N N . GLN A 1 778 ? 33.251 3.521 -32.761 1.00 72.50 778 GLN A N 1
ATOM 6055 C CA . GLN A 1 778 ? 33.638 3.729 -31.358 1.00 72.50 778 GLN A CA 1
ATOM 6056 C C . GLN A 1 778 ? 32.652 3.097 -30.373 1.00 72.50 778 GLN A C 1
ATOM 6058 O O . GLN A 1 778 ? 33.068 2.478 -29.392 1.00 72.50 778 GLN A O 1
ATOM 6063 N N . TRP A 1 779 ? 31.342 3.199 -30.620 1.00 80.62 779 TRP A N 1
ATOM 6064 C CA . TRP A 1 779 ? 30.363 2.725 -29.636 1.00 80.62 779 TRP A CA 1
ATOM 6065 C C . TRP A 1 779 ? 30.376 1.204 -29.441 1.00 80.62 779 TRP A C 1
ATOM 6067 O O . TRP A 1 779 ? 30.118 0.726 -28.334 1.00 80.62 779 TRP A O 1
ATOM 6077 N N . GLN A 1 780 ? 30.711 0.448 -30.492 1.00 82.12 780 GLN A N 1
ATOM 6078 C CA . GLN A 1 780 ? 30.771 -1.015 -30.458 1.00 82.12 780 GLN A CA 1
ATOM 6079 C C . GLN A 1 780 ? 31.903 -1.542 -29.575 1.00 82.12 780 GLN A C 1
ATOM 6081 O O . GLN A 1 780 ? 31.835 -2.687 -29.129 1.00 82.12 780 GLN A O 1
ATOM 6086 N N . GLN A 1 781 ? 32.917 -0.714 -29.308 1.00 80.38 781 GLN A N 1
ATOM 6087 C CA . GLN A 1 781 ? 34.070 -1.042 -28.469 1.00 80.38 781 GLN A CA 1
ATOM 6088 C C . GLN A 1 781 ? 33.819 -0.732 -26.986 1.00 80.38 781 GLN A C 1
ATOM 6090 O O . GLN A 1 781 ? 34.524 -1.240 -26.110 1.00 80.38 781 GLN A O 1
ATOM 6095 N N . HIS A 1 782 ? 32.784 0.056 -26.670 1.00 86.69 782 HIS A N 1
ATOM 6096 C CA . HIS A 1 782 ? 32.463 0.406 -25.290 1.00 86.69 782 HIS A CA 1
ATOM 6097 C C . HIS A 1 782 ? 31.987 -0.825 -24.516 1.00 86.69 782 HIS A C 1
ATOM 6099 O O . HIS A 1 782 ? 30.964 -1.434 -24.829 1.00 86.69 782 HIS A O 1
ATOM 6105 N N . ARG A 1 783 ? 32.707 -1.166 -23.444 1.00 88.00 783 ARG A N 1
ATOM 6106 C CA . ARG A 1 783 ? 32.380 -2.288 -22.549 1.00 88.00 783 ARG A CA 1
ATOM 6107 C C . ARG A 1 783 ? 31.210 -1.933 -21.632 1.00 88.00 783 ARG A C 1
ATOM 6109 O O . ARG A 1 783 ? 31.397 -1.580 -20.462 1.00 88.00 783 ARG A O 1
ATOM 6116 N N . VAL A 1 784 ? 29.998 -1.988 -22.176 1.00 90.75 784 VAL A N 1
ATOM 6117 C CA . VAL A 1 784 ? 28.762 -1.582 -21.488 1.00 90.75 784 VAL A CA 1
ATOM 6118 C C . VAL A 1 784 ? 27.799 -2.732 -21.213 1.00 90.75 784 VAL A C 1
ATOM 6120 O O . VAL A 1 784 ? 26.948 -2.574 -20.346 1.00 90.75 784 VAL A O 1
ATOM 6123 N N . ILE A 1 785 ? 27.942 -3.885 -21.868 1.00 92.25 785 ILE A N 1
ATOM 6124 C CA . ILE A 1 785 ? 27.018 -5.016 -21.713 1.00 92.25 785 ILE A CA 1
ATOM 6125 C C . ILE A 1 785 ? 27.496 -5.888 -20.567 1.00 92.25 785 ILE A C 1
ATOM 6127 O O . ILE A 1 785 ? 28.620 -6.392 -20.588 1.00 92.25 785 ILE A O 1
ATOM 6131 N N . ARG A 1 786 ? 26.667 -6.041 -19.533 1.00 93.00 786 ARG A N 1
ATOM 6132 C CA . ARG A 1 786 ? 27.016 -6.844 -18.368 1.00 93.00 786 ARG A CA 1
ATOM 6133 C C . ARG A 1 786 ? 26.530 -8.284 -18.509 1.00 93.00 786 ARG A C 1
ATOM 6135 O O . ARG A 1 786 ? 25.333 -8.518 -18.567 1.00 93.00 786 ARG A O 1
ATOM 6142 N N . ILE A 1 787 ? 27.455 -9.241 -18.435 1.00 92.88 787 ILE A N 1
ATOM 6143 C CA . ILE A 1 787 ? 27.157 -10.678 -18.540 1.00 92.88 787 ILE A CA 1
ATOM 6144 C C . ILE A 1 787 ? 27.811 -11.398 -17.362 1.00 92.88 787 ILE A C 1
ATOM 6146 O O . ILE A 1 787 ? 29.034 -11.484 -17.274 1.00 92.88 787 ILE A O 1
ATOM 6150 N N . THR A 1 788 ? 26.998 -11.847 -16.403 1.00 91.12 788 THR A N 1
ATOM 6151 C CA . THR A 1 788 ? 27.479 -12.476 -15.157 1.00 91.12 788 THR A CA 1
ATOM 6152 C C . THR A 1 788 ? 27.333 -13.987 -15.124 1.00 91.12 788 THR A C 1
ATOM 6154 O O . THR A 1 788 ? 27.968 -14.622 -14.284 1.00 91.12 788 THR A O 1
ATOM 6157 N N . ASP A 1 789 ? 26.459 -14.535 -15.963 1.00 93.12 789 ASP A N 1
ATOM 6158 C CA . ASP A 1 789 ? 26.209 -15.969 -16.027 1.00 93.12 789 ASP A CA 1
ATOM 6159 C C . ASP A 1 789 ? 27.356 -16.671 -16.766 1.00 93.12 789 ASP A C 1
ATOM 6161 O O . ASP A 1 789 ? 27.810 -16.187 -17.801 1.00 93.12 789 ASP A O 1
ATOM 6165 N N . LEU A 1 790 ? 27.873 -17.759 -16.192 1.00 91.44 790 LEU A N 1
ATOM 6166 C CA . LEU A 1 790 ? 29.064 -18.435 -16.712 1.00 91.44 790 LEU A CA 1
ATOM 6167 C C . LEU A 1 790 ? 28.761 -19.245 -17.973 1.00 91.44 790 LEU A C 1
ATOM 6169 O O . LEU A 1 790 ? 29.596 -19.264 -18.870 1.00 91.44 790 LEU A O 1
ATOM 6173 N N . GLU A 1 791 ? 27.579 -19.852 -18.059 1.00 92.38 791 GLU A N 1
ATOM 6174 C CA . GLU A 1 791 ? 27.169 -20.648 -19.219 1.00 92.38 791 GLU A CA 1
ATOM 6175 C C . GLU A 1 791 ? 26.908 -19.729 -20.421 1.00 92.38 791 GLU A C 1
ATOM 6177 O O . GLU A 1 791 ? 27.308 -20.030 -21.542 1.00 92.38 791 GLU A O 1
ATOM 6182 N N . VAL A 1 792 ? 26.342 -18.537 -20.185 1.00 92.31 792 VAL A N 1
ATOM 6183 C CA . VAL A 1 792 ? 26.200 -17.509 -21.235 1.00 92.31 792 VAL A CA 1
ATOM 6184 C C . VAL A 1 792 ? 27.562 -16.981 -21.706 1.00 92.31 792 VAL A C 1
ATOM 6186 O O . VAL A 1 792 ? 27.749 -16.733 -22.895 1.00 92.31 792 VAL A O 1
ATOM 6189 N N . LEU A 1 793 ? 28.533 -16.810 -20.800 1.00 91.00 793 LEU A N 1
ATOM 6190 C CA . LEU A 1 793 ? 29.898 -16.425 -21.183 1.00 91.00 793 LEU A CA 1
ATOM 6191 C C . LEU A 1 793 ? 30.586 -17.509 -22.017 1.00 91.00 793 LEU A C 1
ATOM 6193 O O . LEU A 1 793 ? 31.263 -17.175 -22.986 1.00 91.00 793 LEU A O 1
ATOM 6197 N N . GLU A 1 794 ? 30.399 -18.777 -21.656 1.00 91.94 794 GLU A N 1
ATOM 6198 C CA . GLU A 1 794 ? 30.940 -19.922 -22.387 1.00 91.94 794 GLU A CA 1
ATOM 6199 C C . GLU A 1 794 ? 30.349 -20.020 -23.798 1.00 91.94 794 GLU A C 1
ATOM 6201 O O . GLU A 1 794 ? 31.114 -20.125 -24.757 1.00 91.94 794 GLU A O 1
ATOM 6206 N N . LEU A 1 795 ? 29.024 -19.863 -23.945 1.00 92.00 795 LEU A N 1
ATOM 6207 C CA . LEU A 1 795 ? 28.358 -19.793 -25.253 1.00 92.00 795 LEU A CA 1
ATOM 6208 C C . LEU A 1 795 ? 28.963 -18.697 -26.140 1.00 92.00 795 LEU A C 1
ATOM 6210 O O . LEU A 1 795 ? 29.192 -18.899 -27.329 1.00 92.00 795 LEU A O 1
ATOM 6214 N N . LEU A 1 796 ? 29.230 -17.531 -25.553 1.00 90.31 796 LEU A N 1
ATOM 6215 C CA . LEU A 1 796 ? 29.779 -16.375 -26.258 1.00 90.31 796 LEU A CA 1
ATOM 6216 C C . LEU A 1 796 ? 31.309 -16.432 -26.415 1.00 90.31 796 LEU A C 1
ATOM 6218 O O . LEU A 1 796 ? 31.898 -15.499 -26.958 1.00 90.31 796 LEU A O 1
ATOM 6222 N N . GLY A 1 797 ? 31.972 -17.501 -25.957 1.00 86.06 797 GLY A N 1
ATOM 6223 C CA . GLY A 1 797 ? 33.426 -17.655 -26.041 1.00 86.06 797 GLY A CA 1
ATOM 6224 C C . GLY A 1 797 ? 34.205 -16.600 -25.248 1.00 86.06 797 GLY A C 1
ATOM 6225 O O . GLY A 1 797 ? 35.317 -16.234 -25.628 1.00 86.06 797 GLY A O 1
ATOM 6226 N N . MET A 1 798 ? 33.621 -16.067 -24.172 1.00 85.19 798 MET A N 1
ATOM 6227 C CA . MET A 1 798 ? 34.158 -14.927 -23.431 1.00 85.19 798 MET A CA 1
ATOM 6228 C C . MET A 1 798 ? 34.748 -15.327 -22.080 1.00 85.19 798 MET A C 1
ATOM 6230 O O . MET A 1 798 ? 34.128 -16.013 -21.271 1.00 85.19 798 MET A O 1
ATOM 6234 N N . GLU A 1 799 ? 35.927 -14.790 -21.768 1.00 81.44 799 GLU A N 1
ATOM 6235 C CA . GLU A 1 799 ? 36.540 -14.991 -20.459 1.00 81.44 799 GLU A CA 1
ATOM 6236 C C . GLU A 1 799 ? 35.920 -14.098 -19.376 1.00 81.44 799 GLU A C 1
ATOM 6238 O O . GLU A 1 799 ? 35.529 -12.939 -19.582 1.00 81.44 799 GLU A O 1
ATOM 6243 N N . ARG A 1 800 ? 35.871 -14.627 -18.152 1.00 83.69 800 ARG A N 1
ATOM 6244 C CA . ARG A 1 800 ? 35.422 -13.885 -16.973 1.00 83.69 800 ARG A CA 1
ATOM 6245 C C . ARG A 1 800 ? 36.420 -12.782 -16.617 1.00 83.69 800 ARG A C 1
ATOM 6247 O O . ARG A 1 800 ? 37.576 -13.055 -16.310 1.00 83.69 800 ARG A O 1
ATOM 6254 N N . ARG A 1 801 ? 35.940 -11.538 -16.505 1.00 81.06 801 ARG A N 1
ATOM 6255 C CA . ARG A 1 801 ? 36.769 -10.384 -16.108 1.00 81.06 801 ARG A CA 1
ATOM 6256 C C . ARG A 1 801 ? 36.196 -9.565 -14.957 1.00 81.06 801 ARG A C 1
ATOM 6258 O O . ARG A 1 801 ? 35.009 -9.632 -14.627 1.00 81.06 801 ARG A O 1
ATOM 6265 N N . LYS A 1 802 ? 37.036 -8.714 -14.357 1.00 77.56 802 LYS A N 1
ATOM 6266 C CA . LYS A 1 802 ? 36.617 -7.816 -13.272 1.00 77.56 802 LYS A CA 1
ATOM 6267 C C . LYS A 1 802 ? 35.513 -6.870 -13.752 1.00 77.56 802 LYS A C 1
ATOM 6269 O O . LYS A 1 802 ? 35.733 -6.007 -14.593 1.00 77.56 802 LYS A O 1
ATOM 6274 N N . GLY A 1 803 ? 34.336 -6.996 -13.144 1.00 78.44 803 GLY A N 1
ATOM 6275 C CA . GLY A 1 803 ? 33.184 -6.144 -13.429 1.00 78.44 803 GLY A CA 1
ATOM 6276 C C . GLY A 1 803 ? 32.260 -6.650 -14.535 1.00 78.44 803 GLY A C 1
ATOM 6277 O O . GLY A 1 803 ? 31.249 -5.983 -14.735 1.00 78.44 803 GLY A O 1
ATOM 6278 N N . TYR A 1 804 ? 32.562 -7.791 -15.173 1.00 88.56 804 TYR A N 1
ATOM 6279 C CA . TYR A 1 804 ? 31.664 -8.512 -16.089 1.00 88.56 804 TYR A CA 1
ATOM 6280 C C . TYR A 1 804 ? 31.089 -7.671 -17.232 1.00 88.56 804 TYR A C 1
ATOM 6282 O O . TYR A 1 804 ? 29.929 -7.845 -17.576 1.00 88.56 804 TYR A O 1
ATOM 6290 N N . ARG A 1 805 ? 31.852 -6.717 -17.773 1.00 89.25 805 ARG A N 1
ATOM 6291 C CA . ARG A 1 805 ? 31.393 -5.851 -18.864 1.00 89.25 805 ARG A CA 1
ATOM 6292 C C . ARG A 1 805 ? 32.142 -6.164 -20.147 1.00 89.25 805 ARG A C 1
ATOM 6294 O O . ARG A 1 805 ? 33.370 -6.236 -20.127 1.00 89.25 805 ARG A O 1
ATOM 6301 N N . TYR A 1 806 ? 31.372 -6.303 -21.210 1.00 88.38 806 TYR A N 1
ATOM 6302 C CA . TYR A 1 806 ? 31.777 -6.731 -22.537 1.00 88.38 806 TYR A CA 1
ATOM 6303 C C . TYR A 1 806 ? 31.256 -5.704 -23.546 1.00 88.38 806 TYR A C 1
ATOM 6305 O O . TYR A 1 806 ? 30.287 -4.982 -23.272 1.00 88.38 806 TYR A O 1
ATOM 6313 N N . SER A 1 807 ? 31.946 -5.560 -24.665 1.00 87.81 807 SER A N 1
ATOM 6314 C CA . SER A 1 807 ? 31.539 -4.697 -25.767 1.00 87.81 807 SER A CA 1
ATOM 6315 C C . SER A 1 807 ? 30.752 -5.490 -26.812 1.00 87.81 807 SER A C 1
ATOM 6317 O O . SER A 1 807 ? 30.829 -6.716 -26.868 1.00 87.81 807 SER A O 1
ATOM 6319 N N . ILE A 1 808 ? 29.995 -4.796 -27.664 1.00 86.81 808 ILE A N 1
ATOM 6320 C CA . ILE A 1 808 ? 29.292 -5.446 -28.783 1.00 86.81 808 ILE A CA 1
ATOM 6321 C C . ILE A 1 808 ? 30.291 -6.122 -29.724 1.00 86.81 808 ILE A C 1
ATOM 6323 O O . ILE A 1 808 ? 30.033 -7.226 -30.187 1.00 86.81 808 ILE A O 1
ATOM 6327 N N . SER A 1 809 ? 31.451 -5.502 -29.963 1.00 83.50 809 SER A N 1
ATOM 6328 C CA . SER A 1 809 ? 32.496 -6.074 -30.817 1.00 83.50 809 SER A CA 1
ATOM 6329 C C . SER A 1 809 ? 33.052 -7.401 -30.287 1.00 83.50 809 SER A C 1
ATOM 6331 O O . SER A 1 809 ? 33.479 -8.231 -31.079 1.00 83.50 809 SER A O 1
ATOM 6333 N N . GLU A 1 810 ? 33.052 -7.605 -28.965 1.00 83.12 810 GLU A N 1
ATOM 6334 C CA . GLU A 1 810 ? 33.477 -8.863 -28.335 1.00 83.12 810 GLU A CA 1
ATOM 6335 C C . GLU A 1 810 ? 32.399 -9.958 -28.446 1.00 83.12 810 GLU A C 1
ATOM 6337 O O . GLU A 1 810 ? 32.739 -11.132 -28.523 1.00 83.12 810 GLU A O 1
ATOM 6342 N N . ILE A 1 811 ? 31.115 -9.581 -28.490 1.00 87.94 811 ILE A N 1
ATOM 6343 C CA . ILE A 1 811 ? 29.971 -10.509 -28.569 1.00 87.94 811 ILE A CA 1
ATOM 6344 C C . ILE A 1 811 ? 29.661 -10.904 -30.023 1.00 87.94 811 ILE A C 1
ATOM 6346 O O . ILE A 1 811 ? 29.280 -12.042 -30.294 1.00 87.94 811 ILE A O 1
ATOM 6350 N N . ALA A 1 812 ? 29.841 -9.975 -30.966 1.00 86.75 812 ALA A N 1
ATOM 6351 C CA . ALA A 1 812 ? 29.465 -10.123 -32.372 1.00 86.75 812 ALA A CA 1
ATOM 6352 C C . ALA A 1 812 ? 29.926 -11.434 -33.052 1.00 86.75 812 ALA A C 1
ATOM 6354 O O . ALA A 1 812 ? 29.134 -11.981 -33.820 1.00 86.75 812 ALA A O 1
ATOM 6355 N N . PRO A 1 813 ? 31.130 -11.991 -32.786 1.00 89.44 813 PRO A N 1
ATOM 6356 C CA . PRO A 1 813 ? 31.566 -13.240 -33.418 1.00 89.44 813 PRO A CA 1
ATOM 6357 C C . PRO A 1 813 ? 30.703 -14.470 -33.094 1.00 89.44 813 PRO A C 1
ATOM 6359 O O . PRO A 1 813 ? 30.720 -15.421 -33.866 1.00 89.44 813 PRO A O 1
ATOM 6362 N N . GLN A 1 814 ? 29.969 -14.466 -31.974 1.00 91.44 814 GLN A N 1
ATOM 6363 C CA . GLN A 1 814 ? 29.143 -15.593 -31.507 1.00 91.44 814 GLN A CA 1
ATOM 6364 C C . GLN A 1 814 ? 27.634 -15.289 -31.547 1.00 91.44 814 GLN A C 1
ATOM 6366 O O . GLN A 1 814 ? 26.831 -16.015 -30.959 1.00 91.44 814 GLN A O 1
ATOM 6371 N N . LEU A 1 815 ? 27.226 -14.220 -32.244 1.00 88.06 815 LEU A N 1
ATOM 6372 C CA . LEU A 1 815 ? 25.833 -13.761 -32.254 1.00 88.06 815 LEU A CA 1
ATOM 6373 C C . LEU A 1 815 ? 24.870 -14.798 -32.862 1.00 88.06 815 LEU A C 1
ATOM 6375 O O . LEU A 1 815 ? 23.761 -14.966 -32.372 1.00 88.06 815 LEU A O 1
ATOM 6379 N N . GLU A 1 816 ? 25.308 -15.538 -33.885 1.00 92.25 816 GLU A N 1
ATOM 6380 C CA . GLU A 1 816 ? 24.487 -16.567 -34.540 1.00 92.25 816 GLU A CA 1
ATOM 6381 C C . GLU A 1 816 ? 24.174 -17.743 -33.596 1.00 92.25 816 GLU A C 1
ATOM 6383 O O . GLU A 1 816 ? 23.033 -18.202 -33.519 1.00 92.25 816 GLU A O 1
ATOM 6388 N N . ALA A 1 817 ? 25.169 -18.191 -32.821 1.00 90.69 817 ALA A N 1
ATOM 6389 C CA . ALA A 1 817 ? 24.983 -19.224 -31.803 1.00 90.69 817 ALA A CA 1
ATOM 6390 C C . ALA A 1 817 ? 24.073 -18.736 -30.662 1.00 90.69 817 ALA A C 1
ATOM 6392 O O . ALA A 1 817 ? 23.226 -19.487 -30.172 1.00 90.69 817 ALA A O 1
ATOM 6393 N N . PHE A 1 818 ? 24.211 -17.465 -30.274 1.00 92.81 818 PHE A N 1
ATOM 6394 C CA . PHE A 1 818 ? 23.349 -16.820 -29.287 1.00 92.81 818 PHE A CA 1
ATOM 6395 C C . PHE A 1 818 ? 21.882 -16.758 -29.741 1.00 92.81 818 PHE A C 1
ATOM 6397 O O . PHE A 1 818 ? 20.997 -17.209 -29.011 1.00 92.81 818 PHE A O 1
ATOM 6404 N N . ASP A 1 819 ? 21.617 -16.284 -30.960 1.00 93.00 819 ASP A N 1
ATOM 6405 C CA . ASP A 1 819 ? 20.260 -16.167 -31.508 1.00 93.00 819 ASP A CA 1
ATOM 6406 C C . ASP A 1 819 ? 19.561 -17.531 -31.623 1.00 93.00 819 ASP A C 1
ATOM 6408 O O . ASP A 1 819 ? 18.361 -17.650 -31.346 1.00 93.00 819 ASP A O 1
ATOM 6412 N N . ALA A 1 820 ? 20.306 -18.583 -31.980 1.00 93.81 820 ALA A N 1
ATOM 6413 C CA . ALA A 1 820 ? 19.789 -19.948 -32.011 1.00 93.81 820 ALA A CA 1
ATOM 6414 C C . ALA A 1 820 ? 19.338 -20.426 -30.617 1.00 93.81 820 ALA A C 1
ATOM 6416 O O . ALA A 1 820 ? 18.228 -20.947 -30.478 1.00 93.81 820 ALA A O 1
ATOM 6417 N N . ALA A 1 821 ? 20.151 -20.189 -29.582 1.00 92.38 821 ALA A N 1
ATOM 6418 C CA . ALA A 1 821 ? 19.836 -20.571 -28.205 1.00 92.38 821 ALA A CA 1
ATOM 6419 C C . ALA A 1 821 ? 18.641 -19.782 -27.632 1.00 92.38 821 ALA A C 1
ATOM 6421 O O . ALA A 1 821 ? 17.767 -20.347 -26.971 1.00 92.38 821 ALA A O 1
ATOM 6422 N N . VAL A 1 822 ? 18.542 -18.484 -27.936 1.00 93.81 822 VAL A N 1
ATOM 6423 C CA . VAL A 1 822 ? 17.397 -17.640 -27.545 1.00 93.81 822 VAL A CA 1
ATOM 6424 C C . VAL A 1 822 ? 16.107 -18.121 -28.207 1.00 93.81 822 VAL A C 1
ATOM 6426 O O . VAL A 1 822 ? 15.054 -18.163 -27.569 1.00 93.81 822 VAL A O 1
ATOM 6429 N N . LYS A 1 823 ? 16.162 -18.499 -29.489 1.00 93.69 823 LYS A N 1
ATOM 6430 C CA . LYS A 1 823 ? 14.994 -19.013 -30.214 1.00 93.69 823 LYS A CA 1
ATOM 6431 C C . LYS A 1 823 ? 14.475 -20.318 -29.610 1.00 93.69 823 LYS A C 1
ATOM 6433 O O . LYS A 1 823 ? 13.260 -20.487 -29.515 1.00 93.69 823 LYS A O 1
ATOM 6438 N N . GLU A 1 824 ? 15.370 -21.207 -29.184 1.00 91.88 824 GLU A N 1
ATOM 6439 C CA . GLU A 1 824 ? 14.989 -22.421 -28.461 1.00 91.88 824 GLU A CA 1
ATOM 6440 C C . GLU A 1 824 ? 14.308 -22.077 -27.129 1.00 91.88 824 GLU A C 1
ATOM 6442 O O . GLU A 1 824 ? 13.204 -22.557 -26.869 1.00 91.88 824 GLU A O 1
ATOM 6447 N N . ALA A 1 825 ? 14.897 -21.183 -26.329 1.00 90.75 825 ALA A N 1
ATOM 6448 C CA . ALA A 1 825 ? 14.312 -20.746 -25.062 1.00 90.75 825 ALA A CA 1
ATOM 6449 C C . ALA A 1 825 ? 12.901 -20.153 -25.248 1.00 90.75 825 ALA A C 1
ATOM 6451 O O . ALA A 1 825 ? 11.976 -20.518 -24.529 1.00 90.75 825 ALA A O 1
ATOM 6452 N N . ARG A 1 826 ? 12.686 -19.307 -26.267 1.00 89.50 826 ARG A N 1
ATOM 6453 C CA . ARG A 1 826 ? 11.369 -18.706 -26.573 1.00 89.50 826 ARG A CA 1
ATOM 6454 C C . ARG A 1 826 ? 10.270 -19.715 -26.911 1.00 89.50 826 ARG A C 1
ATOM 6456 O O . ARG A 1 826 ? 9.101 -19.343 -26.879 1.00 89.50 826 ARG A O 1
ATOM 6463 N N . SER A 1 827 ? 10.624 -20.949 -27.269 1.00 88.88 827 SER A N 1
ATOM 6464 C CA . SER A 1 827 ? 9.651 -21.996 -27.602 1.00 88.88 827 SER A CA 1
ATOM 6465 C C . SER A 1 827 ? 9.079 -22.730 -26.381 1.00 88.88 827 SER A C 1
ATOM 6467 O O . SER A 1 827 ? 8.101 -23.460 -26.531 1.00 88.88 827 SER A O 1
ATOM 6469 N N . LYS A 1 828 ? 9.659 -22.530 -25.188 1.00 85.06 828 LYS A N 1
ATOM 6470 C CA . LYS A 1 828 ? 9.267 -23.184 -23.928 1.00 85.06 828 LYS A CA 1
ATOM 6471 C C . LYS A 1 828 ? 8.338 -22.287 -23.105 1.00 85.06 828 LYS A C 1
ATOM 6473 O O . LYS A 1 828 ? 8.389 -21.061 -23.221 1.00 85.06 828 LYS A O 1
ATOM 6478 N N . ASP A 1 829 ? 7.511 -22.880 -22.242 1.00 80.81 829 ASP A N 1
ATOM 6479 C CA . ASP A 1 829 ? 6.724 -22.096 -21.283 1.00 80.81 829 ASP A CA 1
ATOM 6480 C C . ASP A 1 829 ? 7.652 -21.453 -20.230 1.00 80.81 829 ASP A C 1
ATOM 6482 O O . ASP A 1 829 ? 8.685 -22.001 -19.843 1.00 80.81 829 ASP A O 1
ATOM 6486 N N . THR A 1 830 ? 7.278 -20.281 -19.716 1.00 74.81 830 THR A N 1
ATOM 6487 C CA . THR A 1 830 ? 8.069 -19.498 -18.751 1.00 74.81 830 THR A CA 1
ATOM 6488 C C . THR A 1 830 ? 8.365 -20.289 -17.471 1.00 74.81 830 THR A C 1
ATOM 6490 O O . THR A 1 830 ? 9.403 -20.087 -16.830 1.00 74.81 830 THR A O 1
ATOM 6493 N N . ALA A 1 831 ? 7.457 -21.193 -17.089 1.00 74.88 831 ALA A N 1
ATOM 6494 C CA . ALA A 1 831 ? 7.623 -22.087 -15.946 1.00 74.88 831 ALA A CA 1
ATOM 6495 C C . ALA A 1 831 ? 8.702 -23.164 -16.170 1.00 74.88 831 ALA A C 1
ATOM 6497 O O . ALA A 1 831 ? 9.304 -23.620 -15.199 1.00 74.88 831 ALA A O 1
ATOM 6498 N N . GLU A 1 832 ? 8.976 -23.521 -17.426 1.00 80.38 832 GLU A N 1
ATOM 6499 C CA . GLU A 1 832 ? 9.882 -24.605 -17.826 1.00 80.38 832 GLU A CA 1
ATOM 6500 C C . GLU A 1 832 ? 11.310 -24.122 -18.123 1.00 80.38 832 GLU A C 1
ATOM 6502 O O . GLU A 1 832 ? 12.232 -24.932 -18.196 1.00 80.38 832 GLU A O 1
ATOM 6507 N N . LEU A 1 833 ? 11.520 -22.807 -18.250 1.00 81.81 833 LEU A N 1
ATOM 6508 C CA . LEU A 1 833 ? 12.833 -22.223 -18.526 1.00 81.81 833 LEU A CA 1
ATOM 6509 C C . LEU A 1 833 ? 13.838 -22.482 -17.388 1.00 81.81 833 LEU A C 1
ATOM 6511 O O . LEU A 1 833 ? 13.622 -22.095 -16.225 1.00 81.81 833 LEU A O 1
ATOM 6515 N N . SER A 1 834 ? 14.993 -23.040 -17.749 1.00 89.50 834 SER A N 1
ATOM 6516 C CA . SER A 1 834 ? 16.168 -23.161 -16.883 1.00 89.50 834 SER A CA 1
ATOM 6517 C C . SER A 1 834 ? 16.754 -21.788 -16.517 1.00 89.50 834 SER A C 1
ATOM 6519 O O . SER A 1 834 ? 16.400 -20.750 -17.082 1.00 89.50 834 SER A O 1
ATOM 6521 N N . HIS A 1 835 ? 17.663 -21.753 -15.536 1.00 87.25 835 HIS A N 1
ATOM 6522 C CA . HIS A 1 835 ? 18.349 -20.511 -15.154 1.00 87.25 835 HIS A CA 1
ATOM 6523 C C . HIS A 1 835 ? 19.139 -19.907 -16.326 1.00 87.25 835 HIS A C 1
ATOM 6525 O O . HIS A 1 835 ? 19.046 -18.705 -16.563 1.00 87.25 835 HIS A O 1
ATOM 6531 N N . TYR A 1 836 ? 19.865 -20.744 -17.068 1.00 90.44 836 TYR A N 1
ATOM 6532 C CA . TYR A 1 836 ? 20.624 -20.354 -18.253 1.00 90.44 836 TYR A CA 1
ATOM 6533 C C . TYR A 1 836 ? 19.729 -19.742 -19.334 1.00 90.44 836 TYR A C 1
ATOM 6535 O O . TYR A 1 836 ? 19.987 -18.632 -19.790 1.00 90.44 836 TYR A O 1
ATOM 6543 N N . GLU A 1 837 ? 18.611 -20.389 -19.669 1.00 89.81 837 GLU A N 1
ATOM 6544 C CA . GLU A 1 837 ? 17.675 -19.880 -20.680 1.00 89.81 837 GLU A CA 1
ATOM 6545 C C . GLU A 1 837 ? 17.017 -18.567 -20.257 1.00 89.81 837 GLU A C 1
ATOM 6547 O O . GLU A 1 837 ? 16.856 -17.665 -21.076 1.00 89.81 837 GLU A O 1
ATOM 6552 N N . LYS A 1 838 ? 16.702 -18.408 -18.965 1.00 89.00 838 LYS A N 1
ATOM 6553 C CA . LYS A 1 838 ? 16.254 -17.117 -18.422 1.00 89.00 838 LYS A CA 1
ATOM 6554 C C . LYS A 1 838 ? 17.323 -16.043 -18.603 1.00 89.00 838 LYS A C 1
ATOM 6556 O O . LYS A 1 838 ? 16.990 -14.920 -18.953 1.00 89.00 838 LYS A O 1
ATOM 6561 N N . LYS A 1 839 ? 18.601 -16.375 -18.399 1.00 90.25 839 LYS A N 1
ATOM 6562 C CA . LYS A 1 839 ? 19.713 -15.430 -18.578 1.00 90.25 839 LYS A CA 1
ATOM 6563 C C . LYS A 1 839 ? 19.997 -15.105 -20.043 1.00 90.25 839 LYS A C 1
ATOM 6565 O O . LYS A 1 839 ? 20.339 -13.961 -20.323 1.00 90.25 839 LYS A O 1
ATOM 6570 N N . LEU A 1 840 ? 19.806 -16.053 -20.960 1.00 90.06 840 LEU A N 1
ATOM 6571 C CA . LEU A 1 840 ? 19.820 -15.793 -22.402 1.00 90.06 840 LEU A CA 1
ATOM 6572 C C . LEU A 1 840 ? 18.693 -14.839 -22.801 1.00 90.06 840 LEU A C 1
ATOM 6574 O O . LEU A 1 840 ? 18.938 -13.857 -23.492 1.00 90.06 840 LEU A O 1
ATOM 6578 N N . MET A 1 841 ? 17.478 -15.100 -22.314 1.00 88.62 841 MET A N 1
ATOM 6579 C CA . MET A 1 841 ? 16.302 -14.262 -22.555 1.00 88.62 841 MET A CA 1
ATOM 6580 C C . MET A 1 841 ? 16.418 -12.866 -21.938 1.00 88.62 841 MET A C 1
ATOM 6582 O O . MET A 1 841 ? 15.907 -11.920 -22.518 1.00 88.62 841 MET A O 1
ATOM 6586 N N . ASP A 1 842 ? 17.077 -12.727 -20.784 1.00 85.94 842 ASP A N 1
ATOM 6587 C CA . ASP A 1 842 ? 17.366 -11.424 -20.169 1.00 85.94 842 ASP A CA 1
ATOM 6588 C C . ASP A 1 842 ? 18.376 -10.606 -21.001 1.00 85.94 842 ASP A C 1
ATOM 6590 O O . ASP A 1 842 ? 18.352 -9.374 -20.961 1.00 85.94 842 ASP A O 1
ATOM 6594 N N . LEU A 1 843 ? 19.313 -11.280 -21.684 1.00 87.25 843 LEU A N 1
ATOM 6595 C CA . LEU A 1 843 ? 20.364 -10.649 -22.490 1.00 87.25 843 LEU A CA 1
ATOM 6596 C C . LEU A 1 843 ? 19.879 -10.262 -23.900 1.00 87.25 843 LEU A C 1
ATOM 6598 O O . LEU A 1 843 ? 20.398 -9.293 -24.456 1.00 87.25 843 LEU A O 1
ATOM 6602 N N . ALA A 1 844 ? 18.930 -11.019 -24.459 1.00 85.12 844 ALA A N 1
ATOM 6603 C CA . ALA A 1 844 ? 18.335 -10.823 -25.785 1.00 85.12 844 ALA A CA 1
ATOM 6604 C C . ALA A 1 844 ? 17.225 -9.766 -25.788 1.00 85.12 844 ALA A C 1
ATOM 6606 O O . ALA A 1 844 ? 17.212 -8.934 -26.724 1.00 85.12 844 ALA A O 1
#

Sequence (844 aa):
MSVETNSVTPSRSITDIVRTILKPLASLKLTVALFGFAIAIILIGTFAQVDNDIWLVMEEYFKPFWIAHVPAKVLFPRTWLPDLSEEMAGQRLAGIIAALGFLSAGLVGANGKTRTGTIFLPGLILGYSGWLAVSNWLTNGFTFPGGALIGLLMFVNLAAAHALRYRIHARGTRLWSGLGTVATGLLLTYLIVTAGHDQEGLQGEPPIPLEQLWSFVKAGLSALACAEILYAFAAKPGQRASKTLRICSGAAGIILAVVSGWLWVTGDRTYIGPSAMRIVWQLIQGAAAGVILMIGAVLLYRRKAGVVVLHLGIGLMMFGQWFVSQYDVEQQITITEGETRAYAQDIRSLELAVIDSNNSEYAGKDDVRAIPLTKNAKTTEFANGATVQLDGLPFRIEVVEFLRNSRIEQGPSEKYADQIQGNGQRWHVDEMKAASGVKSDSVDLAAVYVRIKDDQDKDLGVYLLSQSQLFMRGGAELSFDAQRFDVAGQAYDIQLRFKRLYKPYEIKLIDVAKKDYLGTTMARAYESTISINGETDVRKIWMNNPLRFSGETFYQTNYFMDPFTGQETSTLQVVKNHGWMIPYVSCMISIIGMTYHFILTLANYKPVGSVSDVTLTSVQKWILPVVFGLLAASMFYKVASPKKLEPAAMDLAAAGRLPVIYQGRIKPWDTLARNNLRVLSERETFSGQLTDAQLLTEWPEIKKQISQKWSTLSEADLDGAVQQTTGEKYVGVAKLVELVTQKVDKPILDVESAVHKLTHERQPAIRWLMDMINDANQWQQHRVIRITDLEVLELLGMERRKGYRYSISEIAPQLEAFDAAVKEARSKDTAELSHYEKKLMDLA

Radius of gyration: 37.31 Å; chains: 1; bounding box: 109×75×123 Å